Protein AF-A0A3B9CSZ9-F1 (afdb_monomer_lite)

pLDDT: mean 88.93, std 11.79, range [27.39, 98.56]

Foldseek 3Di:
DDDDDPDPPPPVPPPPPPPPPQALAFQAAEEEEAEAQAQLVLLVLFDQVQVVVLCQQFAKDQFAFAADPVGLPAFLDDQQLLQLLFQLAHCVPQVGRDPVCPRGDCVQRPGLLVLNCVSRVQQAEEEQEQDVSCCVPHNVSHPHYDYNPDDALVRLLVSLVVSLVSLLVLLLDPRHGYYYHYRHNLLRQCLVQRQDSVRVSNSVSSNSNSVSSVSNVCSLVVHPCSQSNFYKYKYWYSWHGGGNGRGPVSPPCRTRTIMIRIGTPQFDSYYFPDHHYSSQNSQQVCVSSVNDDDVSSVRPHHHTGGDPDDPPPPPQLDCVPQVLVCCLAFPQLQADWDDHPQQQHDQFPVRNQVDGVVDGQADALDLPVHVVLVCLVVCNGVVPDHDDPVSSVSVSSCSNNGVDNPDGTRQSQCCDYPFAHHCPDPLNDPDDDDDAAPDPPDPDSVVSNVVVVCVVVVHDDDDDDDQQVLQQCLLCVQQVDGDDPVLSVVLVVVCVVPVVVSSVVSNVVSLLDLSRLVNVLVVVLVLLLADQWLQDDPTDGNPFLCLLSVLSSVCSNVVPDPVCLLCLCLQLCPVPVQDPSSQSSQSSQVRDHDDPPQCVDPDPQSNLLSLLVSLLSNLQSSCCNPVVDGCSVLQAAADNHYSGHVQQSLQQSLVCLFWDWDKDWHFHPVLVVVLVVLVVVLVVLVVVLVVLLVVLQVVLVVVLVVDDPFDDADDFQFKAQQQPAQQTPRHHQGKDWFAPFDRDLRWTFFAQQGTKIKGAFAAAKFWWKKKKFFWAALDQQAAAWFQKKKAFLVGWIWTFMACHPHGQDTWTDTVVCQLTDDLPADGHDPSNPGTKMWMWTQAQAQWIWIDILLHTDHDIDHRDGIDMHHGRGIMMMGQFDDDDGGSNGGTGTITSMIGMHSHGDDSVSSNSVSRVVVSRCGSVNSQVSQDPVSVVVSVVSVVVSVVSVVVSVVRGTDMHTRIPGDDRDFTFSANSNRPVRGDHTHHHDHD

Structure (mmCIF, N/CA/C/O backbone):
data_AF-A0A3B9CSZ9-F1
#
_entry.id   AF-A0A3B9CSZ9-F1
#
loop_
_atom_site.group_PDB
_atom_site.id
_atom_site.type_symbol
_atom_site.label_atom_id
_atom_site.label_alt_id
_atom_site.label_comp_id
_atom_site.label_asym_id
_atom_site.label_entity_id
_atom_site.label_seq_id
_atom_site.pdbx_PDB_ins_code
_atom_site.Cartn_x
_atom_site.Cartn_y
_atom_site.Cartn_z
_atom_site.occupancy
_atom_site.B_iso_or_equiv
_atom_site.auth_seq_id
_atom_site.auth_comp_id
_atom_site.auth_asym_id
_atom_site.auth_atom_id
_atom_site.pdbx_PDB_model_num
ATOM 1 N N . MET A 1 1 ? -24.071 -35.791 -17.174 1.00 38.03 1 MET A N 1
ATOM 2 C CA . MET A 1 1 ? -23.999 -36.466 -15.858 1.00 38.03 1 MET A CA 1
ATOM 3 C C . MET A 1 1 ? -24.504 -35.460 -14.829 1.00 38.03 1 MET A C 1
ATOM 5 O O . MET A 1 1 ? -23.741 -34.618 -14.395 1.00 38.03 1 MET A O 1
ATOM 9 N N . ASN A 1 2 ? -25.808 -35.192 -14.792 1.00 29.25 2 ASN A N 1
ATOM 10 C CA . ASN A 1 2 ? -26.863 -35.899 -14.049 1.00 29.25 2 ASN A CA 1
ATOM 11 C C . ASN A 1 2 ? -26.641 -35.960 -12.529 1.00 29.25 2 ASN A C 1
ATOM 13 O O . ASN A 1 2 ? -25.885 -36.791 -12.046 1.00 29.25 2 ASN A O 1
ATOM 17 N N . GLN A 1 3 ? -27.402 -35.091 -11.852 1.00 30.80 3 GLN A N 1
ATOM 18 C CA . GLN A 1 3 ? -28.140 -35.300 -10.601 1.00 30.80 3 GLN A CA 1
ATOM 19 C C . GLN A 1 3 ? -27.372 -35.796 -9.367 1.00 30.80 3 GLN A C 1
ATOM 21 O O . GLN A 1 3 ? -27.177 -36.992 -9.182 1.00 30.80 3 GLN A O 1
ATOM 26 N N . ILE A 1 4 ? -27.141 -34.876 -8.423 1.00 31.75 4 ILE A N 1
ATOM 27 C CA . ILE A 1 4 ? -27.152 -35.194 -6.990 1.00 31.75 4 ILE A CA 1
ATOM 28 C C . ILE A 1 4 ? -28.209 -34.312 -6.308 1.00 31.75 4 ILE A C 1
ATOM 30 O O . ILE A 1 4 ? -28.035 -33.116 -6.096 1.00 31.75 4 ILE A O 1
ATOM 34 N N . SER A 1 5 ? -29.352 -34.963 -6.091 1.00 29.64 5 SER A N 1
ATOM 35 C CA . SER A 1 5 ? -30.405 -34.784 -5.084 1.00 29.64 5 SER A CA 1
ATOM 36 C C . SER A 1 5 ? -30.517 -33.457 -4.316 1.00 29.64 5 SER A C 1
ATOM 38 O O . SER A 1 5 ? -29.868 -33.231 -3.292 1.00 29.64 5 SER A O 1
ATOM 40 N N . ALA A 1 6 ? -31.535 -32.689 -4.703 1.00 29.05 6 ALA A N 1
ATOM 41 C CA . ALA A 1 6 ? -32.292 -31.804 -3.830 1.00 29.05 6 ALA A CA 1
ATOM 42 C C . ALA A 1 6 ? -33.097 -32.634 -2.806 1.00 29.05 6 ALA A C 1
ATOM 44 O O . ALA A 1 6 ? -34.223 -33.046 -3.073 1.00 29.05 6 ALA A O 1
ATOM 45 N N . SER A 1 7 ? -32.514 -32.940 -1.643 1.00 27.56 7 SER A N 1
ATOM 46 C CA . SER A 1 7 ? -33.256 -33.531 -0.506 1.00 27.56 7 SER A CA 1
ATOM 47 C C . SER A 1 7 ? -32.759 -33.108 0.887 1.00 27.56 7 SER A C 1
ATOM 49 O O . SER A 1 7 ? -33.277 -33.601 1.880 1.00 27.56 7 SER A O 1
ATOM 51 N N . CYS A 1 8 ? -31.846 -32.134 1.000 1.00 28.88 8 CYS A N 1
ATOM 52 C CA . CYS A 1 8 ? -31.414 -31.586 2.302 1.00 28.88 8 CYS A CA 1
ATOM 53 C C . CYS A 1 8 ? -31.911 -30.158 2.602 1.00 28.88 8 CYS A C 1
ATOM 55 O O . CYS A 1 8 ? -31.530 -29.583 3.615 1.00 28.88 8 CYS A O 1
ATOM 57 N N . VAL A 1 9 ? -32.781 -29.578 1.766 1.00 32.16 9 VAL A N 1
ATOM 58 C CA . VAL A 1 9 ? -33.224 -28.171 1.904 1.00 32.16 9 VAL A CA 1
ATOM 59 C C . VAL A 1 9 ? -34.544 -28.016 2.686 1.00 32.16 9 VAL A C 1
ATOM 61 O O . VAL A 1 9 ? -34.927 -26.906 3.025 1.00 32.16 9 VAL A O 1
ATOM 64 N N . VAL A 1 10 ? -35.217 -29.106 3.076 1.00 30.64 10 VAL A N 1
ATOM 65 C CA . VAL A 1 10 ? -36.522 -29.031 3.781 1.00 30.64 10 VAL A CA 1
ATOM 66 C C . VAL A 1 10 ? -36.439 -29.382 5.280 1.00 30.64 10 VAL A C 1
ATOM 68 O O . VAL A 1 10 ? -37.402 -29.185 6.008 1.00 30.64 10 VAL A O 1
ATOM 71 N N . ALA A 1 11 ? -35.275 -29.797 5.798 1.00 28.75 11 ALA A N 1
ATOM 72 C CA . ALA A 1 11 ? -35.098 -30.119 7.226 1.00 28.75 11 ALA A CA 1
ATOM 73 C C . ALA A 1 11 ? -34.292 -29.075 8.033 1.00 28.75 11 ALA A C 1
ATOM 75 O O . ALA A 1 11 ? -34.123 -29.237 9.238 1.00 28.75 11 ALA A O 1
ATOM 76 N N . LEU A 1 12 ? -33.820 -27.991 7.400 1.00 29.95 12 LEU A N 1
ATOM 77 C CA . LEU A 1 12 ? -33.093 -26.896 8.069 1.00 29.95 12 LEU A CA 1
ATOM 78 C C . LEU A 1 12 ? -33.916 -25.607 8.253 1.00 29.95 12 LEU A C 1
ATOM 80 O O . LEU A 1 12 ? -33.381 -24.602 8.710 1.00 29.95 12 LEU A O 1
ATOM 84 N N . ALA A 1 13 ? -35.215 -25.636 7.943 1.00 30.67 13 ALA A N 1
ATOM 85 C CA . ALA A 1 13 ? -36.129 -24.501 8.121 1.00 30.67 13 ALA A CA 1
ATOM 86 C C . ALA A 1 13 ? -37.009 -24.601 9.387 1.00 30.67 13 ALA A C 1
ATOM 88 O O . ALA A 1 13 ? -37.844 -23.736 9.623 1.00 30.67 13 ALA A O 1
ATOM 89 N N . SER A 1 14 ? -36.824 -25.632 10.220 1.00 27.39 14 SER A N 1
ATOM 90 C CA . SER A 1 14 ? -37.670 -25.902 11.398 1.00 27.39 14 SER A CA 1
ATOM 91 C C . SER A 1 14 ? -36.898 -26.073 12.716 1.00 27.39 14 SER A C 1
ATOM 93 O O . SER A 1 14 ? -37.450 -26.572 13.691 1.00 27.39 14 SER A O 1
ATOM 95 N N . LEU A 1 15 ? -35.632 -25.636 12.777 1.00 30.38 15 LEU A N 1
ATOM 96 C CA . LEU A 1 15 ? -34.820 -25.595 14.011 1.00 30.38 15 LEU A CA 1
ATOM 97 C C . LEU A 1 15 ? -34.239 -24.200 14.323 1.00 30.38 15 LEU A C 1
ATOM 99 O O . LEU A 1 15 ? -33.349 -24.060 15.156 1.00 30.38 15 LEU A O 1
ATOM 103 N N . LEU A 1 16 ? -34.790 -23.154 13.700 1.00 35.16 16 LEU A N 1
ATOM 104 C CA . LEU A 1 16 ? -34.540 -21.744 14.022 1.00 35.16 16 LEU A CA 1
ATOM 105 C C . LEU A 1 16 ? -35.875 -21.017 14.235 1.00 35.16 16 LEU A C 1
ATOM 107 O O . LEU A 1 16 ? -36.209 -20.063 13.545 1.00 35.16 16 LEU A O 1
ATOM 111 N N . SER A 1 17 ? -36.674 -21.493 15.185 1.00 30.14 17 SER A N 1
ATOM 112 C CA . SER A 1 17 ? -37.842 -20.753 15.679 1.00 30.14 17 SER A CA 1
ATOM 113 C C . SER A 1 17 ? -38.165 -21.162 17.113 1.00 30.14 17 SER A C 1
ATOM 115 O O . SER A 1 17 ? -39.254 -21.624 17.438 1.00 30.14 17 SER A O 1
ATOM 117 N N . SER A 1 18 ? -37.181 -21.003 17.983 1.00 28.95 18 SER A N 1
ATOM 118 C CA . SER A 1 18 ? -37.427 -20.751 19.400 1.00 28.95 18 SER A CA 1
ATOM 119 C C . SER A 1 18 ? -36.472 -19.654 19.856 1.00 28.95 18 SER A C 1
ATOM 121 O O . SER A 1 18 ? -35.764 -19.787 20.850 1.00 28.95 18 SER A O 1
ATOM 123 N N . ALA A 1 19 ? -36.424 -18.563 19.082 1.00 33.00 19 ALA A N 1
ATOM 124 C CA . ALA A 1 19 ? -36.185 -17.270 19.697 1.00 33.00 19 ALA A CA 1
ATOM 125 C C . ALA A 1 19 ? -37.290 -17.120 20.747 1.00 33.00 19 ALA A C 1
ATOM 127 O O . ALA A 1 19 ? -38.465 -17.292 20.412 1.00 33.00 19 ALA A O 1
ATOM 128 N N . LEU A 1 20 ? -36.919 -16.903 22.011 1.00 35.34 20 LEU A N 1
ATOM 129 C CA . LEU A 1 20 ? -37.879 -16.443 23.004 1.00 35.34 20 LEU A CA 1
ATOM 130 C C . LEU A 1 20 ? -38.621 -15.266 22.367 1.00 35.34 20 LEU A C 1
ATOM 132 O O . LEU A 1 20 ? -37.992 -14.266 22.022 1.00 35.34 20 LEU A O 1
ATOM 136 N N . ILE A 1 21 ? -39.925 -15.414 22.143 1.00 36.56 21 ILE A N 1
ATOM 137 C CA . ILE A 1 21 ? -40.785 -14.273 21.855 1.00 36.56 21 ILE A CA 1
ATOM 138 C C . ILE A 1 21 ? -40.647 -13.401 23.102 1.00 36.56 21 ILE A C 1
ATOM 140 O O . ILE A 1 21 ? -41.112 -13.786 24.171 1.00 36.56 21 ILE A O 1
ATOM 144 N N . ALA A 1 22 ? -39.891 -12.308 23.005 1.00 48.62 22 ALA A N 1
ATOM 145 C CA . ALA A 1 22 ? -39.944 -11.271 24.016 1.00 48.62 22 ALA A CA 1
ATOM 146 C C . ALA A 1 22 ? -41.382 -10.750 23.990 1.00 48.62 22 ALA A C 1
ATOM 148 O O . ALA A 1 22 ? -41.871 -10.377 22.923 1.00 48.62 22 ALA A O 1
ATOM 149 N N . ASP A 1 23 ? -42.082 -10.812 25.119 1.00 59.25 23 ASP A N 1
ATOM 150 C CA . ASP A 1 23 ? -43.424 -10.248 25.210 1.00 59.25 23 ASP A CA 1
ATOM 151 C C . ASP A 1 23 ? -43.355 -8.766 24.810 1.00 59.25 23 ASP A C 1
ATOM 153 O O . ASP A 1 23 ? -42.513 -8.026 25.309 1.00 59.25 23 ASP A O 1
ATOM 157 N N . ASP A 1 24 ? -44.221 -8.314 23.899 1.00 81.44 24 ASP A N 1
ATOM 158 C CA . ASP A 1 24 ? -44.187 -6.931 23.387 1.00 81.44 24 ASP A CA 1
ATOM 159 C C . ASP A 1 24 ? -44.689 -5.884 24.414 1.00 81.44 24 ASP A C 1
ATOM 161 O O . ASP A 1 24 ? -44.671 -4.678 24.140 1.00 81.44 24 ASP A O 1
ATOM 165 N N . VAL A 1 25 ? -45.161 -6.340 25.583 1.00 88.06 25 VAL A N 1
ATOM 166 C CA . VAL A 1 25 ? -45.691 -5.550 26.707 1.00 88.06 25 VAL A CA 1
ATOM 167 C C . VAL A 1 25 ? -45.208 -6.122 28.050 1.00 88.06 25 VAL A C 1
ATOM 169 O O . VAL A 1 25 ? -45.031 -7.336 28.155 1.00 88.06 25 VAL A O 1
ATOM 172 N N . PRO A 1 26 ? -45.030 -5.303 29.106 1.00 89.00 26 PRO A N 1
ATOM 173 C CA . PRO A 1 26 ? -44.618 -5.807 30.412 1.00 89.00 26 PRO A CA 1
ATOM 174 C C . PRO A 1 26 ? -45.719 -6.647 31.071 1.00 89.00 26 PRO A C 1
ATOM 176 O O . PRO A 1 26 ? -46.912 -6.355 30.944 1.00 89.00 26 PRO A O 1
ATOM 179 N N . SER A 1 27 ? -45.311 -7.654 31.843 1.00 84.50 27 SER A N 1
ATOM 180 C CA . SER A 1 27 ? -46.213 -8.476 32.662 1.00 84.50 27 SER A CA 1
ATOM 181 C C . SER A 1 27 ? -46.653 -7.781 33.956 1.00 84.50 27 SER A C 1
ATOM 183 O O . SER A 1 27 ? -47.771 -8.000 34.414 1.00 84.50 27 SER A O 1
ATOM 185 N N . GLY A 1 28 ? -45.802 -6.921 34.527 1.00 90.56 28 GLY A N 1
ATOM 186 C CA . GLY A 1 28 ? -46.147 -6.028 35.637 1.00 90.56 28 GLY A CA 1
ATOM 187 C C . GLY A 1 28 ? -46.685 -4.670 35.175 1.00 90.56 28 GLY A C 1
ATOM 188 O O . GLY A 1 28 ? -46.630 -4.322 33.990 1.00 90.56 28 GLY A O 1
ATOM 189 N N . ARG A 1 29 ? -47.187 -3.880 36.128 1.00 95.62 29 ARG A N 1
ATOM 190 C CA . ARG A 1 29 ? -47.628 -2.489 35.923 1.00 95.62 29 ARG A CA 1
ATOM 191 C C . ARG A 1 29 ? -46.918 -1.526 36.866 1.00 95.62 29 ARG A C 1
ATOM 193 O O . ARG A 1 29 ? -46.495 -1.936 37.948 1.00 95.62 29 ARG A O 1
ATOM 200 N N . LEU A 1 30 ? -46.783 -0.262 36.466 1.00 97.69 30 LEU A N 1
ATOM 201 C CA . LEU A 1 30 ? -46.033 0.749 37.219 1.00 97.69 30 LEU A CA 1
ATOM 202 C C . LEU A 1 30 ? -46.801 2.070 37.345 1.00 97.69 30 LEU A C 1
ATOM 204 O O . LEU A 1 30 ? -47.227 2.642 36.348 1.00 97.69 30 LEU A O 1
ATOM 208 N N . LEU A 1 31 ? -46.890 2.604 38.560 1.00 98.06 31 LEU A N 1
ATOM 209 C CA . LEU A 1 31 ? -47.338 3.967 38.831 1.00 98.06 31 LEU A CA 1
ATOM 210 C C . LEU A 1 31 ? -46.252 4.703 39.622 1.00 98.06 31 LEU A C 1
ATOM 212 O O . LEU A 1 31 ? -45.942 4.333 40.754 1.00 98.06 31 LEU A O 1
ATOM 216 N N . LEU A 1 32 ? -45.668 5.732 39.017 1.00 98.25 32 LEU A N 1
ATOM 217 C CA . LEU A 1 32 ? -44.748 6.656 39.673 1.00 98.25 32 LEU A CA 1
ATOM 218 C C . LEU A 1 32 ? -45.506 7.922 40.069 1.00 98.25 32 LEU A C 1
ATOM 220 O O . LEU A 1 32 ? -46.200 8.507 39.237 1.00 98.25 32 LEU A O 1
ATOM 224 N N . ILE A 1 33 ? -45.362 8.335 41.326 1.00 98.31 33 ILE A N 1
ATOM 225 C CA . ILE A 1 33 ? -45.961 9.556 41.865 1.00 98.31 33 ILE A CA 1
ATOM 226 C C . ILE A 1 33 ? -44.838 10.435 42.415 1.00 98.31 33 ILE A C 1
ATOM 228 O O . ILE A 1 33 ? -44.115 10.034 43.331 1.00 98.31 33 ILE A O 1
ATOM 232 N N . GLY A 1 34 ? -44.691 11.621 41.835 1.00 97.38 34 GLY A N 1
ATOM 233 C CA . GLY A 1 34 ? -43.778 12.659 42.292 1.00 97.38 34 GLY A CA 1
ATOM 234 C C . GLY A 1 34 ? -44.530 13.760 43.030 1.00 97.38 34 GLY A C 1
ATOM 235 O O . GLY A 1 34 ? -45.456 14.327 42.460 1.00 97.38 34 GLY A O 1
ATOM 236 N N . ILE A 1 35 ? -44.140 14.057 44.271 1.00 97.31 35 ILE A N 1
ATOM 237 C CA . ILE A 1 35 ? -44.692 15.178 45.049 1.00 97.31 35 ILE A CA 1
ATOM 238 C C . ILE A 1 35 ? -43.567 16.187 45.265 1.00 97.31 35 ILE A C 1
ATOM 240 O O . ILE A 1 35 ? -42.762 15.990 46.173 1.00 97.31 35 ILE A O 1
ATOM 244 N N . ASP A 1 36 ? -43.488 17.212 44.418 1.00 95.62 36 ASP A N 1
ATOM 245 C CA . ASP A 1 36 ? -42.364 18.156 44.405 1.00 95.62 36 ASP A CA 1
ATOM 246 C C . ASP A 1 36 ? -42.212 18.874 45.756 1.00 95.62 36 ASP A C 1
ATOM 248 O O . ASP A 1 36 ? -43.200 19.177 46.441 1.00 95.62 36 ASP A O 1
ATOM 252 N N . GLY A 1 37 ? -40.965 19.095 46.170 1.00 94.44 37 GLY A N 1
ATOM 253 C CA . GLY A 1 37 ? -40.627 19.841 47.380 1.00 94.44 37 GLY A CA 1
ATOM 254 C C . GLY A 1 37 ? -41.126 19.234 48.697 1.00 94.44 37 GLY A C 1
ATOM 255 O O . GLY A 1 37 ? -41.087 19.908 49.731 1.00 94.44 37 GLY A O 1
ATOM 256 N N . CYS A 1 38 ? -41.624 17.990 48.717 1.00 96.38 38 CYS A N 1
ATOM 257 C CA . CYS A 1 38 ? -42.238 17.393 49.907 1.00 96.38 38 CYS A CA 1
ATOM 258 C C . CYS A 1 38 ? -41.200 16.893 50.922 1.00 96.38 38 CYS A C 1
ATOM 260 O O . CYS A 1 38 ? -40.539 15.871 50.728 1.00 96.38 38 CYS A O 1
ATOM 262 N N . ARG A 1 39 ? -41.095 17.548 52.081 1.00 96.50 39 ARG A N 1
ATOM 263 C CA . ARG A 1 39 ? -40.177 17.102 53.136 1.00 96.50 39 ARG A CA 1
ATOM 264 C C . ARG A 1 39 ? -40.681 15.837 53.850 1.00 96.50 39 ARG A C 1
ATOM 266 O O . ARG A 1 39 ? -41.871 15.746 54.159 1.00 96.50 39 ARG A O 1
ATOM 273 N N . PRO A 1 40 ? -39.788 14.896 54.214 1.00 96.31 40 PRO A N 1
ATOM 274 C CA . PRO A 1 40 ? -40.177 13.671 54.913 1.00 96.31 40 PRO A CA 1
ATOM 275 C C . PRO A 1 40 ? -40.793 13.920 56.297 1.00 96.31 40 PRO A C 1
ATOM 277 O O . PRO A 1 40 ? -41.737 13.236 56.675 1.00 96.31 40 PRO A O 1
ATOM 280 N N . ASP A 1 41 ? -40.292 14.900 57.050 1.00 96.00 41 ASP A N 1
ATOM 281 C CA . ASP A 1 41 ? -40.805 15.242 58.383 1.00 96.00 41 ASP A CA 1
ATOM 282 C C . ASP A 1 41 ? -42.156 15.974 58.336 1.00 96.00 41 ASP A C 1
ATOM 284 O O . ASP A 1 41 ? -42.974 15.837 59.247 1.00 96.00 41 ASP A O 1
ATOM 288 N N . ALA A 1 42 ? -42.411 16.727 57.264 1.00 96.44 42 ALA A N 1
ATOM 289 C CA . ALA A 1 42 ? -43.714 17.335 57.013 1.00 96.44 42 ALA A CA 1
ATOM 290 C C . ALA A 1 42 ? -44.749 16.285 56.602 1.00 96.44 42 ALA A C 1
ATOM 292 O O . ALA A 1 42 ? -45.865 16.323 57.112 1.00 96.44 42 ALA A O 1
ATOM 293 N N . LEU A 1 43 ? -44.360 15.305 55.778 1.00 96.88 43 LEU A N 1
ATOM 294 C CA . LEU A 1 43 ? -45.224 14.172 55.448 1.00 96.88 43 LEU A CA 1
ATOM 295 C C . LEU A 1 43 ? -45.596 13.358 56.696 1.00 96.88 43 LEU A C 1
ATOM 297 O O . LEU A 1 43 ? -46.762 13.035 56.874 1.00 96.88 43 LEU A O 1
ATOM 301 N N . GLU A 1 44 ? -44.636 13.088 57.591 1.00 95.38 44 GLU A N 1
ATOM 302 C CA . GLU A 1 44 ? -44.902 12.410 58.874 1.00 95.38 44 GLU A CA 1
ATOM 303 C C . GLU A 1 44 ? -45.851 13.206 59.796 1.00 95.38 44 GLU A C 1
ATOM 305 O O . GLU A 1 44 ? -46.467 12.622 60.686 1.00 95.38 44 GLU A O 1
ATOM 310 N N . SER A 1 45 ? -45.955 14.528 59.613 1.00 95.62 45 SER A N 1
ATOM 311 C CA . SER A 1 45 ? -46.796 15.412 60.436 1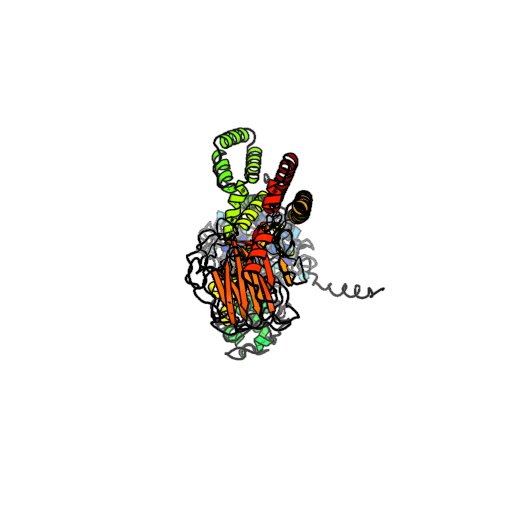.00 95.62 45 SER A CA 1
ATOM 312 C C . SER A 1 45 ? -48.195 15.649 59.849 1.00 95.62 45 SER A C 1
ATOM 314 O O . SER A 1 45 ? -49.102 16.038 60.586 1.00 95.62 45 SER A O 1
ATOM 316 N N . ALA A 1 46 ? -48.367 15.447 58.542 1.00 96.38 46 ALA A N 1
ATOM 317 C CA . ALA A 1 46 ? -49.612 15.659 57.809 1.00 96.38 46 ALA A CA 1
ATOM 318 C C . ALA A 1 46 ? -50.572 14.461 57.941 1.00 96.38 46 ALA A C 1
ATOM 320 O O . ALA A 1 46 ? -50.145 13.310 58.037 1.00 96.38 46 ALA A O 1
ATOM 321 N N . GLN A 1 47 ? -51.886 14.704 57.894 1.00 97.19 47 GLN A N 1
ATOM 322 C CA . GLN A 1 47 ? -52.884 13.628 57.865 1.00 97.19 47 GLN A CA 1
ATOM 323 C C . GLN A 1 47 ? -52.993 13.034 56.455 1.00 97.19 47 GLN A C 1
ATOM 325 O O . GLN A 1 47 ? -53.745 13.534 55.622 1.00 97.19 47 GLN A O 1
ATOM 330 N N . THR A 1 48 ? -52.253 11.953 56.194 1.00 97.75 48 THR A N 1
ATOM 331 C CA . THR A 1 48 ? -52.129 11.356 54.851 1.00 97.75 48 THR A CA 1
ATOM 332 C C . THR A 1 48 ? -52.612 9.896 54.793 1.00 97.75 48 THR A C 1
ATOM 334 O O . THR A 1 48 ? -51.828 8.971 54.569 1.00 97.75 48 THR A O 1
ATOM 337 N N . PRO A 1 49 ? -53.914 9.624 55.030 1.00 97.00 49 PRO A N 1
ATOM 338 C CA . PRO A 1 49 ? -54.437 8.260 55.146 1.00 97.00 49 PRO A CA 1
ATOM 339 C C . PRO A 1 49 ? -54.168 7.360 53.927 1.00 97.00 49 PRO A C 1
ATOM 341 O O . PRO A 1 49 ? -54.064 6.136 54.103 1.00 97.00 49 PRO A O 1
ATOM 344 N N . HIS A 1 50 ? -54.061 7.917 52.715 1.00 97.75 50 HIS A N 1
ATOM 345 C CA . HIS A 1 50 ? -53.832 7.142 51.493 1.00 97.75 50 HIS A CA 1
ATOM 346 C C . HIS A 1 50 ? -52.355 6.771 51.309 1.00 97.75 50 HIS A C 1
ATOM 348 O O . HIS A 1 50 ? -52.035 5.606 51.053 1.00 97.75 50 HIS A O 1
ATOM 354 N N . ILE A 1 51 ? -51.441 7.712 51.521 1.00 97.56 51 ILE A N 1
ATOM 355 C CA . ILE A 1 51 ? -49.994 7.493 51.542 1.00 97.56 51 ILE A CA 1
ATOM 356 C C . ILE A 1 51 ? -49.621 6.569 52.707 1.00 97.56 51 ILE A C 1
ATOM 358 O O . ILE A 1 51 ? -48.885 5.601 52.508 1.00 97.56 51 ILE A O 1
ATOM 362 N N . ASP A 1 52 ? -50.214 6.756 53.886 1.00 95.94 52 ASP A N 1
ATOM 363 C CA . ASP A 1 52 ? -50.068 5.843 55.021 1.00 95.94 52 ASP A CA 1
ATOM 364 C C . ASP A 1 52 ? -50.500 4.413 54.667 1.00 95.94 52 ASP A C 1
ATOM 366 O O . ASP A 1 52 ? -49.896 3.430 55.111 1.00 95.94 52 ASP A O 1
ATOM 370 N N . ALA A 1 53 ? -51.552 4.261 53.855 1.00 95.12 53 ALA A N 1
ATOM 371 C CA . ALA A 1 53 ? -51.965 2.955 53.356 1.00 95.12 53 ALA A CA 1
ATOM 372 C C . ALA A 1 53 ? -50.926 2.357 52.397 1.00 95.12 53 ALA A C 1
ATOM 374 O O . ALA A 1 53 ? -50.673 1.154 52.476 1.00 95.12 53 ALA A O 1
ATOM 375 N N . LEU A 1 54 ? -50.282 3.161 51.545 1.00 96.12 54 LEU A N 1
ATOM 376 C CA . LEU A 1 54 ? -49.175 2.704 50.698 1.00 96.12 54 LEU A CA 1
ATOM 377 C C . LEU A 1 54 ? -47.965 2.264 51.528 1.00 96.12 54 LEU A C 1
ATOM 379 O O . LEU A 1 54 ? -47.384 1.222 51.219 1.00 96.12 54 LEU A O 1
ATOM 383 N N . ILE A 1 55 ? -47.633 2.992 52.599 1.00 94.31 55 ILE A N 1
ATOM 384 C CA . ILE A 1 55 ? -46.568 2.633 53.545 1.00 94.31 55 ILE A CA 1
ATOM 385 C C . ILE A 1 55 ? -46.890 1.298 54.229 1.00 94.31 55 ILE A C 1
ATOM 387 O O . ILE A 1 55 ? -46.061 0.390 54.215 1.00 94.31 55 ILE A O 1
ATOM 391 N N . ARG A 1 56 ? -48.108 1.128 54.767 1.00 92.38 56 ARG A N 1
ATOM 392 C CA . ARG A 1 56 ? -48.549 -0.141 55.386 1.00 92.38 56 ARG A CA 1
ATOM 393 C C . ARG A 1 56 ? -48.556 -1.309 54.398 1.00 92.38 56 ARG A C 1
ATOM 395 O O . ARG A 1 56 ? -48.247 -2.438 54.773 1.00 92.38 56 ARG A O 1
ATOM 402 N N . ASN A 1 57 ? -48.907 -1.045 53.141 1.00 89.00 57 ASN A N 1
ATOM 403 C CA . ASN A 1 57 ? -48.958 -2.036 52.068 1.00 89.00 57 ASN A CA 1
ATOM 404 C C . ASN A 1 57 ? -47.633 -2.162 51.300 1.00 89.00 57 ASN A C 1
ATOM 406 O O . ASN A 1 57 ? -47.604 -2.756 50.220 1.00 89.00 57 ASN A O 1
ATOM 410 N N . GLY A 1 58 ? -46.530 -1.654 51.834 1.00 93.94 58 GLY A N 1
ATOM 411 C CA . GLY A 1 58 ? -45.245 -1.636 51.154 1.00 93.94 58 GLY A CA 1
ATOM 412 C C . GLY A 1 58 ? -44.092 -1.455 52.124 1.00 93.94 58 GLY A C 1
ATOM 413 O O . GLY A 1 58 ? -44.126 -1.917 53.266 1.00 93.94 58 GLY A O 1
ATOM 414 N N . CYS A 1 59 ? -43.058 -0.784 51.641 1.00 93.56 59 CYS A N 1
ATOM 415 C CA . CYS A 1 59 ? -41.905 -0.391 52.421 1.00 93.56 59 CYS A CA 1
ATOM 416 C C . CYS A 1 59 ? -41.603 1.088 52.201 1.00 93.56 59 CYS A C 1
ATOM 418 O O . CYS A 1 59 ? -41.843 1.645 51.129 1.00 93.56 59 CYS A O 1
ATOM 420 N N . TRP A 1 60 ? -41.048 1.703 53.236 1.00 94.31 60 TRP A N 1
ATOM 421 C CA . TRP A 1 60 ? -40.788 3.131 53.305 1.00 94.31 60 TRP A CA 1
ATOM 422 C C . TRP A 1 60 ? -39.431 3.396 53.940 1.00 94.31 60 TRP A C 1
ATOM 424 O O . TRP A 1 60 ? -38.978 2.635 54.802 1.00 94.31 60 TRP A O 1
ATOM 434 N N . THR A 1 61 ? -38.814 4.500 53.537 1.00 95.88 61 THR A N 1
ATOM 435 C CA . THR A 1 61 ? -37.747 5.161 54.286 1.00 95.88 61 THR A CA 1
ATOM 436 C C . THR A 1 61 ? -37.845 6.671 54.124 1.00 95.88 61 THR A C 1
ATOM 438 O O . THR A 1 61 ? -38.249 7.167 53.074 1.00 95.88 61 THR A O 1
ATOM 441 N N . LYS A 1 62 ? -37.427 7.390 55.167 1.00 95.06 62 LYS A N 1
ATOM 442 C CA . LYS A 1 62 ? -37.377 8.855 55.232 1.00 95.06 62 LYS A CA 1
ATOM 443 C C . LYS A 1 62 ? -35.968 9.437 55.109 1.00 95.06 62 LYS A C 1
ATOM 445 O O . LYS A 1 62 ? -35.746 10.600 55.427 1.00 95.06 62 LYS A O 1
ATOM 450 N N . THR A 1 63 ? -34.995 8.598 54.759 1.00 95.38 63 THR A N 1
ATOM 451 C CA . THR A 1 63 ? -33.574 8.968 54.714 1.00 95.38 63 THR A CA 1
ATOM 452 C C . THR A 1 63 ? -32.995 8.888 53.305 1.00 95.38 63 THR A C 1
ATOM 454 O O . THR A 1 63 ? -31.774 8.804 53.154 1.00 95.38 63 THR A O 1
ATOM 457 N N . THR A 1 64 ? -33.845 8.893 52.274 1.00 95.69 64 THR A N 1
ATOM 458 C CA . THR A 1 64 ? -33.411 8.860 50.872 1.00 95.69 64 THR A CA 1
ATOM 459 C C . THR A 1 64 ? -32.589 10.106 50.568 1.00 95.69 64 THR A C 1
ATOM 461 O O . THR A 1 64 ? -32.976 11.210 50.934 1.00 95.69 64 THR A O 1
ATOM 464 N N . GLN A 1 65 ? -31.426 9.940 49.940 1.00 94.31 65 GLN A N 1
ATOM 465 C CA . GLN A 1 65 ? -30.558 11.063 49.579 1.00 94.31 65 GLN A CA 1
ATOM 466 C C . GLN A 1 65 ? -30.677 11.386 48.090 1.00 94.31 65 GLN A C 1
ATOM 468 O O . GLN A 1 65 ? -30.683 10.495 47.239 1.00 94.31 65 GLN A O 1
ATOM 473 N N . ILE A 1 66 ? -30.709 12.673 47.762 1.00 90.94 66 ILE A N 1
ATOM 474 C CA . ILE A 1 66 ? -30.751 13.135 46.363 1.00 90.94 66 ILE A CA 1
ATOM 475 C C . ILE A 1 66 ? -29.366 13.142 45.724 1.00 90.94 66 ILE A C 1
ATOM 477 O O . ILE A 1 66 ? -29.247 13.138 44.506 1.00 90.94 66 ILE A O 1
ATOM 481 N N . LEU A 1 67 ? -28.312 13.119 46.538 1.00 87.94 67 LEU A N 1
ATOM 482 C CA . LEU A 1 67 ? -26.924 13.097 46.091 1.00 87.94 67 LEU A CA 1
ATOM 483 C C . LEU A 1 67 ? -26.211 11.872 46.673 1.00 87.94 67 LEU A C 1
ATOM 485 O O . LEU A 1 67 ? -26.380 11.538 47.847 1.00 87.94 67 LEU A O 1
ATOM 489 N N . GLY A 1 68 ? -25.405 11.203 45.850 1.00 81.06 68 GLY A N 1
ATOM 490 C CA . GLY A 1 68 ? -24.551 10.088 46.266 1.00 81.06 68 GLY A CA 1
ATOM 491 C C . GLY A 1 68 ? -23.136 10.532 46.637 1.00 81.06 68 GLY A C 1
ATOM 492 O O . GLY A 1 68 ? -22.686 11.602 46.232 1.00 81.06 68 GLY A O 1
ATOM 493 N N . GLU A 1 69 ? -22.381 9.675 47.334 1.00 75.88 69 GLU A N 1
ATOM 494 C CA . GLU A 1 69 ? -20.978 9.953 47.712 1.00 75.88 69 GLU A CA 1
ATOM 495 C C . GLU A 1 69 ? -20.090 10.279 46.504 1.00 75.88 69 GLU A C 1
ATOM 497 O O . GLU A 1 69 ? -19.207 11.132 46.572 1.00 75.88 69 GLU A O 1
ATOM 502 N N . ARG A 1 70 ? -20.364 9.632 45.366 1.00 73.94 70 ARG A N 1
ATOM 503 C CA . ARG A 1 70 ? -19.659 9.868 44.103 1.00 73.94 70 ARG A CA 1
ATOM 504 C C . ARG A 1 70 ? -19.894 11.274 43.536 1.00 73.94 70 ARG A C 1
ATOM 506 O O . ARG A 1 70 ? -19.064 11.754 42.767 1.00 73.94 70 ARG A O 1
ATOM 513 N N . TYR A 1 71 ? -21.004 11.926 43.878 1.00 68.50 71 TYR A N 1
ATOM 514 C CA . TYR A 1 71 ? -21.415 13.175 43.249 1.00 68.50 71 TYR A CA 1
ATOM 515 C C . TYR A 1 71 ? -22.208 14.080 44.208 1.00 68.50 71 TYR A C 1
ATOM 517 O O . TYR A 1 71 ? -23.428 14.185 44.140 1.00 68.50 71 TYR A O 1
ATOM 525 N N . GLY A 1 72 ? -21.489 14.750 45.115 1.00 72.88 72 GLY A N 1
ATOM 526 C CA . GLY A 1 72 ? -22.069 15.593 46.173 1.00 72.88 72 GLY A CA 1
ATOM 527 C C . GLY A 1 72 ? -22.040 17.109 45.934 1.00 72.88 72 GLY A C 1
ATOM 528 O O . GLY A 1 72 ? -22.214 17.856 46.889 1.00 72.88 72 GLY A O 1
ATOM 529 N N . LYS A 1 73 ? -21.747 17.582 44.713 1.00 74.12 73 LYS A N 1
ATOM 530 C CA . LYS A 1 73 ? -21.542 19.022 44.418 1.00 74.12 73 LYS A CA 1
ATOM 531 C C . LYS A 1 73 ? -22.683 19.694 43.652 1.00 74.12 73 LYS A C 1
ATOM 533 O O . LYS A 1 73 ? -22.570 20.870 43.337 1.00 74.12 73 LYS A O 1
ATOM 538 N N . ASN A 1 74 ? -23.716 18.948 43.281 1.00 79.56 74 ASN A N 1
ATOM 539 C CA . ASN A 1 74 ? -24.802 19.487 42.473 1.00 79.56 74 ASN A CA 1
ATOM 540 C C . ASN A 1 74 ? -25.880 20.085 43.356 1.00 79.56 74 ASN A C 1
ATOM 542 O O . ASN A 1 74 ? -26.178 19.530 44.413 1.00 79.56 74 ASN A O 1
ATOM 546 N N . ASP A 1 75 ? -26.495 21.165 42.901 1.00 78.81 75 ASP A N 1
ATOM 547 C CA . ASP A 1 75 ? -27.632 21.714 43.616 1.00 78.81 75 ASP A CA 1
ATOM 548 C C . ASP A 1 75 ? -28.838 20.775 43.520 1.00 78.81 75 ASP A C 1
ATOM 550 O O . ASP A 1 75 ? -29.079 20.112 42.507 1.00 78.81 75 ASP A O 1
ATOM 554 N N . THR A 1 76 ? -29.580 20.678 44.618 1.00 83.31 76 THR A N 1
ATOM 555 C CA . THR A 1 76 ? -30.784 19.853 44.750 1.00 83.31 76 THR A CA 1
ATOM 556 C C . THR A 1 76 ? -32.001 20.683 44.352 1.00 83.31 76 THR A C 1
ATOM 558 O O . THR A 1 76 ? -32.830 21.029 45.190 1.00 83.31 76 THR A O 1
ATOM 561 N N . ILE A 1 77 ? -32.030 21.083 43.085 1.00 85.81 77 ILE A N 1
ATOM 562 C CA . ILE A 1 77 ? -33.149 21.788 42.450 1.00 85.81 77 ILE A CA 1
ATOM 563 C C . ILE A 1 77 ? -33.842 20.852 41.450 1.00 85.81 77 ILE A C 1
ATOM 565 O O . ILE A 1 77 ? -33.297 19.792 41.117 1.00 85.81 77 ILE A O 1
ATOM 569 N N . SER A 1 78 ? -35.028 21.227 40.974 1.00 88.31 78 SER A N 1
ATOM 570 C CA . SER A 1 78 ? -35.953 20.265 40.365 1.00 88.31 78 SER A CA 1
ATOM 571 C C . SER A 1 78 ? -35.455 19.604 39.079 1.00 88.31 78 SER A C 1
ATOM 573 O O . SER A 1 78 ? -35.580 18.394 38.900 1.00 88.31 78 SER A O 1
ATOM 575 N N . GLY A 1 79 ? -34.802 20.346 38.184 1.00 90.94 79 GLY A N 1
ATOM 576 C CA . GLY A 1 79 ? -34.284 19.817 36.918 1.00 90.94 79 GLY A CA 1
ATOM 577 C C . GLY A 1 79 ? -33.332 18.626 37.103 1.00 90.94 79 GLY A C 1
ATOM 578 O O . GLY A 1 79 ? -33.594 17.541 36.569 1.00 90.94 79 GLY A O 1
ATOM 579 N N . PRO A 1 80 ? -32.242 18.782 37.876 1.00 91.75 80 PRO A N 1
ATOM 580 C CA . PRO A 1 80 ? -31.355 17.683 38.240 1.00 91.75 80 PRO A CA 1
ATOM 581 C C . PRO A 1 80 ? -32.036 16.568 39.034 1.00 91.75 80 PRO A C 1
ATOM 583 O O . PRO A 1 80 ? -31.797 15.396 38.737 1.00 91.75 80 PRO A O 1
ATOM 586 N N . GLY A 1 81 ? -32.887 16.914 40.006 1.00 92.62 81 GLY A N 1
ATOM 587 C CA . GLY A 1 81 ? -33.582 15.948 40.859 1.00 92.62 81 GLY A CA 1
ATOM 588 C C . GLY A 1 81 ? -34.472 15.001 40.051 1.00 92.62 81 GLY A C 1
ATOM 589 O O . GLY A 1 81 ? -34.257 13.785 40.066 1.00 92.62 81 GLY A O 1
ATOM 590 N N . TRP A 1 82 ? -35.383 15.546 39.240 1.00 95.25 82 TRP A N 1
ATOM 591 C CA . TRP A 1 82 ? -36.257 14.764 38.357 1.00 95.25 82 TRP A CA 1
ATOM 592 C C . TRP A 1 82 ? -35.490 14.009 37.267 1.00 95.25 82 TRP A C 1
ATOM 594 O O . TRP A 1 82 ? -35.855 12.884 36.907 1.00 95.25 82 TRP A O 1
ATOM 604 N N . SER A 1 83 ? -34.384 14.573 36.772 1.00 95.19 83 SER A N 1
ATOM 605 C CA . SER A 1 83 ? -33.500 13.869 35.837 1.00 95.19 83 SER A CA 1
ATOM 606 C C . SER A 1 83 ? -32.861 12.643 36.489 1.00 95.19 83 SER A C 1
ATOM 608 O O . SER A 1 83 ? -32.889 11.562 35.902 1.00 95.19 83 SER A O 1
ATOM 610 N N . SER A 1 84 ? -32.340 12.762 37.712 1.00 94.94 84 SER A N 1
ATOM 611 C CA . SER A 1 84 ? -31.774 11.634 38.462 1.00 94.94 84 SER A CA 1
ATOM 612 C C . SER A 1 84 ? -32.840 10.589 38.814 1.00 94.94 84 SER A C 1
ATOM 614 O O . SER A 1 84 ? -32.614 9.392 38.620 1.00 94.94 84 SER A O 1
ATOM 616 N N . PHE A 1 85 ? -34.030 11.033 39.231 1.00 95.81 85 PHE A N 1
ATOM 617 C CA . PHE A 1 85 ? -35.187 10.187 39.541 1.00 95.81 85 PHE A CA 1
ATOM 618 C C . PHE A 1 85 ? -35.574 9.273 38.371 1.00 95.81 85 PHE A C 1
ATOM 620 O O . PHE A 1 85 ? -35.766 8.067 38.543 1.00 95.81 85 PHE A O 1
ATOM 627 N N . LEU A 1 86 ? -35.670 9.833 37.160 1.00 96.06 86 LEU A N 1
ATOM 628 C CA . LEU A 1 86 ? -36.178 9.119 35.985 1.00 96.06 86 LEU A CA 1
ATOM 629 C C . LEU A 1 86 ? -35.082 8.467 35.132 1.00 96.06 86 LEU A C 1
ATOM 631 O O . LEU A 1 86 ? -35.383 7.546 34.376 1.00 96.06 86 LEU A O 1
ATOM 635 N N . THR A 1 87 ? -33.818 8.883 35.228 1.00 95.94 87 THR A N 1
ATOM 636 C CA . THR A 1 87 ? -32.710 8.233 34.495 1.00 95.94 87 THR A CA 1
ATOM 637 C C . THR A 1 87 ? -31.984 7.173 35.317 1.00 95.94 87 THR A C 1
ATOM 639 O O . THR A 1 87 ? -31.400 6.249 34.741 1.00 95.94 87 THR A O 1
ATOM 642 N N . GLY A 1 88 ? -32.019 7.264 36.648 1.00 95.62 88 GLY A N 1
ATOM 643 C CA . GLY A 1 88 ? -31.282 6.372 37.543 1.00 95.62 88 GLY A CA 1
ATOM 644 C C . GLY A 1 88 ? -29.763 6.567 37.520 1.00 95.62 88 GLY A C 1
ATOM 645 O O . GLY A 1 88 ? -29.024 5.665 37.922 1.00 95.62 88 GLY A O 1
ATOM 646 N N . VAL A 1 89 ? -29.290 7.714 37.029 1.00 95.06 89 VAL A N 1
ATOM 647 C CA . VAL A 1 89 ? -27.881 8.126 37.078 1.00 95.06 89 VAL A CA 1
ATOM 648 C C . VAL A 1 89 ? -27.753 9.502 37.716 1.00 95.06 89 VAL A C 1
ATOM 650 O O . VAL A 1 89 ? -28.733 10.232 37.796 1.00 95.06 89 VAL A O 1
ATOM 653 N N . TRP A 1 90 ? -26.555 9.855 38.167 1.00 94.00 90 TRP A N 1
ATOM 654 C CA . TRP A 1 90 ? -26.275 11.168 38.752 1.00 94.00 90 TRP A CA 1
ATOM 655 C C . TRP A 1 90 ? -26.084 12.271 37.696 1.00 94.00 90 TRP A C 1
ATOM 657 O O . TRP A 1 90 ? -25.910 11.997 36.502 1.00 94.00 90 TRP A O 1
ATOM 667 N N . ALA A 1 91 ? -26.082 13.535 38.134 1.00 91.31 91 ALA A N 1
ATOM 668 C CA . ALA A 1 91 ? -26.014 14.682 37.227 1.00 91.31 91 ALA A CA 1
ATOM 669 C C . ALA A 1 91 ? -24.694 14.821 36.456 1.00 91.31 91 ALA A C 1
ATOM 671 O O . ALA A 1 91 ? -24.706 15.340 35.341 1.00 91.31 91 ALA A O 1
ATOM 672 N N . ASP A 1 92 ? -23.577 14.277 36.958 1.00 91.06 92 ASP A N 1
ATOM 673 C CA . ASP A 1 92 ? -22.328 14.146 36.185 1.00 91.06 92 ASP A CA 1
ATOM 674 C C . ASP A 1 92 ? -22.508 13.310 34.905 1.00 91.06 92 ASP A C 1
ATOM 676 O O . ASP A 1 92 ? -21.800 13.520 33.912 1.00 91.06 92 ASP A O 1
ATOM 680 N N . ARG A 1 93 ? -23.466 12.376 34.910 1.00 93.50 93 ARG A N 1
ATOM 681 C CA . ARG A 1 93 ? -23.808 11.529 33.766 1.00 93.50 93 ARG A CA 1
ATOM 682 C C . ARG A 1 93 ? -24.921 12.121 32.926 1.00 93.50 93 ARG A C 1
ATOM 684 O O . ARG A 1 93 ? -24.680 12.408 31.757 1.00 93.50 93 ARG A O 1
ATOM 691 N N . HIS A 1 94 ? -26.105 12.347 33.495 1.00 93.12 94 HIS A N 1
ATOM 692 C CA . HIS A 1 94 ? -27.227 12.852 32.699 1.00 93.12 94 HIS A CA 1
ATOM 693 C C . HIS A 1 94 ? -27.050 14.313 32.254 1.00 93.12 94 HIS A C 1
ATOM 695 O O . HIS A 1 94 ? -27.772 14.753 31.364 1.00 93.12 94 HIS A O 1
ATOM 701 N N . GLY A 1 95 ? -26.091 15.057 32.818 1.00 92.69 95 GLY A N 1
ATOM 702 C CA . GLY A 1 95 ? -25.652 16.373 32.339 1.00 92.69 95 GLY A CA 1
ATOM 703 C C . GLY A 1 95 ? -26.622 17.525 32.604 1.00 92.69 95 GLY A C 1
ATOM 704 O O . GLY A 1 95 ? -26.471 18.577 31.997 1.00 92.69 95 GLY A O 1
ATOM 705 N N . VAL A 1 96 ? -27.624 17.332 33.466 1.00 92.38 96 VAL A N 1
ATOM 706 C CA . VAL A 1 96 ? -28.595 18.377 33.838 1.00 92.38 96 VAL A CA 1
ATOM 707 C C . VAL A 1 96 ? -28.192 18.925 35.196 1.00 92.38 96 VAL A C 1
ATOM 709 O O . VAL A 1 96 ? -28.328 18.219 36.189 1.00 92.38 96 VAL A O 1
ATOM 712 N N . HIS A 1 97 ? -27.696 20.159 35.230 1.00 90.56 97 HIS A N 1
ATOM 713 C CA . HIS A 1 97 ? -27.198 20.800 36.454 1.00 90.56 97 HIS A CA 1
ATOM 714 C C . HIS A 1 97 ? -28.138 21.877 37.009 1.00 90.56 97 HIS A C 1
ATOM 716 O O . HIS A 1 97 ? -27.981 22.286 38.154 1.00 90.56 97 HIS A O 1
ATOM 722 N N . ASP A 1 98 ? -29.148 22.281 36.236 1.00 89.38 98 ASP A N 1
ATOM 723 C CA . ASP A 1 98 ? -30.143 23.277 36.620 1.00 89.38 98 ASP A CA 1
ATOM 724 C C . ASP A 1 98 ? -31.486 23.077 35.887 1.00 89.38 98 ASP A C 1
ATOM 726 O O . ASP A 1 98 ? -31.676 22.111 35.140 1.00 89.38 98 ASP A O 1
ATOM 730 N N . ASN A 1 99 ? -32.426 24.003 36.094 1.00 90.31 99 ASN A N 1
ATOM 731 C CA . ASN A 1 99 ? -33.762 23.975 35.489 1.00 90.31 99 ASN A CA 1
ATOM 732 C C . ASN A 1 99 ? -33.784 24.363 33.995 1.00 90.31 99 ASN A C 1
ATOM 734 O O . ASN A 1 99 ? -34.853 24.355 33.385 1.00 90.31 99 ASN A O 1
ATOM 738 N N . THR A 1 100 ? -32.639 24.681 33.375 1.00 88.38 100 THR A N 1
ATOM 739 C CA . THR A 1 100 ? -32.558 24.959 31.928 1.00 88.38 100 THR A CA 1
ATOM 740 C C . THR A 1 100 ? -32.478 23.682 31.091 1.00 88.38 100 THR A C 1
ATOM 742 O O . THR A 1 100 ? -32.828 23.700 29.909 1.00 88.38 100 THR A O 1
ATOM 745 N N . PHE A 1 101 ? -32.022 22.571 31.691 1.00 91.31 101 PHE A N 1
ATOM 746 C CA . PHE A 1 101 ? -31.717 21.312 30.996 1.00 91.31 101 PHE A CA 1
ATOM 747 C C . PHE A 1 101 ? -30.672 21.456 29.868 1.00 91.31 101 PHE A C 1
ATOM 749 O O . PHE A 1 101 ? -30.557 20.588 28.985 1.00 91.31 101 PHE A O 1
ATOM 756 N N . GLU A 1 102 ? -29.893 22.542 29.875 1.00 89.00 102 GLU A N 1
ATOM 757 C CA . GLU A 1 102 ? -28.744 22.709 28.994 1.00 89.00 102 GLU A CA 1
ATOM 758 C C . GLU A 1 102 ? -27.643 21.707 29.380 1.00 89.00 102 GLU A C 1
ATOM 760 O O . GLU A 1 102 ? -27.384 21.458 30.553 1.00 89.00 102 GLU A O 1
ATOM 765 N N . GLY A 1 103 ? -27.025 21.062 28.384 1.00 88.94 103 GLY A N 1
ATOM 766 C CA . GLY A 1 103 ? -25.992 20.041 28.614 1.00 88.94 103 GLY A CA 1
ATOM 767 C C . GLY A 1 103 ? -26.497 18.611 28.855 1.00 88.94 103 GLY A C 1
ATOM 768 O O . GLY A 1 103 ? -25.670 17.699 28.946 1.00 88.94 103 GLY A O 1
ATOM 769 N N . ARG A 1 104 ? -27.821 18.386 28.879 1.00 93.50 104 ARG A N 1
ATOM 770 C CA . ARG A 1 104 ? -28.423 17.052 29.062 1.00 93.50 104 ARG A CA 1
ATOM 771 C C . ARG A 1 104 ? -27.870 16.007 28.081 1.00 93.50 104 ARG A C 1
ATOM 773 O O . ARG A 1 104 ? -27.695 16.279 26.892 1.00 93.50 104 ARG A O 1
ATOM 780 N N . LYS A 1 105 ? -27.665 14.783 28.566 1.00 94.06 105 LYS A N 1
ATOM 781 C CA . LYS A 1 105 ? -27.093 13.647 27.820 1.00 94.06 105 LYS A CA 1
ATOM 782 C C . LYS A 1 105 ? -28.044 12.450 27.755 1.00 94.06 105 LYS A C 1
ATOM 784 O O . LYS A 1 105 ? -27.609 11.311 27.893 1.00 94.06 105 LYS A O 1
ATOM 789 N N . PHE A 1 106 ? -29.340 12.686 27.553 1.00 92.06 106 PHE A N 1
ATOM 790 C CA . PHE A 1 106 ? -30.336 11.607 27.547 1.00 92.06 106 PHE A CA 1
ATOM 791 C C . PHE A 1 106 ? -30.175 10.606 26.391 1.00 92.06 106 PHE A C 1
ATOM 793 O O . PHE A 1 106 ? -30.589 9.465 26.535 1.00 92.06 106 PHE A O 1
ATOM 800 N N . ASP A 1 107 ? -29.477 10.956 25.307 1.00 88.69 107 ASP A N 1
ATOM 801 C CA . ASP A 1 107 ? -29.117 9.977 24.267 1.00 88.69 107 ASP A CA 1
ATOM 802 C C . ASP A 1 107 ? -28.117 8.917 24.776 1.00 88.69 107 ASP A C 1
ATOM 804 O O . ASP A 1 107 ? -28.170 7.761 24.363 1.00 88.69 107 ASP A O 1
ATOM 808 N N . GLU A 1 108 ? -27.202 9.299 25.679 1.00 91.81 108 GLU A N 1
ATOM 809 C CA . GLU A 1 108 ? -26.235 8.383 26.311 1.00 91.81 108 GLU A CA 1
ATOM 810 C C . GLU A 1 108 ? -26.827 7.728 27.572 1.00 91.81 108 GLU A C 1
ATOM 812 O O . GLU A 1 108 ? -26.563 6.562 27.859 1.00 91.81 108 GLU A O 1
ATOM 817 N N . TYR A 1 109 ? -27.665 8.467 28.305 1.00 94.06 109 TYR A N 1
ATOM 818 C CA . TYR A 1 109 ? -28.307 8.046 29.550 1.00 94.06 109 TYR A CA 1
ATOM 819 C C . TYR A 1 109 ? -29.836 8.173 29.430 1.00 94.06 109 TYR A C 1
ATOM 821 O O . TYR A 1 109 ? -30.416 9.107 29.991 1.00 94.06 109 TYR A O 1
ATOM 829 N N . PRO A 1 110 ? -30.498 7.248 28.706 1.00 94.19 110 PRO A N 1
ATOM 830 C CA . PRO A 1 110 ? -31.924 7.347 28.398 1.00 94.19 110 PRO A CA 1
ATOM 831 C C . PRO A 1 110 ? -32.778 7.327 29.663 1.00 94.19 110 PRO A C 1
ATOM 833 O O . PRO A 1 110 ? -32.470 6.608 30.616 1.00 94.19 110 PRO A O 1
ATOM 836 N N . HIS A 1 111 ? -33.864 8.095 29.680 1.00 94.50 111 HIS A N 1
ATOM 837 C CA . HIS A 1 111 ? -34.807 8.099 30.798 1.00 94.50 111 HIS A CA 1
ATOM 838 C C . HIS A 1 111 ? -35.665 6.823 30.821 1.00 94.50 111 HIS A C 1
ATOM 840 O O . HIS A 1 111 ? -35.737 6.062 29.852 1.00 94.50 111 HIS A O 1
ATOM 846 N N . LEU A 1 112 ? -36.343 6.576 31.943 1.00 95.69 112 LEU A N 1
ATOM 847 C CA . LEU A 1 112 ? -37.094 5.348 32.201 1.00 95.69 112 LEU A CA 1
ATOM 848 C C . LEU A 1 112 ? -38.111 5.024 31.098 1.00 95.69 112 LEU A C 1
ATOM 850 O O . LEU A 1 112 ? -38.146 3.891 30.630 1.00 95.69 112 LEU A O 1
ATOM 854 N N . PHE A 1 113 ? -38.899 6.003 30.646 1.00 95.25 113 PHE A N 1
ATOM 855 C CA . PHE A 1 113 ? -39.922 5.784 29.613 1.00 95.25 113 PHE A CA 1
ATOM 856 C C . PHE A 1 113 ? -39.320 5.338 28.272 1.00 95.25 113 PHE A C 1
ATOM 858 O O . PHE A 1 113 ? -39.830 4.401 27.659 1.00 95.25 113 PHE A O 1
ATOM 865 N N . GLN A 1 114 ? -38.186 5.917 27.868 1.00 94.25 114 GLN A N 1
ATOM 866 C CA . GLN A 1 1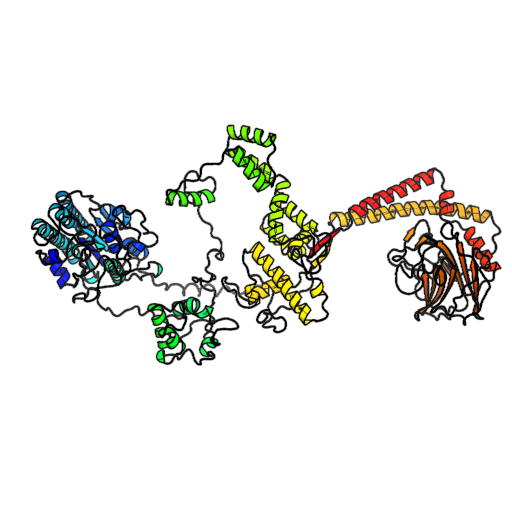14 ? -37.458 5.503 26.672 1.00 94.25 114 GLN A CA 1
ATOM 867 C C . GLN A 1 114 ? -36.970 4.054 26.801 1.00 94.25 114 GLN A C 1
ATOM 869 O O . GLN A 1 114 ? -37.092 3.264 25.866 1.00 94.25 114 GLN A O 1
ATOM 874 N N . ARG A 1 115 ? -36.470 3.665 27.982 1.00 95.19 115 ARG A N 1
ATOM 875 C CA . ARG A 1 115 ? -36.036 2.284 28.255 1.00 95.19 115 ARG A CA 1
ATOM 876 C C . ARG A 1 115 ? -37.202 1.295 28.267 1.00 95.19 115 ARG A C 1
ATOM 878 O O . ARG A 1 115 ? -37.055 0.195 27.740 1.00 95.19 115 ARG A O 1
ATOM 885 N N . ILE A 1 116 ? -38.357 1.682 28.817 1.00 94.69 116 ILE A N 1
ATOM 886 C CA . ILE A 1 116 ? -39.578 0.867 28.759 1.00 94.69 116 ILE A CA 1
ATOM 887 C C . ILE A 1 116 ? -39.999 0.675 27.303 1.00 94.69 116 ILE A C 1
ATOM 889 O O . ILE A 1 116 ? -40.221 -0.460 26.899 1.00 94.69 116 ILE A O 1
ATOM 893 N N . ARG A 1 117 ? -40.019 1.738 26.489 1.00 92.62 117 ARG A N 1
ATOM 894 C CA . ARG A 1 117 ? -40.350 1.650 25.058 1.00 92.62 117 ARG A CA 1
ATOM 895 C C . ARG A 1 117 ? -39.388 0.749 24.283 1.00 92.62 117 ARG A C 1
ATOM 897 O O . ARG A 1 117 ? -39.822 -0.014 23.427 1.00 92.62 117 ARG A O 1
ATOM 904 N N . GLN A 1 118 ? -38.090 0.829 24.578 1.00 91.75 118 GLN A N 1
ATOM 905 C CA . GLN A 1 118 ? -37.068 -0.015 23.950 1.00 91.75 118 GLN A CA 1
ATOM 906 C C . GLN A 1 118 ? -37.231 -1.501 24.294 1.00 91.75 118 GLN A C 1
ATOM 908 O O . GLN A 1 118 ? -36.911 -2.348 23.463 1.00 91.75 118 GLN A O 1
ATOM 913 N N . ALA A 1 119 ? -37.676 -1.820 25.512 1.00 90.88 119 ALA A N 1
ATOM 914 C CA . ALA A 1 119 ? -37.903 -3.197 25.948 1.00 90.88 119 ALA A CA 1
ATOM 915 C C . ALA A 1 119 ? -39.272 -3.736 25.505 1.00 90.88 119 ALA A C 1
ATOM 917 O O . ALA A 1 119 ? -39.375 -4.897 25.125 1.00 90.88 119 ALA A O 1
ATOM 918 N N . TYR A 1 120 ? -40.295 -2.882 25.527 1.00 94.00 120 TYR A N 1
ATOM 919 C CA . TYR A 1 120 ? -41.694 -3.220 25.293 1.00 94.00 120 TYR A CA 1
ATOM 920 C C . TYR A 1 120 ? -42.335 -2.210 24.329 1.00 94.00 120 TYR A C 1
ATOM 922 O O . TYR A 1 120 ? -43.000 -1.263 24.763 1.00 94.00 120 TYR A O 1
ATOM 930 N N . PRO A 1 121 ? -42.156 -2.382 23.007 1.00 92.88 121 PRO A N 1
ATOM 931 C CA . PRO A 1 121 ? -42.589 -1.396 22.016 1.00 92.88 121 PRO A CA 1
ATOM 932 C C . PRO A 1 121 ? -44.095 -1.098 22.025 1.00 92.88 121 PRO A C 1
ATOM 934 O O . PRO A 1 121 ? -44.497 0.007 21.650 1.00 92.88 121 PRO A O 1
ATOM 937 N N . LYS A 1 122 ? -44.924 -2.059 22.463 1.00 93.94 122 LYS A N 1
ATOM 938 C CA . LYS A 1 122 ? -46.392 -1.941 22.522 1.00 93.94 122 LYS A CA 1
ATOM 939 C C . LYS A 1 122 ? -46.921 -1.530 23.901 1.00 93.94 122 LYS A C 1
ATOM 941 O O . LYS A 1 122 ? -48.136 -1.499 24.088 1.00 93.94 122 LYS A O 1
ATOM 946 N N . ALA A 1 123 ? -46.054 -1.242 24.873 1.00 94.81 123 ALA A N 1
ATOM 947 C CA . ALA A 1 123 ? -46.496 -0.760 26.177 1.00 94.81 123 ALA A CA 1
ATOM 948 C C . ALA A 1 123 ? -47.154 0.622 26.043 1.00 94.81 123 ALA A C 1
ATOM 950 O O . ALA A 1 123 ? -46.566 1.529 25.461 1.00 94.81 123 ALA A O 1
ATOM 951 N N . LEU A 1 124 ? -48.353 0.775 26.609 1.00 96.50 124 LEU A N 1
ATOM 952 C CA . LEU A 1 124 ? -49.062 2.053 26.703 1.00 96.50 124 LEU A CA 1
ATOM 953 C C . LEU A 1 124 ? -48.594 2.826 27.941 1.00 96.50 124 LEU A C 1
ATOM 955 O O . LEU A 1 124 ? -48.791 2.379 29.079 1.00 96.50 124 LEU A O 1
ATOM 959 N N . LEU A 1 125 ? -47.998 3.990 27.711 1.00 97.69 125 LEU A N 1
ATOM 960 C CA . LEU A 1 125 ? -47.342 4.819 28.716 1.00 97.69 125 LEU A CA 1
ATOM 961 C C . LEU A 1 125 ? -48.080 6.155 28.895 1.00 97.69 125 LEU A C 1
ATOM 963 O O . LEU A 1 125 ? -48.454 6.798 27.915 1.00 97.69 125 LEU A O 1
ATOM 967 N N . GLY A 1 126 ? -48.276 6.583 30.142 1.00 97.25 126 GLY A N 1
ATOM 968 C CA . GLY A 1 126 ? -48.978 7.821 30.494 1.00 97.25 126 GLY A CA 1
ATOM 969 C C . GLY A 1 126 ? -48.100 8.805 31.266 1.00 97.25 126 GLY A C 1
ATOM 970 O O . GLY A 1 126 ? -47.307 8.403 32.117 1.00 97.25 126 GLY A O 1
ATOM 971 N N . SER A 1 127 ? -48.247 10.100 31.005 1.00 97.12 127 SER A N 1
ATOM 972 C CA . SER A 1 127 ? -47.573 11.161 31.752 1.00 97.12 127 SER A CA 1
ATOM 973 C C . SER A 1 127 ? -48.508 12.340 32.020 1.00 97.12 127 SER A C 1
ATOM 975 O O . SER A 1 127 ? -49.177 12.832 31.110 1.00 97.12 127 SER A O 1
ATOM 977 N N . PHE A 1 128 ? -48.543 12.777 33.279 1.00 97.19 128 PHE A N 1
ATOM 978 C CA . PHE A 1 128 ? -49.426 13.825 33.787 1.00 97.19 128 PHE A CA 1
ATOM 979 C C . PHE A 1 128 ? -48.599 14.765 34.661 1.00 97.19 128 PHE A C 1
ATOM 981 O O . PHE A 1 128 ? -48.237 14.395 35.778 1.00 97.19 128 PHE A O 1
ATOM 988 N N . VAL A 1 129 ? -48.237 15.934 34.129 1.00 94.44 129 VAL A N 1
ATOM 989 C CA . VAL A 1 129 ? -47.316 16.872 34.793 1.00 94.44 129 VAL A CA 1
ATOM 990 C C . VAL A 1 129 ? -47.743 18.323 34.564 1.00 94.44 129 VAL A C 1
ATOM 992 O O . VAL A 1 129 ? -48.251 18.664 33.497 1.00 94.44 129 VAL A O 1
ATOM 995 N N . ASP A 1 130 ? -47.519 19.205 35.533 1.00 89.94 130 ASP A N 1
ATOM 996 C CA . ASP A 1 130 ? -47.753 20.652 35.405 1.00 89.94 130 ASP A CA 1
ATOM 997 C C . ASP A 1 130 ? -46.459 21.473 35.336 1.00 89.94 130 ASP A C 1
ATOM 999 O O . ASP A 1 130 ? -46.500 22.685 35.126 1.00 89.94 130 ASP A O 1
ATOM 1003 N N . TRP A 1 131 ? -45.298 20.813 35.365 1.00 88.19 131 TRP A N 1
ATOM 1004 C CA . TRP A 1 131 ? -44.017 21.435 35.046 1.00 88.19 131 TRP A CA 1
ATOM 1005 C C . TRP A 1 131 ? -43.515 21.017 33.655 1.00 88.19 131 TRP A C 1
ATOM 1007 O O . TRP A 1 131 ? -43.067 19.890 33.420 1.00 88.19 131 TRP A O 1
ATOM 1017 N N . ALA A 1 132 ? -43.583 21.953 32.700 1.00 85.94 132 ALA A N 1
ATOM 1018 C CA . ALA A 1 132 ? -43.289 21.709 31.283 1.00 85.94 132 ALA A CA 1
ATOM 1019 C C . ALA A 1 132 ? -41.908 21.072 30.983 1.00 85.94 132 ALA A C 1
ATOM 1021 O O . ALA A 1 132 ? -41.821 20.286 30.035 1.00 85.94 132 ALA A O 1
ATOM 1022 N N . PRO A 1 133 ? -40.817 21.360 31.725 1.00 88.75 133 PRO A N 1
ATOM 1023 C CA . PRO A 1 133 ? -39.520 20.735 31.467 1.00 88.75 133 PRO A CA 1
ATOM 1024 C C . PRO A 1 133 ? -39.488 19.208 31.637 1.00 88.75 133 PRO A C 1
ATOM 1026 O O . PRO A 1 133 ? -38.825 18.542 30.839 1.00 88.75 133 PRO A O 1
ATOM 1029 N N . ILE A 1 134 ? -40.226 18.634 32.600 1.00 86.06 134 ILE A N 1
ATOM 1030 C CA . ILE A 1 134 ? -40.302 17.169 32.766 1.00 86.06 134 ILE A CA 1
ATOM 1031 C C . ILE A 1 134 ? -40.890 16.540 31.504 1.00 86.06 134 ILE A C 1
ATOM 1033 O O . ILE A 1 134 ? -40.289 15.631 30.926 1.00 86.06 134 ILE A O 1
ATOM 1037 N N . ASP A 1 135 ? -42.024 17.070 31.042 1.00 88.81 135 ASP A N 1
ATOM 1038 C CA . ASP A 1 135 ? -42.697 16.624 29.822 1.00 88.81 135 ASP A CA 1
ATOM 1039 C C . ASP A 1 135 ? -41.797 16.746 28.586 1.00 88.81 135 ASP A C 1
ATOM 1041 O O . ASP A 1 135 ? -41.635 15.795 27.816 1.00 88.81 135 ASP A O 1
ATOM 1045 N N . ARG A 1 136 ? -41.163 17.911 28.419 1.00 88.31 136 ARG A N 1
ATOM 1046 C CA . ARG A 1 136 ? -40.355 18.220 27.239 1.00 88.31 136 ARG A CA 1
ATOM 1047 C C . ARG A 1 136 ? -39.104 17.355 27.123 1.00 88.31 136 ARG A C 1
ATOM 1049 O O . ARG A 1 136 ? -38.663 17.109 26.002 1.00 88.31 136 ARG A O 1
ATOM 1056 N N . PHE A 1 137 ? -38.497 16.958 28.241 1.00 86.62 137 PHE A N 1
ATOM 1057 C CA . PHE A 1 137 ? -37.158 16.370 28.221 1.00 86.62 137 PHE A CA 1
ATOM 1058 C C . PHE A 1 137 ? -37.046 14.956 28.804 1.00 86.62 137 PHE A C 1
ATOM 1060 O O . PHE A 1 137 ? -36.089 14.271 28.450 1.00 86.62 137 PHE A O 1
ATOM 1067 N N . ILE A 1 138 ? -37.964 14.507 29.670 1.00 85.50 138 ILE A N 1
ATOM 1068 C CA . ILE A 1 138 ? -37.777 13.275 30.463 1.00 85.50 138 ILE A CA 1
ATOM 1069 C C . ILE A 1 138 ? -38.895 12.237 30.278 1.00 85.50 138 ILE A C 1
ATOM 1071 O O . ILE A 1 138 ? -38.675 11.051 30.501 1.00 85.50 138 ILE A O 1
ATOM 1075 N N . VAL A 1 139 ? -40.107 12.637 29.891 1.00 88.50 139 VAL A N 1
ATOM 1076 C CA . VAL A 1 139 ? -41.251 11.706 29.723 1.00 88.50 139 VAL A CA 1
ATOM 1077 C C . VAL A 1 139 ? -41.913 11.815 28.348 1.00 88.50 139 VAL A C 1
ATOM 1079 O O . VAL A 1 139 ? -43.029 11.344 28.142 1.00 88.50 139 VAL A O 1
ATOM 1082 N N . GLN A 1 140 ? -41.193 12.371 27.370 1.00 87.06 140 GLN A N 1
ATOM 1083 C CA . GLN A 1 140 ? -41.696 12.629 26.017 1.00 87.06 140 GLN A CA 1
ATOM 1084 C C . GLN A 1 140 ? -42.151 11.373 25.246 1.00 87.06 140 GLN A C 1
ATOM 1086 O O . GLN A 1 140 ? -42.972 11.499 24.339 1.00 87.06 140 GLN A O 1
ATOM 1091 N N . ASP A 1 141 ? -41.651 10.187 25.621 1.00 89.81 141 ASP A N 1
ATOM 1092 C CA . ASP A 1 141 ? -41.990 8.882 25.021 1.00 89.81 141 ASP A CA 1
ATOM 1093 C C . ASP A 1 141 ? -43.305 8.263 25.551 1.00 89.81 141 ASP A C 1
ATOM 1095 O O . ASP A 1 141 ? -43.648 7.123 25.207 1.00 89.81 141 ASP A O 1
ATOM 1099 N N . ALA A 1 142 ? -44.035 8.980 26.414 1.00 93.06 142 ALA A N 1
ATOM 1100 C CA . ALA A 1 142 ? -45.382 8.600 26.826 1.00 93.06 142 ALA A CA 1
ATOM 1101 C C . ALA A 1 142 ? -46.388 8.753 25.668 1.00 93.06 142 ALA A C 1
ATOM 1103 O O . ALA A 1 142 ? -46.356 9.748 24.945 1.00 93.06 142 ALA A O 1
ATOM 1104 N N . ASP A 1 143 ? -47.307 7.795 25.511 1.00 94.94 143 ASP A N 1
ATOM 1105 C CA . ASP A 1 143 ? -48.357 7.838 24.481 1.00 94.94 143 ASP A CA 1
ATOM 1106 C C . ASP A 1 143 ? -49.464 8.834 24.840 1.00 94.94 143 ASP A C 1
ATOM 1108 O O . ASP A 1 143 ? -49.995 9.533 23.979 1.00 94.94 143 ASP A O 1
ATOM 1112 N N . VAL A 1 144 ? -49.826 8.888 26.124 1.00 95.31 144 VAL A N 1
ATOM 1113 C CA . VAL A 1 144 ? -50.833 9.812 26.653 1.00 95.31 144 VAL A CA 1
ATOM 1114 C C . VAL A 1 144 ? -50.123 10.836 27.520 1.00 95.31 144 VAL A C 1
ATOM 1116 O O . VAL A 1 144 ? -49.594 10.492 28.574 1.00 95.31 144 VAL A O 1
ATOM 1119 N N . ARG A 1 145 ? -50.111 12.091 27.073 1.00 95.38 145 ARG A N 1
ATOM 1120 C CA . ARG A 1 145 ? -49.434 13.201 27.750 1.00 95.38 145 ARG A CA 1
ATOM 1121 C C . ARG A 1 145 ? -50.431 14.306 28.058 1.00 95.38 145 ARG A C 1
ATOM 1123 O O . ARG A 1 145 ? -51.079 14.817 27.146 1.00 95.38 145 ARG A O 1
ATOM 1130 N N . VAL A 1 146 ? -50.543 14.672 29.330 1.00 94.12 146 VAL A N 1
ATOM 1131 C CA . VAL A 1 146 ? -51.320 15.828 29.789 1.00 94.12 146 VAL A CA 1
ATOM 1132 C C . VAL A 1 146 ? -50.371 16.776 30.500 1.00 94.12 146 VAL A C 1
ATOM 1134 O O . VAL A 1 146 ? -49.775 16.421 31.515 1.00 94.12 146 VAL A O 1
ATOM 1137 N N . VAL A 1 147 ? -50.232 17.972 29.931 1.00 90.31 147 VAL A N 1
ATOM 1138 C CA . VAL A 1 147 ? -49.288 18.993 30.385 1.00 90.31 147 VAL A CA 1
ATOM 1139 C C . VAL A 1 147 ? -50.065 20.259 30.684 1.00 90.31 147 VAL A C 1
ATOM 1141 O O . VAL A 1 147 ? -50.692 20.818 29.781 1.00 90.31 147 VAL A O 1
ATOM 1144 N N . LEU A 1 148 ? -50.031 20.711 31.933 1.00 88.19 148 LEU A N 1
ATOM 1145 C CA . LEU A 1 148 ? -50.731 21.919 32.370 1.00 88.19 148 LEU A CA 1
ATOM 1146 C C . LEU A 1 148 ? -49.749 22.881 33.039 1.00 88.19 148 LEU A C 1
ATOM 1148 O O . LEU A 1 148 ? -49.735 22.933 34.258 1.00 88.19 148 LEU A O 1
ATOM 1152 N N . PRO A 1 149 ? -48.922 23.628 32.281 1.00 83.38 149 PRO A N 1
ATOM 1153 C CA . PRO A 1 149 ? -47.941 24.540 32.861 1.00 83.38 149 PRO A CA 1
ATOM 1154 C C . PRO A 1 149 ? -48.589 25.478 33.888 1.00 83.38 149 PRO A C 1
ATOM 1156 O O . PRO A 1 149 ? -49.521 26.209 33.544 1.00 83.38 149 PRO A O 1
ATOM 1159 N N . SER A 1 150 ? -48.119 25.424 35.131 1.00 80.00 150 SER A N 1
ATOM 1160 C CA . SER A 1 150 ? -48.634 26.225 36.248 1.00 80.00 150 SER A CA 1
ATOM 1161 C C . SER A 1 150 ? -47.646 27.323 36.644 1.00 80.00 150 SER A C 1
ATOM 1163 O O . SER A 1 150 ? -46.437 27.112 36.615 1.00 80.00 150 SER A O 1
ATOM 1165 N N . GLU A 1 151 ? -48.155 28.480 37.075 1.00 72.44 151 GLU A N 1
ATOM 1166 C CA . GLU A 1 151 ? -47.372 29.494 37.795 1.00 72.44 151 GLU A CA 1
ATOM 1167 C C . GLU A 1 151 ? -48.127 29.937 39.063 1.00 72.44 151 GLU A C 1
ATOM 1169 O O . GLU A 1 151 ? -49.270 30.400 38.988 1.00 72.44 151 GLU A O 1
ATOM 1174 N N . GLY A 1 152 ? -47.484 29.817 40.231 1.00 67.75 152 GLY A N 1
ATOM 1175 C CA . GLY A 1 152 ? -48.026 30.211 41.537 1.00 67.75 152 GLY A CA 1
ATOM 1176 C C . GLY A 1 152 ? -49.041 29.232 42.156 1.00 67.75 152 GLY A C 1
ATOM 1177 O O . GLY A 1 152 ? -49.839 28.598 41.466 1.00 67.75 152 GLY A O 1
ATOM 1178 N N . ALA A 1 153 ? -49.046 29.147 43.492 1.00 69.19 153 ALA A N 1
ATOM 1179 C CA . ALA A 1 153 ? -49.715 28.095 44.278 1.00 69.19 153 ALA A CA 1
ATOM 1180 C C . ALA A 1 153 ? -51.191 27.795 43.917 1.00 69.19 153 ALA A C 1
ATOM 1182 O O . ALA A 1 153 ? -51.585 26.630 43.859 1.00 69.19 153 ALA A O 1
ATOM 1183 N N . ASP A 1 154 ? -52.011 28.813 43.621 1.00 74.75 154 ASP A N 1
ATOM 1184 C CA . ASP A 1 154 ? -53.429 28.619 43.266 1.00 74.75 154 ASP A CA 1
ATOM 1185 C C . ASP A 1 154 ? -53.628 27.894 41.923 1.00 74.75 154 ASP A C 1
ATOM 1187 O O . ASP A 1 154 ? -54.626 27.186 41.745 1.00 74.75 154 ASP A O 1
ATOM 1191 N N . GLN A 1 155 ? -52.718 28.085 40.960 1.00 80.50 155 GLN A N 1
ATOM 1192 C CA . GLN A 1 155 ? -52.777 27.387 39.673 1.00 80.50 155 GLN A CA 1
ATOM 1193 C C . GLN A 1 155 ? -52.356 25.932 39.838 1.00 80.50 155 GLN A C 1
ATOM 1195 O O . GLN A 1 155 ? -53.095 25.053 39.399 1.00 80.50 155 GLN A O 1
ATOM 1200 N N . TYR A 1 156 ? -51.259 25.681 40.557 1.00 82.56 156 TYR A N 1
ATOM 1201 C CA . TYR A 1 156 ? -50.777 24.330 40.848 1.00 82.56 156 TYR A CA 1
ATOM 1202 C C . TYR A 1 156 ? -51.835 23.488 41.569 1.00 82.56 156 TYR A C 1
ATOM 1204 O O . TYR A 1 156 ? -52.212 22.428 41.083 1.00 82.56 156 TYR A O 1
ATOM 1212 N N . ALA A 1 157 ? -52.460 23.995 42.639 1.00 84.62 157 ALA A N 1
ATOM 1213 C CA . ALA A 1 157 ? -53.501 23.245 43.355 1.00 84.62 157 ALA A CA 1
ATOM 1214 C C . ALA A 1 157 ? -54.746 22.927 42.494 1.00 84.62 157 ALA A C 1
ATOM 1216 O O . ALA A 1 157 ? -55.483 21.970 42.759 1.00 84.62 157 ALA A O 1
ATOM 1217 N N . ARG A 1 158 ? -55.030 23.738 41.464 1.00 88.94 158 ARG A N 1
ATOM 1218 C CA . ARG A 1 158 ? -56.103 23.466 40.492 1.00 88.94 158 ARG A CA 1
ATOM 1219 C C . ARG A 1 158 ? -55.655 22.483 39.419 1.00 88.94 158 ARG A C 1
ATOM 1221 O O . ARG A 1 158 ? -56.442 21.609 39.061 1.00 88.94 158 ARG A O 1
ATOM 1228 N N . HIS A 1 159 ? -54.441 22.631 38.901 1.00 91.75 159 HIS A N 1
ATOM 1229 C CA . HIS A 1 159 ? -53.896 21.770 37.859 1.00 91.75 159 HIS A CA 1
ATOM 1230 C C . HIS A 1 159 ? -53.611 20.366 38.389 1.00 91.75 159 HIS A C 1
ATOM 1232 O O . HIS A 1 159 ? -54.024 19.420 37.725 1.00 91.75 159 HIS A O 1
ATOM 1238 N N . ASP A 1 160 ? -53.107 20.211 39.616 1.00 94.38 160 ASP A N 1
ATOM 1239 C CA . ASP A 1 160 ? -52.951 18.918 40.296 1.00 94.38 160 ASP A CA 1
ATOM 1240 C C . ASP A 1 160 ? -54.260 18.108 40.279 1.00 94.38 160 ASP A C 1
ATOM 1242 O O . ASP A 1 160 ? -54.273 16.931 39.920 1.00 94.38 160 ASP A O 1
ATOM 1246 N N . LYS A 1 161 ? -55.408 18.749 40.546 1.00 94.00 161 LYS A N 1
ATOM 1247 C CA . LYS A 1 161 ? -56.735 18.100 40.474 1.00 94.00 161 LYS A CA 1
ATOM 1248 C C . LYS A 1 161 ? -57.097 17.643 39.059 1.00 94.00 161 LYS A C 1
ATOM 1250 O O . LYS A 1 161 ? -57.723 16.597 38.880 1.00 94.00 161 LYS A O 1
ATOM 1255 N N . VAL A 1 162 ? -56.745 18.427 38.041 1.00 93.56 162 VAL A N 1
ATOM 1256 C CA . VAL A 1 162 ? -57.012 18.083 36.633 1.00 93.56 162 VAL A CA 1
ATOM 1257 C C . VAL A 1 162 ? -56.078 16.966 36.160 1.00 93.56 162 VAL A C 1
ATOM 1259 O O . VAL A 1 162 ? -56.525 16.052 35.461 1.00 93.56 162 VAL A O 1
ATOM 1262 N N . LEU A 1 163 ? -54.809 17.003 36.570 1.00 94.94 163 LEU A N 1
ATOM 1263 C CA . LEU A 1 163 ? -53.824 15.961 36.300 1.00 94.94 163 LEU A CA 1
ATOM 1264 C C . LEU A 1 163 ? -54.227 14.644 36.957 1.00 94.94 163 LEU A C 1
ATOM 1266 O O . LEU A 1 163 ? -54.256 13.629 36.267 1.00 94.94 163 LEU A O 1
ATOM 1270 N N . ALA A 1 164 ? -54.631 14.667 38.232 1.00 96.50 164 ALA A N 1
ATOM 1271 C CA . ALA A 1 164 ? -55.131 13.493 38.941 1.00 96.50 164 ALA A CA 1
ATOM 1272 C C . ALA A 1 164 ? -56.326 12.868 38.211 1.00 96.50 164 ALA A C 1
ATOM 1274 O O . ALA A 1 164 ? -56.295 11.684 37.886 1.00 96.50 164 ALA A O 1
ATOM 1275 N N . ARG A 1 165 ? -57.333 13.668 37.832 1.00 96.06 165 ARG A N 1
ATOM 1276 C CA . ARG A 1 165 ? -58.494 13.178 37.066 1.00 96.06 165 ARG A CA 1
ATOM 1277 C C . ARG A 1 165 ? -58.097 12.551 35.727 1.00 96.06 165 ARG A C 1
ATOM 1279 O O . ARG A 1 165 ? -58.626 11.505 35.354 1.00 96.06 165 ARG A O 1
ATOM 1286 N N . SER A 1 166 ? -57.177 13.182 35.004 1.00 96.75 166 SER A N 1
ATOM 1287 C CA . SER A 1 166 ? -56.704 12.680 33.708 1.00 96.75 166 SER A CA 1
ATOM 1288 C C . SER A 1 166 ? -55.903 11.383 33.866 1.00 96.75 166 SER A C 1
ATOM 1290 O O . SER A 1 166 ? -56.045 10.449 33.074 1.00 96.75 166 SER A O 1
ATOM 1292 N N . ALA A 1 167 ? -55.099 11.296 34.925 1.00 97.12 167 ALA A N 1
ATOM 1293 C CA . ALA A 1 167 ? -54.368 10.095 35.286 1.00 97.12 167 ALA A CA 1
ATOM 1294 C C . ALA A 1 167 ? -55.316 8.966 35.710 1.00 97.12 167 ALA A C 1
ATOM 1296 O O . ALA A 1 167 ? -55.116 7.838 35.274 1.00 97.12 167 ALA A O 1
ATOM 1297 N N . VAL A 1 168 ? -56.384 9.247 36.465 1.00 97.69 168 VAL A N 1
ATOM 1298 C CA . VAL A 1 168 ? -57.443 8.276 36.803 1.00 97.69 168 VAL A CA 1
ATOM 1299 C C . VAL A 1 168 ? -58.082 7.692 35.541 1.00 97.69 168 VAL A C 1
ATOM 1301 O O . VAL A 1 168 ? -58.249 6.473 35.445 1.00 97.69 168 VAL A O 1
ATOM 1304 N N . GLU A 1 169 ? -58.397 8.525 34.544 1.00 96.06 169 GLU A N 1
ATOM 1305 C CA . GLU A 1 169 ? -58.951 8.057 33.267 1.00 96.06 169 GLU A CA 1
ATOM 1306 C C . GLU A 1 169 ? -57.981 7.108 32.548 1.00 96.06 169 GLU A C 1
ATOM 1308 O O . GLU A 1 169 ? -58.381 6.042 32.075 1.00 96.06 169 GLU A O 1
ATOM 1313 N N . PHE A 1 170 ? -56.691 7.450 32.505 1.00 97.38 170 PHE A N 1
ATOM 1314 C CA . PHE A 1 170 ? -55.661 6.586 31.930 1.00 97.38 170 PHE A CA 1
ATOM 1315 C C . PHE A 1 170 ? -55.483 5.284 32.712 1.00 97.38 170 PHE A C 1
ATOM 1317 O O . PHE A 1 170 ? -55.528 4.205 32.125 1.00 97.38 170 PHE A O 1
ATOM 1324 N N . LEU A 1 171 ? -55.331 5.373 34.034 1.00 96.25 171 LEU A N 1
ATOM 1325 C CA . LEU A 1 171 ? -55.141 4.238 34.936 1.00 96.25 171 LEU A CA 1
ATOM 1326 C C . LEU A 1 171 ? -56.349 3.302 34.962 1.00 96.25 171 LEU A C 1
ATOM 1328 O O . LEU A 1 171 ? -56.203 2.161 35.381 1.00 96.25 171 LEU A O 1
ATOM 1332 N N . SER A 1 172 ? -57.514 3.728 34.473 1.00 94.19 172 SER A N 1
ATOM 1333 C CA . SER A 1 172 ? -58.701 2.879 34.323 1.00 94.19 172 SER A CA 1
ATOM 1334 C C . SER A 1 172 ? -58.700 2.039 33.032 1.00 94.19 172 SER A C 1
ATOM 1336 O O . SER A 1 172 ? -59.500 1.111 32.907 1.00 94.19 172 SER A O 1
ATOM 1338 N N . LYS A 1 173 ? -57.805 2.306 32.065 1.00 92.00 173 LYS A N 1
ATOM 1339 C CA . LYS A 1 173 ? -57.768 1.602 30.765 1.00 92.00 173 LYS A CA 1
ATOM 1340 C C . LYS A 1 173 ? -57.137 0.210 30.873 1.00 92.00 173 LYS A C 1
ATOM 1342 O O . LYS A 1 173 ? -56.024 0.110 31.390 1.00 92.00 173 LYS A O 1
ATOM 1347 N N . PRO A 1 174 ? -57.756 -0.875 30.371 1.00 87.06 174 PRO A N 1
ATOM 1348 C CA . PRO A 1 174 ? -57.250 -2.246 30.543 1.00 87.06 174 PRO A CA 1
ATOM 1349 C C . PRO A 1 174 ? -55.814 -2.449 30.024 1.00 87.06 174 PRO A C 1
ATOM 1351 O O . PRO A 1 174 ? -55.075 -3.278 30.544 1.00 87.06 174 PRO A O 1
ATOM 1354 N N . ASP A 1 175 ? -55.396 -1.645 29.055 1.00 90.19 175 ASP A N 1
ATOM 1355 C CA . ASP A 1 175 ? -54.081 -1.645 28.431 1.00 90.19 175 ASP A CA 1
ATOM 1356 C C . ASP A 1 175 ? -53.127 -0.570 28.977 1.00 90.19 175 ASP A C 1
ATOM 1358 O O . ASP A 1 175 ? -52.067 -0.390 28.400 1.00 90.19 175 ASP A O 1
ATOM 1362 N N . ALA A 1 176 ? -53.419 0.129 30.078 1.00 94.62 176 ALA A N 1
ATOM 1363 C CA . ALA A 1 176 ? -52.443 1.008 30.733 1.00 94.62 176 ALA A CA 1
ATOM 1364 C C . ALA A 1 176 ? -51.300 0.186 31.353 1.00 94.62 176 ALA A C 1
ATOM 1366 O O . ALA A 1 176 ? -51.564 -0.707 32.159 1.00 94.62 176 ALA A O 1
ATOM 1367 N N . HIS A 1 177 ? -50.043 0.480 30.986 1.00 95.88 177 HIS A N 1
ATOM 1368 C CA . HIS A 1 177 ? -48.869 -0.294 31.421 1.00 95.88 177 HIS A CA 1
ATOM 1369 C C . HIS A 1 177 ? -48.007 0.431 32.460 1.00 95.88 177 HIS A C 1
ATOM 1371 O O . HIS A 1 177 ? -47.630 -0.168 33.470 1.00 95.88 177 HIS A O 1
ATOM 1377 N N . ALA A 1 178 ? -47.693 1.706 32.224 1.00 97.38 178 ALA A N 1
ATOM 1378 C CA . ALA A 1 178 ? -46.953 2.526 33.177 1.00 97.38 178 ALA A CA 1
ATOM 1379 C C . ALA A 1 178 ? -47.392 3.994 33.129 1.00 97.38 178 ALA A C 1
ATOM 1381 O O . ALA A 1 178 ? -47.699 4.505 32.052 1.00 97.38 178 ALA A O 1
ATOM 1382 N N . ALA A 1 179 ? -47.393 4.676 34.275 1.00 97.69 179 ALA A N 1
ATOM 1383 C CA . ALA A 1 179 ? -47.697 6.102 34.362 1.00 97.69 179 ALA A CA 1
ATOM 1384 C C . ALA A 1 179 ? -46.742 6.857 35.297 1.00 97.69 179 ALA A C 1
ATOM 1386 O O . ALA A 1 179 ? -46.287 6.300 36.296 1.00 97.69 179 ALA A O 1
ATOM 1387 N N . MET A 1 180 ? -46.487 8.130 34.982 1.00 96.88 180 MET A N 1
ATOM 1388 C CA . MET A 1 180 ? -45.879 9.113 35.885 1.00 96.88 180 MET A CA 1
ATOM 1389 C C . MET A 1 180 ? -46.880 10.239 36.138 1.00 96.88 180 MET A C 1
ATOM 1391 O O . MET A 1 180 ? -47.356 10.856 35.182 1.00 96.88 180 MET A O 1
ATOM 1395 N N . VAL A 1 181 ? -47.170 10.506 37.409 1.00 97.75 181 VAL A N 1
ATOM 1396 C CA . VAL A 1 181 ? -47.999 11.630 37.856 1.00 97.75 181 VAL A CA 1
ATOM 1397 C C . VAL A 1 181 ? -47.149 12.531 38.741 1.00 97.75 181 VAL A C 1
ATOM 1399 O O . VAL A 1 181 ? -46.530 12.058 39.691 1.00 97.75 181 VAL A O 1
ATOM 1402 N N . TYR A 1 182 ? -47.093 13.811 38.403 1.00 97.00 182 TYR A N 1
ATOM 1403 C CA . TYR A 1 182 ? -46.356 14.835 39.134 1.00 97.00 182 TYR A CA 1
ATOM 1404 C C . TYR A 1 182 ? -47.343 15.830 39.746 1.00 97.00 182 TYR A C 1
ATOM 1406 O O . TYR A 1 182 ? -48.283 16.240 39.064 1.00 97.00 182 TYR A O 1
ATOM 1414 N N . PHE A 1 183 ? -47.111 16.193 41.007 1.00 96.69 183 PHE A N 1
ATOM 1415 C CA . PHE A 1 183 ? -47.873 17.198 41.741 1.00 96.69 183 PHE A CA 1
ATOM 1416 C C . PHE A 1 183 ? -46.941 18.295 42.257 1.00 96.69 183 PHE A C 1
ATOM 1418 O O . PHE A 1 183 ? -46.017 18.003 43.024 1.00 96.69 183 PHE A O 1
ATOM 1425 N N . GLY A 1 184 ? -47.191 19.540 41.847 1.00 93.94 184 GLY A N 1
ATOM 1426 C CA . GLY A 1 184 ? -46.330 20.687 42.159 1.00 93.94 184 GLY A CA 1
ATOM 1427 C C . GLY A 1 184 ? -46.850 21.602 43.274 1.00 93.94 184 GLY A C 1
ATOM 1428 O O . GLY A 1 184 ? -46.100 22.434 43.784 1.00 93.94 184 GLY A O 1
ATOM 1429 N N . ALA A 1 185 ? -48.109 21.465 43.718 1.00 93.50 185 ALA A N 1
ATOM 1430 C CA . ALA A 1 185 ? -48.693 22.414 44.677 1.00 93.50 185 ALA A CA 1
ATOM 1431 C C . ALA A 1 185 ? -47.988 22.442 46.044 1.00 93.50 185 ALA A C 1
ATOM 1433 O O . ALA A 1 185 ? -48.002 23.473 46.725 1.00 93.50 185 ALA A O 1
ATOM 1434 N N . THR A 1 186 ? -47.377 21.326 46.451 1.00 94.94 186 THR A N 1
ATOM 1435 C CA . THR A 1 186 ? -46.637 21.230 47.718 1.00 94.94 186 THR A CA 1
ATOM 1436 C C . THR A 1 186 ? -45.405 22.139 47.709 1.00 94.94 186 THR A C 1
ATOM 1438 O O . THR A 1 186 ? -45.237 22.933 48.638 1.00 94.94 186 THR A O 1
ATOM 1441 N N . ASP A 1 187 ? -44.593 22.089 46.652 1.00 94.31 187 ASP A N 1
ATOM 1442 C CA . ASP A 1 187 ? -43.391 22.917 46.508 1.00 94.31 187 ASP A CA 1
ATOM 1443 C C . ASP A 1 187 ? -43.721 24.414 46.455 1.00 94.31 187 ASP A C 1
ATOM 1445 O O . ASP A 1 187 ? -43.193 25.222 47.220 1.00 94.31 187 ASP A O 1
ATOM 1449 N N . GLU A 1 188 ? -44.712 24.778 45.646 1.00 92.69 188 GLU A N 1
ATOM 1450 C CA . GLU A 1 188 ? -45.138 26.169 45.463 1.00 92.69 188 GLU A CA 1
ATOM 1451 C C . GLU A 1 188 ? -45.731 26.775 46.739 1.00 92.69 188 GLU A C 1
ATOM 1453 O O . GLU A 1 188 ? -45.495 27.943 47.071 1.00 92.69 188 GLU A O 1
ATOM 1458 N N . THR A 1 189 ? -46.444 25.968 47.528 1.00 92.81 189 THR A N 1
ATOM 1459 C CA . THR A 1 189 ? -46.901 26.384 48.860 1.00 92.81 189 THR A CA 1
ATOM 1460 C C . THR A 1 189 ? -45.722 26.545 49.826 1.00 92.81 189 THR A C 1
ATOM 1462 O O . THR A 1 189 ? -45.704 27.474 50.640 1.00 92.81 189 THR A O 1
ATOM 1465 N N . GLY A 1 190 ? -44.700 25.694 49.708 1.00 93.56 190 GLY A N 1
ATOM 1466 C CA . GLY A 1 190 ? -43.433 25.823 50.427 1.00 93.56 190 GLY A CA 1
ATOM 1467 C C . GLY A 1 190 ? -42.684 27.114 50.077 1.00 93.56 190 GLY A C 1
ATOM 1468 O O . GLY A 1 190 ? -42.213 27.816 50.974 1.00 93.56 190 GLY A O 1
ATOM 1469 N N . HIS A 1 191 ? -42.645 27.503 48.804 1.00 93.12 191 HIS A N 1
ATOM 1470 C CA . HIS A 1 191 ? -42.093 28.787 48.369 1.00 93.12 191 HIS A CA 1
ATOM 1471 C C . HIS A 1 191 ? -42.899 29.985 48.883 1.00 93.12 191 HIS A C 1
ATOM 1473 O O . HIS A 1 191 ? -42.324 30.983 49.332 1.00 93.12 191 HIS A O 1
ATOM 1479 N N . ALA A 1 192 ? -44.229 29.895 48.873 1.00 91.44 192 ALA A N 1
ATOM 1480 C CA . ALA A 1 192 ? -45.097 30.977 49.324 1.00 91.44 192 ALA A CA 1
ATOM 1481 C C . ALA A 1 192 ? -45.051 31.181 50.852 1.00 91.44 192 ALA A C 1
ATOM 1483 O O . ALA A 1 192 ? -44.879 32.311 51.330 1.00 91.44 192 ALA A O 1
ATOM 1484 N N . GLY A 1 193 ? -45.196 30.100 51.626 1.00 88.88 193 GLY A N 1
ATOM 1485 C CA . GLY A 1 193 ? -45.394 30.120 53.081 1.00 88.88 193 GLY A CA 1
ATOM 1486 C C . GLY A 1 193 ? -44.205 29.603 53.891 1.00 88.88 193 GLY A C 1
ATOM 1487 O O . GLY A 1 193 ? -43.847 30.202 54.906 1.00 88.88 193 GLY A O 1
ATOM 1488 N N . GLY A 1 194 ? -43.544 28.554 53.406 1.00 94.44 194 GLY A N 1
ATOM 1489 C CA . GLY A 1 194 ? -42.334 27.975 53.982 1.00 94.44 194 GLY A CA 1
ATOM 1490 C C . GLY A 1 194 ? -42.361 26.441 54.048 1.00 94.44 194 GLY A C 1
ATOM 1491 O O . GLY A 1 194 ? -43.362 25.843 54.426 1.00 94.44 194 GLY A O 1
ATOM 1492 N N . PHE A 1 195 ? -41.232 25.797 53.757 1.00 95.31 195 PHE A N 1
ATOM 1493 C CA . PHE A 1 195 ? -41.016 24.351 53.845 1.00 95.31 195 PHE A CA 1
ATOM 1494 C C . PHE A 1 195 ? -40.752 23.917 55.293 1.00 95.31 195 PHE A C 1
ATOM 1496 O O . PHE A 1 195 ? -39.597 23.732 55.690 1.00 95.31 195 PHE A O 1
ATOM 1503 N N . HIS A 1 196 ? -41.792 23.784 56.116 1.00 95.12 196 HIS A N 1
ATOM 1504 C CA . HIS A 1 196 ? -41.664 23.281 57.490 1.00 95.12 196 HIS A CA 1
ATOM 1505 C C . HIS A 1 196 ? -42.979 22.663 57.991 1.00 95.12 196 HIS A C 1
ATOM 1507 O O . HIS A 1 196 ? -44.035 23.235 57.724 1.00 95.12 196 HIS A O 1
ATOM 1513 N N . PRO A 1 197 ? -42.943 21.615 58.840 1.00 94.81 197 PRO A N 1
ATOM 1514 C CA . PRO A 1 197 ? -44.145 21.048 59.468 1.00 94.81 197 PRO A CA 1
ATOM 1515 C C . PRO A 1 197 ? -45.018 22.016 60.292 1.00 94.81 197 PRO A C 1
ATOM 1517 O O . PRO A 1 197 ? -46.125 21.675 60.683 1.00 94.81 197 PRO A O 1
ATOM 1520 N N . ASN A 1 198 ? -44.520 23.224 60.577 1.00 94.75 198 ASN A N 1
ATOM 1521 C CA . ASN A 1 198 ? -45.219 24.225 61.390 1.00 94.75 198 ASN A CA 1
ATOM 1522 C C . ASN A 1 198 ? -45.966 25.247 60.523 1.00 94.75 198 ASN A C 1
ATOM 1524 O O . ASN A 1 198 ? -46.570 26.161 61.075 1.00 94.75 198 ASN A O 1
ATOM 1528 N N . VAL A 1 199 ? -45.874 25.140 59.194 1.00 96.31 199 VAL A N 1
ATOM 1529 C CA . VAL A 1 199 ? -46.576 26.004 58.241 1.00 96.31 199 VAL A CA 1
ATOM 1530 C C . VAL A 1 199 ? -47.886 25.301 57.868 1.00 96.31 199 VAL A C 1
ATOM 1532 O O . VAL A 1 199 ? -47.836 24.306 57.138 1.00 96.31 199 VAL A O 1
ATOM 1535 N N . PRO A 1 200 ? -49.050 25.757 58.375 1.00 95.31 200 PRO A N 1
ATOM 1536 C CA . PRO A 1 200 ? -50.320 25.059 58.177 1.00 95.31 200 PRO A CA 1
ATOM 1537 C C . PRO A 1 200 ? -50.707 24.917 56.706 1.00 95.31 200 PRO A C 1
ATOM 1539 O O . PRO A 1 200 ? -51.254 23.892 56.313 1.00 95.31 200 PRO A O 1
ATOM 1542 N N . GLU A 1 201 ? -50.390 25.914 55.880 1.00 94.69 201 GLU A N 1
ATOM 1543 C CA . GLU A 1 201 ? -50.674 25.898 54.446 1.00 94.69 201 GLU A CA 1
ATOM 1544 C C . GLU A 1 201 ? -49.880 24.796 53.733 1.00 94.69 201 GLU A C 1
ATOM 1546 O O . GLU A 1 201 ? -50.437 24.077 52.909 1.00 94.69 201 GLU A O 1
ATOM 1551 N N . TYR A 1 202 ? -48.605 24.611 54.093 1.00 96.44 202 TYR A N 1
ATOM 1552 C CA . TYR A 1 202 ? -47.739 23.577 53.521 1.00 96.44 202 TYR A CA 1
ATOM 1553 C C . TYR A 1 202 ? -48.196 22.168 53.923 1.00 96.44 202 TYR A C 1
ATOM 1555 O O . TYR A 1 202 ? -48.287 21.288 53.073 1.00 96.44 202 TYR A O 1
ATOM 1563 N N . ILE A 1 203 ? -48.574 21.969 55.193 1.00 97.62 203 ILE A N 1
ATOM 1564 C CA . ILE A 1 203 ? -49.198 20.715 55.644 1.00 97.62 203 ILE A CA 1
ATOM 1565 C C . ILE A 1 203 ? -50.511 20.464 54.896 1.00 97.62 203 ILE A C 1
ATOM 1567 O O . ILE A 1 203 ? -50.717 19.372 54.376 1.00 97.62 203 ILE A O 1
ATOM 1571 N N . SER A 1 204 ? -51.363 21.482 54.758 1.00 96.06 204 SER A N 1
ATOM 1572 C CA . SER A 1 204 ? -52.626 21.347 54.032 1.00 96.06 204 SER A CA 1
ATOM 1573 C C . SER A 1 204 ? -52.422 21.000 52.553 1.00 96.06 204 SER A C 1
ATOM 1575 O O . SER A 1 204 ? -53.215 20.242 51.999 1.00 96.06 204 SER A O 1
ATOM 1577 N N . ALA A 1 205 ? -51.367 21.504 51.904 1.00 96.31 205 ALA A N 1
ATOM 1578 C CA . ALA A 1 205 ? -51.026 21.130 50.531 1.00 96.31 205 ALA A CA 1
ATOM 1579 C C . ALA A 1 205 ? -50.631 19.644 50.417 1.00 96.31 205 ALA A C 1
ATOM 1581 O O . ALA A 1 205 ? -51.069 18.962 49.486 1.00 96.31 205 ALA A O 1
ATOM 1582 N N . ILE A 1 206 ? -49.887 19.116 51.396 1.00 97.88 206 ILE A N 1
ATOM 1583 C CA . ILE A 1 206 ? -49.543 17.688 51.477 1.00 97.88 206 ILE A CA 1
ATOM 1584 C C . ILE A 1 206 ? -50.808 16.837 51.682 1.00 97.88 206 ILE A C 1
ATOM 1586 O O . ILE A 1 206 ? -51.007 15.856 50.968 1.00 97.88 206 ILE A O 1
ATOM 1590 N N . GLU A 1 207 ? -51.699 17.229 52.597 1.00 97.88 207 GLU A N 1
ATOM 1591 C CA . GLU A 1 207 ? -52.972 16.530 52.858 1.00 97.88 207 GLU A CA 1
ATOM 1592 C C . GLU A 1 207 ? -53.909 16.550 51.638 1.00 97.88 207 GLU A C 1
ATOM 1594 O O . GLU A 1 207 ? -54.562 15.557 51.318 1.00 97.88 207 GLU A O 1
ATOM 1599 N N . GLN A 1 208 ? -53.954 17.665 50.904 1.00 96.75 208 GLN A N 1
ATOM 1600 C CA . GLN A 1 208 ? -54.701 17.755 49.647 1.00 96.75 208 GLN A CA 1
ATOM 1601 C C . GLN A 1 208 ? -54.097 16.860 48.562 1.00 96.75 208 GLN A C 1
ATOM 1603 O O . GLN A 1 208 ? -54.843 16.225 47.816 1.00 96.75 208 GLN A O 1
ATOM 1608 N N . THR A 1 209 ? -52.768 16.778 48.488 1.00 97.69 209 THR A N 1
ATOM 1609 C CA . THR A 1 209 ? -52.077 15.884 47.552 1.00 97.69 209 THR A CA 1
ATOM 1610 C C . THR A 1 209 ? -52.340 14.416 47.895 1.00 97.69 209 THR A C 1
ATOM 1612 O O . THR A 1 209 ? -52.580 13.616 46.993 1.00 97.69 209 THR A O 1
ATOM 1615 N N . ASP A 1 210 ? -52.385 14.052 49.181 1.00 98.31 210 ASP A N 1
ATOM 1616 C CA . ASP A 1 210 ? -52.750 12.700 49.629 1.00 98.31 210 ASP A CA 1
ATOM 1617 C C . ASP A 1 210 ? -54.136 12.272 49.131 1.00 98.31 210 ASP A C 1
ATOM 1619 O O . ASP A 1 210 ? -54.291 11.155 48.636 1.00 98.31 210 ASP A O 1
ATOM 1623 N N . ALA A 1 211 ? -55.128 13.168 49.177 1.00 97.62 211 ALA A N 1
ATOM 1624 C CA . ALA A 1 211 ? -56.459 12.889 48.635 1.00 97.62 211 ALA A CA 1
ATOM 1625 C C . ALA A 1 211 ? -56.411 12.550 47.131 1.00 97.62 211 ALA A C 1
ATOM 1627 O O . ALA A 1 211 ? -57.068 11.607 46.689 1.00 97.62 211 ALA A O 1
ATOM 1628 N N . LEU A 1 212 ? -55.584 13.260 46.354 1.00 98.19 212 LEU A N 1
ATOM 1629 C CA . LEU A 1 212 ? -55.379 12.974 44.929 1.00 98.19 212 LEU A CA 1
ATOM 1630 C C . LEU A 1 212 ? -54.650 11.646 44.707 1.00 98.19 212 LEU A C 1
ATOM 1632 O O . LEU A 1 212 ? -55.014 10.892 43.806 1.00 98.19 212 LEU A O 1
ATOM 1636 N N . VAL A 1 213 ? -53.660 11.320 45.544 1.00 98.12 213 VAL A N 1
ATOM 1637 C CA . VAL A 1 213 ? -53.025 9.993 45.547 1.00 98.12 213 VAL A CA 1
ATOM 1638 C C . VAL A 1 213 ? -54.077 8.912 45.798 1.00 98.12 213 VAL A C 1
ATOM 1640 O O . VAL A 1 213 ? -54.087 7.911 45.083 1.00 98.12 213 VAL A O 1
ATOM 1643 N N . GLY A 1 214 ? -55.003 9.130 46.733 1.00 97.31 214 GLY A N 1
ATOM 1644 C CA . GLY A 1 214 ? -56.153 8.257 46.973 1.00 97.31 214 GLY A CA 1
ATOM 1645 C C . GLY A 1 214 ? -56.946 7.950 45.702 1.00 97.31 214 GLY A C 1
ATOM 1646 O O . GLY A 1 214 ? -57.146 6.778 45.383 1.00 97.31 214 GLY A O 1
ATOM 1647 N N . GLU A 1 215 ? -57.301 8.976 44.921 1.00 97.81 215 GLU A N 1
ATOM 1648 C CA . GLU A 1 215 ? -58.021 8.805 43.648 1.00 97.81 215 GLU A CA 1
ATOM 1649 C C . GLU A 1 215 ? -57.245 7.929 42.642 1.00 97.81 215 GLU A C 1
ATOM 1651 O O . GLU A 1 215 ? -57.830 7.052 41.999 1.00 97.81 215 GLU A O 1
ATOM 1656 N N . LEU A 1 216 ? -55.922 8.111 42.526 1.00 98.12 216 LEU A N 1
ATOM 1657 C CA . LEU A 1 216 ? -55.072 7.300 41.640 1.00 98.12 216 LEU A CA 1
ATOM 1658 C C . LEU A 1 216 ? -55.021 5.831 42.076 1.00 98.12 216 LEU A C 1
ATOM 1660 O O . LEU A 1 216 ? -55.088 4.920 41.245 1.00 98.12 216 LEU A O 1
ATOM 1664 N N . ILE A 1 217 ? -54.891 5.594 43.381 1.00 96.94 217 ILE A N 1
ATOM 1665 C CA . ILE A 1 217 ? -54.821 4.247 43.950 1.00 96.94 217 ILE A CA 1
ATOM 1666 C C . ILE A 1 217 ? -56.164 3.531 43.824 1.00 96.94 217 ILE A C 1
ATOM 1668 O O . ILE A 1 217 ? -56.190 2.349 43.473 1.00 96.94 217 ILE A O 1
ATOM 1672 N N . ASP A 1 218 ? -57.275 4.234 44.025 1.00 95.75 218 ASP A N 1
ATOM 1673 C CA . ASP A 1 218 ? -58.612 3.696 43.789 1.00 95.75 218 ASP A CA 1
ATOM 1674 C C . ASP A 1 218 ? -58.808 3.326 42.316 1.00 95.75 218 ASP A C 1
ATOM 1676 O O . ASP A 1 218 ? -59.317 2.242 42.021 1.00 95.75 218 ASP A O 1
ATOM 1680 N N . ALA A 1 219 ? -58.337 4.157 41.380 1.00 96.00 219 ALA A N 1
ATOM 1681 C CA . ALA A 1 219 ? -58.383 3.847 39.951 1.00 96.00 219 ALA A CA 1
ATOM 1682 C C . ALA A 1 219 ? -57.623 2.556 39.613 1.00 96.00 219 ALA A C 1
ATOM 1684 O O . ALA A 1 219 ? -58.137 1.732 38.862 1.00 96.00 219 ALA A O 1
ATOM 1685 N N . VAL A 1 220 ? -56.441 2.341 40.203 1.00 93.75 220 VAL A N 1
ATOM 1686 C CA . VAL A 1 220 ? -55.662 1.102 40.039 1.00 93.75 220 VAL A CA 1
ATOM 1687 C C . VAL 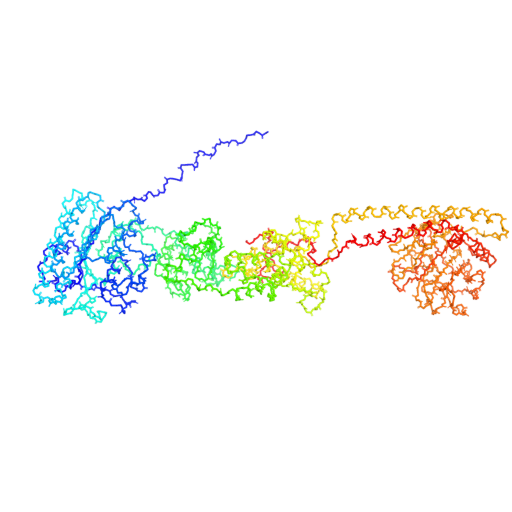A 1 220 ? -56.369 -0.098 40.678 1.00 93.75 220 VAL A C 1
ATOM 1689 O O . VAL A 1 220 ? -56.488 -1.154 40.053 1.00 93.75 220 VAL A O 1
ATOM 1692 N N . ASN A 1 221 ? -56.863 0.041 41.908 1.00 91.06 221 ASN A N 1
ATOM 1693 C CA . ASN A 1 221 ? -57.464 -1.061 42.661 1.00 91.06 221 ASN A CA 1
ATOM 1694 C C . ASN A 1 221 ? -58.806 -1.524 42.078 1.00 91.06 221 ASN A C 1
ATOM 1696 O O . ASN A 1 221 ? -59.087 -2.726 42.094 1.00 91.06 221 ASN A O 1
ATOM 1700 N N . ASN A 1 222 ? -59.599 -0.599 41.528 1.00 92.94 222 ASN A N 1
ATOM 1701 C CA . ASN A 1 222 ? -60.924 -0.868 40.961 1.00 92.94 222 ASN A CA 1
ATOM 1702 C C . ASN A 1 222 ? -60.885 -1.555 39.585 1.00 92.94 222 ASN A C 1
ATOM 1704 O O . ASN A 1 222 ? -61.934 -1.926 39.051 1.00 92.94 222 ASN A O 1
ATOM 1708 N N . ARG A 1 223 ? -59.700 -1.762 38.998 1.00 89.88 223 ARG A N 1
ATOM 1709 C CA . ARG A 1 223 ? -59.568 -2.473 37.720 1.00 89.88 223 ARG A CA 1
ATOM 1710 C C . ARG A 1 223 ? -59.964 -3.945 37.882 1.00 89.88 223 ARG A C 1
ATOM 1712 O O . ARG A 1 223 ? -59.526 -4.580 38.844 1.00 89.88 223 ARG A O 1
ATOM 1719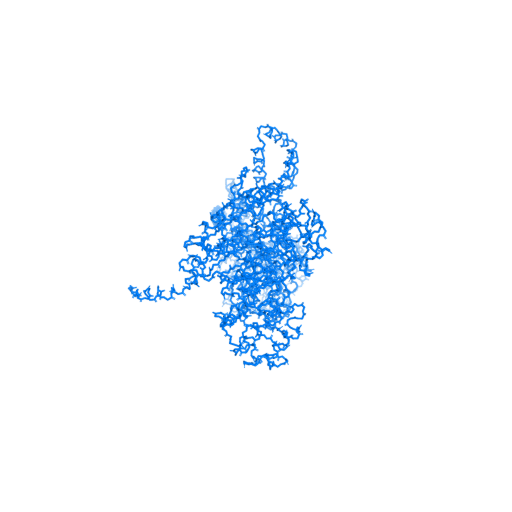 N N . PRO A 1 224 ? -60.682 -4.544 36.910 1.00 85.75 224 PRO A N 1
ATOM 1720 C CA . PRO A 1 224 ? -61.136 -5.936 37.004 1.00 85.75 224 PRO A CA 1
ATOM 1721 C C . PRO A 1 224 ? -60.023 -6.960 37.278 1.00 85.75 224 PRO A C 1
ATOM 1723 O O . PRO A 1 224 ? -60.266 -7.961 37.947 1.00 85.75 224 PRO A O 1
ATOM 1726 N N . ASN A 1 225 ? -58.806 -6.697 36.788 1.00 83.56 225 ASN A N 1
ATOM 1727 C CA . ASN A 1 225 ? -57.649 -7.591 36.890 1.00 83.56 225 ASN A CA 1
ATOM 1728 C C . ASN A 1 225 ? -56.498 -7.007 37.734 1.00 83.56 225 ASN A C 1
ATOM 1730 O O . ASN A 1 225 ? -55.358 -7.454 37.604 1.00 83.56 225 ASN A O 1
ATOM 1734 N N . SER A 1 226 ? -56.764 -6.018 38.600 1.00 81.12 226 SER A N 1
ATOM 1735 C CA . SER A 1 226 ? -55.726 -5.279 39.349 1.00 81.12 226 SER A CA 1
ATOM 1736 C C . SER A 1 226 ? -54.754 -6.185 40.119 1.00 81.12 226 SER A C 1
ATOM 1738 O O . SER A 1 226 ? -53.550 -5.925 40.178 1.00 81.12 226 SER A O 1
ATOM 1740 N N . LYS A 1 227 ? -55.252 -7.305 40.664 1.00 78.38 227 LYS A N 1
ATOM 1741 C CA . LYS A 1 227 ? -54.446 -8.294 41.397 1.00 78.38 227 LYS A CA 1
ATOM 1742 C C . LYS A 1 227 ? -53.495 -9.086 40.496 1.00 78.38 227 LYS A C 1
ATOM 1744 O O . LYS A 1 227 ? -52.386 -9.392 40.928 1.00 78.38 227 LYS A O 1
ATOM 1749 N N . GLN A 1 228 ? -53.922 -9.432 39.282 1.00 82.31 228 GLN A N 1
ATOM 1750 C CA . GLN A 1 228 ? -53.127 -10.180 38.302 1.00 82.31 228 GLN A CA 1
ATOM 1751 C C . GLN A 1 228 ? -52.106 -9.285 37.593 1.00 82.31 228 GLN A C 1
ATOM 1753 O O . GLN A 1 228 ? -51.035 -9.752 37.227 1.00 82.31 228 GLN A O 1
ATOM 1758 N N . GLU A 1 229 ? -52.424 -8.002 37.436 1.00 87.00 229 GLU A N 1
ATOM 1759 C CA . GLU A 1 229 ? -51.578 -7.000 36.782 1.00 87.00 229 GLU A CA 1
ATOM 1760 C C . GLU A 1 229 ? -50.331 -6.604 37.592 1.00 87.00 229 GLU A C 1
ATOM 1762 O O . GLU A 1 229 ? -49.411 -5.996 37.050 1.00 87.00 229 GLU A O 1
ATOM 1767 N N . ASN A 1 230 ? -50.280 -6.956 38.883 1.00 91.06 230 ASN A N 1
ATOM 1768 C CA . ASN A 1 230 ? -49.126 -6.743 39.762 1.00 91.06 230 ASN A CA 1
ATOM 1769 C C . ASN A 1 230 ? -48.573 -5.302 39.694 1.00 91.06 230 ASN A C 1
ATOM 1771 O O . ASN A 1 230 ? -47.421 -5.071 39.314 1.00 91.06 230 ASN A O 1
ATOM 1775 N N . TRP A 1 231 ? -49.411 -4.324 40.046 1.00 94.50 231 TRP A N 1
ATOM 1776 C CA . TRP A 1 231 ? -49.011 -2.919 40.111 1.00 94.50 231 TRP A CA 1
ATOM 1777 C C . TRP A 1 231 ? -47.950 -2.676 41.188 1.00 94.50 231 TRP A C 1
ATOM 1779 O O . TRP A 1 231 ? -48.105 -3.090 42.341 1.00 94.50 231 TRP A O 1
ATOM 1789 N N . LEU A 1 232 ? -46.890 -1.967 40.801 1.00 96.81 232 LEU A N 1
ATOM 1790 C CA . LEU A 1 232 ? -45.956 -1.324 41.713 1.00 96.81 232 LEU A CA 1
ATOM 1791 C C . LEU A 1 232 ? -46.241 0.172 41.739 1.00 96.81 232 LEU A C 1
ATOM 1793 O O . LEU A 1 232 ? -46.256 0.819 40.692 1.00 96.81 232 LEU A O 1
ATOM 1797 N N . VAL A 1 233 ? -46.419 0.710 42.939 1.00 97.88 233 VAL A N 1
ATOM 1798 C CA . VAL A 1 233 ? -46.568 2.142 43.184 1.00 97.88 233 VAL A CA 1
ATOM 1799 C C . VAL A 1 233 ? -45.301 2.639 43.862 1.00 97.88 233 VAL A C 1
ATOM 1801 O O . VAL A 1 233 ? -44.920 2.118 44.912 1.00 97.88 233 VAL A O 1
ATOM 1804 N N . VAL A 1 234 ? -44.649 3.639 43.276 1.00 98.06 234 VAL A N 1
ATOM 1805 C CA . VAL A 1 234 ? -43.482 4.295 43.875 1.00 98.06 234 VAL A CA 1
ATOM 1806 C C . VAL A 1 234 ? -43.803 5.765 44.091 1.00 98.06 234 VAL A C 1
ATOM 1808 O O . VAL A 1 234 ? -44.189 6.448 43.145 1.00 98.06 234 VAL A O 1
ATOM 1811 N N . VAL A 1 235 ? -43.639 6.240 45.326 1.00 98.06 235 VAL A N 1
ATOM 1812 C CA . VAL A 1 235 ? -43.896 7.638 45.703 1.00 98.06 235 VAL A CA 1
ATOM 1813 C C . VAL A 1 235 ? -42.635 8.231 46.307 1.00 98.06 235 VAL A C 1
ATOM 1815 O O . VAL A 1 235 ? -42.041 7.640 47.214 1.00 98.06 235 VAL A O 1
ATOM 1818 N N . SER A 1 236 ? -42.205 9.378 45.793 1.00 97.00 236 SER A N 1
ATOM 1819 C CA . SER A 1 236 ? -41.020 10.086 46.275 1.00 97.00 236 SER A CA 1
ATOM 1820 C C . SER A 1 236 ? -41.055 11.555 45.819 1.00 97.00 236 SER A C 1
ATOM 1822 O O . SER A 1 236 ? -42.012 11.996 45.182 1.00 97.00 236 SER A O 1
ATOM 1824 N N . THR A 1 237 ? -40.027 12.310 46.184 1.00 96.38 237 THR A N 1
ATOM 1825 C CA . THR A 1 237 ? -39.816 13.713 45.818 1.00 96.38 237 THR A CA 1
ATOM 1826 C C . THR A 1 237 ? -38.383 13.877 45.302 1.00 96.38 237 THR A C 1
ATOM 1828 O O . THR A 1 237 ? -37.487 13.091 45.635 1.00 96.38 237 THR A O 1
ATOM 1831 N N . ASP A 1 238 ? -38.165 14.893 44.488 1.00 93.50 238 ASP A N 1
ATOM 1832 C CA . ASP A 1 238 ? -36.887 15.294 43.917 1.00 93.50 238 ASP A CA 1
ATOM 1833 C C . ASP A 1 238 ? -36.044 16.157 44.866 1.00 93.50 238 ASP A C 1
ATOM 1835 O O . ASP A 1 238 ? -34.819 16.022 44.856 1.00 93.50 238 ASP A O 1
ATOM 1839 N N . HIS A 1 239 ? -36.677 16.988 45.704 1.00 93.88 239 HIS A N 1
ATOM 1840 C CA . HIS A 1 239 ? -36.042 17.743 46.788 1.00 93.88 239 HIS A CA 1
ATOM 1841 C C . HIS A 1 239 ? -36.934 17.990 48.010 1.00 93.88 239 HIS A C 1
ATOM 1843 O O . HIS A 1 239 ? -38.136 17.726 48.022 1.00 93.88 239 HIS A O 1
ATOM 1849 N N . GLY A 1 240 ? -36.298 18.429 49.099 1.00 93.19 240 GLY A N 1
ATOM 1850 C CA . GLY A 1 240 ? -36.957 19.081 50.229 1.00 93.19 240 GLY A CA 1
ATOM 1851 C C . GLY A 1 240 ? -36.825 20.605 50.142 1.00 93.19 240 GLY A C 1
ATOM 1852 O O . GLY A 1 240 ? -36.621 21.166 49.069 1.00 93.19 240 GLY A O 1
ATOM 1853 N N . GLY A 1 241 ? -36.870 21.293 51.281 1.00 92.94 241 GLY A N 1
ATOM 1854 C CA . GLY A 1 241 ? -36.793 22.754 51.313 1.00 92.94 241 GLY A CA 1
ATOM 1855 C C . GLY A 1 241 ? -36.501 23.306 52.705 1.00 92.94 241 GLY A C 1
ATOM 1856 O O . GLY A 1 241 ? -36.682 22.629 53.721 1.00 92.94 241 GLY A O 1
ATOM 1857 N N . LYS A 1 242 ? -36.044 24.559 52.776 1.00 93.12 242 LYS A N 1
ATOM 1858 C CA . LYS A 1 242 ? -35.791 25.255 54.043 1.00 93.12 242 LYS A CA 1
ATOM 1859 C C . LYS A 1 242 ? -36.196 26.719 53.954 1.00 93.12 242 LYS A C 1
ATOM 1861 O O . LYS A 1 242 ? -35.786 27.444 53.053 1.00 93.12 242 LYS A O 1
ATOM 1866 N N . ASN A 1 243 ? -36.958 27.190 54.941 1.00 91.38 243 ASN A N 1
ATOM 1867 C CA . ASN A 1 243 ? -37.614 28.498 54.868 1.00 91.38 243 ASN A CA 1
ATOM 1868 C C . ASN A 1 243 ? -38.449 28.568 53.584 1.00 91.38 243 ASN A C 1
ATOM 1870 O O . ASN A 1 243 ? -39.300 27.716 53.424 1.00 91.38 243 ASN A O 1
ATOM 1874 N N . LYS A 1 244 ? -38.204 29.512 52.672 1.00 92.38 244 LYS A N 1
ATOM 1875 C CA . LYS A 1 244 ? -38.958 29.674 51.413 1.00 92.38 244 LYS A CA 1
ATOM 1876 C C . LYS A 1 244 ? -38.167 29.287 50.158 1.00 92.38 244 LYS A C 1
ATOM 1878 O O . LYS A 1 244 ? -38.493 29.729 49.060 1.00 92.38 244 LYS A O 1
ATOM 1883 N N . GLY A 1 245 ? -37.085 28.528 50.308 1.00 88.75 245 GLY A N 1
ATOM 1884 C CA . GLY A 1 245 ? -36.245 28.149 49.179 1.00 88.75 245 GLY A CA 1
ATOM 1885 C C . GLY A 1 245 ? -35.504 26.841 49.397 1.00 88.75 245 GLY A C 1
ATOM 1886 O O . GLY A 1 245 ? -35.566 26.225 50.460 1.00 88.75 245 GLY A O 1
ATOM 1887 N N . HIS A 1 246 ? -34.780 26.440 48.361 1.00 85.81 246 HIS A N 1
ATOM 1888 C CA . HIS A 1 246 ? -34.051 25.177 48.310 1.00 85.81 246 HIS A CA 1
ATOM 1889 C C . HIS A 1 246 ? -32.642 25.351 47.682 1.00 85.81 246 HIS A C 1
ATOM 1891 O O . HIS A 1 246 ? -32.075 24.411 47.127 1.00 85.81 246 HIS A O 1
ATOM 1897 N N . SER A 1 247 ? -32.058 26.560 47.753 1.00 78.19 247 SER A N 1
ATOM 1898 C CA . SER A 1 247 ? -30.689 26.858 47.288 1.00 78.19 247 SER A CA 1
ATOM 1899 C C . SER A 1 247 ? -29.609 26.247 48.200 1.00 78.19 247 SER A C 1
ATOM 1901 O O . SER A 1 247 ? -29.864 26.001 49.378 1.00 78.19 247 SER A O 1
ATOM 1903 N N . ASP A 1 248 ? -28.403 26.004 47.665 1.00 76.56 248 ASP A N 1
ATOM 1904 C CA . ASP A 1 248 ? -27.252 25.384 48.365 1.00 76.56 248 ASP A CA 1
ATOM 1905 C C . ASP A 1 248 ? -27.540 24.000 48.979 1.00 76.56 248 ASP A C 1
ATOM 1907 O O . ASP A 1 248 ? -26.869 23.542 49.917 1.00 76.56 248 ASP A O 1
ATOM 1911 N N . GLY A 1 249 ? -28.560 23.311 48.463 1.00 76.44 249 GLY A N 1
ATOM 1912 C CA . GLY A 1 249 ? -29.154 22.163 49.138 1.00 76.44 249 GLY A CA 1
ATOM 1913 C C . GLY A 1 249 ? -28.233 20.951 49.298 1.00 76.44 249 GLY A C 1
ATOM 1914 O O . GLY A 1 249 ? -28.447 20.151 50.205 1.00 76.44 249 GLY A O 1
ATOM 1915 N N . HIS A 1 250 ? -27.118 20.873 48.562 1.00 81.38 250 HIS A N 1
ATOM 1916 C CA . HIS A 1 250 ? -26.068 19.869 48.778 1.00 81.38 250 HIS A CA 1
ATOM 1917 C C . HIS A 1 250 ? -25.499 19.872 50.217 1.00 81.38 250 HIS A C 1
ATOM 1919 O O . HIS A 1 250 ? -25.061 18.832 50.729 1.00 81.38 250 HIS A O 1
ATOM 1925 N N . SER A 1 251 ? -25.555 21.020 50.903 1.00 83.06 251 SER A N 1
ATOM 1926 C CA . SER A 1 251 ? -25.075 21.206 52.279 1.00 83.06 251 SER A CA 1
ATOM 1927 C C . SER A 1 251 ? -26.179 21.195 53.348 1.00 83.06 251 SER A C 1
ATOM 1929 O O . SER A 1 251 ? -25.871 21.117 54.538 1.00 83.06 251 SER A O 1
ATOM 1931 N N . VAL A 1 252 ? -27.455 21.224 52.947 1.00 89.25 252 VAL A N 1
ATOM 1932 C CA . VAL A 1 252 ? -28.600 21.422 53.848 1.00 89.25 252 VAL A CA 1
ATOM 1933 C C . VAL A 1 252 ? -29.414 20.127 53.967 1.00 89.25 252 VAL A C 1
ATOM 1935 O O . VAL A 1 252 ? -30.080 19.737 53.004 1.00 89.25 252 VAL A O 1
ATOM 1938 N N . PRO A 1 253 ? -29.400 19.442 55.129 1.00 90.69 253 PRO A N 1
ATOM 1939 C CA . PRO A 1 253 ? -30.103 18.173 55.325 1.00 90.69 253 PRO A CA 1
ATOM 1940 C C . PRO A 1 253 ? -31.590 18.209 54.965 1.00 90.69 253 PRO A C 1
ATOM 1942 O O . PRO A 1 253 ? -32.068 17.252 54.364 1.00 90.69 253 PRO A O 1
ATOM 1945 N N . GLU A 1 254 ? -32.286 19.303 55.286 1.00 92.31 254 GLU A N 1
ATOM 1946 C CA . GLU A 1 254 ? -33.719 19.499 55.023 1.00 92.31 254 GLU A CA 1
ATOM 1947 C C . GLU A 1 254 ? -34.060 19.611 53.528 1.00 92.31 254 GLU A C 1
ATOM 1949 O O . GLU A 1 254 ? -35.217 19.440 53.157 1.00 92.31 254 GLU A O 1
ATOM 1954 N N . ILE A 1 255 ? -33.064 19.893 52.680 1.00 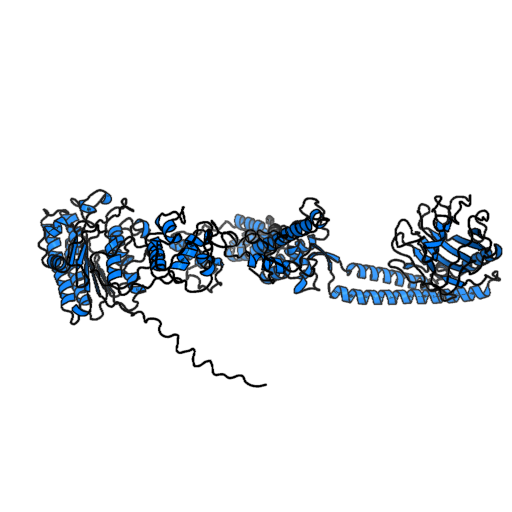92.12 255 ILE A N 1
ATOM 1955 C CA . ILE A 1 255 ? -33.227 19.984 51.226 1.00 92.12 255 ILE A CA 1
ATOM 1956 C C . ILE A 1 255 ? -32.766 18.682 50.551 1.00 92.12 255 ILE A C 1
ATOM 1958 O O . ILE A 1 255 ? -33.467 18.158 49.691 1.00 92.12 255 ILE A O 1
ATOM 1962 N N . ARG A 1 256 ? -31.614 18.122 50.954 1.00 91.56 256 ARG A N 1
ATOM 1963 C CA . ARG A 1 256 ? -31.043 16.915 50.317 1.00 91.56 256 ARG A CA 1
ATOM 1964 C C . ARG A 1 256 ? -31.618 15.574 50.790 1.00 91.56 256 ARG A C 1
ATOM 1966 O O . ARG A 1 256 ? -31.346 14.554 50.152 1.00 91.56 256 ARG A O 1
ATOM 1973 N N . THR A 1 257 ? -32.328 15.554 51.921 1.00 93.62 257 THR A N 1
ATOM 1974 C CA . THR A 1 257 ? -32.912 14.331 52.497 1.00 93.62 257 THR A CA 1
ATOM 1975 C C . THR A 1 257 ? -34.402 14.278 52.213 1.00 93.62 257 THR A C 1
ATOM 1977 O O . THR A 1 257 ? -35.156 15.152 52.630 1.00 93.62 257 THR A O 1
ATOM 1980 N N . THR A 1 258 ? -34.817 13.215 51.542 1.00 94.38 258 THR A N 1
ATOM 1981 C CA . THR A 1 258 ? -36.191 12.961 51.125 1.00 94.38 258 THR A CA 1
ATOM 1982 C C . THR A 1 258 ? -36.620 11.565 51.544 1.00 94.38 258 THR A C 1
ATOM 1984 O O . THR A 1 258 ? -36.079 10.970 52.480 1.00 94.38 258 THR A O 1
ATOM 1987 N N . PHE A 1 259 ? -37.614 11.019 50.858 1.00 96.56 259 PHE A N 1
ATOM 1988 C CA . PHE A 1 259 ? -38.198 9.741 51.173 1.00 96.56 259 PHE A CA 1
ATOM 1989 C C . PHE A 1 259 ? -38.395 8.859 49.951 1.00 96.56 259 PHE A C 1
ATOM 1991 O O . PHE A 1 259 ? -38.303 9.310 48.812 1.00 96.56 259 PHE A O 1
ATOM 1998 N N . LEU A 1 260 ? -38.671 7.581 50.190 1.00 97.69 260 LEU A N 1
ATOM 1999 C CA . LEU A 1 260 ? -39.050 6.633 49.152 1.00 97.69 260 LEU A CA 1
ATOM 2000 C C . LEU A 1 260 ? -40.085 5.643 49.693 1.00 97.69 260 LEU A C 1
ATOM 2002 O O . LEU A 1 260 ? -39.796 4.910 50.640 1.00 97.69 260 LEU A O 1
ATOM 2006 N N . ILE A 1 261 ? -41.261 5.600 49.061 1.00 97.81 261 ILE A N 1
ATOM 2007 C CA . ILE A 1 261 ? -42.279 4.552 49.231 1.00 97.81 261 ILE A CA 1
ATOM 2008 C C . ILE A 1 261 ? -42.184 3.616 48.041 1.00 97.81 261 ILE A C 1
ATOM 2010 O O . ILE A 1 261 ? -42.225 4.066 46.899 1.00 97.81 261 ILE A O 1
ATOM 2014 N N . VAL A 1 262 ? -42.137 2.317 48.306 1.00 97.44 262 VAL A N 1
ATOM 2015 C CA . VAL A 1 262 ? -42.337 1.272 47.300 1.00 97.44 262 VAL A CA 1
ATOM 2016 C C . VAL A 1 262 ? -43.474 0.390 47.802 1.00 97.44 262 VAL A C 1
ATOM 2018 O O . VAL A 1 262 ? -43.355 -0.228 48.857 1.00 97.44 262 VAL A O 1
ATOM 2021 N N . SER A 1 263 ? -44.595 0.361 47.086 1.00 95.94 263 SER A N 1
ATOM 2022 C CA . SER A 1 263 ? -45.836 -0.288 47.518 1.00 95.94 263 SER A CA 1
ATOM 2023 C C . SER A 1 263 ? -46.442 -1.162 46.422 1.00 95.94 263 SER A C 1
ATOM 2025 O O . SER A 1 263 ? -46.189 -0.963 45.235 1.00 95.94 263 SER A O 1
ATOM 2027 N N . GLY A 1 264 ? -47.222 -2.166 46.822 1.00 92.06 264 GLY A N 1
ATOM 2028 C CA . GLY A 1 264 ? -47.804 -3.174 45.929 1.00 92.06 264 GLY A CA 1
ATOM 2029 C C . GLY A 1 264 ? -47.424 -4.608 46.308 1.00 92.06 264 GLY A C 1
ATOM 2030 O O . GLY A 1 264 ? -46.777 -4.860 47.328 1.00 92.06 264 GLY A O 1
ATOM 2031 N N . ASN A 1 265 ? -47.837 -5.586 45.500 1.00 88.88 265 ASN A N 1
ATOM 2032 C CA . ASN A 1 265 ? -47.595 -7.010 45.791 1.00 88.88 265 ASN A CA 1
ATOM 2033 C C . ASN A 1 265 ? -46.114 -7.396 45.658 1.00 88.88 265 ASN A C 1
ATOM 2035 O O . ASN A 1 265 ? -45.617 -8.232 46.412 1.00 88.88 265 ASN A O 1
ATOM 2039 N N . ALA A 1 266 ? -45.396 -6.755 44.735 1.00 88.81 266 ALA A N 1
ATOM 2040 C CA . ALA A 1 266 ? -43.965 -6.961 44.541 1.00 88.81 266 ALA A CA 1
ATOM 2041 C C . ALA A 1 266 ? -43.095 -6.284 45.617 1.00 88.81 266 ALA A C 1
ATOM 2043 O O . ALA A 1 266 ? -41.912 -6.609 45.718 1.00 88.81 266 ALA A O 1
ATOM 2044 N N . ALA A 1 267 ? -43.651 -5.373 46.422 1.00 91.81 267 ALA A N 1
ATOM 2045 C CA . ALA A 1 267 ? -42.916 -4.633 47.441 1.00 91.81 267 ALA A CA 1
ATOM 2046 C C . ALA A 1 267 ? -42.716 -5.439 48.736 1.00 91.81 267 ALA A C 1
ATOM 2048 O O . ALA A 1 267 ? -43.594 -6.206 49.153 1.00 91.81 267 ALA A O 1
ATOM 2049 N N . GLN A 1 268 ? -41.576 -5.220 49.394 1.00 91.75 268 GLN A N 1
ATOM 2050 C CA . GLN A 1 268 ? -41.338 -5.670 50.767 1.00 91.75 268 GLN A CA 1
ATOM 2051 C C . GLN A 1 268 ? -42.362 -5.034 51.702 1.00 91.75 268 GLN A C 1
ATOM 2053 O O . GLN A 1 268 ? -42.847 -3.941 51.437 1.00 91.75 268 GLN A O 1
ATOM 2058 N N . LYS A 1 269 ? -42.688 -5.718 52.802 1.00 89.12 269 LYS A N 1
ATOM 2059 C CA . LYS A 1 269 ? -43.614 -5.216 53.838 1.00 89.12 269 LYS A CA 1
ATOM 2060 C C . LYS A 1 269 ? -42.891 -4.721 55.093 1.00 89.12 269 LYS A C 1
ATOM 2062 O O . LYS A 1 269 ? -43.493 -4.559 56.148 1.00 89.12 269 LYS A O 1
ATOM 2067 N N . THR A 1 270 ? -41.576 -4.549 54.997 1.00 85.25 270 THR A N 1
ATOM 2068 C CA . THR A 1 270 ? -40.695 -4.106 56.081 1.00 85.25 270 THR A CA 1
ATOM 2069 C C . THR A 1 270 ? -40.021 -2.795 55.693 1.00 85.25 270 THR A C 1
ATOM 2071 O O . THR A 1 270 ? -39.724 -2.625 54.512 1.00 85.25 270 THR A O 1
ATOM 2074 N N . PRO A 1 271 ? -39.723 -1.888 56.644 1.00 87.44 271 PRO A N 1
ATOM 2075 C CA . PRO A 1 271 ? -39.006 -0.647 56.353 1.00 87.44 271 PRO A CA 1
ATOM 2076 C C . PRO A 1 271 ? -37.701 -0.880 55.582 1.00 87.44 271 PRO A C 1
ATOM 2078 O O . PRO A 1 271 ? -37.006 -1.874 55.810 1.00 87.44 271 PRO A O 1
ATOM 2081 N N . ILE A 1 272 ? -37.350 0.046 54.686 1.00 87.88 272 ILE A N 1
ATOM 2082 C CA . ILE A 1 272 ? -36.100 -0.041 53.922 1.00 87.88 272 ILE A CA 1
ATOM 2083 C C . ILE A 1 272 ? -34.949 0.356 54.854 1.00 87.88 272 ILE A C 1
ATOM 2085 O O . ILE A 1 272 ? -34.814 1.518 55.224 1.00 87.88 272 ILE A O 1
ATOM 2089 N N . THR A 1 273 ? -34.124 -0.614 55.250 1.00 85.06 273 THR A N 1
ATOM 2090 C CA . THR A 1 273 ? -33.018 -0.401 56.204 1.00 85.06 273 THR A CA 1
ATOM 2091 C C . THR A 1 273 ? -31.709 0.027 55.545 1.00 85.06 273 THR A C 1
ATOM 2093 O O . THR A 1 273 ? -30.832 0.579 56.204 1.00 85.06 273 THR A O 1
ATOM 2096 N N . GLN A 1 274 ? -31.555 -0.235 54.248 1.00 87.12 274 GLN A N 1
ATOM 2097 C CA . GLN A 1 274 ? -30.385 0.180 53.479 1.00 87.12 274 GLN A CA 1
ATOM 2098 C C . GLN A 1 274 ? -30.486 1.652 53.070 1.00 87.12 274 GLN A C 1
ATOM 2100 O O . GLN A 1 274 ? -31.576 2.138 52.777 1.00 87.12 274 GLN A O 1
ATOM 2105 N N . GLN A 1 275 ? -29.343 2.338 52.970 1.00 93.38 275 GLN A N 1
ATOM 2106 C CA . GLN A 1 275 ? -29.301 3.693 52.422 1.00 93.38 275 GLN A CA 1
ATOM 2107 C C . GLN A 1 275 ? -29.854 3.705 50.990 1.00 93.38 275 GLN A C 1
ATOM 2109 O O . GLN A 1 275 ? -29.405 2.928 50.138 1.00 93.38 275 GLN A O 1
ATOM 2114 N N . THR A 1 276 ? -30.823 4.582 50.748 1.00 95.62 276 THR A N 1
ATOM 2115 C CA . THR A 1 276 ? -31.481 4.784 49.454 1.00 95.62 276 THR A CA 1
ATOM 2116 C C . THR A 1 276 ? -31.087 6.112 48.839 1.00 95.62 276 THR A C 1
ATOM 2118 O O . THR A 1 276 ? -30.712 7.066 49.533 1.00 95.62 276 THR A O 1
ATOM 2121 N N . TYR A 1 277 ? -31.214 6.168 47.523 1.00 95.56 277 TYR A N 1
ATOM 2122 C CA . TYR A 1 277 ? -30.912 7.331 46.715 1.00 95.56 277 TYR A CA 1
ATOM 2123 C C . TYR A 1 277 ? -32.028 7.600 45.709 1.00 95.56 277 TYR A C 1
ATOM 2125 O O . TYR A 1 277 ? -32.700 6.668 45.275 1.00 95.56 277 TYR A O 1
ATOM 2133 N N . VAL A 1 278 ? -32.206 8.852 45.282 1.00 94.38 278 VAL A N 1
ATOM 2134 C CA . VAL A 1 278 ? -33.242 9.200 44.287 1.00 94.38 278 VAL A CA 1
ATOM 2135 C C . VAL A 1 278 ? -33.072 8.421 42.968 1.00 94.38 278 VAL A C 1
ATOM 2137 O O . VAL A 1 278 ? -34.051 8.017 42.346 1.00 94.38 278 VAL A O 1
ATOM 2140 N N . VAL A 1 279 ? -31.830 8.096 42.588 1.00 95.25 279 VAL A N 1
ATOM 2141 C CA . VAL A 1 279 ? -31.517 7.274 41.403 1.00 95.25 279 VAL A CA 1
ATOM 2142 C C . VAL A 1 279 ? -32.007 5.823 41.503 1.00 95.25 279 VAL A C 1
ATOM 2144 O O . VAL A 1 279 ? -32.138 5.146 40.481 1.00 95.25 279 VAL A O 1
ATOM 2147 N N . ASP A 1 280 ? -32.311 5.325 42.706 1.00 96.44 280 ASP A N 1
ATOM 2148 C CA . ASP A 1 280 ? -32.801 3.958 42.912 1.00 96.44 280 ASP A CA 1
ATOM 2149 C C . ASP A 1 280 ? -34.219 3.754 42.352 1.00 96.44 280 ASP A C 1
ATOM 2151 O O . ASP A 1 280 ? -34.615 2.616 42.081 1.00 96.44 280 ASP A O 1
ATOM 2155 N N . VAL A 1 281 ? -34.981 4.834 42.133 1.00 96.69 281 VAL A N 1
ATOM 2156 C CA . VAL A 1 281 ? -36.360 4.778 41.624 1.00 96.69 281 VAL A CA 1
ATOM 2157 C C . VAL A 1 281 ? -36.415 4.118 40.246 1.00 96.69 281 VAL A C 1
ATOM 2159 O O . VAL A 1 281 ? -37.096 3.102 40.074 1.00 96.69 281 VAL A O 1
ATOM 2162 N N . ALA A 1 282 ? -35.650 4.626 39.275 1.00 96.62 282 ALA A N 1
ATOM 2163 C CA . ALA A 1 282 ? -35.617 4.066 37.925 1.00 96.62 282 ALA A CA 1
ATOM 2164 C C . ALA A 1 282 ? -35.110 2.613 37.908 1.00 96.62 282 ALA A C 1
ATOM 2166 O O . ALA A 1 282 ? -35.678 1.770 37.214 1.00 96.62 282 ALA A O 1
ATOM 2167 N N . ALA A 1 283 ? -34.080 2.287 38.696 1.00 95.25 283 ALA A N 1
ATOM 2168 C CA . ALA A 1 283 ? -33.555 0.923 38.784 1.00 95.25 283 ALA A CA 1
ATOM 2169 C C . ALA A 1 283 ? -34.580 -0.059 39.384 1.00 95.25 283 ALA A C 1
ATOM 2171 O O . ALA A 1 283 ? -34.708 -1.195 38.923 1.00 95.25 283 ALA A O 1
ATOM 2172 N N . THR A 1 284 ? -35.347 0.390 40.377 1.00 95.31 284 THR A N 1
ATOM 2173 C CA . THR A 1 284 ? -36.423 -0.388 41.006 1.00 95.31 284 THR A CA 1
ATOM 2174 C C . THR A 1 284 ? -37.586 -0.620 40.044 1.00 95.31 284 THR A C 1
ATOM 2176 O O . THR A 1 284 ? -38.063 -1.751 39.927 1.00 95.31 284 THR A O 1
ATOM 2179 N N . ALA A 1 285 ? -37.990 0.410 39.298 1.00 96.31 285 ALA A N 1
ATOM 2180 C CA . ALA A 1 285 ? -39.019 0.311 38.268 1.00 96.31 285 ALA A CA 1
ATOM 2181 C C . ALA A 1 285 ? -38.638 -0.678 37.151 1.00 96.31 285 ALA A C 1
ATOM 2183 O O . ALA A 1 285 ? -39.430 -1.556 36.809 1.00 96.31 285 ALA A O 1
ATOM 2184 N N . LEU A 1 286 ? -37.412 -0.588 36.622 1.00 95.38 286 LEU A N 1
ATOM 2185 C CA . LEU A 1 286 ? -36.912 -1.507 35.590 1.00 95.38 286 LEU A CA 1
ATOM 2186 C C . LEU A 1 286 ? -36.908 -2.961 36.075 1.00 95.38 286 LEU A C 1
ATOM 2188 O O . LEU A 1 286 ? -37.369 -3.850 35.359 1.00 95.38 286 LEU A O 1
ATOM 2192 N N . ALA A 1 287 ? -36.440 -3.191 37.307 1.00 91.81 287 ALA A N 1
ATOM 2193 C CA . ALA A 1 287 ? -36.414 -4.520 37.905 1.00 91.81 287 ALA A CA 1
ATOM 2194 C C . ALA A 1 287 ? -37.823 -5.116 38.063 1.00 91.81 287 ALA A C 1
ATOM 2196 O O . ALA A 1 287 ? -38.017 -6.296 37.782 1.00 91.81 287 ALA A O 1
ATOM 2197 N N . HIS A 1 288 ? -38.808 -4.312 38.478 1.00 93.62 288 HIS A N 1
ATOM 2198 C CA . HIS A 1 288 ? -40.204 -4.753 38.592 1.00 93.62 288 HIS A CA 1
ATOM 2199 C C . HIS A 1 288 ? -40.830 -5.102 37.240 1.00 93.62 288 HIS A C 1
ATOM 2201 O O . HIS A 1 288 ? -41.530 -6.103 37.123 1.00 93.62 288 HIS A O 1
ATOM 2207 N N . LEU A 1 289 ? -40.535 -4.318 36.202 1.00 93.12 289 LEU A N 1
ATOM 2208 C CA . LEU A 1 289 ? -41.028 -4.564 34.844 1.00 93.12 289 LEU A CA 1
ATOM 2209 C C . LEU A 1 289 ? -40.300 -5.717 34.127 1.00 93.12 289 LEU A C 1
ATOM 2211 O O . LEU A 1 289 ? -40.587 -5.984 32.961 1.00 93.12 289 LEU A O 1
ATOM 2215 N N . GLY A 1 290 ? -39.349 -6.392 34.784 1.00 88.19 290 GLY A N 1
ATOM 2216 C CA . GLY A 1 290 ? -38.574 -7.486 34.193 1.00 88.19 290 GLY A CA 1
ATOM 2217 C C . GLY A 1 290 ? -37.596 -7.034 33.105 1.00 88.19 290 GLY A C 1
ATOM 2218 O O . GLY A 1 290 ? -37.146 -7.850 32.304 1.00 88.19 290 GLY A O 1
ATOM 2219 N N . ILE A 1 291 ? -37.263 -5.742 33.054 1.00 88.12 291 ILE A N 1
ATOM 2220 C CA . ILE A 1 291 ? -36.350 -5.195 32.052 1.00 88.12 291 ILE A CA 1
ATOM 2221 C C . ILE A 1 291 ? -34.917 -5.454 32.512 1.00 88.12 291 ILE A C 1
ATOM 2223 O O . ILE A 1 291 ? -34.471 -4.929 33.535 1.00 88.12 291 ILE A O 1
ATOM 2227 N N . ALA A 1 292 ? -34.179 -6.251 31.736 1.00 83.62 292 ALA A N 1
ATOM 2228 C CA . ALA A 1 292 ? -32.767 -6.504 31.993 1.00 83.62 292 ALA A CA 1
ATOM 2229 C C . ALA A 1 292 ? -31.969 -5.192 31.932 1.00 83.62 292 ALA A C 1
ATOM 2231 O O . ALA A 1 292 ? -31.976 -4.488 30.919 1.00 83.62 292 ALA A O 1
ATOM 2232 N N . ILE A 1 293 ? -31.272 -4.869 33.024 1.00 83.25 293 ILE A N 1
ATOM 2233 C CA . ILE A 1 293 ? -30.401 -3.694 33.091 1.00 83.25 293 ILE A CA 1
ATOM 2234 C C . ILE A 1 293 ? -29.213 -3.928 32.165 1.00 83.25 293 ILE A C 1
ATOM 2236 O O . ILE A 1 293 ? -28.426 -4.854 32.373 1.00 83.25 293 ILE A O 1
ATOM 2240 N N . ARG A 1 294 ? -29.074 -3.071 31.155 1.00 83.19 294 ARG A N 1
ATOM 2241 C CA . ARG A 1 294 ? -27.966 -3.161 30.211 1.00 83.19 294 ARG A CA 1
ATOM 2242 C C . ARG A 1 294 ? -26.728 -2.434 30.756 1.00 83.19 294 ARG A C 1
ATOM 2244 O O . ARG A 1 294 ? -26.879 -1.310 31.249 1.00 83.19 294 ARG A O 1
ATOM 2251 N N . PRO A 1 295 ? -25.517 -3.024 30.695 1.00 80.12 295 PRO A N 1
ATOM 2252 C CA . PRO A 1 295 ? -24.304 -2.401 31.234 1.00 80.12 295 PRO A CA 1
ATOM 2253 C C . PRO A 1 295 ? -24.021 -0.999 30.675 1.00 80.12 295 PRO A C 1
ATOM 2255 O O . PRO A 1 295 ? -23.540 -0.128 31.401 1.00 80.12 295 PRO A O 1
ATOM 2258 N N . GLU A 1 296 ? -24.364 -0.753 29.410 1.00 85.44 296 GLU A N 1
ATOM 2259 C CA . GLU A 1 296 ? -24.179 0.533 28.736 1.00 85.44 296 GLU A CA 1
ATOM 2260 C C . GLU A 1 296 ? -24.999 1.675 29.345 1.00 85.44 296 GLU A C 1
ATOM 2262 O O . GLU A 1 296 ? -24.586 2.827 29.244 1.00 85.44 296 GLU A O 1
ATOM 2267 N N . TRP A 1 297 ? -26.105 1.380 30.039 1.00 87.56 297 TRP A N 1
ATOM 2268 C CA . TRP A 1 297 ? -26.900 2.405 30.721 1.00 87.56 297 TRP A CA 1
ATOM 2269 C C . TRP A 1 297 ? -26.187 2.990 31.934 1.00 87.56 297 TRP A C 1
ATOM 2271 O O . TRP A 1 297 ? -26.601 4.044 32.416 1.00 87.56 297 TRP A O 1
ATOM 2281 N N . LYS A 1 298 ? -25.136 2.310 32.425 1.00 91.38 298 LYS A N 1
ATOM 2282 C CA . LYS A 1 298 ? -24.314 2.729 33.564 1.00 91.38 298 LYS A CA 1
ATOM 2283 C C . LYS A 1 298 ? -25.192 3.257 34.705 1.00 91.38 298 LYS A C 1
ATOM 2285 O O . LYS A 1 298 ? -24.980 4.368 35.167 1.00 91.38 298 LYS A O 1
ATOM 2290 N N . LEU A 1 299 ? -26.204 2.503 35.129 1.00 92.50 299 LEU A N 1
ATOM 2291 C CA . LEU A 1 299 ? -27.064 2.931 36.235 1.00 92.50 299 LEU A CA 1
ATOM 2292 C C . LEU A 1 299 ? -26.231 3.168 37.503 1.00 92.50 299 LEU A C 1
ATOM 2294 O O . LEU A 1 299 ? -25.366 2.358 37.835 1.00 92.50 299 LEU A O 1
ATOM 2298 N N . ASP A 1 300 ? -26.473 4.287 38.185 1.00 93.88 300 ASP A N 1
ATOM 2299 C CA . ASP A 1 300 ? -25.948 4.529 39.535 1.00 93.88 300 ASP A CA 1
ATOM 2300 C C . ASP A 1 300 ? -26.895 3.967 40.598 1.00 93.88 300 ASP A C 1
ATOM 2302 O O . ASP A 1 300 ? -26.446 3.523 41.654 1.00 93.88 300 ASP A O 1
ATOM 2306 N N . GLY A 1 301 ? -28.198 3.971 40.303 1.00 91.06 301 GLY A N 1
ATOM 2307 C CA . GLY A 1 301 ? -29.224 3.409 41.167 1.00 91.06 301 GLY A CA 1
ATOM 2308 C C . GLY A 1 301 ? -29.260 1.886 41.167 1.00 91.06 301 GLY A C 1
ATOM 2309 O O . GLY A 1 301 ? -28.885 1.213 40.203 1.00 91.06 301 GLY A O 1
ATOM 2310 N N . ARG A 1 302 ? -29.781 1.335 42.259 1.00 92.75 302 ARG A N 1
ATOM 2311 C CA . ARG A 1 302 ? -29.995 -0.099 42.463 1.00 92.75 302 ARG A CA 1
ATOM 2312 C C . ARG A 1 302 ? -31.458 -0.400 42.766 1.00 92.75 302 ARG A C 1
ATOM 2314 O O . ARG A 1 302 ? -32.221 0.453 43.200 1.00 92.75 302 ARG A O 1
ATOM 2321 N N . ARG A 1 303 ? -31.841 -1.661 42.575 1.00 91.75 303 ARG A N 1
ATOM 2322 C CA . ARG A 1 303 ? -33.144 -2.180 43.005 1.00 91.75 303 ARG A CA 1
ATOM 2323 C C . ARG A 1 303 ? -33.277 -2.063 44.529 1.00 91.75 303 ARG A C 1
ATOM 2325 O O . ARG A 1 303 ? -32.453 -2.624 45.254 1.00 91.75 303 ARG A O 1
ATOM 2332 N N . VAL A 1 304 ? -34.342 -1.422 45.007 1.00 93.06 304 VAL A N 1
ATOM 2333 C CA . VAL A 1 304 ? -34.664 -1.298 46.438 1.00 93.06 304 VAL A CA 1
ATOM 2334 C C . VAL A 1 304 ? -36.136 -1.625 46.707 1.00 93.06 304 VAL A C 1
ATOM 2336 O O . VAL A 1 304 ? -36.976 -1.516 45.824 1.00 93.06 304 VAL A O 1
ATOM 2339 N N . GLY A 1 305 ? -36.460 -2.084 47.917 1.00 90.56 305 GLY A N 1
ATOM 2340 C CA . GLY A 1 305 ? -37.852 -2.226 48.366 1.00 90.56 305 GLY A CA 1
ATOM 2341 C C . GLY A 1 305 ? -38.705 -3.320 47.704 1.00 90.56 305 GLY A C 1
ATOM 2342 O O . GLY A 1 305 ? -39.880 -3.439 48.027 1.00 90.56 305 GLY A O 1
ATOM 2343 N N . LEU A 1 306 ? -38.158 -4.159 46.818 1.00 90.94 306 LEU A N 1
ATOM 2344 C CA . LEU A 1 306 ? -38.882 -5.294 46.220 1.00 90.94 306 LEU A CA 1
ATOM 2345 C C . LEU A 1 306 ? -38.613 -6.607 46.972 1.00 90.94 306 LEU A C 1
ATOM 2347 O O . LEU A 1 306 ? -37.502 -6.833 47.461 1.00 90.94 306 LEU A O 1
ATOM 2351 N N . ASN A 1 307 ? -39.611 -7.491 47.041 1.00 84.19 307 ASN A N 1
ATOM 2352 C CA . ASN A 1 307 ? -39.499 -8.802 47.681 1.00 84.19 307 ASN A CA 1
ATOM 2353 C C . ASN A 1 307 ? -38.326 -9.605 47.095 1.00 84.19 307 ASN A C 1
ATOM 2355 O O . ASN A 1 307 ? -38.106 -9.554 45.879 1.00 84.19 307 ASN A O 1
ATOM 2359 N N . PRO A 1 308 ? -37.588 -10.381 47.911 1.00 64.19 308 PRO A N 1
ATOM 2360 C CA . PRO A 1 308 ? -36.646 -11.372 47.409 1.00 64.19 308 PRO A CA 1
ATOM 2361 C C . PRO A 1 308 ? -37.440 -12.484 46.710 1.00 64.19 308 PRO A C 1
ATOM 2363 O O . PRO A 1 308 ? -37.755 -13.516 47.286 1.00 64.19 308 PRO A O 1
ATOM 2366 N N . THR A 1 309 ? -37.870 -12.248 45.479 1.00 46.78 309 THR A N 1
ATOM 2367 C CA . THR A 1 309 ? -38.443 -13.292 44.640 1.00 46.78 309 THR A CA 1
ATOM 2368 C C . THR A 1 309 ? -37.302 -14.174 44.169 1.00 46.78 309 THR A C 1
ATOM 2370 O O . THR A 1 309 ? -36.320 -13.647 43.634 1.00 46.78 309 THR A O 1
ATOM 2373 N N . ASP A 1 310 ? -37.456 -15.488 44.362 1.00 36.47 310 ASP A N 1
ATOM 2374 C CA . ASP A 1 310 ? -36.645 -16.519 43.721 1.00 36.47 310 ASP A CA 1
ATOM 2375 C C . ASP A 1 310 ? -36.341 -16.095 42.292 1.00 36.47 310 ASP A C 1
ATOM 2377 O O . ASP A 1 310 ? -37.229 -15.884 41.458 1.00 36.47 310 ASP A O 1
ATOM 2381 N N . ASN A 1 311 ? -35.054 -15.895 42.061 1.00 36.12 311 ASN A N 1
ATOM 2382 C CA . ASN A 1 311 ? -34.498 -15.411 40.826 1.00 36.12 311 ASN A CA 1
ATOM 2383 C C . ASN A 1 311 ? -34.728 -16.497 39.764 1.00 36.12 311 ASN A C 1
ATOM 2385 O O . ASN A 1 311 ? -33.861 -17.327 39.508 1.00 36.12 311 ASN A O 1
ATOM 2389 N N . LYS A 1 312 ? -35.892 -16.498 39.103 1.00 35.78 312 LYS A N 1
ATOM 2390 C CA . LYS A 1 312 ? -36.127 -17.282 37.876 1.00 35.78 312 LYS A CA 1
ATOM 2391 C C . LYS A 1 312 ? -35.312 -16.771 36.676 1.00 35.78 312 LYS A C 1
ATOM 2393 O O . LYS A 1 312 ? -35.611 -17.105 35.536 1.00 35.78 312 LYS A O 1
ATOM 2398 N N . SER A 1 313 ? -34.225 -16.047 36.929 1.00 38.62 313 SER A N 1
ATOM 2399 C CA . SER A 1 313 ? -33.056 -16.045 36.063 1.00 38.62 313 SER A CA 1
ATOM 2400 C C . SER A 1 313 ? -31.754 -16.028 36.879 1.00 38.62 313 SER A C 1
ATOM 2402 O O . SER A 1 313 ? -30.947 -15.103 36.773 1.00 38.62 313 SER A O 1
ATOM 2404 N N . GLU A 1 314 ? -31.450 -17.096 37.622 1.00 43.94 314 GLU A N 1
ATOM 2405 C CA . GLU A 1 314 ? -30.062 -17.568 37.565 1.00 43.94 314 GLU A CA 1
ATOM 2406 C C . GLU A 1 314 ? -29.816 -18.070 36.144 1.00 43.94 314 GLU A C 1
ATOM 2408 O O . GLU A 1 314 ? -29.928 -19.253 35.821 1.00 43.94 314 GLU A O 1
ATOM 2413 N N . ARG A 1 315 ? -29.501 -17.127 35.257 1.00 56.09 315 ARG A N 1
ATOM 2414 C CA . ARG A 1 315 ? -28.814 -17.455 34.023 1.00 56.09 315 ARG A CA 1
ATOM 2415 C C . ARG A 1 315 ? -27.560 -18.224 34.437 1.00 56.09 315 ARG A C 1
ATOM 2417 O O . ARG A 1 315 ? -26.676 -17.673 35.099 1.00 56.09 315 ARG A O 1
ATOM 2424 N N . LYS A 1 316 ? -27.529 -19.517 34.106 1.00 65.88 316 LYS A N 1
ATOM 2425 C CA . LYS A 1 316 ? -26.344 -20.364 34.250 1.00 65.88 316 LYS A CA 1
ATOM 2426 C C . LYS A 1 316 ? -25.179 -19.623 33.596 1.00 65.88 316 LYS A C 1
ATOM 2428 O O . LYS A 1 316 ? -25.330 -19.182 32.460 1.00 65.88 316 LYS A O 1
ATOM 2433 N N . VAL A 1 317 ? -24.065 -19.468 34.316 1.00 80.00 317 VAL A N 1
ATOM 2434 C CA . VAL A 1 317 ? -22.886 -18.769 33.788 1.00 80.00 317 VAL A CA 1
ATOM 2435 C C . VAL A 1 317 ? -22.437 -19.487 32.520 1.00 80.00 317 VAL A C 1
ATOM 2437 O O . VAL A 1 317 ? -21.989 -20.634 32.578 1.00 80.00 317 VAL A O 1
ATOM 2440 N N . SER A 1 318 ? -22.604 -18.826 31.378 1.00 84.19 318 SER A N 1
ATOM 2441 C CA . SER A 1 318 ? -22.143 -19.325 30.091 1.00 84.19 318 SER A CA 1
ATOM 2442 C C . SER A 1 318 ? -20.670 -18.996 29.962 1.00 84.19 318 SER A C 1
ATOM 2444 O O . SER A 1 318 ? -20.255 -17.846 30.119 1.00 84.19 318 SER A O 1
ATOM 2446 N N . PHE A 1 319 ? -19.861 -19.997 29.623 1.00 89.00 319 PHE A N 1
ATOM 2447 C CA . PHE A 1 319 ? -18.458 -19.722 29.366 1.00 89.00 319 PHE A CA 1
ATOM 2448 C C . PHE A 1 319 ? -18.300 -18.767 28.180 1.00 89.00 319 PHE A C 1
ATOM 2450 O O . PHE A 1 319 ? -17.565 -17.794 28.276 1.00 89.00 319 PHE A O 1
ATOM 2457 N N . ARG A 1 320 ? -19.024 -19.004 27.082 1.00 85.19 320 ARG A N 1
ATOM 2458 C CA . ARG A 1 320 ? -18.875 -18.220 25.851 1.00 85.19 320 ARG A CA 1
ATOM 2459 C C . ARG A 1 320 ? -19.339 -16.773 26.006 1.00 85.19 320 ARG A C 1
ATOM 2461 O O . ARG A 1 320 ? -18.701 -15.880 25.460 1.00 85.19 320 ARG A O 1
ATOM 2468 N N . GLU A 1 321 ? -20.448 -16.557 26.704 1.00 83.44 321 GLU A N 1
ATOM 2469 C CA . GLU A 1 321 ? -21.077 -15.236 26.787 1.00 83.44 321 GLU A CA 1
ATOM 2470 C C . GLU A 1 321 ? -20.652 -14.438 28.026 1.00 83.44 321 GLU A C 1
ATOM 2472 O O . GLU A 1 321 ? -20.603 -13.215 27.951 1.00 83.44 321 GLU A O 1
ATOM 2477 N N . ASP A 1 322 ? -20.308 -15.102 29.137 1.00 86.94 322 ASP A N 1
ATOM 2478 C CA . ASP A 1 322 ? -19.998 -14.422 30.402 1.00 86.94 322 ASP A CA 1
ATOM 2479 C C . ASP A 1 322 ? -18.503 -14.511 30.770 1.00 86.94 322 ASP A C 1
ATOM 2481 O O . ASP A 1 322 ? -17.912 -13.522 31.196 1.00 86.94 322 ASP A O 1
ATOM 2485 N N . VAL A 1 323 ? -17.856 -15.673 30.600 1.00 91.88 323 VAL A N 1
ATOM 2486 C CA . VAL A 1 323 ? -16.470 -15.905 31.072 1.00 91.88 323 VAL A CA 1
ATOM 2487 C C . VAL A 1 323 ? -15.423 -15.517 30.033 1.00 91.88 323 VAL A C 1
ATOM 2489 O O . VAL A 1 323 ? -14.469 -14.810 30.351 1.00 91.88 323 VAL A O 1
ATOM 2492 N N . ALA A 1 324 ? -15.579 -15.972 28.791 1.00 89.19 324 ALA A N 1
ATOM 2493 C CA . ALA A 1 324 ? -14.627 -15.742 27.714 1.00 89.19 324 ALA A CA 1
ATOM 2494 C C . ALA A 1 324 ? -14.393 -14.243 27.463 1.00 89.19 324 ALA A C 1
ATOM 2496 O O . ALA A 1 324 ? -13.228 -13.867 27.372 1.00 89.19 324 ALA A O 1
ATOM 2497 N N . PRO A 1 325 ? -15.410 -13.352 27.469 1.00 86.69 325 PRO A N 1
ATOM 2498 C CA . PRO A 1 325 ? -15.171 -11.912 27.353 1.00 86.69 325 PRO A CA 1
ATOM 2499 C C . PRO A 1 325 ? -14.321 -11.338 28.494 1.00 86.69 325 PRO A C 1
ATOM 2501 O O . PRO A 1 325 ? -13.480 -10.469 28.253 1.00 86.69 325 PRO A O 1
ATOM 2504 N N . ILE A 1 326 ? -14.482 -11.841 29.725 1.00 90.31 326 ILE A N 1
ATOM 2505 C CA . ILE A 1 326 ? -13.654 -11.438 30.872 1.00 90.31 326 ILE A CA 1
ATOM 2506 C C . ILE A 1 326 ? -12.217 -11.912 30.659 1.00 90.31 326 ILE A C 1
ATOM 2508 O O . ILE A 1 326 ? -11.287 -11.117 30.768 1.00 90.31 326 ILE A O 1
ATOM 2512 N N . LEU A 1 327 ? -12.016 -13.182 30.294 1.00 91.25 327 LEU A N 1
ATOM 2513 C CA . LEU A 1 327 ? -10.677 -13.714 30.030 1.00 91.25 327 LEU A CA 1
ATOM 2514 C C . LEU A 1 327 ? -9.996 -12.957 28.882 1.00 91.25 327 LEU A C 1
ATOM 2516 O O . LEU A 1 327 ? -8.854 -12.526 29.037 1.00 91.25 327 LEU A O 1
ATOM 2520 N N . THR A 1 328 ? -10.698 -12.721 27.771 1.00 87.56 328 THR A N 1
ATOM 2521 C CA . THR A 1 328 ? -10.196 -11.962 26.616 1.00 87.56 328 THR A CA 1
ATOM 2522 C C . THR A 1 328 ? -9.792 -10.542 26.984 1.00 87.56 328 THR A C 1
ATOM 2524 O O . THR A 1 328 ? -8.753 -10.067 26.527 1.00 87.56 328 THR A O 1
ATOM 2527 N N . SER A 1 329 ? -10.593 -9.861 27.807 1.00 82.94 329 SER A N 1
ATOM 2528 C CA . SER A 1 329 ? -10.368 -8.453 28.143 1.00 82.94 329 SER A CA 1
ATOM 2529 C C . SER A 1 329 ? -9.401 -8.224 29.304 1.00 82.94 329 SER A C 1
ATOM 2531 O O . SER A 1 329 ? -8.764 -7.174 29.339 1.00 82.94 329 SER A O 1
ATOM 2533 N N . LYS A 1 330 ? -9.283 -9.170 30.246 1.00 86.94 330 LYS A N 1
ATOM 2534 C CA . LYS A 1 330 ? -8.520 -8.999 31.497 1.00 86.94 330 LYS A CA 1
ATOM 2535 C C . LYS A 1 330 ? -7.313 -9.921 31.643 1.00 86.94 330 LYS A C 1
ATOM 2537 O O . LYS A 1 330 ? -6.434 -9.616 32.442 1.00 86.94 330 LYS A O 1
ATOM 2542 N N . CYS A 1 331 ? -7.274 -11.053 30.939 1.00 89.31 331 CYS A N 1
ATOM 2543 C CA . CYS A 1 331 ? -6.290 -12.109 31.205 1.00 89.31 331 CYS A CA 1
ATOM 2544 C C . CYS A 1 331 ? -5.439 -12.481 29.985 1.00 89.31 331 CYS A C 1
ATOM 2546 O O . CYS A 1 331 ? -4.246 -12.737 30.137 1.00 89.31 331 CYS A O 1
ATOM 2548 N N . LEU A 1 332 ? -6.011 -12.505 28.775 1.00 88.81 332 LEU A N 1
ATOM 2549 C CA . LEU A 1 332 ? -5.299 -12.956 27.571 1.00 88.81 332 LEU A CA 1
ATOM 2550 C C . LEU A 1 332 ? -4.199 -11.995 27.103 1.00 88.81 332 LEU A C 1
ATOM 2552 O O . LEU A 1 332 ? -3.430 -12.354 26.218 1.00 88.81 332 LEU A O 1
ATOM 2556 N N . GLU A 1 333 ? -4.076 -10.807 27.689 1.00 81.62 333 GLU A N 1
ATOM 2557 C CA . GLU A 1 333 ? -2.950 -9.913 27.408 1.00 81.62 333 GLU A CA 1
ATOM 2558 C C . GLU A 1 333 ? -1.617 -10.480 27.927 1.00 81.62 333 GLU A C 1
ATOM 2560 O O . GLU A 1 333 ? -0.626 -10.448 27.200 1.00 81.62 333 GLU A O 1
ATOM 2565 N N . CYS A 1 334 ? -1.629 -11.100 29.113 1.00 85.81 334 CYS A N 1
ATOM 2566 C CA . CYS A 1 334 ? -0.464 -11.747 29.733 1.00 85.81 334 CYS A CA 1
ATOM 2567 C C . CYS A 1 334 ? -0.451 -13.275 29.537 1.00 85.81 334 CYS A C 1
ATOM 2569 O O . CYS A 1 334 ? 0.611 -13.891 29.459 1.00 85.81 334 CYS A O 1
ATOM 2571 N N . HIS A 1 335 ? -1.627 -13.905 29.441 1.00 90.94 335 HIS A N 1
ATOM 2572 C CA . HIS A 1 335 ? -1.789 -15.364 29.467 1.00 90.94 335 HIS A CA 1
ATOM 2573 C C . HIS A 1 335 ? -2.200 -15.957 28.110 1.00 90.94 335 HIS A C 1
ATOM 2575 O O . HIS A 1 335 ? -3.110 -16.785 28.029 1.00 90.94 335 HIS A O 1
ATOM 2581 N N . SER A 1 336 ? -1.546 -15.535 27.025 1.00 86.81 336 SER A N 1
ATOM 2582 C CA . SER A 1 336 ? -1.746 -16.078 25.672 1.00 86.81 336 SER A CA 1
ATOM 2583 C C . SER A 1 336 ? -0.439 -16.125 24.862 1.00 86.81 336 SER A C 1
ATOM 2585 O O . SER A 1 336 ? 0.618 -15.699 25.330 1.00 86.81 336 SER A O 1
ATOM 2587 N N . GLY A 1 337 ? -0.503 -16.655 23.638 1.00 77.94 337 GLY A N 1
ATOM 2588 C CA . GLY A 1 337 ? 0.609 -16.633 22.685 1.00 77.94 337 GLY A CA 1
ATOM 2589 C C . GLY A 1 337 ? 1.762 -17.590 23.013 1.00 77.94 337 GLY A C 1
ATOM 2590 O O . GLY A 1 337 ? 1.622 -18.558 23.764 1.00 77.94 337 GLY A O 1
ATOM 2591 N N . VAL A 1 338 ? 2.922 -17.326 22.401 1.00 70.62 338 VAL A N 1
ATOM 2592 C CA . VAL A 1 338 ? 4.105 -18.213 22.419 1.00 70.62 338 VAL A CA 1
ATOM 2593 C C . VAL A 1 338 ? 4.941 -18.150 23.705 1.00 70.62 338 VAL A C 1
ATOM 2595 O O . VAL A 1 338 ? 5.800 -19.007 23.909 1.00 70.62 338 VAL A O 1
ATOM 2598 N N . ALA A 1 339 ? 4.736 -17.135 24.549 1.00 76.94 339 ALA A N 1
ATOM 2599 C CA . ALA A 1 339 ? 5.492 -16.916 25.785 1.00 76.94 339 ALA A CA 1
ATOM 2600 C C . ALA A 1 339 ? 4.613 -16.252 26.868 1.00 76.94 339 ALA A C 1
ATOM 2602 O O . ALA A 1 339 ? 4.850 -15.093 27.207 1.00 76.94 339 ALA A O 1
ATOM 2603 N N . PRO A 1 340 ? 3.580 -16.952 27.370 1.00 87.00 340 PRO A N 1
ATOM 2604 C CA . PRO A 1 340 ? 2.672 -16.416 28.380 1.00 87.00 340 PRO A CA 1
ATOM 2605 C C . PRO A 1 340 ? 3.355 -16.254 29.747 1.00 87.00 340 PRO A C 1
ATOM 2607 O O . PRO A 1 340 ? 4.238 -17.039 30.110 1.00 87.00 340 PRO A O 1
ATOM 2610 N N . GLU A 1 341 ? 2.907 -15.281 30.538 1.00 85.75 341 GLU A N 1
ATOM 2611 C CA . GLU A 1 341 ? 3.431 -15.038 31.884 1.00 85.75 341 GLU A CA 1
ATOM 2612 C C . GLU A 1 341 ? 3.224 -16.242 32.812 1.00 85.75 341 GLU A C 1
ATOM 2614 O O . GLU A 1 341 ? 2.150 -16.854 32.862 1.00 85.75 341 GLU A O 1
ATOM 2619 N N . GLY A 1 342 ? 4.291 -16.606 33.532 1.00 88.69 342 GLY A N 1
ATOM 2620 C CA . GLY A 1 342 ? 4.328 -17.782 34.403 1.00 88.69 342 GLY A CA 1
ATOM 2621 C C . GLY A 1 342 ? 4.007 -19.094 33.681 1.00 88.69 342 GLY A C 1
ATOM 2622 O O . GLY A 1 342 ? 3.541 -20.035 34.320 1.00 88.69 342 GLY A O 1
ATOM 2623 N N . GLY A 1 343 ? 4.152 -19.152 32.350 1.00 89.19 343 GLY A N 1
ATOM 2624 C CA . GLY A 1 343 ? 3.820 -20.320 31.532 1.00 89.19 343 GLY A CA 1
ATOM 2625 C C . GLY A 1 343 ? 2.321 -20.639 31.426 1.00 89.19 343 GLY A C 1
ATOM 2626 O O . GLY A 1 343 ? 1.970 -21.654 30.825 1.00 89.19 343 GLY A O 1
ATOM 2627 N N . LEU A 1 344 ? 1.431 -19.810 31.988 1.00 93.00 344 LEU A N 1
ATOM 2628 C CA . LEU A 1 344 ? -0.013 -20.055 32.024 1.00 93.00 344 LEU A CA 1
ATOM 2629 C C . LEU A 1 344 ? -0.694 -19.502 30.768 1.00 93.00 344 LEU A C 1
ATOM 2631 O O . LEU A 1 344 ? -0.763 -18.290 30.592 1.00 93.00 344 LEU A O 1
ATOM 2635 N N . ASN A 1 345 ? -1.263 -20.373 29.934 1.00 91.56 345 ASN A N 1
ATOM 2636 C CA . ASN A 1 345 ? -2.021 -19.970 28.749 1.00 91.56 345 ASN A CA 1
ATOM 2637 C C . ASN A 1 345 ? -3.521 -20.266 28.930 1.00 91.56 345 ASN A C 1
ATOM 2639 O O . ASN A 1 345 ? -3.908 -21.413 29.139 1.00 91.56 345 ASN A O 1
ATOM 2643 N N . LEU A 1 346 ? -4.354 -19.227 28.838 1.00 93.38 346 LEU A N 1
ATOM 2644 C CA . LEU A 1 346 ? -5.805 -19.278 29.039 1.00 93.38 346 LEU A CA 1
ATOM 2645 C C . LEU A 1 346 ? -6.601 -19.233 27.722 1.00 93.38 346 LEU A C 1
ATOM 2647 O O . LEU A 1 346 ? -7.811 -19.030 27.759 1.00 93.38 346 LEU A O 1
ATOM 2651 N N . THR A 1 347 ? -5.969 -19.412 26.556 1.00 90.69 347 THR A N 1
ATOM 2652 C CA . THR A 1 347 ? -6.686 -19.378 25.269 1.00 90.69 347 THR A CA 1
ATOM 2653 C C . THR A 1 347 ? -7.521 -20.630 25.055 1.00 90.69 347 THR A C 1
ATOM 2655 O O . THR A 1 347 ? -8.582 -20.550 24.462 1.00 90.69 347 THR A O 1
ATOM 2658 N N . SER A 1 348 ? -7.129 -21.798 25.562 1.00 91.25 348 SER A N 1
ATOM 2659 C CA . SER A 1 348 ? -7.927 -23.019 25.403 1.00 91.25 348 SER A CA 1
ATOM 2660 C C . SER A 1 348 ? -8.017 -23.820 26.687 1.00 91.25 348 SER A C 1
ATOM 2662 O O . SER A 1 348 ? -7.119 -23.781 27.528 1.00 91.25 348 SER A O 1
ATOM 2664 N N . ARG A 1 349 ? -9.071 -24.636 26.802 1.00 91.38 349 ARG A N 1
ATOM 2665 C CA . ARG A 1 349 ? -9.246 -25.561 27.925 1.00 91.38 349 ARG A CA 1
ATOM 2666 C C . ARG A 1 349 ? -8.002 -26.421 28.156 1.00 91.38 349 ARG A C 1
ATOM 2668 O O . ARG A 1 349 ? -7.558 -26.570 29.285 1.00 91.38 349 ARG A O 1
ATOM 2675 N N . ALA A 1 350 ? -7.442 -27.009 27.100 1.00 89.69 350 ALA A N 1
ATOM 2676 C CA . ALA A 1 350 ? -6.300 -27.911 27.231 1.00 89.69 350 ALA A CA 1
ATOM 2677 C C . ALA A 1 350 ? -5.069 -27.195 27.810 1.00 89.69 350 ALA A C 1
ATOM 2679 O O . ALA A 1 350 ? -4.407 -27.735 28.695 1.00 89.69 350 ALA A O 1
ATOM 2680 N N . LEU A 1 351 ? -4.796 -25.971 27.350 1.00 90.31 351 LEU A N 1
ATOM 2681 C CA . LEU A 1 351 ? -3.670 -25.166 27.819 1.00 90.31 351 LEU A CA 1
ATOM 2682 C C . LEU A 1 351 ? -3.905 -24.613 29.228 1.00 90.31 351 LEU A C 1
ATOM 2684 O O . LEU A 1 351 ? -3.020 -24.722 30.074 1.00 90.31 351 LEU A O 1
ATOM 2688 N N . ALA A 1 352 ? -5.115 -24.126 29.511 1.00 91.06 352 ALA A N 1
ATOM 2689 C CA . ALA A 1 352 ? -5.476 -23.609 30.824 1.00 91.06 352 ALA A CA 1
ATOM 2690 C C . ALA A 1 352 ? -5.341 -24.703 31.888 1.00 91.06 352 ALA A C 1
ATOM 2692 O O . ALA A 1 352 ? -4.743 -24.483 32.931 1.00 91.06 352 ALA A O 1
ATOM 2693 N N . PHE A 1 353 ? -5.822 -25.917 31.613 1.00 90.38 353 PHE A N 1
ATOM 2694 C CA . PHE A 1 353 ? -5.750 -27.027 32.567 1.00 90.38 353 PHE A CA 1
ATOM 2695 C C . PHE A 1 353 ? -4.359 -27.667 32.671 1.00 90.38 353 PHE A C 1
ATOM 2697 O O . PHE A 1 353 ? -4.071 -28.297 33.686 1.00 90.38 353 PHE A O 1
ATOM 2704 N N . LYS A 1 354 ? -3.483 -27.494 31.668 1.00 89.12 354 LYS A N 1
ATOM 2705 C CA . LYS A 1 354 ? -2.070 -27.900 31.760 1.00 89.12 354 LYS A CA 1
ATOM 2706 C C . LYS A 1 354 ? -1.338 -27.138 32.872 1.00 89.12 354 LYS A C 1
ATOM 2708 O O . LYS A 1 354 ? -0.433 -27.693 33.489 1.00 89.12 354 LYS A O 1
ATOM 2713 N N . GLY A 1 355 ? -1.767 -25.904 33.141 1.00 86.94 355 GLY A N 1
ATOM 2714 C CA . GLY A 1 355 ? -1.194 -25.035 34.159 1.00 86.94 355 GLY A CA 1
ATOM 2715 C C . GLY A 1 355 ? 0.127 -24.392 33.755 1.00 86.94 355 GLY A C 1
ATOM 2716 O O . GLY A 1 355 ? 0.641 -24.610 32.657 1.00 86.94 355 GLY A O 1
ATOM 2717 N N . GLY A 1 356 ? 0.632 -23.549 34.652 1.00 89.44 356 GLY A N 1
ATOM 2718 C CA . GLY A 1 356 ? 1.888 -22.820 34.485 1.00 89.44 356 GLY A CA 1
ATOM 2719 C C . GLY A 1 356 ? 2.941 -23.243 35.509 1.00 89.44 356 GLY A C 1
ATOM 2720 O O . GLY A 1 356 ? 2.782 -24.226 36.230 1.00 89.44 356 GLY A O 1
ATOM 2721 N N . GLU A 1 357 ? 3.997 -22.448 35.623 1.00 90.62 357 GLU A N 1
ATOM 2722 C CA . GLU A 1 357 ? 5.106 -22.626 36.570 1.00 90.62 357 GLU A CA 1
ATOM 2723 C C . GLU A 1 357 ? 4.637 -22.662 38.035 1.00 90.62 357 GLU A C 1
ATOM 2725 O O . GLU A 1 357 ? 5.262 -23.298 38.877 1.00 90.62 357 GLU A O 1
ATOM 2730 N N . ASN A 1 358 ? 3.495 -22.029 38.327 1.00 87.25 358 ASN A N 1
ATOM 2731 C CA . ASN A 1 358 ? 2.909 -21.938 39.666 1.00 87.25 358 ASN A CA 1
ATOM 2732 C C . ASN A 1 358 ? 1.899 -23.060 39.992 1.00 87.25 358 ASN A C 1
ATOM 2734 O O . ASN A 1 358 ? 1.258 -23.011 41.041 1.00 87.25 358 ASN A O 1
ATOM 2738 N N . GLY A 1 359 ? 1.740 -24.061 39.119 1.00 88.00 359 GLY A N 1
ATOM 2739 C CA . GLY A 1 359 ? 0.869 -25.218 39.346 1.00 88.00 359 GLY A CA 1
ATOM 2740 C C . GLY A 1 359 ? -0.501 -25.135 38.662 1.00 88.00 359 GLY A C 1
ATOM 2741 O O . GLY A 1 359 ? -0.665 -24.480 37.629 1.00 88.00 359 GLY A O 1
ATOM 2742 N N . ILE A 1 360 ? -1.480 -25.860 39.216 1.00 88.88 360 ILE A N 1
ATOM 2743 C CA . ILE A 1 360 ? -2.801 -26.080 38.605 1.00 88.88 360 ILE A CA 1
ATOM 2744 C C . ILE A 1 360 ? -3.694 -24.842 38.814 1.00 88.88 360 ILE A C 1
ATOM 2746 O O . ILE A 1 360 ? -4.020 -24.501 39.952 1.00 88.88 360 ILE A O 1
ATOM 2750 N N . PRO A 1 361 ? -4.142 -24.166 37.741 1.00 91.56 361 PRO A N 1
ATOM 2751 C CA . PRO A 1 361 ? -4.915 -22.933 37.862 1.00 91.56 361 PRO A CA 1
ATOM 2752 C C . PRO A 1 361 ? -6.392 -23.183 38.180 1.00 91.56 361 PRO A C 1
ATOM 2754 O O . PRO A 1 361 ? -7.020 -22.357 38.839 1.00 91.56 361 PRO A O 1
ATOM 2757 N N . LEU A 1 362 ? -6.954 -24.308 37.728 1.00 93.12 362 LEU A N 1
ATOM 2758 C CA . LEU A 1 362 ? -8.388 -24.594 37.768 1.00 93.12 362 LEU A CA 1
ATOM 2759 C C . LEU A 1 362 ? -8.657 -25.977 38.370 1.00 93.12 362 LEU A C 1
ATOM 2761 O O . LEU A 1 362 ? -8.286 -26.995 37.790 1.00 93.12 362 LEU A O 1
ATOM 2765 N N . HIS A 1 363 ? -9.370 -26.007 39.495 1.00 93.56 363 HIS A N 1
ATOM 2766 C CA . HIS A 1 363 ? -9.956 -27.205 40.091 1.00 93.56 363 HIS A CA 1
ATOM 2767 C C . HIS A 1 363 ? -11.488 -27.153 39.918 1.00 93.56 363 HIS A C 1
ATOM 2769 O O . HIS A 1 363 ? -12.164 -26.422 40.649 1.00 93.56 363 HIS A O 1
ATOM 2775 N N . PRO A 1 364 ? -12.064 -27.899 38.951 1.00 93.38 364 PRO A N 1
ATOM 2776 C CA . PRO A 1 364 ? -13.507 -27.941 38.709 1.00 93.38 364 PRO A CA 1
ATOM 2777 C C . PRO A 1 364 ? -14.327 -28.180 39.979 1.00 93.38 364 PRO A C 1
ATOM 2779 O O . PRO A 1 364 ? -14.050 -29.104 40.740 1.00 93.38 364 PRO A O 1
ATOM 2782 N N . GLY A 1 365 ? -15.341 -27.347 40.207 1.00 92.44 365 GLY A N 1
ATOM 2783 C CA . GLY A 1 365 ? -16.222 -27.430 41.373 1.00 92.44 365 GLY A CA 1
ATOM 2784 C C . GLY A 1 365 ? -15.633 -26.837 42.653 1.00 92.44 365 GLY A C 1
ATOM 2785 O O . GLY A 1 365 ? -16.340 -26.728 43.653 1.00 92.44 365 GLY A O 1
ATOM 2786 N N . LYS A 1 366 ? -14.360 -26.421 42.641 1.00 94.38 366 LYS A N 1
ATOM 2787 C CA . LYS A 1 366 ? -13.632 -26.007 43.843 1.00 94.38 366 LYS A CA 1
ATOM 2788 C C . LYS A 1 366 ? -12.921 -24.660 43.662 1.00 94.38 366 LYS A C 1
ATOM 2790 O O . LYS A 1 366 ? -11.700 -24.618 43.481 1.00 94.38 366 LYS A O 1
ATOM 2795 N N . PRO A 1 367 ? -13.652 -23.530 43.743 1.00 92.62 367 PRO A N 1
ATOM 2796 C CA . PRO A 1 367 ? -13.062 -22.202 43.583 1.00 92.62 367 PRO A CA 1
ATOM 2797 C C . PRO A 1 367 ? -11.901 -21.931 44.541 1.00 92.62 367 PRO A C 1
ATOM 2799 O O . PRO A 1 367 ? -10.855 -21.480 44.103 1.00 92.62 367 PRO A O 1
ATOM 2802 N N . THR A 1 368 ? -12.031 -22.268 45.824 1.00 91.06 368 THR A N 1
ATOM 2803 C CA . THR A 1 368 ? -11.000 -21.993 46.844 1.00 91.06 368 THR A CA 1
ATOM 2804 C C . THR A 1 368 ? -9.721 -22.821 46.677 1.00 91.06 368 THR A C 1
ATOM 2806 O O . THR A 1 368 ? -8.661 -22.405 47.136 1.00 91.06 368 THR A O 1
ATOM 2809 N N . GLU A 1 369 ? -9.793 -23.975 46.005 1.00 93.12 369 GLU A N 1
ATOM 2810 C CA . GLU A 1 369 ? -8.615 -24.779 45.637 1.00 93.12 369 GLU A CA 1
ATOM 2811 C C . GLU A 1 369 ? -8.013 -24.328 44.290 1.00 93.12 369 GLU A C 1
ATOM 2813 O O . GLU A 1 369 ? -6.895 -24.704 43.958 1.00 93.12 369 GLU A O 1
ATOM 2818 N N . SER A 1 370 ? -8.723 -23.503 43.511 1.00 94.69 370 SER A N 1
ATOM 2819 C CA . SER A 1 370 ? -8.281 -23.041 42.192 1.00 94.69 370 SER A CA 1
ATOM 2820 C C . SER A 1 370 ? -7.354 -21.832 42.305 1.00 94.69 370 SER A C 1
ATOM 2822 O O . SER A 1 370 ? -7.786 -20.744 42.689 1.00 94.69 370 SER A O 1
ATOM 2824 N N . LEU A 1 371 ? -6.088 -21.988 41.904 1.00 93.81 371 LEU A N 1
ATOM 2825 C CA . LEU A 1 371 ? -5.100 -20.906 41.969 1.00 93.81 371 LEU A CA 1
ATOM 2826 C C . LEU A 1 371 ? -5.534 -19.666 41.169 1.00 93.81 371 LEU A C 1
ATOM 2828 O O . LEU A 1 371 ? -5.329 -18.551 41.641 1.00 93.81 371 LEU A O 1
ATOM 2832 N N . LEU A 1 372 ? -6.191 -19.843 40.015 1.00 94.00 372 LEU A N 1
ATOM 2833 C CA . LEU A 1 372 ? -6.727 -18.739 39.211 1.00 94.00 372 LEU A CA 1
ATOM 2834 C C . LEU A 1 372 ? -7.698 -17.874 40.027 1.00 94.00 372 LEU A C 1
ATOM 2836 O O . LEU A 1 372 ? -7.579 -16.651 40.042 1.00 94.00 372 LEU A O 1
ATOM 2840 N N . TRP A 1 373 ? -8.632 -18.512 40.741 1.00 95.81 373 TRP A N 1
ATOM 2841 C CA . TRP A 1 373 ? -9.582 -17.810 41.601 1.00 95.81 373 TRP A CA 1
ATOM 2842 C C . TRP A 1 373 ? -8.879 -17.123 42.765 1.00 95.81 373 TRP A C 1
ATOM 2844 O O . TRP A 1 373 ? -9.187 -15.972 43.045 1.00 95.81 373 TRP A O 1
ATOM 2854 N N . ASN A 1 374 ? -7.920 -17.786 43.411 1.00 94.06 374 ASN A N 1
ATOM 2855 C CA . ASN A 1 374 ? -7.202 -17.206 44.546 1.00 94.06 374 ASN A CA 1
ATOM 2856 C C . ASN A 1 374 ? -6.446 -15.927 44.144 1.00 94.06 374 ASN A C 1
ATOM 2858 O O . ASN A 1 374 ? -6.557 -14.914 44.833 1.00 94.06 374 ASN A O 1
ATOM 2862 N N . ARG A 1 375 ? -5.768 -15.930 42.986 1.00 94.06 375 ARG A N 1
ATOM 2863 C CA . ARG A 1 375 ? -5.103 -14.733 42.437 1.00 94.06 375 ARG A CA 1
ATOM 2864 C C . ARG A 1 375 ? -6.103 -13.620 42.099 1.00 94.06 375 ARG A C 1
ATOM 2866 O O . ARG A 1 375 ? -5.880 -12.467 42.456 1.00 94.06 375 ARG A O 1
ATOM 2873 N N . ILE A 1 376 ? -7.228 -13.956 41.460 1.00 94.56 376 ILE A N 1
ATOM 2874 C CA . ILE A 1 376 ? -8.296 -12.995 41.122 1.00 94.56 376 ILE A CA 1
ATOM 2875 C C . ILE A 1 376 ? -8.943 -12.406 42.387 1.00 94.56 376 ILE A C 1
ATOM 2877 O O . ILE A 1 376 ? -9.191 -11.204 42.466 1.00 94.56 376 ILE A O 1
ATOM 2881 N N . HIS A 1 377 ? -9.228 -13.241 43.386 1.00 91.94 377 HIS A N 1
ATOM 2882 C CA . HIS A 1 377 ? -9.873 -12.843 44.634 1.00 91.94 377 HIS A CA 1
ATOM 2883 C C . HIS A 1 377 ? -9.012 -11.854 45.425 1.00 91.94 377 HIS A C 1
ATOM 2885 O O . HIS A 1 377 ? -9.541 -10.864 45.931 1.00 91.94 377 HIS A O 1
ATOM 2891 N N . ASN A 1 378 ? -7.697 -12.087 45.442 1.00 92.50 378 ASN A N 1
ATOM 2892 C CA . ASN A 1 378 ? -6.706 -11.242 46.106 1.00 92.50 378 ASN A CA 1
ATOM 2893 C C . ASN A 1 378 ? -6.290 -10.008 45.282 1.00 92.50 378 ASN A C 1
ATOM 2895 O O . ASN A 1 378 ? -5.390 -9.286 45.698 1.00 92.50 378 ASN A O 1
ATOM 2899 N N . ASN A 1 379 ? -6.937 -9.747 44.137 1.00 90.38 379 ASN A N 1
ATOM 2900 C CA . ASN A 1 379 ? -6.597 -8.662 43.207 1.00 90.38 379 ASN A CA 1
ATOM 2901 C C . ASN A 1 379 ? -5.152 -8.725 42.670 1.00 90.38 379 ASN A C 1
ATOM 2903 O O . ASN A 1 379 ? -4.574 -7.706 42.308 1.00 90.38 379 ASN A O 1
ATOM 2907 N N . GLU A 1 380 ? -4.563 -9.918 42.602 1.00 89.06 380 GLU A N 1
ATOM 2908 C CA . GLU A 1 380 ? -3.201 -10.122 42.092 1.00 89.06 380 GLU A CA 1
ATOM 2909 C C . GLU A 1 380 ? -3.184 -10.337 40.573 1.00 89.06 380 GLU A C 1
ATOM 2911 O O . GLU A 1 380 ? -2.136 -10.223 39.944 1.00 89.06 380 GLU A O 1
ATOM 2916 N N . MET A 1 381 ? -4.335 -10.662 39.971 1.00 87.88 381 MET A N 1
ATOM 2917 C CA . MET A 1 381 ? -4.436 -10.962 38.545 1.00 87.88 381 MET A CA 1
ATOM 2918 C C . MET A 1 381 ? -5.771 -10.462 37.948 1.00 87.88 381 MET A C 1
ATOM 2920 O O . MET A 1 381 ? -6.818 -11.041 38.256 1.00 87.88 381 MET A O 1
ATOM 2924 N N . PRO A 1 382 ? -5.759 -9.428 37.080 1.00 87.38 382 PRO A N 1
ATOM 2925 C CA . PRO A 1 382 ? -4.616 -8.570 36.751 1.00 87.38 382 PRO A CA 1
ATOM 2926 C C . PRO A 1 382 ? -4.347 -7.523 37.862 1.00 87.38 382 PRO A C 1
ATOM 2928 O O . PRO A 1 382 ? -5.303 -7.011 38.450 1.00 87.38 382 PRO A O 1
ATOM 2931 N N . PRO A 1 383 ? -3.076 -7.179 38.144 1.00 83.00 383 PRO A N 1
ATOM 2932 C CA . PRO A 1 383 ? -2.695 -6.343 39.290 1.00 83.00 383 PRO A CA 1
ATOM 2933 C C . PRO A 1 383 ? -3.085 -4.862 39.150 1.00 83.00 383 PRO A C 1
ATOM 2935 O O . PRO A 1 383 ? -3.473 -4.236 40.132 1.00 83.00 383 PRO A O 1
ATOM 2938 N N . GLU A 1 384 ? -3.016 -4.287 37.946 1.00 80.44 384 GLU A N 1
ATOM 2939 C CA . GLU A 1 384 ? -3.327 -2.861 37.737 1.00 80.44 384 GLU A CA 1
ATOM 2940 C C . GLU A 1 384 ? -4.829 -2.587 37.576 1.00 80.44 384 GLU A C 1
ATOM 2942 O O . GLU A 1 384 ? -5.324 -1.514 37.930 1.00 80.44 384 GLU A O 1
ATOM 2947 N N . HIS A 1 385 ? -5.578 -3.561 37.051 1.00 83.69 385 HIS A N 1
ATOM 2948 C CA . HIS A 1 385 ? -6.998 -3.406 36.721 1.00 83.69 385 HIS A CA 1
ATOM 2949 C C . HIS A 1 385 ? -7.850 -4.586 37.212 1.00 83.69 385 HIS A C 1
ATOM 2951 O O . HIS A 1 385 ? -8.436 -5.289 36.376 1.00 83.69 385 HIS A O 1
ATOM 2957 N N . PRO A 1 386 ? -7.947 -4.808 38.541 1.00 88.88 386 PRO A N 1
ATOM 2958 C CA . PRO A 1 386 ? -8.641 -5.961 39.104 1.00 88.88 386 PRO A CA 1
ATOM 2959 C C . PRO A 1 386 ? -10.069 -6.117 38.578 1.00 88.88 386 PRO A C 1
ATOM 2961 O O . PRO A 1 386 ? -10.750 -5.139 38.256 1.00 88.88 386 PRO A O 1
ATOM 2964 N N . LEU A 1 387 ? -10.536 -7.365 38.519 1.00 90.38 387 LEU A N 1
ATOM 2965 C CA . LEU A 1 387 ? -11.912 -7.668 38.133 1.00 90.38 387 LEU A CA 1
ATOM 2966 C C . LEU A 1 387 ? -12.895 -7.014 39.117 1.00 90.38 387 LEU A C 1
ATOM 2968 O O . LEU A 1 387 ? -12.728 -7.064 40.341 1.00 90.38 387 LEU A O 1
ATOM 2972 N N . THR A 1 388 ? -13.971 -6.454 38.574 1.00 88.69 388 THR A N 1
ATOM 2973 C CA . THR A 1 388 ? -15.099 -5.937 39.353 1.00 88.69 388 THR A CA 1
ATOM 2974 C C . THR A 1 388 ? -15.744 -7.048 40.182 1.00 88.69 388 THR A C 1
ATOM 2976 O O . THR A 1 388 ? -15.567 -8.241 39.931 1.00 88.69 388 THR A O 1
ATOM 2979 N N . THR A 1 389 ? -16.536 -6.681 41.191 1.00 81.31 389 THR A N 1
ATOM 2980 C CA . THR A 1 389 ? -17.249 -7.664 42.025 1.00 81.31 389 THR A CA 1
ATOM 2981 C C . THR A 1 389 ? -18.150 -8.588 41.196 1.00 81.31 389 THR A C 1
ATOM 2983 O O . THR A 1 389 ? -18.224 -9.777 41.493 1.00 81.31 389 THR A O 1
ATOM 2986 N N . VAL A 1 390 ? -18.765 -8.072 40.125 1.00 79.06 390 VAL A N 1
ATOM 2987 C CA . VAL A 1 390 ? -19.611 -8.852 39.205 1.00 79.06 390 VAL A CA 1
ATOM 2988 C C . VAL A 1 390 ? -18.777 -9.841 38.389 1.00 79.06 390 VAL A C 1
ATOM 2990 O O . VAL A 1 390 ? -19.098 -11.024 38.348 1.00 79.06 390 VAL A O 1
ATOM 2993 N N . GLU A 1 391 ? -17.673 -9.393 37.788 1.00 88.69 391 GLU A N 1
ATOM 2994 C CA . GLU A 1 391 ? -16.781 -10.263 37.008 1.00 88.69 391 GLU A CA 1
ATOM 2995 C C . GLU A 1 391 ? -16.155 -11.359 37.883 1.00 88.69 391 GLU A C 1
ATOM 2997 O O . GLU A 1 391 ? -16.092 -12.521 37.479 1.00 88.69 391 GLU A O 1
ATOM 3002 N N . ARG A 1 392 ? -15.742 -11.023 39.114 1.00 92.69 392 ARG A N 1
ATOM 3003 C CA . ARG A 1 392 ? -15.236 -12.009 40.081 1.00 92.69 392 ARG A CA 1
ATOM 3004 C C . ARG A 1 392 ? -16.296 -13.052 40.414 1.00 92.69 392 ARG A C 1
ATOM 3006 O O . ARG A 1 392 ? -15.991 -14.241 40.419 1.00 92.69 392 ARG A O 1
ATOM 3013 N N . ASP A 1 393 ? -17.533 -12.633 40.660 1.00 87.25 393 ASP A N 1
ATOM 3014 C CA . ASP A 1 393 ? -18.629 -13.565 40.920 1.00 87.25 393 ASP A CA 1
ATOM 3015 C C . ASP A 1 393 ? -18.893 -14.501 39.726 1.00 87.25 393 ASP A C 1
ATOM 3017 O O . ASP A 1 393 ? -19.043 -15.708 39.918 1.00 87.25 393 ASP A O 1
ATOM 3021 N N . ILE A 1 394 ? -18.843 -13.983 38.493 1.00 91.81 394 ILE A N 1
ATOM 3022 C CA . ILE A 1 394 ? -18.957 -14.786 37.265 1.00 91.81 394 ILE A CA 1
ATOM 3023 C C . ILE A 1 394 ? -17.865 -15.863 37.213 1.00 91.81 394 ILE A C 1
ATOM 3025 O O . ILE A 1 394 ? -18.182 -17.045 37.061 1.00 91.81 394 ILE A O 1
ATOM 3029 N N . ILE A 1 395 ? -16.591 -15.495 37.404 1.00 94.88 395 ILE A N 1
ATOM 3030 C CA . ILE A 1 395 ? -15.478 -16.460 37.404 1.00 94.88 395 ILE A CA 1
ATOM 3031 C C . ILE A 1 395 ? -15.628 -17.481 38.540 1.00 94.88 395 ILE A C 1
ATOM 3033 O O . ILE A 1 395 ? -15.439 -18.682 38.327 1.00 94.88 395 ILE A O 1
ATOM 3037 N N . LYS A 1 396 ? -16.016 -17.038 39.742 1.00 94.00 396 LYS A N 1
ATOM 3038 C CA . LYS A 1 396 ? -16.226 -17.918 40.899 1.00 94.00 396 LYS A CA 1
ATOM 3039 C C . LYS A 1 396 ? -17.321 -18.947 40.634 1.00 94.00 396 LYS A C 1
ATOM 3041 O O . LYS A 1 396 ? -17.106 -20.137 40.867 1.00 94.00 396 LYS A O 1
ATOM 3046 N N . ARG A 1 397 ? -18.484 -18.504 40.144 1.00 90.31 397 ARG A N 1
ATOM 3047 C CA . ARG A 1 397 ? -19.631 -19.369 39.828 1.00 90.31 397 ARG A CA 1
ATOM 3048 C C . ARG A 1 397 ? -19.334 -20.298 38.656 1.00 90.31 397 ARG A C 1
ATOM 3050 O O . ARG A 1 397 ? -19.738 -21.461 38.683 1.00 90.31 397 ARG A O 1
ATOM 3057 N N . TRP A 1 398 ? -18.574 -19.842 37.666 1.00 94.69 398 TRP A N 1
ATOM 3058 C CA . TRP A 1 398 ? -18.092 -20.703 36.589 1.00 94.69 398 TRP A CA 1
ATOM 3059 C C . TRP A 1 398 ? -17.210 -21.843 37.115 1.00 94.69 398 TRP A C 1
ATOM 3061 O O . TRP A 1 398 ? -17.464 -23.008 36.811 1.00 94.69 398 TRP A O 1
ATOM 3071 N N . ILE A 1 399 ? -16.229 -21.551 37.975 1.00 94.62 399 ILE A N 1
ATOM 3072 C CA . ILE A 1 399 ? -15.387 -22.599 38.571 1.00 94.62 399 ILE A CA 1
ATOM 3073 C C . ILE A 1 399 ? -16.225 -23.529 39.458 1.00 94.62 399 ILE A C 1
ATOM 3075 O O . ILE A 1 399 ? -16.097 -24.750 39.352 1.00 94.62 399 ILE A O 1
ATOM 3079 N N . ALA A 1 400 ? -17.123 -22.975 40.279 1.00 91.94 400 ALA A N 1
ATOM 3080 C CA . ALA A 1 400 ? -18.013 -23.739 41.158 1.00 91.94 400 ALA A CA 1
ATOM 3081 C C . ALA A 1 400 ? -18.958 -24.675 40.387 1.00 91.94 400 ALA A C 1
ATOM 3083 O O . ALA A 1 400 ? -19.248 -25.773 40.848 1.00 91.94 400 ALA A O 1
ATOM 3084 N N . SER A 1 401 ? -19.391 -24.279 39.189 1.00 89.00 401 SER A N 1
ATOM 3085 C CA . SER A 1 401 ? -20.222 -25.104 38.301 1.00 89.00 401 SER A CA 1
ATOM 3086 C C . SER A 1 401 ? -19.425 -26.117 37.465 1.00 89.00 401 SER A C 1
ATOM 3088 O O . SER A 1 401 ? -19.978 -26.752 36.568 1.00 89.00 401 SER A O 1
ATOM 3090 N N . GLY A 1 402 ? -18.136 -26.305 37.769 1.00 91.19 402 GLY A N 1
ATOM 3091 C CA . GLY A 1 402 ? -17.277 -27.310 37.138 1.00 91.19 402 GLY A CA 1
ATOM 3092 C C . GLY A 1 402 ? -16.292 -26.755 36.110 1.00 91.19 402 GLY A C 1
ATOM 3093 O O . GLY A 1 402 ? -15.670 -27.544 35.403 1.00 91.19 402 GLY A O 1
ATOM 3094 N N . ALA A 1 403 ? -16.135 -25.429 36.015 1.00 91.50 403 ALA A N 1
ATOM 3095 C CA . ALA A 1 403 ? -15.267 -24.767 35.037 1.00 91.50 403 ALA A CA 1
ATOM 3096 C C . ALA A 1 403 ? -15.516 -25.270 33.600 1.00 91.50 403 ALA A C 1
ATOM 3098 O O . ALA A 1 403 ? -14.578 -25.551 32.847 1.00 91.50 403 ALA A O 1
ATOM 3099 N N . ASN A 1 404 ? -16.794 -25.446 33.236 1.00 90.25 404 ASN A N 1
ATOM 3100 C CA . ASN A 1 404 ? -17.164 -25.966 31.924 1.00 90.25 404 ASN A CA 1
ATOM 3101 C C . ASN A 1 404 ? -16.694 -24.995 30.835 1.00 90.25 404 ASN A C 1
ATOM 3103 O O . ASN A 1 404 ? -17.089 -23.833 30.839 1.00 90.25 404 ASN A O 1
ATOM 3107 N N . TRP A 1 405 ? -15.838 -25.455 29.928 1.00 89.75 405 TRP A N 1
ATOM 3108 C CA . TRP A 1 405 ? -15.265 -24.628 28.868 1.00 89.75 405 TRP A CA 1
ATOM 3109 C C . TRP A 1 405 ? -16.021 -24.907 27.575 1.00 89.75 405 TRP A C 1
ATOM 3111 O O . TRP A 1 405 ? -15.806 -25.932 26.929 1.00 89.75 405 TRP A O 1
ATOM 3121 N N . GLU A 1 406 ? -16.955 -24.026 27.234 1.00 82.56 406 GLU A N 1
ATOM 3122 C CA . GLU A 1 406 ? -17.796 -24.179 26.048 1.00 82.56 406 GLU A CA 1
ATOM 3123 C C . GLU A 1 406 ? -17.101 -23.565 24.828 1.00 82.56 406 GLU A C 1
ATOM 3125 O O . GLU A 1 406 ? -16.812 -22.372 24.801 1.00 82.56 406 GLU A O 1
ATOM 3130 N N . GLY A 1 407 ? -16.863 -24.375 23.796 1.00 71.94 407 GLY A N 1
ATOM 3131 C CA . GLY A 1 407 ? -16.199 -23.937 22.567 1.00 71.94 407 GLY A CA 1
ATOM 3132 C C . GLY A 1 407 ? -14.706 -24.270 22.515 1.00 71.94 407 GLY A C 1
ATOM 3133 O O . GLY A 1 407 ? -14.179 -25.009 23.346 1.00 71.94 407 GLY A O 1
ATOM 3134 N N . GLY A 1 408 ? -14.052 -23.783 21.461 1.00 78.00 408 GLY A N 1
ATOM 3135 C CA . GLY A 1 408 ? -12.638 -24.023 21.183 1.00 78.00 408 GLY A CA 1
ATOM 3136 C C . GLY A 1 408 ? -11.716 -23.008 21.856 1.00 78.00 408 GLY A C 1
ATOM 3137 O O . GLY A 1 408 ? -11.933 -22.581 22.991 1.00 78.00 408 GLY A O 1
ATOM 3138 N N . GLU A 1 409 ? -10.656 -22.648 21.143 1.00 85.69 409 GLU A N 1
ATOM 3139 C CA . GLU A 1 409 ? -9.741 -21.594 21.561 1.00 85.69 409 GLU A CA 1
ATOM 3140 C C . GLU A 1 409 ? -10.462 -20.233 21.583 1.00 85.69 409 GLU A C 1
ATOM 3142 O O . GLU A 1 409 ? -11.212 -19.898 20.665 1.00 85.69 409 GLU A O 1
ATOM 3147 N N . ILE A 1 410 ? -10.279 -19.476 22.663 1.00 87.25 410 ILE A N 1
ATOM 3148 C CA . ILE A 1 410 ? -10.731 -18.101 22.802 1.00 87.25 410 ILE A CA 1
ATOM 3149 C C . ILE A 1 410 ? -9.878 -17.257 21.866 1.00 87.25 410 ILE A C 1
ATOM 3151 O O . ILE A 1 410 ? -8.664 -17.137 22.049 1.00 87.25 410 ILE A O 1
ATOM 3155 N N . ASP A 1 411 ? -10.535 -16.635 20.896 1.00 82.56 411 ASP A N 1
ATOM 3156 C CA . ASP A 1 411 ? -9.902 -15.619 20.078 1.00 82.56 411 ASP A CA 1
ATOM 3157 C C . ASP A 1 411 ? -9.614 -14.383 20.940 1.00 82.56 411 ASP A C 1
ATOM 3159 O O . ASP A 1 411 ? -10.523 -13.641 21.335 1.00 82.56 411 ASP A O 1
ATOM 3163 N N . ARG A 1 412 ? -8.327 -14.161 21.232 1.00 83.94 412 ARG A N 1
ATOM 3164 C CA . ARG A 1 412 ? -7.857 -12.957 21.924 1.00 83.94 412 ARG A CA 1
ATOM 3165 C C . ARG A 1 412 ? -8.330 -11.705 21.196 1.00 83.94 412 ARG A C 1
ATOM 3167 O O . ARG A 1 412 ? -8.645 -10.726 21.857 1.00 83.94 412 ARG A O 1
ATOM 3174 N N . PHE A 1 413 ? -8.404 -11.729 19.874 1.00 86.44 413 PHE A N 1
ATOM 3175 C CA . PHE A 1 413 ? -8.766 -10.585 19.057 1.00 86.44 413 PHE A CA 1
ATOM 3176 C C . PHE A 1 413 ? -10.264 -10.477 18.770 1.00 86.44 413 PHE A C 1
ATOM 3178 O O . PHE A 1 413 ? -10.682 -9.493 18.177 1.00 86.44 413 PHE A O 1
ATOM 3185 N N . GLY A 1 414 ? -11.101 -11.383 19.283 1.00 81.62 414 GLY A N 1
ATOM 3186 C CA . GLY A 1 414 ? -12.543 -11.383 19.009 1.00 81.62 414 GLY A CA 1
ATOM 3187 C C . GLY A 1 414 ? -13.313 -10.173 19.558 1.00 81.62 414 GLY A C 1
ATOM 3188 O O . GLY A 1 414 ? -14.463 -9.952 19.183 1.00 81.62 414 GLY A O 1
ATOM 3189 N N . LYS A 1 415 ? -12.702 -9.404 20.471 1.00 82.31 415 LYS A N 1
ATOM 3190 C CA . LYS A 1 415 ? -13.272 -8.190 21.067 1.00 82.31 415 LYS A CA 1
ATOM 3191 C C . LYS A 1 415 ? -12.228 -7.104 21.289 1.00 82.31 415 LYS A C 1
ATOM 3193 O O . LYS A 1 415 ? -11.081 -7.385 21.660 1.00 82.31 415 LYS A O 1
ATOM 3198 N N . THR A 1 416 ? -12.675 -5.871 21.104 1.00 87.75 416 THR A N 1
ATOM 3199 C CA . THR A 1 416 ? -11.976 -4.638 21.441 1.00 87.75 416 THR A CA 1
ATOM 3200 C C . THR A 1 416 ? -11.953 -4.442 22.951 1.00 87.75 416 THR A C 1
ATOM 3202 O O . THR A 1 416 ? -12.948 -4.652 23.644 1.00 87.75 416 THR A O 1
ATOM 3205 N N . THR A 1 417 ? -10.806 -4.018 23.466 1.00 83.06 417 THR A N 1
ATOM 3206 C CA . THR A 1 417 ? -10.608 -3.622 24.860 1.00 83.06 417 THR A CA 1
ATOM 3207 C C . THR A 1 417 ? -10.199 -2.151 24.924 1.00 83.06 417 THR A C 1
ATOM 3209 O O . THR A 1 417 ? -9.999 -1.504 23.899 1.00 83.06 417 THR A O 1
ATOM 3212 N N . ALA A 1 418 ? -10.032 -1.611 26.134 1.00 80.50 418 ALA A N 1
ATOM 3213 C CA . ALA A 1 418 ? -9.525 -0.250 26.316 1.00 80.50 418 ALA A CA 1
ATOM 3214 C C . ALA A 1 418 ? -8.121 -0.035 25.712 1.00 80.50 418 ALA A C 1
ATOM 3216 O O . ALA A 1 418 ? -7.775 1.093 25.373 1.00 80.50 418 ALA A O 1
ATOM 3217 N N . ASN A 1 419 ? -7.335 -1.108 25.567 1.00 80.75 419 ASN A N 1
ATOM 3218 C CA . ASN A 1 419 ? -5.928 -1.043 25.173 1.00 80.75 419 ASN A CA 1
ATOM 3219 C C . ASN A 1 419 ? -5.640 -1.704 23.819 1.00 80.75 419 ASN A C 1
ATOM 3221 O O . ASN A 1 419 ? -4.525 -1.581 23.329 1.00 80.75 419 ASN A O 1
ATOM 3225 N N . ARG A 1 420 ? -6.590 -2.437 23.226 1.00 87.44 420 ARG A N 1
ATOM 3226 C CA . ARG A 1 420 ? -6.354 -3.269 22.037 1.00 87.44 420 ARG A CA 1
ATOM 3227 C C . ARG A 1 420 ? -7.603 -3.330 21.161 1.00 87.44 420 ARG A C 1
ATOM 3229 O O . ARG A 1 420 ? -8.684 -3.648 21.653 1.00 87.44 420 ARG A O 1
ATOM 3236 N N . ALA A 1 421 ? -7.448 -3.101 19.864 1.00 89.56 421 ALA A N 1
ATOM 3237 C CA . ALA A 1 421 ? -8.499 -3.313 18.882 1.00 89.56 421 ALA A CA 1
ATOM 3238 C C . ALA A 1 421 ? -8.786 -4.815 18.714 1.00 89.56 421 ALA A C 1
ATOM 3240 O O . ALA A 1 421 ? -7.881 -5.656 18.711 1.00 89.56 421 ALA A O 1
ATOM 3241 N N . GLY A 1 422 ? -10.065 -5.163 18.615 1.00 89.50 422 GLY A N 1
ATOM 3242 C CA . GLY A 1 422 ? -10.516 -6.487 18.201 1.00 89.50 422 GLY A CA 1
ATOM 3243 C C . GLY A 1 422 ? -11.077 -6.473 16.787 1.00 89.50 422 GLY A C 1
ATOM 3244 O O . GLY A 1 422 ? -11.158 -5.430 16.145 1.00 89.50 422 GLY A O 1
ATOM 3245 N N . SER A 1 423 ? -11.533 -7.629 16.323 1.00 87.19 423 SER A N 1
ATOM 3246 C CA . SER A 1 423 ? -12.230 -7.787 15.046 1.00 87.19 423 SER A CA 1
ATOM 3247 C C . SER A 1 423 ? -13.564 -7.038 14.981 1.00 87.19 423 SER A C 1
ATOM 3249 O O . SER A 1 423 ? -14.134 -6.932 13.904 1.00 87.19 423 SER A O 1
ATOM 3251 N N . ASP A 1 424 ? -14.050 -6.487 16.099 1.00 87.75 424 ASP A N 1
ATOM 3252 C CA . ASP A 1 424 ? -15.201 -5.582 16.193 1.00 87.75 424 ASP A CA 1
ATOM 3253 C C . ASP A 1 424 ? -14.822 -4.086 16.149 1.00 87.75 424 ASP A C 1
ATOM 3255 O O . ASP A 1 424 ? -15.687 -3.226 16.323 1.00 87.75 424 ASP A O 1
ATOM 3259 N N . TRP A 1 425 ? -13.548 -3.748 15.913 1.00 92.19 425 TRP A N 1
ATOM 3260 C CA . TRP A 1 425 ? -13.107 -2.359 15.778 1.00 92.19 425 TRP A CA 1
ATOM 3261 C C . TRP A 1 425 ? -13.736 -1.696 14.547 1.00 92.19 425 TRP A C 1
ATOM 3263 O O . TRP A 1 425 ? -13.858 -2.311 13.484 1.00 92.19 425 TRP A O 1
ATOM 3273 N N . TRP A 1 426 ? -14.125 -0.423 14.684 1.00 89.25 426 TRP A N 1
ATOM 3274 C CA . TRP A 1 426 ? -14.974 0.277 13.710 1.00 89.25 426 TRP A CA 1
ATOM 3275 C C . TRP A 1 426 ? -14.389 0.308 12.291 1.00 89.25 426 TRP A C 1
ATOM 3277 O O . TRP A 1 426 ? -15.140 0.176 11.330 1.00 89.25 426 TRP A O 1
ATOM 3287 N N . SER A 1 427 ? -13.066 0.452 12.151 1.00 88.94 427 SER A N 1
ATOM 3288 C CA . SER A 1 427 ? -12.398 0.540 10.844 1.00 88.94 427 SER A CA 1
ATOM 3289 C C . SER A 1 427 ? -12.147 -0.819 10.192 1.00 88.94 427 SER A C 1
ATOM 3291 O O . SER A 1 427 ? -11.743 -0.866 9.036 1.00 88.94 427 SER A O 1
ATOM 3293 N N . LEU A 1 428 ? -12.368 -1.914 10.924 1.00 88.19 428 LEU A N 1
ATOM 3294 C CA . LEU A 1 428 ? -12.234 -3.285 10.426 1.00 88.19 428 LEU A CA 1
ATOM 3295 C C . LEU A 1 428 ? -13.587 -3.884 10.021 1.00 88.19 428 LEU A C 1
ATOM 3297 O O . LEU A 1 428 ? -13.642 -4.984 9.475 1.00 88.19 428 LEU A O 1
ATOM 3301 N N . GLN A 1 429 ? -14.686 -3.170 10.283 1.00 89.38 429 GLN A N 1
ATOM 3302 C CA . GLN A 1 429 ? -16.008 -3.597 9.844 1.00 89.38 429 GLN A CA 1
ATOM 3303 C C . GLN A 1 429 ? -16.191 -3.330 8.344 1.00 89.38 429 GLN A C 1
ATOM 3305 O O . GLN A 1 429 ? -15.693 -2.324 7.832 1.00 89.38 429 GLN A O 1
ATOM 3310 N N . PRO A 1 430 ? -16.963 -4.172 7.632 1.00 89.94 430 PRO A N 1
ATOM 3311 C CA . PRO A 1 430 ? -17.358 -3.882 6.261 1.00 89.94 430 PRO A CA 1
ATOM 3312 C C . PRO A 1 430 ? -18.034 -2.511 6.146 1.00 89.94 430 PRO A C 1
ATOM 3314 O O . PRO A 1 430 ? -18.901 -2.167 6.954 1.00 89.94 430 PRO A O 1
ATOM 3317 N N . LEU A 1 431 ? -17.671 -1.747 5.112 1.00 88.56 431 LEU A N 1
ATOM 3318 C CA . LEU A 1 431 ? -18.298 -0.456 4.833 1.00 88.56 431 LEU A CA 1
ATOM 3319 C C . LEU A 1 431 ? -19.796 -0.644 4.559 1.00 88.56 431 LEU A C 1
ATOM 3321 O O . LEU A 1 431 ? -20.194 -1.480 3.746 1.00 88.56 431 LEU A O 1
ATOM 3325 N N . GLN A 1 432 ? -20.627 0.161 5.220 1.00 86.00 432 GLN A N 1
ATOM 3326 C CA . GLN A 1 432 ? -22.076 0.163 5.033 1.00 86.00 432 GLN A CA 1
ATOM 3327 C C . GLN A 1 432 ? -22.518 1.411 4.268 1.00 86.00 432 GLN A C 1
ATOM 3329 O O . GLN A 1 432 ? -21.989 2.504 4.472 1.00 86.00 432 GLN A O 1
ATOM 3334 N N . SER A 1 433 ? -23.527 1.260 3.408 1.00 85.31 433 SER A N 1
ATOM 3335 C CA . SER A 1 433 ? -24.178 2.405 2.769 1.00 85.31 433 SER A CA 1
ATOM 3336 C C . SER A 1 433 ? -24.947 3.200 3.821 1.00 85.31 433 SER A C 1
ATOM 3338 O O . SER A 1 433 ? -25.809 2.652 4.505 1.00 85.31 433 SER A O 1
ATOM 3340 N N . THR A 1 434 ? -24.663 4.495 3.935 1.00 86.38 434 THR A N 1
ATOM 3341 C CA . THR A 1 434 ? -25.327 5.393 4.888 1.00 86.38 434 THR A CA 1
ATOM 3342 C C . THR A 1 434 ? -26.100 6.477 4.147 1.00 86.38 434 THR A C 1
ATOM 3344 O O . THR A 1 434 ? -25.665 6.969 3.106 1.00 86.38 434 THR A O 1
ATOM 3347 N N . THR A 1 435 ? -27.272 6.850 4.664 1.00 89.25 435 THR A N 1
ATOM 3348 C CA . THR A 1 435 ? -28.047 7.975 4.130 1.00 89.25 435 THR A CA 1
ATOM 3349 C C . THR A 1 435 ? -27.554 9.274 4.775 1.00 89.25 435 THR A C 1
ATOM 3351 O O . THR A 1 435 ? -27.576 9.369 6.005 1.00 89.25 435 THR A O 1
ATOM 3354 N N . PRO A 1 436 ? -27.114 10.279 3.995 1.00 90.19 436 PRO A N 1
ATOM 3355 C CA . PRO A 1 436 ? -26.681 11.558 4.549 1.00 90.19 436 PRO A CA 1
ATOM 3356 C C . PRO A 1 436 ? -27.812 12.279 5.306 1.00 90.19 436 PRO A C 1
ATOM 3358 O O . PRO A 1 436 ? -28.973 12.185 4.900 1.00 90.19 436 PRO A O 1
ATOM 3361 N N . PRO A 1 437 ? -27.507 13.041 6.374 1.00 90.62 437 PRO A N 1
ATOM 3362 C CA . PRO A 1 437 ? -28.501 13.834 7.090 1.00 90.62 437 PRO A CA 1
ATOM 3363 C C . PRO A 1 437 ? -29.180 14.874 6.187 1.00 90.62 437 PRO A C 1
ATOM 3365 O O . PRO A 1 437 ? -28.519 15.550 5.401 1.00 90.62 437 PRO A O 1
ATOM 3368 N N . GLY A 1 438 ? -30.491 15.073 6.343 1.00 85.88 438 GLY A N 1
ATOM 3369 C CA . GLY A 1 438 ? -31.258 16.083 5.602 1.00 85.88 438 GLY A CA 1
ATOM 3370 C C . GLY A 1 438 ? -31.022 17.513 6.104 1.00 85.88 438 GLY A C 1
ATOM 3371 O O . GLY A 1 438 ? -31.930 18.127 6.659 1.00 85.88 438 GLY A O 1
ATOM 3372 N N . VAL A 1 439 ? -29.806 18.044 5.953 1.00 85.12 439 VAL A N 1
ATOM 3373 C CA . VAL A 1 439 ? -29.437 19.395 6.413 1.00 85.12 439 VAL A CA 1
ATOM 3374 C C . VAL A 1 439 ? -29.409 20.386 5.250 1.00 85.12 439 VAL A C 1
ATOM 3376 O O . VAL A 1 439 ? -28.742 20.165 4.241 1.00 85.12 439 VAL A O 1
ATOM 3379 N N . ALA A 1 440 ? -30.105 21.516 5.406 1.00 79.62 440 ALA A N 1
ATOM 3380 C CA . ALA A 1 440 ? -30.198 22.548 4.378 1.00 79.62 440 ALA A CA 1
ATOM 3381 C C . ALA A 1 440 ? -28.828 23.158 4.003 1.00 79.62 440 ALA A C 1
ATOM 3383 O O . ALA A 1 440 ? -27.975 23.436 4.855 1.00 79.62 440 ALA A O 1
ATOM 3384 N N . GLY A 1 441 ? -28.636 23.410 2.704 1.00 74.75 441 GLY A N 1
ATOM 3385 C CA . GLY A 1 441 ? -27.454 24.083 2.159 1.00 74.75 441 GLY A CA 1
ATOM 3386 C C . GLY A 1 441 ? -26.176 23.236 2.092 1.00 74.75 441 GLY A C 1
ATOM 3387 O O . GLY A 1 441 ? -25.109 23.802 1.858 1.00 74.75 441 GLY A O 1
ATOM 3388 N N . ALA A 1 442 ? -26.251 21.920 2.314 1.00 81.62 442 ALA A N 1
ATOM 3389 C CA . ALA A 1 442 ? -25.161 20.993 2.010 1.00 81.62 442 ALA A CA 1
ATOM 3390 C C . ALA A 1 442 ? -25.144 20.681 0.501 1.00 81.62 442 ALA A C 1
ATOM 3392 O O . ALA A 1 442 ? -26.154 20.229 -0.035 1.00 81.62 442 ALA A O 1
ATOM 3393 N N . LYS A 1 443 ? -24.019 20.943 -0.181 1.00 79.38 443 LYS A N 1
ATOM 3394 C CA . LYS A 1 443 ? -23.843 20.631 -1.614 1.00 79.38 443 LYS A CA 1
ATOM 3395 C C . LYS A 1 443 ? -23.231 19.245 -1.827 1.00 79.38 443 LYS A C 1
ATOM 3397 O O . LYS A 1 443 ? -23.581 18.570 -2.788 1.00 79.38 443 LYS A O 1
ATOM 3402 N N . ASN A 1 444 ? -22.355 18.814 -0.918 1.00 86.44 444 ASN A N 1
ATOM 3403 C CA . ASN A 1 444 ? -21.767 17.478 -0.904 1.00 86.44 444 ASN A CA 1
ATOM 3404 C C . ASN A 1 444 ? -22.325 16.642 0.276 1.00 86.44 444 ASN A C 1
ATOM 3406 O O . ASN A 1 444 ? -22.561 17.199 1.352 1.00 86.44 444 ASN A O 1
ATOM 3410 N N . PRO A 1 445 ? -22.509 15.313 0.131 1.00 90.19 445 PRO A N 1
ATOM 3411 C CA . PRO A 1 445 ? -22.917 14.433 1.232 1.00 90.19 445 PRO A CA 1
ATOM 3412 C C . PRO A 1 445 ? -22.063 14.557 2.503 1.00 90.19 445 PRO A C 1
ATOM 3414 O O . PRO A 1 445 ? -22.599 14.502 3.608 1.00 90.19 445 PRO A O 1
ATOM 3417 N N . ILE A 1 446 ? -20.753 14.782 2.366 1.00 91.56 446 ILE A N 1
ATOM 3418 C CA . ILE A 1 446 ? -19.827 14.983 3.490 1.00 91.56 446 ILE A CA 1
ATOM 3419 C C . ILE A 1 446 ? -20.193 16.257 4.262 1.00 91.56 446 ILE A C 1
ATOM 3421 O O . ILE A 1 446 ? -20.258 16.240 5.494 1.00 91.56 446 ILE A O 1
ATOM 3425 N N . ASP A 1 447 ? -20.524 17.342 3.554 1.00 90.94 447 ASP A N 1
ATOM 3426 C CA . ASP A 1 447 ? -20.955 18.595 4.181 1.00 90.94 447 ASP A CA 1
ATOM 3427 C C . ASP A 1 447 ? -22.222 18.398 5.009 1.00 90.94 447 ASP A C 1
ATOM 3429 O O . ASP A 1 447 ? -22.382 19.046 6.042 1.00 90.94 447 ASP A O 1
ATOM 3433 N N . ALA A 1 448 ? -23.126 17.512 4.581 1.00 92.44 448 ALA A N 1
ATOM 3434 C CA . ALA A 1 448 ? -24.355 17.228 5.312 1.00 92.44 448 ALA A CA 1
ATOM 3435 C C . ALA A 1 448 ? -24.058 16.620 6.692 1.00 92.44 448 ALA A C 1
ATOM 3437 O O . ALA A 1 448 ? -24.627 17.065 7.691 1.00 92.44 448 ALA A O 1
ATOM 3438 N N . PHE A 1 449 ? -23.110 15.679 6.773 1.00 93.19 449 PHE A N 1
ATOM 3439 C CA . PHE A 1 449 ? -22.652 15.109 8.045 1.00 93.19 449 PHE A CA 1
ATOM 3440 C C . PHE A 1 449 ? -21.956 16.150 8.929 1.00 93.19 449 PHE A C 1
ATOM 3442 O O . PHE A 1 449 ? -22.278 16.274 10.115 1.00 93.19 449 PHE A O 1
ATOM 3449 N N . VAL A 1 450 ? -21.041 16.940 8.358 1.00 92.81 450 VAL A N 1
ATOM 3450 C CA . VAL A 1 450 ? -20.312 17.979 9.103 1.00 92.81 450 VAL A CA 1
ATOM 3451 C C . VAL A 1 450 ? -21.277 19.044 9.631 1.00 92.81 450 VAL A C 1
ATOM 3453 O O . VAL A 1 450 ? -21.240 19.385 10.814 1.00 92.81 450 VAL A O 1
ATOM 3456 N N . ARG A 1 451 ? -22.198 19.535 8.793 1.00 91.25 451 ARG A N 1
ATOM 3457 C CA . ARG A 1 451 ? -23.200 20.541 9.176 1.00 91.25 451 ARG A CA 1
ATOM 3458 C C . ARG A 1 451 ? -24.198 20.012 10.189 1.00 91.25 451 ARG A C 1
ATOM 3460 O O . ARG A 1 451 ? -24.524 20.746 11.115 1.00 91.25 451 ARG A O 1
ATOM 3467 N N . ALA A 1 452 ? -24.654 18.764 10.064 1.00 92.06 452 ALA A N 1
ATOM 3468 C CA . ALA A 1 452 ? -25.503 18.143 11.079 1.00 92.06 452 ALA A CA 1
ATOM 3469 C C . ALA A 1 452 ? -24.831 18.215 12.454 1.00 92.06 452 ALA A C 1
ATOM 3471 O O . ALA A 1 452 ? -25.443 18.649 13.434 1.00 92.06 452 ALA A O 1
ATOM 3472 N N . ARG A 1 453 ? -23.536 17.875 12.513 1.00 93.12 453 ARG A N 1
ATOM 3473 C CA . ARG A 1 453 ? -22.771 17.926 13.758 1.00 93.12 453 ARG A CA 1
ATOM 3474 C C . ARG A 1 453 ? -22.564 19.356 14.256 1.00 93.12 453 ARG A C 1
ATOM 3476 O O . ARG A 1 453 ? -22.795 19.601 15.437 1.00 93.12 453 ARG A O 1
ATOM 3483 N N . LEU A 1 454 ? -22.191 20.297 13.390 1.00 91.19 454 LEU A N 1
ATOM 3484 C CA . LEU A 1 454 ? -22.039 21.710 13.756 1.00 91.19 454 LEU A CA 1
ATOM 3485 C C . LEU A 1 454 ? -23.346 22.302 14.301 1.00 91.19 454 LEU A C 1
ATOM 3487 O O . LEU A 1 454 ? -23.346 22.848 15.403 1.00 91.19 454 LEU A O 1
ATOM 3491 N N . ASN A 1 455 ? -24.465 22.095 13.601 1.00 90.31 455 ASN A N 1
ATOM 3492 C CA . ASN A 1 455 ? -25.792 22.547 14.023 1.00 90.31 455 ASN A CA 1
ATOM 3493 C C . ASN A 1 455 ? -26.175 21.957 15.385 1.00 90.31 455 ASN A C 1
ATOM 3495 O O . ASN A 1 455 ? -26.620 22.691 16.262 1.00 90.31 455 ASN A O 1
ATOM 3499 N N . SER A 1 456 ? -25.928 20.657 15.601 1.00 92.31 456 SER A N 1
ATOM 3500 C CA . SER A 1 456 ? -26.189 20.003 16.895 1.00 92.31 456 SER A CA 1
ATOM 3501 C C . SER A 1 456 ? -25.363 20.577 18.054 1.00 92.31 456 SER A C 1
ATOM 3503 O O . SER A 1 456 ? -25.722 20.412 19.216 1.00 92.31 456 SER A O 1
ATOM 3505 N N . LYS A 1 457 ? -24.243 21.239 17.744 1.00 95.00 457 LYS A N 1
ATOM 3506 C CA . LYS A 1 457 ? -23.346 21.888 18.705 1.00 95.00 457 LYS A CA 1
ATOM 3507 C C . LYS A 1 457 ? -23.520 23.409 18.761 1.00 95.00 457 LYS A C 1
ATOM 3509 O O . LYS A 1 457 ? -22.730 24.064 19.429 1.00 95.00 457 LYS A O 1
ATOM 3514 N N . GLY A 1 458 ? -24.502 23.976 18.054 1.00 94.31 458 GLY A N 1
ATOM 3515 C CA . GLY A 1 458 ? -24.683 25.429 17.948 1.00 94.31 458 GLY A CA 1
ATOM 3516 C C . GLY A 1 458 ? -23.519 26.154 17.259 1.00 94.31 458 GLY A C 1
ATOM 3517 O O . GLY A 1 458 ? -23.390 27.371 17.377 1.00 94.31 458 GLY A O 1
ATOM 3518 N N . LEU A 1 459 ? -22.660 25.422 16.546 1.00 94.25 459 LEU A N 1
ATOM 3519 C CA . LEU A 1 459 ? -21.502 25.962 15.845 1.00 94.25 459 LEU A CA 1
ATOM 3520 C C . LEU A 1 459 ? -21.864 26.307 14.402 1.00 94.25 459 LEU A C 1
ATOM 3522 O O . LEU A 1 459 ? -22.694 25.655 13.770 1.00 94.25 459 LEU A O 1
ATOM 3526 N N . LYS A 1 460 ? -21.193 27.324 13.861 1.00 88.00 460 LYS A N 1
ATOM 3527 C CA . LYS A 1 460 ? -21.302 27.720 12.454 1.00 88.00 460 LYS A CA 1
ATOM 3528 C C . LYS A 1 460 ? -19.979 27.442 11.735 1.00 88.00 460 LYS A C 1
ATOM 3530 O O . LYS A 1 460 ? -18.929 27.534 12.374 1.00 88.00 460 LYS A O 1
ATOM 3535 N N . PRO A 1 461 ? -20.001 27.127 10.427 1.00 88.50 461 PRO A N 1
ATOM 3536 C CA . PRO A 1 461 ? -18.781 27.045 9.634 1.00 88.50 461 PRO A CA 1
ATOM 3537 C C . PRO A 1 461 ? -17.983 28.351 9.690 1.00 88.50 461 PRO A C 1
ATOM 3539 O O . PRO A 1 461 ? -18.561 29.438 9.779 1.00 88.50 461 PRO A O 1
ATOM 3542 N N . SER A 1 462 ? -16.659 28.247 9.594 1.00 90.00 462 SER A N 1
ATOM 3543 C CA . SER A 1 462 ? -15.794 29.415 9.428 1.00 90.00 462 SER A CA 1
ATOM 3544 C C . SER A 1 462 ? -16.156 30.190 8.153 1.00 90.00 462 SER A C 1
ATOM 3546 O O . SER A 1 462 ? -16.601 29.583 7.173 1.00 90.00 462 SER A O 1
ATOM 3548 N N . PRO A 1 463 ? -15.962 31.523 8.134 1.00 89.94 463 PRO A N 1
ATOM 3549 C CA . PRO A 1 463 ? -16.185 32.310 6.929 1.00 89.94 463 PRO A CA 1
ATOM 3550 C C . PRO A 1 463 ? -15.293 31.818 5.784 1.00 89.94 463 PRO A C 1
ATOM 3552 O O . PRO A 1 463 ? -14.162 31.372 6.000 1.00 89.94 463 PRO A O 1
ATOM 3555 N N . ARG A 1 464 ? -15.806 31.916 4.554 1.00 88.19 464 ARG A N 1
ATOM 3556 C CA . ARG A 1 464 ? -15.058 31.559 3.343 1.00 88.19 464 ARG A CA 1
ATOM 3557 C C . ARG A 1 464 ? -13.823 32.455 3.211 1.00 88.19 464 ARG A C 1
ATOM 3559 O O . ARG A 1 464 ? -13.873 33.641 3.532 1.00 88.19 464 ARG A O 1
ATOM 3566 N N . ALA A 1 465 ? -12.720 31.886 2.731 1.00 93.81 465 ALA A N 1
ATOM 3567 C CA . ALA A 1 465 ? -11.518 32.653 2.420 1.00 93.81 465 ALA A CA 1
ATOM 3568 C C . ALA A 1 465 ? -11.793 33.695 1.317 1.00 93.81 465 ALA A C 1
ATOM 3570 O O . ALA A 1 465 ? -12.628 33.460 0.441 1.00 93.81 465 ALA A O 1
ATOM 3571 N N . THR A 1 466 ? -11.073 34.824 1.344 1.00 95.94 466 THR A N 1
ATOM 3572 C CA . THR A 1 466 ? -11.110 35.807 0.247 1.00 95.94 466 THR A CA 1
ATOM 3573 C C . THR A 1 466 ? -10.549 35.176 -1.034 1.00 95.94 466 THR A C 1
ATOM 3575 O O . THR A 1 466 ? -9.744 34.238 -0.940 1.00 95.94 466 THR A O 1
ATOM 3578 N N . PRO A 1 467 ? -10.945 35.643 -2.231 1.00 97.12 467 PRO A N 1
ATOM 3579 C CA . PRO A 1 467 ? -10.507 35.013 -3.471 1.00 97.12 467 PRO A CA 1
ATOM 3580 C C . PRO A 1 467 ? -8.980 35.009 -3.641 1.00 97.12 467 PRO A C 1
ATOM 3582 O O . PRO A 1 467 ? -8.431 34.016 -4.106 1.00 97.12 467 PRO A O 1
ATOM 3585 N N . GLU A 1 468 ? -8.268 36.042 -3.183 1.00 96.75 468 GLU A N 1
ATOM 3586 C CA . GLU A 1 468 ? -6.800 36.115 -3.235 1.00 96.75 468 GLU A CA 1
ATOM 3587 C C . GLU A 1 468 ? -6.145 35.029 -2.374 1.00 96.75 468 GLU A C 1
ATOM 3589 O O . GLU A 1 468 ? -5.157 34.406 -2.770 1.00 96.75 468 GLU A O 1
ATOM 3594 N N . VAL A 1 469 ? -6.709 34.779 -1.188 1.00 97.12 469 VAL A N 1
ATOM 3595 C CA . VAL A 1 469 ? -6.244 33.716 -0.293 1.00 97.12 469 VAL A CA 1
ATOM 3596 C C . VAL A 1 469 ? -6.562 32.350 -0.890 1.00 97.12 469 VAL A C 1
ATOM 3598 O O . VAL A 1 469 ? -5.726 31.448 -0.816 1.00 97.12 469 VAL A O 1
ATOM 3601 N N . LEU A 1 470 ? -7.747 32.194 -1.483 1.00 96.94 470 LEU A N 1
ATOM 3602 C CA . LEU A 1 470 ? -8.197 30.925 -2.040 1.00 96.94 470 LEU A CA 1
ATOM 3603 C C . LEU A 1 470 ? -7.337 30.490 -3.230 1.00 96.94 470 LEU A C 1
ATOM 3605 O O . LEU A 1 470 ? -6.801 29.384 -3.189 1.00 96.94 470 LEU A O 1
ATOM 3609 N N . ILE A 1 471 ? -7.130 31.352 -4.235 1.00 98.06 471 ILE A N 1
ATOM 3610 C CA . ILE A 1 471 ? -6.290 30.999 -5.393 1.00 98.06 471 ILE A CA 1
ATOM 3611 C C . ILE A 1 471 ? -4.860 30.679 -4.972 1.00 98.06 471 ILE A C 1
ATOM 3613 O O . ILE A 1 471 ? -4.274 29.710 -5.454 1.00 98.06 471 ILE A O 1
ATOM 3617 N N . ARG A 1 472 ? -4.301 31.450 -4.031 1.00 97.94 472 ARG A N 1
ATOM 3618 C CA . ARG A 1 472 ? -2.957 31.198 -3.513 1.00 97.94 472 ARG A CA 1
ATOM 3619 C C . ARG A 1 472 ? -2.867 29.819 -2.859 1.00 97.94 472 ARG A C 1
ATOM 3621 O O . ARG A 1 472 ? -1.932 29.087 -3.164 1.00 97.94 472 ARG A O 1
ATOM 3628 N N . ARG A 1 473 ? -3.806 29.476 -1.969 1.00 97.69 473 ARG A N 1
ATOM 3629 C CA . ARG A 1 473 ? -3.820 28.178 -1.272 1.00 97.69 473 ARG A CA 1
ATOM 3630 C C . ARG A 1 473 ? -3.972 27.026 -2.253 1.00 97.69 473 ARG A C 1
ATOM 3632 O O . ARG A 1 473 ? -3.101 26.170 -2.285 1.00 97.69 473 ARG A O 1
ATOM 3639 N N . LEU A 1 474 ? -4.989 27.074 -3.115 1.00 97.62 474 LEU A N 1
ATOM 3640 C CA . LEU A 1 474 ? -5.239 26.018 -4.098 1.00 97.62 474 LEU A CA 1
ATOM 3641 C C . LEU A 1 474 ? -4.035 25.790 -5.018 1.00 97.62 474 LEU A C 1
ATOM 3643 O O . LEU A 1 474 ? -3.660 24.646 -5.252 1.00 97.62 474 LEU A O 1
ATOM 3647 N N . SER A 1 475 ? -3.382 26.860 -5.482 1.00 97.94 475 SER A N 1
ATOM 3648 C CA . SER A 1 475 ? -2.204 26.732 -6.351 1.00 97.94 475 SER A CA 1
ATOM 3649 C C . SER A 1 475 ? -1.043 26.031 -5.636 1.00 97.94 475 SER A C 1
ATOM 3651 O O . SER A 1 475 ? -0.489 25.070 -6.171 1.00 97.94 475 SER A O 1
ATOM 3653 N N . PHE A 1 476 ? -0.709 26.439 -4.405 1.00 97.75 476 PHE A N 1
ATOM 3654 C CA . PHE A 1 476 ? 0.361 25.793 -3.634 1.00 97.75 476 PHE A CA 1
ATOM 3655 C C . PHE A 1 476 ? 0.013 24.366 -3.204 1.00 97.75 476 PHE A C 1
ATOM 3657 O O . PHE A 1 476 ? 0.885 23.498 -3.231 1.00 97.75 476 PHE A O 1
ATOM 3664 N N . ASP A 1 477 ? -1.234 24.117 -2.818 1.00 96.81 477 ASP A N 1
ATOM 3665 C CA . ASP A 1 477 ? -1.667 22.807 -2.341 1.00 96.81 477 ASP A CA 1
ATOM 3666 C C . ASP A 1 477 ? -1.680 21.788 -3.488 1.00 96.81 477 ASP A C 1
ATOM 3668 O O . ASP A 1 477 ? -1.139 20.691 -3.339 1.00 96.81 477 ASP A O 1
ATOM 3672 N N . LEU A 1 478 ? -2.229 22.163 -4.649 1.00 97.62 478 LEU A N 1
ATOM 3673 C CA . LEU A 1 478 ? -2.377 21.256 -5.788 1.00 97.62 478 LEU A CA 1
ATOM 3674 C C . LEU A 1 478 ? -1.113 21.160 -6.645 1.00 97.62 478 LEU A C 1
ATOM 3676 O O . LEU A 1 478 ? -0.748 20.060 -7.034 1.00 97.62 478 LEU A O 1
ATOM 3680 N N . THR A 1 479 ? -0.416 22.270 -6.905 1.00 97.25 479 THR A N 1
ATOM 3681 C CA . THR A 1 479 ? 0.730 22.290 -7.843 1.00 97.25 479 THR A CA 1
ATOM 3682 C C . THR A 1 479 ? 2.070 22.601 -7.182 1.00 97.25 479 THR A C 1
ATOM 3684 O O . THR A 1 479 ? 3.116 22.461 -7.806 1.00 97.25 479 THR A O 1
ATOM 3687 N N . GLY A 1 480 ? 2.083 23.045 -5.921 1.00 96.75 480 GLY A N 1
ATOM 3688 C CA . GLY A 1 480 ? 3.309 23.494 -5.249 1.00 96.75 480 GLY A CA 1
ATOM 3689 C C . GLY A 1 480 ? 3.848 24.843 -5.738 1.00 96.75 480 GLY A C 1
ATOM 3690 O O . GLY A 1 480 ? 4.854 25.312 -5.204 1.00 96.75 480 GLY A O 1
ATOM 3691 N N . LEU A 1 481 ? 3.190 25.480 -6.711 1.00 97.19 481 LEU A N 1
ATOM 3692 C CA . LEU A 1 481 ? 3.629 26.717 -7.350 1.00 97.19 481 LEU A CA 1
ATOM 3693 C C . LEU A 1 481 ? 2.683 27.884 -7.017 1.00 97.19 481 LEU A C 1
ATOM 3695 O O . LEU A 1 481 ? 1.484 27.680 -6.811 1.00 97.19 481 LEU A O 1
ATOM 3699 N N . PRO A 1 482 ? 3.193 29.129 -6.956 1.00 97.56 482 PRO A N 1
ATOM 3700 C CA . PRO A 1 482 ? 2.334 30.302 -6.850 1.00 97.56 482 PRO A CA 1
ATOM 3701 C C . PRO A 1 482 ? 1.545 30.531 -8.155 1.00 97.56 482 PRO A C 1
ATOM 3703 O O . PRO A 1 482 ? 2.077 30.260 -9.233 1.00 97.56 482 PRO A O 1
ATOM 3706 N N . PRO A 1 483 ? 0.327 31.106 -8.091 1.00 97.38 483 PRO A N 1
ATOM 3707 C CA . PRO A 1 483 ? -0.393 31.516 -9.293 1.00 97.38 483 PRO A CA 1
ATOM 3708 C C . PRO A 1 483 ? 0.321 32.687 -9.979 1.00 97.38 483 PRO A C 1
ATOM 3710 O O . PRO A 1 483 ? 0.918 33.544 -9.316 1.00 97.38 483 PRO A O 1
ATOM 3713 N N . SER A 1 484 ? 0.224 32.766 -11.305 1.00 96.38 484 SER A N 1
ATOM 3714 C CA . SER A 1 484 ? 0.738 33.909 -12.057 1.00 96.38 484 SER A CA 1
ATOM 3715 C C . SER A 1 484 ? -0.132 35.163 -11.844 1.00 96.38 484 SER A C 1
ATOM 3717 O O . SER A 1 484 ? -1.327 35.054 -11.545 1.00 96.38 484 SER A O 1
ATOM 3719 N N . PRO A 1 485 ? 0.408 36.380 -12.052 1.00 97.31 485 PRO A N 1
ATOM 3720 C CA . PRO A 1 485 ? -0.392 37.605 -11.976 1.00 97.31 485 PRO A CA 1
ATOM 3721 C C . PRO A 1 485 ? -1.605 37.621 -12.923 1.00 97.31 485 PRO A C 1
ATOM 3723 O O . PRO A 1 485 ? -2.643 38.190 -12.575 1.00 97.31 485 PRO A O 1
ATOM 3726 N N . SER A 1 486 ? -1.510 36.980 -14.097 1.00 96.69 486 SER A N 1
ATOM 3727 C CA . SER A 1 486 ? -2.637 36.884 -15.033 1.00 96.69 486 SER A CA 1
ATOM 3728 C C . SER A 1 486 ? -3.715 35.940 -14.507 1.00 96.69 486 SER A C 1
ATOM 3730 O O . SER A 1 486 ? -4.878 36.328 -14.471 1.00 96.69 486 SER A O 1
ATOM 3732 N N . GLN A 1 487 ? -3.331 34.771 -13.982 1.00 96.56 487 GLN A N 1
ATOM 3733 C CA . GLN A 1 487 ? -4.262 33.814 -13.373 1.00 96.56 487 GLN A CA 1
ATOM 3734 C C . GLN A 1 487 ? -5.014 34.421 -12.184 1.00 96.56 487 GLN A C 1
ATOM 3736 O O . GLN A 1 487 ? -6.218 34.227 -12.057 1.00 96.56 487 GLN A O 1
ATOM 3741 N N . VAL A 1 488 ? -4.335 35.207 -11.336 1.00 97.81 488 VAL A N 1
ATOM 3742 C CA . VAL A 1 488 ? -4.991 35.946 -10.241 1.00 97.81 488 VAL A CA 1
ATOM 3743 C C . VAL A 1 488 ? -6.012 36.939 -10.788 1.00 97.81 488 VAL A C 1
ATOM 3745 O O . VAL A 1 488 ? -7.144 36.975 -10.311 1.00 97.81 488 VAL A O 1
ATOM 3748 N N . THR A 1 489 ? -5.637 37.724 -11.798 1.00 97.62 489 THR A N 1
ATOM 3749 C CA . THR A 1 489 ? -6.534 38.718 -12.406 1.00 97.62 489 THR A CA 1
ATOM 3750 C C . THR A 1 489 ? -7.779 38.060 -13.006 1.00 97.62 489 THR A C 1
ATOM 3752 O O . THR A 1 489 ? -8.902 38.492 -12.744 1.00 97.62 489 THR A O 1
ATOM 3755 N N . GLU A 1 490 ? -7.586 36.987 -13.770 1.00 97.12 490 GLU A N 1
ATOM 3756 C CA . GLU A 1 490 ? -8.654 36.224 -14.417 1.00 97.12 490 GLU A CA 1
ATOM 3757 C C . GLU A 1 490 ? -9.579 35.558 -13.395 1.00 97.12 490 GLU A C 1
ATOM 3759 O O . GLU A 1 490 ? -10.801 35.682 -13.499 1.00 97.12 490 GLU A O 1
ATOM 3764 N N . PHE A 1 491 ? -9.011 34.927 -12.364 1.00 98.12 491 PHE A N 1
ATOM 3765 C CA . PHE A 1 491 ? -9.776 34.306 -11.288 1.00 98.12 491 PHE A CA 1
ATOM 3766 C C . PHE A 1 491 ? -10.597 35.328 -10.503 1.00 98.12 491 PHE A C 1
ATOM 3768 O O . PHE A 1 491 ? -11.774 35.090 -10.254 1.00 98.12 491 PHE A O 1
ATOM 3775 N N . LEU A 1 492 ? -10.025 36.486 -10.153 1.00 98.00 492 LEU A N 1
ATOM 3776 C CA . LEU A 1 492 ? -10.763 37.548 -9.464 1.00 98.00 492 LEU A CA 1
ATOM 3777 C C . LEU A 1 492 ? -11.921 38.073 -10.321 1.00 98.00 492 LEU A C 1
ATOM 3779 O O . LEU A 1 492 ? -13.018 38.279 -9.805 1.00 98.00 492 LEU A O 1
ATOM 3783 N N . ALA A 1 493 ? -11.713 38.244 -11.628 1.00 97.38 493 ALA A N 1
ATOM 3784 C CA . ALA A 1 493 ? -12.772 38.660 -12.542 1.00 97.38 493 ALA A CA 1
ATOM 3785 C C . ALA A 1 493 ? -13.880 37.599 -12.683 1.00 97.38 493 ALA A C 1
ATOM 3787 O O . ALA A 1 493 ? -15.059 37.953 -12.735 1.00 97.38 493 ALA A O 1
ATOM 3788 N N . ALA A 1 494 ? -13.524 36.312 -12.732 1.00 97.56 494 ALA A N 1
ATOM 3789 C CA . ALA A 1 494 ? -14.484 35.208 -12.748 1.00 97.56 494 ALA A CA 1
ATOM 3790 C C . ALA A 1 494 ? -15.254 35.108 -11.422 1.00 97.56 494 ALA A C 1
ATOM 3792 O O . ALA A 1 494 ? -16.478 34.995 -11.426 1.00 97.56 494 ALA A O 1
ATOM 3793 N N . TRP A 1 495 ? -14.557 35.251 -10.295 1.00 97.44 495 TRP A N 1
ATOM 3794 C CA . TRP A 1 495 ? -15.122 35.201 -8.948 1.00 97.44 495 TRP A CA 1
ATOM 3795 C C . TRP A 1 495 ? -16.195 36.263 -8.709 1.00 97.44 495 TRP A C 1
ATOM 3797 O O . TRP A 1 495 ? -17.209 35.982 -8.076 1.00 97.44 495 TRP A O 1
ATOM 3807 N N . GLN A 1 496 ? -15.998 37.480 -9.228 1.00 96.94 496 GLN A N 1
ATOM 3808 C CA . GLN A 1 496 ? -17.001 38.548 -9.132 1.00 96.94 496 GLN A CA 1
ATOM 3809 C C . GLN A 1 496 ? -18.286 38.236 -9.911 1.00 96.94 496 GLN A C 1
ATOM 3811 O O . GLN A 1 496 ? -19.332 38.802 -9.602 1.00 96.94 496 GLN A O 1
ATOM 3816 N N . LYS A 1 497 ? -18.222 37.355 -10.919 1.00 97.00 497 LYS A N 1
ATOM 3817 C CA . LYS A 1 497 ? -19.400 36.902 -11.671 1.00 97.00 497 LYS A CA 1
ATOM 3818 C C . LYS A 1 497 ? -20.096 35.746 -10.956 1.00 97.00 497 LYS A C 1
ATOM 3820 O O . LYS A 1 497 ? -21.304 35.806 -10.760 1.00 97.00 497 LYS A O 1
ATOM 3825 N N . ASP A 1 498 ? -19.332 34.721 -10.583 1.00 96.81 498 ASP A N 1
ATOM 3826 C CA . ASP A 1 498 ? -19.805 33.545 -9.851 1.00 96.81 498 ASP A CA 1
ATOM 3827 C C . ASP A 1 498 ? -18.643 32.913 -9.065 1.00 96.81 498 ASP A C 1
ATOM 3829 O O . ASP A 1 498 ? -17.719 32.331 -9.636 1.00 96.81 498 ASP A O 1
ATOM 3833 N N . ALA A 1 499 ? -18.687 33.027 -7.737 1.00 94.31 499 ALA A N 1
ATOM 3834 C CA . ALA A 1 499 ? -17.626 32.550 -6.854 1.00 94.31 499 ALA A CA 1
ATOM 3835 C C . ALA A 1 499 ? -17.533 31.017 -6.756 1.00 94.31 499 ALA A C 1
ATOM 3837 O O . ALA A 1 499 ? -16.465 30.486 -6.448 1.00 94.31 499 ALA A O 1
ATOM 3838 N N . ASP A 1 500 ? -18.636 30.295 -6.957 1.00 91.62 500 ASP A N 1
ATOM 3839 C CA . ASP A 1 500 ? -18.640 28.833 -6.863 1.00 91.62 500 ASP A CA 1
ATOM 3840 C C . ASP A 1 500 ? -18.091 28.231 -8.153 1.00 91.62 500 ASP A C 1
ATOM 3842 O O . ASP A 1 500 ? -17.119 27.476 -8.103 1.00 91.62 500 ASP A O 1
ATOM 3846 N N . SER A 1 501 ? -18.610 28.674 -9.300 1.00 95.25 501 SER A N 1
ATOM 3847 C CA . SER A 1 501 ? -18.117 28.230 -10.606 1.00 95.25 501 SER A CA 1
ATOM 3848 C C . SER A 1 501 ? -16.650 28.618 -10.835 1.00 95.25 501 SER A C 1
ATOM 3850 O O . SER A 1 501 ? -15.880 27.819 -11.365 1.00 95.25 501 SER A O 1
ATOM 3852 N N . ALA A 1 502 ? -16.219 29.803 -10.380 1.00 96.62 502 ALA A N 1
ATOM 3853 C CA . ALA A 1 502 ? -14.813 30.203 -10.467 1.00 96.62 502 ALA A CA 1
ATOM 3854 C C . ALA A 1 502 ? -13.890 29.302 -9.631 1.00 96.62 502 ALA A C 1
ATOM 3856 O O . ALA A 1 502 ? -12.785 28.986 -10.070 1.00 96.62 502 ALA A O 1
ATOM 3857 N N . ALA A 1 503 ? -14.321 28.894 -8.431 1.00 94.75 503 ALA A N 1
ATOM 3858 C CA . ALA A 1 503 ? -13.535 28.011 -7.572 1.00 94.75 503 ALA A CA 1
ATOM 3859 C C . ALA A 1 503 ? -13.400 26.606 -8.171 1.00 94.75 503 ALA A C 1
ATOM 3861 O O . ALA A 1 503 ? -12.289 26.084 -8.215 1.00 94.75 503 ALA A O 1
ATOM 3862 N N . GLU A 1 504 ? -14.500 26.025 -8.656 1.00 94.88 504 GLU A N 1
ATOM 3863 C CA . GLU A 1 504 ? -14.503 24.713 -9.318 1.00 94.88 504 GLU A CA 1
ATOM 3864 C C . GLU A 1 504 ? -13.631 24.733 -10.580 1.00 94.88 504 GLU A C 1
ATOM 3866 O O . GLU A 1 504 ? -12.713 23.927 -10.704 1.00 94.88 504 GLU A O 1
ATOM 3871 N N . GLY A 1 505 ? -13.809 25.736 -11.447 1.00 97.38 505 GLY A N 1
ATOM 3872 C CA . GLY A 1 505 ? -13.008 25.867 -12.665 1.00 97.38 505 GLY A CA 1
ATOM 3873 C C . GLY A 1 505 ? -11.510 26.053 -12.399 1.00 97.38 505 GLY A C 1
ATOM 3874 O O . GLY A 1 505 ? -10.686 25.534 -13.149 1.00 97.38 505 GLY A O 1
ATOM 3875 N N . LEU A 1 506 ? -11.132 26.754 -11.323 1.00 97.56 506 LEU A N 1
ATOM 3876 C CA . LEU A 1 506 ? -9.730 26.847 -10.907 1.00 97.56 506 LEU A CA 1
ATOM 3877 C C . LEU A 1 506 ? -9.188 25.488 -10.442 1.00 97.56 506 LEU A C 1
ATOM 3879 O O . LEU A 1 506 ? -8.061 25.142 -10.787 1.00 97.56 506 LEU A O 1
ATOM 3883 N N . VAL A 1 507 ? -9.958 24.725 -9.659 1.00 97.19 507 VAL A N 1
ATOM 3884 C CA . VAL A 1 507 ? -9.550 23.384 -9.211 1.00 97.19 507 VAL A CA 1
ATOM 3885 C C . VAL A 1 507 ? -9.338 22.465 -10.412 1.00 97.19 507 VAL A C 1
ATOM 3887 O O . VAL A 1 507 ? -8.274 21.860 -10.504 1.00 97.19 507 VAL A O 1
ATOM 3890 N N . ASP A 1 508 ? -10.269 22.437 -11.366 1.00 97.44 508 ASP A N 1
ATOM 3891 C CA . ASP A 1 508 ? -10.152 21.623 -12.583 1.00 97.44 508 ASP A CA 1
ATOM 3892 C C . ASP A 1 508 ? -8.899 21.985 -13.396 1.00 97.44 508 ASP A C 1
ATOM 3894 O O . ASP A 1 508 ? -8.152 21.109 -13.830 1.00 97.44 508 ASP A O 1
ATOM 3898 N N . GLN A 1 509 ? -8.616 23.283 -13.558 1.00 97.12 509 GLN A N 1
ATOM 3899 C CA . GLN A 1 509 ? -7.405 23.754 -14.241 1.00 97.12 509 GLN A CA 1
ATOM 3900 C C . GLN A 1 509 ? -6.120 23.323 -13.527 1.00 97.12 509 GLN A C 1
ATOM 3902 O O . GLN A 1 509 ? -5.140 22.967 -14.182 1.00 97.12 509 GLN A O 1
ATOM 3907 N N . LEU A 1 510 ? -6.102 23.379 -12.193 1.00 98.06 510 LEU A N 1
ATOM 3908 C CA . LEU A 1 510 ? -4.936 23.002 -11.398 1.00 98.06 510 LEU A CA 1
ATOM 3909 C C . LEU A 1 510 ? -4.724 21.484 -11.379 1.00 98.06 510 LEU A C 1
ATOM 3911 O O . LEU A 1 510 ? -3.577 21.058 -11.460 1.00 98.06 510 LEU A O 1
ATOM 3915 N N . LEU A 1 511 ? -5.792 20.684 -11.316 1.00 97.06 511 LEU A N 1
ATOM 3916 C CA . LEU A 1 511 ? -5.724 19.220 -11.407 1.00 97.06 511 LEU A CA 1
ATOM 3917 C C . LEU A 1 511 ? -5.281 18.749 -12.801 1.00 97.06 511 LEU A C 1
ATOM 3919 O O . LEU A 1 511 ? -4.528 17.789 -12.906 1.00 97.06 511 LEU A O 1
ATOM 3923 N N . ALA A 1 512 ? -5.682 19.454 -13.865 1.00 96.88 512 ALA A N 1
ATOM 3924 C CA . ALA A 1 512 ? -5.248 19.168 -15.236 1.00 96.88 512 ALA A CA 1
ATOM 3925 C C . ALA A 1 512 ? -3.798 19.607 -15.540 1.00 96.88 512 ALA A C 1
ATOM 3927 O O . ALA A 1 512 ? -3.269 19.314 -16.615 1.00 96.88 512 ALA A O 1
ATOM 3928 N N . SER A 1 513 ? -3.151 20.342 -14.630 1.00 96.88 513 SER A N 1
ATOM 3929 C CA . SER A 1 513 ? -1.764 20.781 -14.786 1.00 96.88 513 SER A CA 1
ATOM 3930 C C . SER A 1 513 ? -0.795 19.614 -14.573 1.00 96.88 513 SER A C 1
ATOM 3932 O O . SER A 1 513 ? -0.920 18.918 -13.568 1.00 96.88 513 SER A O 1
ATOM 3934 N N . PRO A 1 514 ? 0.258 19.446 -15.398 1.00 96.12 514 PRO A N 1
ATOM 3935 C CA . PRO A 1 514 ? 1.264 18.401 -15.172 1.00 96.12 514 PRO A CA 1
ATOM 3936 C C . PRO A 1 514 ? 1.983 18.539 -13.817 1.00 96.12 514 PRO A C 1
ATOM 3938 O O . PRO A 1 514 ? 2.460 17.549 -13.260 1.00 96.12 514 PRO A O 1
ATOM 3941 N N . HIS A 1 515 ? 2.020 19.754 -13.256 1.00 97.94 515 HIS A N 1
ATOM 3942 C CA . HIS A 1 515 ? 2.608 20.037 -11.946 1.00 97.94 515 HIS A CA 1
ATOM 3943 C C . HIS A 1 515 ? 1.813 19.435 -10.776 1.00 97.94 515 HIS A C 1
ATOM 3945 O O . HIS A 1 515 ? 2.352 19.323 -9.674 1.00 97.94 515 HIS A O 1
ATOM 3951 N N . PHE A 1 516 ? 0.552 19.035 -10.986 1.00 98.25 516 PHE A N 1
ATOM 3952 C CA . PHE A 1 516 ? -0.234 18.338 -9.970 1.00 98.25 516 PHE A CA 1
ATOM 3953 C C . PHE A 1 516 ? 0.412 16.999 -9.595 1.00 98.25 516 PHE A C 1
ATOM 3955 O O . PHE A 1 516 ? 0.740 16.774 -8.426 1.00 98.25 516 PHE A O 1
ATOM 3962 N N . GLY A 1 517 ? 0.688 16.151 -10.587 1.00 97.94 517 GLY A N 1
ATOM 3963 C CA . GLY A 1 517 ? 1.359 14.868 -10.399 1.00 97.94 517 GLY A CA 1
ATOM 3964 C C . GLY A 1 517 ? 2.777 15.017 -9.853 1.00 97.94 517 GLY A C 1
ATOM 3965 O O . GLY A 1 517 ? 3.178 14.233 -9.000 1.00 97.94 517 GLY A O 1
ATOM 3966 N N . GLU A 1 518 ? 3.524 16.054 -10.247 1.00 97.31 518 GLU A N 1
ATOM 3967 C CA . GLU A 1 518 ? 4.849 16.346 -9.670 1.00 97.31 518 GLU A CA 1
ATOM 3968 C C . GLU A 1 518 ? 4.752 16.672 -8.169 1.00 97.31 518 GLU A C 1
ATOM 3970 O O . GLU A 1 518 ? 5.526 16.162 -7.350 1.00 97.31 518 GLU A O 1
ATOM 3975 N N . ARG A 1 519 ? 3.768 17.496 -7.785 1.00 97.19 519 ARG A N 1
ATOM 3976 C CA . ARG A 1 519 ? 3.536 17.898 -6.395 1.00 97.19 519 ARG A CA 1
ATOM 3977 C C . ARG A 1 519 ? 3.077 16.728 -5.531 1.00 97.19 519 ARG A C 1
ATOM 3979 O O . ARG A 1 519 ? 3.651 16.502 -4.461 1.00 97.19 519 ARG A O 1
ATOM 3986 N N . TRP A 1 520 ? 2.045 16.014 -5.967 1.00 97.31 520 TRP A N 1
ATOM 3987 C CA . TRP A 1 520 ? 1.453 14.905 -5.217 1.00 97.31 520 TRP A CA 1
ATOM 3988 C C . TRP A 1 520 ? 2.308 13.642 -5.270 1.00 97.31 520 TRP A C 1
ATOM 3990 O O . TRP A 1 520 ? 2.419 12.936 -4.267 1.00 97.31 520 TRP A O 1
ATOM 4000 N N . GLY A 1 521 ? 3.016 13.421 -6.378 1.00 97.00 521 GLY A N 1
ATOM 4001 C CA . GLY A 1 521 ? 3.979 12.338 -6.531 1.00 97.00 521 GLY A CA 1
ATOM 4002 C C . GLY A 1 521 ? 5.071 12.411 -5.475 1.00 97.00 521 GLY A C 1
ATOM 4003 O O . GLY A 1 521 ? 5.397 11.393 -4.880 1.00 97.00 521 GLY A O 1
ATOM 4004 N N . ARG A 1 522 ? 5.558 13.609 -5.125 1.00 95.19 522 ARG A N 1
ATOM 4005 C CA . ARG A 1 522 ? 6.511 13.784 -4.014 1.00 95.19 522 ARG A CA 1
ATOM 4006 C C . ARG A 1 522 ? 5.980 13.225 -2.688 1.00 95.19 522 ARG A C 1
ATOM 4008 O O . ARG A 1 522 ? 6.712 12.538 -1.990 1.00 95.19 522 ARG A O 1
ATOM 4015 N N . HIS A 1 523 ? 4.716 13.494 -2.352 1.00 95.56 523 HIS A N 1
ATOM 4016 C CA . HIS A 1 523 ? 4.103 12.970 -1.126 1.00 95.56 523 HIS A CA 1
ATOM 4017 C C . HIS A 1 523 ? 3.989 11.442 -1.155 1.00 95.56 523 HIS A C 1
ATOM 4019 O O . HIS A 1 523 ? 4.275 10.793 -0.153 1.00 95.56 523 HIS A O 1
ATOM 4025 N N . TRP A 1 524 ? 3.626 10.863 -2.303 1.00 97.06 524 TRP A N 1
ATOM 4026 C CA . TRP A 1 524 ? 3.613 9.409 -2.470 1.00 97.06 524 TRP A CA 1
ATOM 4027 C C . TRP A 1 524 ? 5.018 8.806 -2.342 1.00 97.06 524 TRP A C 1
ATOM 4029 O O . TRP A 1 524 ? 5.220 7.817 -1.645 1.00 97.06 524 TRP A O 1
ATOM 4039 N N . LEU A 1 525 ? 6.011 9.430 -2.971 1.00 96.69 525 LEU A N 1
ATOM 4040 C CA . LEU A 1 525 ? 7.395 8.963 -2.969 1.00 96.69 525 LEU A CA 1
ATOM 4041 C C . LEU A 1 525 ? 8.025 9.004 -1.571 1.00 96.69 525 LEU A C 1
ATOM 4043 O O . LEU A 1 525 ? 8.818 8.119 -1.251 1.00 96.69 525 LEU A O 1
ATOM 4047 N N . ASP A 1 526 ? 7.612 9.954 -0.725 1.00 94.00 526 ASP A N 1
ATOM 4048 C CA . ASP A 1 526 ? 7.964 9.985 0.699 1.00 94.00 526 ASP A CA 1
ATOM 4049 C C . ASP A 1 526 ? 7.393 8.750 1.435 1.00 94.00 526 ASP A C 1
ATOM 4051 O O . ASP A 1 526 ? 8.119 8.074 2.166 1.00 94.00 526 ASP A O 1
ATOM 4055 N N . VAL A 1 527 ? 6.117 8.402 1.203 1.00 93.56 527 VAL A N 1
ATOM 4056 C CA . VAL A 1 527 ? 5.438 7.249 1.840 1.00 93.56 527 VAL A CA 1
ATOM 4057 C C . VAL A 1 527 ? 6.093 5.922 1.460 1.00 93.56 527 VAL A C 1
ATOM 4059 O O . VAL A 1 527 ? 6.324 5.071 2.316 1.00 93.56 527 VAL A O 1
ATOM 4062 N N . VAL A 1 528 ? 6.439 5.754 0.184 1.00 93.62 528 VAL A N 1
ATOM 4063 C CA . VAL A 1 528 ? 7.051 4.515 -0.327 1.00 93.62 528 VAL A CA 1
ATOM 4064 C C . VAL A 1 528 ? 8.572 4.485 -0.139 1.00 93.62 528 VAL A C 1
ATOM 4066 O O . VAL A 1 528 ? 9.223 3.521 -0.543 1.00 93.62 528 VAL A O 1
ATOM 4069 N N . ARG A 1 529 ? 9.132 5.520 0.510 1.00 93.62 529 ARG A N 1
ATOM 4070 C CA . ARG A 1 529 ? 10.548 5.641 0.898 1.00 93.62 529 ARG A CA 1
ATOM 4071 C C . ARG A 1 529 ? 11.480 5.592 -0.308 1.00 93.62 529 ARG A C 1
ATOM 4073 O O . ARG A 1 529 ? 12.538 4.965 -0.277 1.00 93.62 529 ARG A O 1
ATOM 4080 N N . PHE A 1 530 ? 11.052 6.224 -1.394 1.00 94.62 530 PHE A N 1
ATOM 4081 C CA . PHE A 1 530 ? 11.788 6.218 -2.643 1.00 94.62 530 PHE A CA 1
ATOM 4082 C C . PHE A 1 530 ? 13.128 6.945 -2.505 1.00 94.62 530 PHE A C 1
ATOM 4084 O O . PHE A 1 530 ? 13.194 8.098 -2.082 1.00 94.62 530 PHE A O 1
ATOM 4091 N N . GLY A 1 531 ? 14.194 6.277 -2.945 1.00 91.38 531 GLY A N 1
ATOM 4092 C CA . GLY A 1 531 ? 15.515 6.864 -3.121 1.00 91.38 531 GLY A CA 1
ATOM 4093 C C . GLY A 1 531 ? 16.167 6.383 -4.415 1.00 91.38 531 GLY A C 1
ATOM 4094 O O . GLY A 1 531 ? 16.080 5.206 -4.776 1.00 91.38 531 GLY A O 1
ATOM 4095 N N . GLU A 1 532 ? 16.875 7.287 -5.095 1.00 92.06 532 GLU A N 1
ATOM 4096 C CA . GLU A 1 532 ? 17.679 6.961 -6.285 1.00 92.06 532 GLU A CA 1
ATOM 4097 C C . GLU A 1 532 ? 19.040 6.331 -5.928 1.00 92.06 532 GLU A C 1
ATOM 4099 O O . GLU A 1 532 ? 19.893 6.133 -6.795 1.00 92.06 532 GLU A O 1
ATOM 4104 N N . SER A 1 533 ? 19.251 5.989 -4.657 1.00 92.56 533 SER A N 1
ATOM 4105 C CA . SER A 1 533 ? 20.421 5.294 -4.128 1.00 92.56 533 SER A CA 1
ATOM 4106 C C . SER A 1 533 ? 20.007 4.087 -3.278 1.00 92.56 533 SER A C 1
ATOM 4108 O O . SER A 1 533 ? 18.820 3.815 -3.113 1.00 92.56 533 SER A O 1
ATOM 4110 N N . GLN A 1 534 ? 20.967 3.297 -2.795 1.00 89.88 534 GLN A N 1
ATOM 4111 C CA . GLN A 1 534 ? 20.692 2.119 -1.972 1.00 89.88 534 GLN A CA 1
ATOM 4112 C C . GLN A 1 534 ? 20.120 2.478 -0.598 1.00 89.88 534 GLN A C 1
ATOM 4114 O O . GLN A 1 534 ? 19.474 1.624 0.004 1.00 89.88 534 GLN A O 1
ATOM 4119 N N . GLY A 1 535 ? 20.343 3.702 -0.112 1.00 88.56 535 GLY A N 1
ATOM 4120 C CA . GLY A 1 535 ? 19.797 4.193 1.153 1.00 88.56 535 GLY A CA 1
ATOM 4121 C C . GLY A 1 535 ? 20.295 3.417 2.377 1.00 88.56 535 GLY A C 1
ATOM 4122 O O . GLY A 1 535 ? 19.605 3.369 3.391 1.00 88.56 535 GLY A O 1
ATOM 4123 N N . PHE A 1 536 ? 21.459 2.766 2.272 1.00 88.81 536 PHE A N 1
ATOM 4124 C CA . PHE A 1 536 ? 22.038 1.906 3.309 1.00 88.81 536 PHE A CA 1
ATOM 4125 C C . PHE A 1 536 ? 23.575 2.037 3.351 1.00 88.81 536 PHE A C 1
ATOM 4127 O O . PHE A 1 536 ? 24.141 2.851 2.627 1.00 88.81 536 PHE A O 1
ATOM 4134 N N . GLU A 1 537 ? 24.271 1.262 4.195 1.00 83.50 537 GLU A N 1
ATOM 4135 C CA . GLU A 1 537 ? 25.693 1.475 4.546 1.00 83.50 537 GLU A CA 1
ATOM 4136 C C . GLU A 1 537 ? 26.669 1.655 3.364 1.00 83.50 537 GLU A C 1
ATOM 4138 O O . GLU A 1 537 ? 27.620 2.433 3.460 1.00 83.50 537 GLU A O 1
ATOM 4143 N N . ARG A 1 538 ? 26.442 0.971 2.235 1.00 84.50 538 ARG A N 1
ATOM 4144 C CA . ARG A 1 538 ? 27.197 1.156 0.987 1.00 84.50 538 ARG A CA 1
ATOM 4145 C C . ARG A 1 538 ? 26.342 1.868 -0.041 1.00 84.50 538 ARG A C 1
ATOM 4147 O O . ARG A 1 538 ? 25.903 1.269 -1.017 1.00 84.50 538 ARG A O 1
ATOM 4154 N N . ASP A 1 539 ? 26.132 3.158 0.173 1.00 88.19 539 ASP A N 1
ATOM 4155 C CA . ASP A 1 539 ? 25.162 3.889 -0.626 1.00 88.19 539 ASP A CA 1
ATOM 4156 C C . ASP A 1 539 ? 25.621 4.119 -2.078 1.00 88.19 539 ASP A C 1
ATOM 4158 O O . ASP A 1 539 ? 26.434 4.997 -2.376 1.00 88.19 539 ASP A O 1
ATOM 4162 N N . LYS A 1 540 ? 25.114 3.299 -3.004 1.00 90.56 540 LYS A N 1
ATOM 4163 C CA . LYS A 1 540 ? 25.342 3.432 -4.450 1.00 90.56 540 LYS A CA 1
ATOM 4164 C C . LYS A 1 540 ? 24.086 3.921 -5.146 1.00 90.56 540 LYS A C 1
ATOM 4166 O O . LYS A 1 540 ? 22.982 3.535 -4.783 1.00 90.56 540 LYS A O 1
ATOM 4171 N N . LEU A 1 541 ? 24.260 4.668 -6.231 1.00 92.81 541 LEU A N 1
ATOM 4172 C CA . LEU A 1 541 ? 23.145 5.055 -7.091 1.00 92.81 541 LEU A CA 1
ATOM 4173 C C . LEU A 1 541 ? 22.454 3.825 -7.705 1.00 92.81 541 LEU A C 1
ATOM 4175 O O . LEU A 1 541 ? 23.102 2.927 -8.249 1.00 92.81 541 LEU A O 1
ATOM 4179 N N . ARG A 1 542 ? 21.122 3.819 -7.663 1.00 92.12 542 ARG A N 1
ATOM 4180 C CA . ARG A 1 542 ? 20.245 2.871 -8.353 1.00 92.12 542 ARG A CA 1
ATOM 4181 C C . ARG A 1 542 ? 19.913 3.421 -9.729 1.00 92.12 542 ARG A C 1
ATOM 4183 O O . ARG A 1 542 ? 18.916 4.122 -9.916 1.00 92.12 542 ARG A O 1
ATOM 4190 N N . SER A 1 543 ? 20.751 3.102 -10.712 1.00 91.62 543 SER A N 1
ATOM 4191 C CA . SER A 1 543 ? 20.499 3.507 -12.096 1.00 91.62 543 SER A CA 1
ATOM 4192 C C . SER A 1 543 ? 19.117 3.032 -12.556 1.00 91.62 543 SER A C 1
ATOM 4194 O O . SER A 1 543 ? 18.782 1.857 -12.388 1.00 91.62 543 SER A O 1
ATOM 4196 N N . ASN A 1 544 ? 18.360 3.938 -13.183 1.00 95.19 544 ASN A N 1
ATOM 4197 C CA . ASN A 1 544 ? 17.017 3.712 -13.736 1.00 95.19 544 ASN A CA 1
ATOM 4198 C C . ASN A 1 544 ? 15.879 3.519 -12.711 1.00 95.19 544 ASN A C 1
ATOM 4200 O O . ASN A 1 544 ? 14.819 3.014 -13.070 1.00 95.19 544 ASN A O 1
ATOM 4204 N N . SER A 1 545 ? 16.066 3.922 -11.452 1.00 95.38 545 SER A N 1
ATOM 4205 C CA . SER A 1 545 ? 14.979 3.997 -10.452 1.00 95.38 545 SER A CA 1
ATOM 4206 C C . SER A 1 545 ? 13.995 5.141 -10.714 1.00 95.38 545 SER A C 1
ATOM 4208 O O . SER A 1 545 ? 12.812 5.021 -10.411 1.00 95.38 545 SER A O 1
ATOM 4210 N N . TRP A 1 546 ? 14.459 6.212 -11.357 1.00 96.06 546 TRP A N 1
ATOM 4211 C CA . TRP A 1 546 ? 13.663 7.385 -11.718 1.00 96.06 546 TRP A CA 1
ATOM 4212 C C . TRP A 1 546 ? 12.431 7.084 -12.587 1.00 96.06 546 TRP A C 1
ATOM 4214 O O . TRP A 1 546 ? 11.450 7.812 -12.501 1.00 96.06 546 TRP A O 1
ATOM 4224 N N . TYR A 1 547 ? 12.427 5.987 -13.354 1.00 97.38 547 TYR A N 1
ATOM 4225 C CA . TYR A 1 547 ? 11.247 5.567 -14.120 1.00 97.38 547 TYR A CA 1
ATOM 4226 C C . TYR A 1 547 ? 10.036 5.282 -13.225 1.00 97.38 547 TYR A C 1
ATOM 4228 O O . TYR A 1 547 ? 8.911 5.540 -13.634 1.00 97.38 547 TYR A O 1
ATOM 4236 N N . TYR A 1 548 ? 10.246 4.775 -12.004 1.00 98.12 548 TYR A N 1
ATOM 4237 C CA . TYR A 1 548 ? 9.151 4.576 -11.054 1.00 98.12 548 TYR A CA 1
ATOM 4238 C C . TYR A 1 548 ? 8.599 5.911 -10.535 1.00 98.12 548 TYR A C 1
ATOM 4240 O O . TYR A 1 548 ? 7.385 6.070 -10.463 1.00 98.12 548 TYR A O 1
ATOM 4248 N N . ARG A 1 549 ? 9.465 6.896 -10.243 1.00 97.88 549 ARG A N 1
ATOM 4249 C CA . ARG A 1 549 ? 9.032 8.265 -9.907 1.00 97.88 549 ARG A CA 1
ATOM 4250 C C . ARG A 1 549 ? 8.161 8.840 -11.019 1.00 97.88 549 ARG A C 1
ATOM 4252 O O . ARG A 1 549 ? 7.071 9.326 -10.736 1.00 97.88 549 ARG A O 1
ATOM 4259 N N . ASP A 1 550 ? 8.644 8.782 -12.255 1.00 97.94 550 ASP A N 1
ATOM 4260 C CA . ASP A 1 550 ? 7.933 9.357 -13.397 1.00 97.94 550 ASP A CA 1
ATOM 4261 C C . ASP A 1 550 ? 6.611 8.607 -13.641 1.00 97.94 550 ASP A C 1
ATOM 4263 O O . ASP A 1 550 ? 5.580 9.239 -13.837 1.00 97.94 550 ASP A O 1
ATOM 4267 N N . TRP A 1 551 ? 6.591 7.279 -13.468 1.00 98.25 551 TRP A N 1
ATOM 4268 C CA . TRP A 1 551 ? 5.354 6.495 -13.507 1.00 98.25 551 TRP A CA 1
ATOM 4269 C C . TRP A 1 551 ? 4.329 6.931 -12.447 1.00 98.25 551 TRP A C 1
ATOM 4271 O O . TRP A 1 551 ? 3.144 7.021 -12.756 1.00 98.25 551 TRP A O 1
ATOM 4281 N N . VAL A 1 552 ? 4.754 7.226 -11.211 1.00 98.56 552 VAL A N 1
ATOM 4282 C CA . VAL A 1 552 ? 3.857 7.744 -10.157 1.00 98.56 552 VAL A CA 1
ATOM 4283 C C . VAL A 1 552 ? 3.273 9.100 -10.558 1.00 98.56 552 VAL A C 1
ATOM 4285 O O . VAL A 1 552 ? 2.074 9.322 -10.395 1.00 98.56 552 VAL A O 1
ATOM 4288 N N . ILE A 1 553 ? 4.107 9.999 -11.087 1.00 98.44 553 ILE A N 1
ATOM 4289 C CA . ILE A 1 553 ? 3.685 11.328 -11.556 1.00 98.44 553 ILE A CA 1
ATOM 4290 C C . ILE A 1 553 ? 2.644 11.187 -12.674 1.00 98.44 553 ILE A C 1
ATOM 4292 O O . ILE A 1 553 ? 1.584 11.811 -12.613 1.00 98.44 553 ILE A O 1
ATOM 4296 N N . ASP A 1 554 ? 2.913 10.324 -13.653 1.00 98.25 554 ASP A N 1
ATOM 4297 C CA . ASP A 1 554 ? 2.015 10.060 -14.776 1.00 98.25 554 ASP A CA 1
ATOM 4298 C C . ASP A 1 554 ? 0.700 9.410 -14.322 1.00 98.25 554 ASP A C 1
ATOM 4300 O O . ASP A 1 554 ? -0.374 9.769 -14.808 1.00 98.25 554 ASP A O 1
ATOM 4304 N N . ALA A 1 555 ? 0.748 8.482 -13.360 1.00 98.12 555 ALA A N 1
ATOM 4305 C CA . ALA A 1 555 ? -0.443 7.837 -12.810 1.00 98.12 555 ALA A CA 1
ATOM 4306 C C . ALA A 1 555 ? -1.368 8.837 -12.097 1.00 98.12 555 ALA A C 1
ATOM 4308 O O . ALA A 1 555 ? -2.585 8.763 -12.254 1.00 98.12 555 ALA A O 1
ATOM 4309 N N . LEU A 1 556 ? -0.801 9.798 -11.362 1.00 97.19 556 LEU A N 1
ATOM 4310 C CA . LEU A 1 556 ? -1.568 10.864 -10.711 1.00 97.19 556 LEU A CA 1
ATOM 4311 C C . LEU A 1 556 ? -2.150 11.854 -11.727 1.00 97.19 556 LEU A C 1
ATOM 4313 O O . LEU A 1 556 ? -3.324 12.197 -11.639 1.00 97.19 556 LEU A O 1
ATOM 4317 N N . ASN A 1 557 ? -1.358 12.279 -12.716 1.00 98.06 557 ASN A N 1
ATOM 4318 C CA . ASN A 1 557 ? -1.812 13.206 -13.760 1.00 98.06 557 ASN A CA 1
ATOM 4319 C C . ASN A 1 557 ? -2.873 12.600 -14.693 1.00 98.06 557 ASN A C 1
ATOM 4321 O O . ASN A 1 557 ? -3.650 13.333 -15.299 1.00 98.06 557 ASN A O 1
ATOM 4325 N N . SER A 1 558 ? -2.901 11.274 -14.830 1.00 96.81 558 SER A N 1
ATOM 4326 C CA . SER A 1 558 ? -3.912 10.557 -15.617 1.00 96.81 558 SER A CA 1
ATOM 4327 C C . SER A 1 558 ? -5.168 10.185 -14.825 1.00 96.81 558 SER A C 1
ATOM 4329 O O . SER A 1 558 ? -6.039 9.523 -15.387 1.00 96.81 558 SER A O 1
ATOM 4331 N N . ASP A 1 559 ? -5.267 10.607 -13.557 1.00 95.50 559 ASP A N 1
ATOM 4332 C CA . ASP A 1 559 ? -6.370 10.274 -12.646 1.00 95.50 559 ASP A CA 1
ATOM 4333 C C . ASP A 1 559 ? -6.623 8.755 -12.575 1.00 95.50 559 ASP A C 1
ATOM 4335 O O . ASP A 1 559 ? -7.744 8.257 -12.709 1.00 95.50 559 ASP A O 1
ATOM 4339 N N . MET A 1 560 ? -5.540 7.978 -12.434 1.00 97.69 560 MET A N 1
ATOM 4340 C CA . MET A 1 560 ? -5.629 6.521 -12.362 1.00 97.69 560 MET A CA 1
ATOM 4341 C C . MET A 1 560 ? -6.495 6.097 -11.163 1.00 97.69 560 MET A C 1
ATOM 4343 O O . MET A 1 560 ? -6.212 6.518 -10.036 1.00 97.69 560 MET A O 1
ATOM 4347 N N . PRO A 1 561 ? -7.485 5.197 -11.353 1.00 98.12 561 PRO A N 1
ATOM 4348 C CA . PRO A 1 561 ? -8.262 4.660 -10.244 1.00 98.12 561 PRO A CA 1
ATOM 4349 C C . PRO A 1 561 ? -7.357 4.094 -9.147 1.00 98.12 561 PRO A C 1
ATOM 4351 O O . PRO A 1 561 ? -6.400 3.367 -9.421 1.00 98.12 561 PRO A O 1
ATOM 4354 N N . TYR A 1 562 ? -7.657 4.418 -7.890 1.00 96.19 562 TYR A N 1
ATOM 4355 C CA . TYR A 1 562 ? -6.787 4.056 -6.768 1.00 96.19 562 TYR A CA 1
ATOM 4356 C C . TYR A 1 562 ? -6.559 2.539 -6.647 1.00 96.19 562 TYR A C 1
ATOM 4358 O O . TYR A 1 562 ? -5.455 2.101 -6.317 1.00 96.19 562 TYR A O 1
ATOM 4366 N N . ASP A 1 563 ? -7.570 1.719 -6.946 1.00 96.38 563 ASP A N 1
ATOM 4367 C CA . ASP A 1 563 ? -7.444 0.262 -6.898 1.00 96.38 563 ASP A CA 1
ATOM 4368 C C . ASP A 1 563 ? -6.488 -0.270 -7.980 1.00 96.38 563 ASP A C 1
ATOM 4370 O O . ASP A 1 563 ? -5.689 -1.165 -7.705 1.00 96.38 563 ASP A O 1
ATOM 4374 N N . GLU A 1 564 ? -6.516 0.310 -9.183 1.00 97.88 564 GLU A N 1
ATOM 4375 C CA . GLU A 1 564 ? -5.546 0.050 -10.252 1.00 97.88 564 GLU A CA 1
ATOM 4376 C C . GLU A 1 564 ? -4.136 0.493 -9.839 1.00 97.88 564 GLU A C 1
ATOM 4378 O O . GLU A 1 564 ? -3.185 -0.283 -9.972 1.00 97.88 564 GLU A O 1
ATOM 4383 N N . PHE A 1 565 ? -4.002 1.701 -9.286 1.00 98.06 565 PHE A N 1
ATOM 4384 C CA . PHE A 1 565 ? -2.730 2.255 -8.823 1.00 98.06 565 PHE A CA 1
ATOM 4385 C C . PHE A 1 565 ? -2.075 1.372 -7.751 1.00 98.06 565 PHE A C 1
ATOM 4387 O O . PHE A 1 565 ? -0.885 1.058 -7.841 1.00 98.06 565 PHE A O 1
ATOM 4394 N N . ALA A 1 566 ? -2.851 0.903 -6.771 1.00 97.50 566 ALA A N 1
ATOM 4395 C CA . ALA A 1 566 ? -2.380 -0.022 -5.744 1.00 97.50 566 ALA A CA 1
ATOM 4396 C C . ALA A 1 566 ? -2.038 -1.406 -6.325 1.00 97.50 566 ALA A C 1
ATOM 4398 O O . ALA A 1 566 ? -0.953 -1.942 -6.085 1.00 97.50 566 ALA A O 1
ATOM 4399 N N . ARG A 1 567 ? -2.932 -1.985 -7.141 1.00 97.50 567 ARG A N 1
ATOM 4400 C CA . ARG A 1 567 ? -2.761 -3.337 -7.702 1.00 97.50 567 ARG A CA 1
ATOM 4401 C C . ARG A 1 567 ? -1.532 -3.436 -8.607 1.00 97.50 567 ARG A C 1
ATOM 4403 O O . ARG A 1 567 ? -0.796 -4.418 -8.518 1.00 97.50 567 ARG A O 1
ATOM 4410 N N . ARG A 1 568 ? -1.278 -2.426 -9.448 1.00 98.06 568 ARG A N 1
ATOM 4411 C CA . ARG A 1 568 ? -0.100 -2.382 -10.333 1.00 98.06 568 ARG A CA 1
ATOM 4412 C C . ARG A 1 568 ? 1.208 -2.301 -9.540 1.00 98.06 568 ARG A C 1
ATOM 4414 O O . ARG A 1 568 ? 2.177 -2.951 -9.915 1.00 98.06 568 ARG A O 1
ATOM 4421 N N . GLN A 1 569 ? 1.235 -1.577 -8.423 1.00 98.00 569 GLN A N 1
ATOM 4422 C CA . GLN A 1 569 ? 2.426 -1.490 -7.570 1.00 98.00 569 GLN A CA 1
ATOM 4423 C C . GLN A 1 569 ? 2.729 -2.796 -6.825 1.00 98.00 569 GLN A C 1
ATOM 4425 O O . GLN A 1 569 ? 3.893 -3.169 -6.685 1.00 98.00 569 GLN A O 1
ATOM 4430 N N . LEU A 1 570 ? 1.692 -3.514 -6.384 1.00 96.81 570 LEU A N 1
ATOM 4431 C CA . LEU A 1 570 ? 1.836 -4.766 -5.633 1.00 96.81 570 LEU A CA 1
ATOM 4432 C C . LEU A 1 570 ? 2.080 -5.997 -6.516 1.00 96.81 570 LEU A C 1
ATOM 4434 O O . LEU A 1 570 ? 2.756 -6.926 -6.084 1.00 96.81 570 LEU A O 1
ATOM 4438 N N . ALA A 1 571 ? 1.505 -6.031 -7.720 1.00 96.19 571 ALA A N 1
ATOM 4439 C CA . ALA A 1 571 ? 1.463 -7.236 -8.553 1.00 96.19 571 ALA A CA 1
ATOM 4440 C C . ALA A 1 571 ? 1.564 -6.949 -10.061 1.00 96.19 571 ALA A C 1
ATOM 4442 O O . ALA A 1 571 ? 1.126 -7.761 -10.879 1.00 96.19 571 ALA A O 1
ATOM 4443 N N . GLY A 1 572 ? 2.103 -5.792 -10.455 1.00 96.94 572 GLY A N 1
ATOM 4444 C CA . GLY A 1 572 ? 2.182 -5.371 -11.854 1.00 96.94 572 GLY A CA 1
ATOM 4445 C C . GLY A 1 572 ? 2.889 -6.384 -12.754 1.00 96.94 572 GLY A C 1
ATOM 4446 O O . GLY A 1 572 ? 2.392 -6.717 -13.824 1.00 96.94 572 GLY A O 1
ATOM 4447 N N . ASP A 1 573 ? 3.987 -6.969 -12.287 1.00 94.81 573 ASP A N 1
ATOM 4448 C CA . ASP A 1 573 ? 4.729 -8.005 -13.009 1.00 94.81 573 ASP A CA 1
ATOM 4449 C C . ASP A 1 573 ? 3.987 -9.345 -13.139 1.00 94.81 573 ASP A C 1
ATOM 4451 O O . ASP A 1 573 ? 4.372 -10.159 -13.975 1.00 94.81 573 ASP A O 1
ATOM 4455 N N . VAL A 1 574 ? 2.928 -9.569 -12.357 1.00 94.56 574 VAL A N 1
ATOM 4456 C CA . VAL A 1 574 ? 2.056 -10.750 -12.448 1.00 94.56 574 VAL A CA 1
ATOM 4457 C C . VAL A 1 574 ? 0.877 -10.493 -13.385 1.00 94.56 574 VAL A C 1
ATOM 4459 O O . VAL A 1 574 ? 0.556 -11.340 -14.215 1.00 94.56 574 VAL A O 1
ATOM 4462 N N . ILE A 1 575 ? 0.224 -9.335 -13.262 1.00 96.75 575 ILE A N 1
ATOM 4463 C CA . ILE A 1 575 ? -0.994 -9.017 -14.027 1.00 96.75 575 ILE A CA 1
ATOM 4464 C C . ILE A 1 575 ? -0.694 -8.417 -15.412 1.00 96.75 575 ILE A C 1
ATOM 4466 O O . ILE A 1 575 ? -1.540 -8.481 -16.300 1.00 96.75 575 ILE A O 1
ATOM 4470 N N . GLY A 1 576 ? 0.502 -7.857 -15.605 1.00 95.00 576 GLY A N 1
ATOM 4471 C CA . GLY A 1 576 ? 0.991 -7.289 -16.862 1.00 95.00 576 GLY A CA 1
ATOM 4472 C C . GLY A 1 576 ? 2.469 -7.626 -17.098 1.00 95.00 576 GLY A C 1
ATOM 4473 O O . GLY A 1 576 ? 3.286 -6.712 -17.200 1.00 95.00 576 GLY A O 1
ATOM 4474 N N . PRO A 1 577 ? 2.845 -8.919 -17.201 1.00 92.94 577 PRO A N 1
ATOM 4475 C CA . PRO A 1 577 ? 4.246 -9.369 -17.236 1.00 92.94 577 PRO A CA 1
ATOM 4476 C C . PRO A 1 577 ? 5.049 -8.856 -18.439 1.00 92.94 577 PRO A C 1
ATOM 4478 O O . PRO A 1 577 ? 6.279 -8.873 -18.406 1.00 92.94 577 PRO A O 1
ATOM 4481 N N . GLU A 1 578 ? 4.355 -8.406 -19.484 1.00 89.38 578 GLU A N 1
ATOM 4482 C CA . GLU A 1 578 ? 4.918 -7.924 -20.747 1.00 89.38 578 GLU A CA 1
ATOM 4483 C C . GLU A 1 578 ? 4.738 -6.414 -20.953 1.00 89.38 578 GLU A C 1
ATOM 4485 O O . GLU A 1 578 ? 5.234 -5.874 -21.940 1.00 89.38 578 GLU A O 1
ATOM 4490 N N . ASP A 1 579 ? 4.024 -5.731 -20.051 1.00 93.75 579 ASP A N 1
ATOM 4491 C CA . ASP A 1 579 ? 3.774 -4.296 -20.149 1.00 93.75 579 ASP A CA 1
ATOM 4492 C C . ASP A 1 579 ? 4.814 -3.527 -19.310 1.00 93.75 579 ASP A C 1
ATOM 4494 O O . ASP A 1 579 ? 4.850 -3.664 -18.080 1.00 93.75 579 ASP A O 1
ATOM 4498 N N . PRO A 1 580 ? 5.662 -2.688 -19.937 1.00 95.31 580 PRO A N 1
ATOM 4499 C CA . PRO A 1 580 ? 6.659 -1.902 -19.223 1.00 95.31 580 PRO A CA 1
ATOM 4500 C C . PRO A 1 580 ? 6.087 -1.033 -18.099 1.00 95.31 580 PRO A C 1
ATOM 4502 O O . PRO A 1 580 ? 6.753 -0.886 -17.077 1.00 95.31 580 PRO A O 1
ATOM 4505 N N . ALA A 1 581 ? 4.878 -0.480 -18.244 1.00 95.88 581 ALA A N 1
ATOM 4506 C CA . ALA A 1 581 ? 4.265 0.361 -17.216 1.00 95.88 581 ALA A CA 1
ATOM 4507 C C . ALA A 1 581 ? 3.884 -0.459 -15.975 1.00 95.88 581 ALA A C 1
ATOM 4509 O O . ALA A 1 581 ? 4.111 -0.023 -14.848 1.00 95.88 581 ALA A O 1
ATOM 4510 N N . TYR A 1 582 ? 3.377 -1.678 -16.172 1.00 97.56 582 TYR A N 1
ATOM 4511 C CA . TYR A 1 582 ? 3.047 -2.594 -15.079 1.00 97.56 582 TYR A CA 1
ATOM 4512 C C . TYR A 1 582 ? 4.302 -3.075 -14.352 1.00 97.56 582 TYR A C 1
ATOM 4514 O O . TYR A 1 582 ? 4.339 -3.091 -13.124 1.00 97.56 582 TYR A O 1
ATOM 4522 N N . ILE A 1 583 ? 5.364 -3.405 -15.089 1.00 97.69 583 ILE A N 1
ATOM 4523 C CA . ILE A 1 583 ? 6.641 -3.779 -14.474 1.00 97.69 583 ILE A CA 1
ATOM 4524 C C . ILE A 1 583 ? 7.239 -2.583 -13.720 1.00 97.69 583 ILE A C 1
ATOM 4526 O O . ILE A 1 583 ? 7.712 -2.751 -12.598 1.00 97.69 583 ILE A O 1
ATOM 4530 N N . THR A 1 584 ? 7.196 -1.379 -14.297 1.00 98.00 584 THR A N 1
ATOM 4531 C CA . THR A 1 584 ? 7.731 -0.154 -13.676 1.00 98.00 584 THR A CA 1
ATOM 4532 C C . THR A 1 584 ? 7.034 0.162 -12.356 1.00 98.00 584 THR A C 1
ATOM 4534 O O . THR A 1 584 ? 7.713 0.502 -11.389 1.00 98.00 584 THR A O 1
ATOM 4537 N N . ALA A 1 585 ? 5.715 -0.041 -12.271 1.00 98.12 585 ALA A N 1
ATOM 4538 C CA . ALA A 1 585 ? 4.946 0.142 -11.040 1.00 98.12 585 ALA A CA 1
ATOM 4539 C C . ALA A 1 585 ? 5.475 -0.707 -9.866 1.00 98.12 585 ALA A C 1
ATOM 4541 O O . ALA A 1 585 ? 5.476 -0.249 -8.724 1.00 98.12 585 ALA A O 1
ATOM 4542 N N . THR A 1 586 ? 6.015 -1.905 -10.131 1.00 97.88 586 THR A N 1
ATOM 4543 C CA . THR A 1 586 ? 6.621 -2.761 -9.087 1.00 97.88 586 THR A CA 1
ATOM 4544 C C . THR A 1 586 ? 7.917 -2.199 -8.494 1.00 97.88 586 THR A C 1
ATOM 4546 O O . THR A 1 586 ? 8.447 -2.764 -7.537 1.00 97.88 586 THR A O 1
ATOM 4549 N N . GLY A 1 587 ? 8.416 -1.067 -9.008 1.00 96.88 587 GLY A N 1
ATOM 4550 C CA . GLY A 1 587 ? 9.443 -0.259 -8.351 1.00 96.88 587 GLY A CA 1
ATOM 4551 C C . GLY A 1 587 ? 9.089 0.077 -6.898 1.00 96.88 587 GLY A C 1
ATOM 4552 O O . GLY A 1 587 ? 9.990 0.121 -6.066 1.00 96.88 587 GLY A O 1
ATOM 4553 N N . PHE A 1 588 ? 7.793 0.179 -6.574 1.00 97.75 588 PHE A N 1
ATOM 4554 C CA . PHE A 1 588 ? 7.265 0.290 -5.210 1.00 97.75 588 PHE A CA 1
ATOM 4555 C C . PHE A 1 588 ? 7.879 -0.735 -4.242 1.00 97.75 588 PHE A C 1
ATOM 4557 O O . PHE A 1 588 ? 8.380 -0.369 -3.180 1.00 97.75 588 PHE A O 1
ATOM 4564 N N . LEU A 1 589 ? 7.895 -2.016 -4.631 1.00 96.31 589 LEU A N 1
ATOM 4565 C CA . LEU A 1 589 ? 8.341 -3.122 -3.776 1.00 96.31 589 LEU A CA 1
ATOM 4566 C C . LEU A 1 589 ? 9.838 -3.061 -3.452 1.00 96.31 589 LEU A C 1
ATOM 4568 O O . LEU A 1 589 ? 10.288 -3.693 -2.504 1.00 96.31 589 LEU A O 1
ATOM 4572 N N . VAL A 1 590 ? 10.612 -2.322 -4.248 1.00 95.06 590 VAL A N 1
ATOM 4573 C CA . VAL A 1 590 ? 12.077 -2.248 -4.161 1.00 95.06 590 VAL A CA 1
ATOM 4574 C C . VAL A 1 590 ? 12.580 -0.812 -3.968 1.00 95.06 590 VAL A C 1
ATOM 4576 O O . VAL A 1 590 ? 13.767 -0.540 -4.161 1.00 95.06 590 VAL A O 1
ATOM 4579 N N . ALA A 1 591 ? 11.687 0.109 -3.592 1.00 94.12 591 ALA A N 1
ATOM 4580 C CA . ALA A 1 591 ? 11.995 1.520 -3.371 1.00 94.12 591 ALA A CA 1
ATOM 4581 C C . ALA A 1 591 ? 12.784 1.755 -2.068 1.00 94.12 591 ALA A C 1
ATOM 4583 O O . ALA A 1 591 ? 13.660 2.621 -2.039 1.00 94.12 591 ALA A O 1
ATOM 4584 N N . GLY A 1 592 ? 12.520 0.943 -1.036 1.00 89.50 592 GLY A N 1
ATOM 4585 C CA . GLY A 1 592 ? 13.158 1.002 0.285 1.00 89.50 592 GLY A CA 1
ATOM 4586 C C . GLY A 1 592 ? 14.653 0.658 0.292 1.00 89.50 592 GLY A C 1
ATOM 4587 O O . GLY A 1 592 ? 15.218 0.383 -0.767 1.00 89.50 592 GLY A O 1
ATOM 4588 N N . PRO A 1 593 ? 15.328 0.692 1.455 1.00 90.88 593 PRO A N 1
ATOM 4589 C CA . PRO A 1 593 ? 16.776 0.493 1.575 1.00 90.88 593 PRO A CA 1
ATOM 4590 C C . PRO A 1 593 ? 17.244 -0.899 1.109 1.00 90.88 593 PRO A C 1
ATOM 4592 O O . PRO A 1 593 ? 16.508 -1.876 1.181 1.00 90.88 593 PRO A O 1
ATOM 4595 N N . TRP A 1 594 ? 18.489 -0.998 0.627 1.00 91.12 594 TRP A N 1
ATOM 4596 C CA . TRP A 1 594 ? 19.087 -2.255 0.155 1.00 91.12 594 TRP A CA 1
ATOM 4597 C C . TRP A 1 594 ? 20.452 -2.519 0.797 1.00 91.12 594 TRP A C 1
ATOM 4599 O O . TRP A 1 594 ? 21.421 -1.814 0.516 1.00 91.12 594 TRP A O 1
ATOM 4609 N N . ASP A 1 595 ? 20.545 -3.579 1.603 1.00 90.94 595 ASP A N 1
ATOM 4610 C CA . ASP A 1 595 ? 21.796 -4.018 2.228 1.00 90.94 595 ASP A CA 1
ATOM 4611 C C . ASP A 1 595 ? 22.633 -4.904 1.284 1.00 90.94 595 ASP A C 1
ATOM 4613 O O . ASP A 1 595 ? 22.604 -6.136 1.338 1.00 90.94 595 ASP A O 1
ATOM 4617 N N . GLU A 1 596 ? 23.419 -4.278 0.401 1.00 88.12 596 GLU A N 1
ATOM 4618 C CA . GLU A 1 596 ? 24.309 -5.006 -0.517 1.00 88.12 596 GLU A CA 1
ATOM 4619 C C . GLU A 1 596 ? 25.336 -5.887 0.226 1.00 88.12 596 GLU A C 1
ATOM 4621 O O . GLU A 1 596 ? 25.685 -6.979 -0.238 1.00 88.12 596 GLU A O 1
ATOM 4626 N N . VAL A 1 597 ? 25.834 -5.438 1.380 1.00 86.00 597 VAL A N 1
ATOM 4627 C CA . VAL A 1 597 ? 26.900 -6.135 2.109 1.00 86.00 597 VAL A CA 1
ATOM 4628 C C . VAL A 1 597 ? 26.359 -7.369 2.803 1.00 86.00 597 VAL A C 1
ATOM 4630 O O . VAL A 1 597 ? 26.944 -8.445 2.636 1.00 86.00 597 VAL A O 1
ATOM 4633 N N . GLY A 1 598 ? 25.236 -7.249 3.510 1.00 86.94 598 GLY A N 1
ATOM 4634 C CA . GLY A 1 598 ? 24.535 -8.363 4.139 1.00 86.94 598 GLY A CA 1
ATOM 4635 C C . GLY A 1 598 ? 24.188 -9.468 3.142 1.00 86.94 598 GLY A C 1
ATOM 4636 O O . GLY A 1 598 ? 24.443 -10.650 3.391 1.00 86.94 598 GLY A O 1
ATOM 4637 N N . GLN A 1 599 ? 23.731 -9.090 1.949 1.00 84.25 599 GLN A N 1
ATOM 4638 C CA . GLN A 1 599 ? 23.389 -10.030 0.874 1.00 84.25 599 GLN A CA 1
ATOM 4639 C C . GLN A 1 599 ? 24.626 -10.748 0.297 1.00 84.25 599 GLN A C 1
ATOM 4641 O O . GLN A 1 599 ? 24.544 -11.884 -0.182 1.00 84.25 599 GLN A O 1
ATOM 4646 N N . SER A 1 600 ? 25.807 -10.128 0.395 1.00 85.44 600 SER A N 1
ATOM 4647 C CA . SER A 1 600 ? 27.086 -10.699 -0.051 1.00 85.44 600 SER A CA 1
ATOM 4648 C C . SER A 1 600 ? 27.796 -11.582 0.993 1.00 85.44 600 SER A C 1
ATOM 4650 O O . SER A 1 600 ? 28.853 -12.153 0.704 1.00 85.44 600 SER A O 1
ATOM 4652 N N . GLN A 1 601 ? 27.222 -11.751 2.191 1.00 87.38 601 GLN A N 1
ATOM 4653 C CA . GLN A 1 601 ? 27.837 -12.513 3.284 1.00 87.38 601 GLN A CA 1
ATOM 4654 C C . GLN A 1 601 ? 28.089 -13.987 2.929 1.00 87.38 601 GLN A C 1
ATOM 4656 O O . GLN A 1 601 ? 27.313 -14.641 2.233 1.00 87.38 601 GLN A O 1
ATOM 4661 N N . ARG A 1 602 ? 29.181 -14.570 3.440 1.00 85.88 602 ARG A N 1
ATOM 4662 C CA . ARG A 1 602 ? 29.464 -16.009 3.244 1.00 85.88 602 ARG A CA 1
ATOM 4663 C C . ARG A 1 602 ? 28.654 -16.904 4.185 1.00 85.88 602 ARG A C 1
ATOM 4665 O O . ARG A 1 602 ? 28.337 -18.031 3.819 1.00 85.88 602 ARG A O 1
ATOM 4672 N N . SER A 1 603 ? 28.323 -16.406 5.377 1.00 92.00 603 SER A N 1
ATOM 4673 C CA . SER A 1 603 ? 27.530 -17.138 6.369 1.00 92.00 603 SER A CA 1
ATOM 4674 C C . SER A 1 603 ? 26.074 -17.252 5.923 1.00 92.00 603 SER A C 1
ATOM 4676 O O . SER A 1 603 ? 25.412 -16.239 5.694 1.00 92.00 603 SER A O 1
ATOM 4678 N N . GLN A 1 604 ? 25.566 -18.484 5.845 1.00 87.69 604 GLN A N 1
ATOM 4679 C CA . GLN A 1 604 ? 24.161 -18.739 5.514 1.00 87.69 604 GLN A CA 1
ATOM 4680 C C . GLN A 1 604 ? 23.215 -18.177 6.578 1.00 87.69 604 GLN A C 1
ATOM 4682 O O . GLN A 1 604 ? 22.181 -17.613 6.242 1.00 87.69 604 GLN A O 1
ATOM 4687 N N . THR A 1 605 ? 23.599 -18.248 7.855 1.00 88.50 605 THR A N 1
ATOM 4688 C CA . THR A 1 605 ? 22.809 -17.683 8.956 1.00 88.50 605 THR A CA 1
ATOM 4689 C C . THR A 1 605 ? 22.668 -16.170 8.824 1.00 88.50 605 THR A C 1
ATOM 4691 O O . THR A 1 605 ? 21.566 -15.649 8.956 1.00 88.50 605 THR A O 1
ATOM 4694 N N . MET A 1 606 ? 23.758 -15.462 8.507 1.00 89.62 606 MET A N 1
ATOM 4695 C CA . MET A 1 606 ? 23.705 -14.007 8.318 1.00 89.62 606 MET A CA 1
ATOM 4696 C C . MET A 1 606 ? 22.857 -13.629 7.104 1.00 89.62 606 MET A C 1
ATOM 4698 O O . MET A 1 606 ? 22.040 -12.722 7.198 1.00 89.62 606 MET A O 1
ATOM 4702 N N . LYS A 1 607 ? 22.986 -14.365 5.994 1.00 90.56 607 LYS A N 1
ATOM 4703 C CA . LYS A 1 607 ? 22.129 -14.178 4.815 1.00 90.56 607 LYS A CA 1
ATOM 4704 C C . LYS A 1 607 ? 20.650 -14.376 5.130 1.00 90.56 607 LYS A C 1
ATOM 4706 O O . LYS A 1 607 ? 19.824 -13.605 4.659 1.00 90.56 607 LYS A O 1
ATOM 4711 N N . ALA A 1 608 ? 20.319 -15.388 5.931 1.00 90.88 608 ALA A N 1
ATOM 4712 C CA . ALA A 1 608 ? 18.944 -15.637 6.343 1.00 90.88 608 ALA A CA 1
ATOM 4713 C C . ALA A 1 608 ? 18.394 -14.497 7.217 1.00 90.88 608 ALA A C 1
ATOM 4715 O O . ALA A 1 608 ? 17.250 -14.107 7.022 1.00 90.88 608 ALA A O 1
ATOM 4716 N N . ILE A 1 609 ? 19.198 -13.938 8.131 1.00 92.88 609 ILE A N 1
ATOM 4717 C CA . ILE A 1 609 ? 18.811 -12.774 8.950 1.00 92.88 609 ILE A CA 1
ATOM 4718 C C . ILE A 1 609 ? 18.548 -11.557 8.060 1.00 92.88 609 ILE A C 1
ATOM 4720 O O . ILE A 1 609 ? 17.449 -11.016 8.097 1.00 92.88 609 ILE A O 1
ATOM 4724 N N . VAL A 1 610 ? 19.500 -11.206 7.190 1.00 93.31 610 VAL A N 1
ATOM 4725 C CA . VAL A 1 610 ? 19.369 -10.070 6.259 1.00 93.31 610 VAL A CA 1
ATOM 4726 C C . VAL A 1 610 ? 18.141 -10.233 5.364 1.00 93.31 610 VAL A C 1
ATOM 4728 O O . VAL A 1 610 ? 17.399 -9.281 5.144 1.00 93.31 610 VAL A O 1
ATOM 4731 N N . ARG A 1 611 ? 17.867 -11.455 4.888 1.00 92.56 611 ARG A N 1
ATOM 4732 C CA . ARG A 1 611 ? 16.663 -11.726 4.099 1.00 92.56 611 ARG A CA 1
ATOM 4733 C C . ARG A 1 611 ? 15.376 -11.544 4.908 1.00 92.56 611 ARG A C 1
ATOM 4735 O O . ARG A 1 611 ? 14.379 -11.114 4.340 1.00 92.56 611 ARG A O 1
ATOM 4742 N N . GLN A 1 612 ? 15.364 -11.883 6.197 1.00 93.94 612 GLN A N 1
ATOM 4743 C CA . GLN A 1 612 ? 14.199 -11.627 7.050 1.00 93.94 612 GLN A CA 1
ATOM 4744 C C . GLN A 1 612 ? 13.987 -10.133 7.300 1.00 93.94 612 GLN A C 1
ATOM 4746 O O . GLN A 1 612 ? 12.841 -9.701 7.313 1.00 93.94 612 GLN A O 1
ATOM 4751 N N . ASP A 1 613 ? 15.056 -9.350 7.444 1.00 93.62 613 ASP A N 1
ATOM 4752 C CA . ASP A 1 613 ? 14.955 -7.892 7.594 1.00 93.62 613 ASP A CA 1
ATOM 4753 C C . ASP A 1 613 ? 14.447 -7.232 6.299 1.00 93.62 613 ASP A C 1
ATOM 4755 O O . ASP A 1 613 ? 13.581 -6.366 6.336 1.00 93.62 613 ASP A O 1
ATOM 4759 N N . GLU A 1 614 ? 14.886 -7.716 5.134 1.00 93.25 614 GLU A N 1
ATOM 4760 C CA . GLU A 1 614 ? 14.365 -7.283 3.829 1.00 93.25 614 GLU A CA 1
ATOM 4761 C C . GLU A 1 614 ? 12.872 -7.626 3.652 1.00 93.25 614 GLU A C 1
ATOM 4763 O O . GLU A 1 614 ? 12.085 -6.809 3.184 1.00 93.25 614 GLU A O 1
ATOM 4768 N N . ILE A 1 615 ? 12.450 -8.833 4.044 1.00 95.00 615 ILE A N 1
ATOM 4769 C CA . ILE A 1 615 ? 11.034 -9.225 3.982 1.00 95.00 615 ILE A CA 1
ATOM 4770 C C . ILE A 1 615 ? 10.192 -8.398 4.959 1.00 95.00 615 ILE A C 1
ATOM 4772 O O . ILE A 1 615 ? 9.073 -8.011 4.624 1.00 95.00 615 ILE A O 1
ATOM 4776 N N . GLU A 1 616 ? 10.711 -8.116 6.154 1.00 94.69 616 GLU A N 1
ATOM 4777 C CA . GLU A 1 616 ? 10.046 -7.233 7.107 1.00 94.69 616 GLU A CA 1
ATOM 4778 C C . GLU A 1 616 ? 9.831 -5.839 6.518 1.00 94.69 616 GLU A C 1
ATOM 4780 O O . GLU A 1 616 ? 8.737 -5.290 6.651 1.00 94.69 616 GLU A O 1
ATOM 4785 N N . ASP A 1 617 ? 10.833 -5.303 5.825 1.00 93.88 617 ASP A N 1
ATOM 4786 C CA . ASP A 1 617 ? 10.757 -4.014 5.147 1.00 93.88 617 ASP A CA 1
ATOM 4787 C C . ASP A 1 617 ? 9.601 -3.970 4.129 1.00 93.88 617 ASP A C 1
ATOM 4789 O O . ASP A 1 617 ? 8.772 -3.049 4.145 1.00 93.88 617 ASP A O 1
ATOM 4793 N N . TYR A 1 618 ? 9.480 -5.017 3.305 1.00 95.50 618 TYR A N 1
ATOM 4794 C CA . TYR A 1 618 ? 8.397 -5.168 2.326 1.00 95.50 618 TYR A CA 1
ATOM 4795 C C . TYR A 1 618 ? 7.026 -5.243 2.988 1.00 95.50 618 TYR A C 1
ATOM 4797 O O . TYR A 1 618 ? 6.115 -4.494 2.632 1.00 95.50 618 TYR A O 1
ATOM 4805 N N . VAL A 1 619 ? 6.885 -6.131 3.972 1.00 96.69 619 VAL A N 1
ATOM 4806 C CA . VAL A 1 619 ? 5.633 -6.335 4.708 1.00 96.69 619 VAL A CA 1
ATOM 4807 C C . VAL A 1 619 ? 5.211 -5.048 5.421 1.00 96.69 619 VAL A C 1
ATOM 4809 O O . VAL A 1 619 ? 4.041 -4.660 5.358 1.00 96.69 619 VAL A O 1
ATOM 4812 N N . GLY A 1 620 ? 6.164 -4.355 6.049 1.00 95.31 620 GLY A N 1
ATOM 4813 C CA . GLY A 1 620 ? 5.948 -3.075 6.712 1.00 95.31 620 GLY A CA 1
ATOM 4814 C C . GLY A 1 620 ? 5.460 -2.006 5.741 1.00 95.31 620 GLY A C 1
ATOM 4815 O O . GLY A 1 620 ? 4.448 -1.365 6.001 1.00 95.31 620 GLY A O 1
ATOM 4816 N N . THR A 1 621 ? 6.109 -1.867 4.586 1.00 95.31 621 THR A N 1
ATOM 4817 C CA . THR A 1 621 ? 5.756 -0.828 3.601 1.00 95.31 621 THR A CA 1
ATOM 4818 C C . THR A 1 621 ? 4.413 -1.069 2.953 1.00 95.31 621 THR A C 1
ATOM 4820 O O . THR A 1 621 ? 3.633 -0.130 2.823 1.00 95.31 621 THR A O 1
ATOM 4823 N N . ILE A 1 622 ? 4.102 -2.314 2.592 1.00 96.56 622 ILE A N 1
ATOM 4824 C CA . ILE A 1 622 ? 2.788 -2.671 2.050 1.00 96.56 622 ILE A CA 1
ATOM 4825 C C . ILE A 1 622 ? 1.695 -2.318 3.060 1.00 96.56 622 ILE A C 1
ATOM 4827 O O . ILE A 1 622 ? 0.735 -1.626 2.721 1.00 96.56 622 ILE A O 1
ATOM 4831 N N . SER A 1 623 ? 1.867 -2.747 4.311 1.00 95.56 623 SER A N 1
ATOM 4832 C CA . SER A 1 623 ? 0.846 -2.573 5.345 1.00 95.56 623 SER A CA 1
ATOM 4833 C C . SER A 1 623 ? 0.674 -1.106 5.742 1.00 95.56 623 SER A C 1
ATOM 4835 O O . SER A 1 623 ? -0.449 -0.617 5.831 1.00 95.56 623 SER A O 1
ATOM 4837 N N . GLN A 1 624 ? 1.767 -0.363 5.909 1.00 95.00 624 GLN A N 1
ATOM 4838 C CA . GLN A 1 624 ? 1.707 1.054 6.268 1.00 95.00 624 GLN A CA 1
ATOM 4839 C C . GLN A 1 624 ? 1.152 1.914 5.125 1.00 95.00 624 GLN A C 1
ATOM 4841 O O . GLN A 1 624 ? 0.371 2.824 5.385 1.00 95.00 624 GLN A O 1
ATOM 4846 N N . THR A 1 625 ? 1.509 1.609 3.872 1.00 95.62 625 THR A N 1
ATOM 4847 C CA . THR A 1 625 ? 1.084 2.400 2.703 1.00 95.62 625 THR A C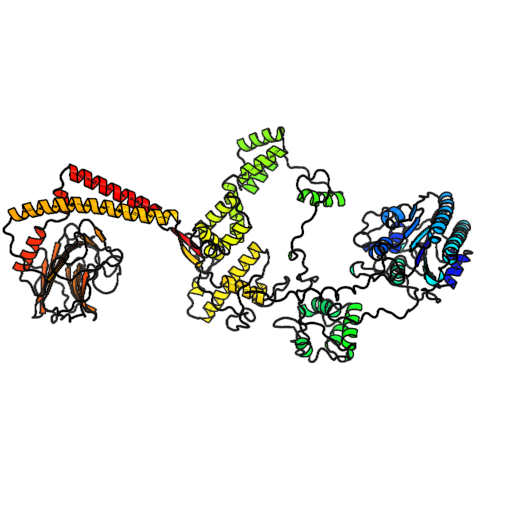A 1
ATOM 4848 C C . THR A 1 625 ? -0.385 2.174 2.358 1.00 95.62 625 THR A C 1
ATOM 4850 O O . THR A 1 625 ? -1.107 3.135 2.109 1.00 95.62 625 THR A O 1
ATOM 4853 N N . PHE A 1 626 ? -0.834 0.914 2.321 1.00 94.25 626 PHE A N 1
ATOM 4854 C CA . PHE A 1 626 ? -2.165 0.574 1.803 1.00 94.25 626 PHE A CA 1
ATOM 4855 C C . PHE A 1 626 ? -3.197 0.276 2.888 1.00 94.25 626 PHE A C 1
ATOM 4857 O O . PHE A 1 626 ? -4.383 0.496 2.661 1.00 94.25 626 PHE A O 1
ATOM 4864 N N . LEU A 1 627 ? -2.773 -0.212 4.057 1.00 91.00 627 LEU A N 1
ATOM 4865 C CA . LEU A 1 627 ? -3.683 -0.520 5.167 1.00 91.00 627 LEU A CA 1
ATOM 4866 C C . LEU A 1 627 ? -3.662 0.566 6.250 1.00 91.00 627 LEU A C 1
ATOM 4868 O O . LEU A 1 627 ? -4.572 0.624 7.070 1.00 91.00 627 LEU A O 1
ATOM 4872 N N . GLY A 1 628 ? -2.630 1.417 6.277 1.00 91.69 628 GLY A N 1
ATOM 4873 C CA . GLY A 1 628 ? -2.414 2.372 7.366 1.00 91.69 628 GLY A CA 1
ATOM 4874 C C . GLY A 1 628 ? -2.075 1.695 8.699 1.00 91.69 628 GLY A C 1
ATOM 4875 O O . GLY A 1 628 ? -2.275 2.294 9.753 1.00 91.69 628 GLY A O 1
ATOM 4876 N N . LEU A 1 629 ? -1.585 0.448 8.663 1.00 91.69 629 LEU A N 1
ATOM 4877 C CA . LEU A 1 629 ? -1.310 -0.371 9.846 1.00 91.69 629 LEU A CA 1
ATOM 4878 C C . LEU A 1 629 ? 0.181 -0.687 9.967 1.00 91.69 629 LEU A C 1
ATOM 4880 O O . LEU A 1 629 ? 0.839 -1.080 9.001 1.00 91.69 629 LEU A O 1
ATOM 4884 N N . THR A 1 630 ? 0.715 -0.580 11.182 1.00 93.12 630 THR A N 1
ATOM 4885 C CA . THR A 1 630 ? 2.038 -1.119 11.506 1.00 93.12 630 THR A CA 1
ATOM 4886 C C . THR A 1 630 ? 1.900 -2.582 11.889 1.00 93.12 630 THR A C 1
ATOM 4888 O O . THR A 1 630 ? 1.213 -2.895 12.851 1.00 93.12 630 THR A O 1
ATOM 4891 N N . VAL A 1 631 ? 2.573 -3.481 11.176 1.00 95.38 631 VAL A N 1
ATOM 4892 C CA . VAL A 1 631 ? 2.450 -4.932 11.419 1.00 95.38 631 VAL A CA 1
ATOM 4893 C C . VAL A 1 631 ? 3.737 -5.544 11.967 1.00 95.38 631 VAL A C 1
ATOM 4895 O O . VAL A 1 631 ? 3.776 -6.719 12.308 1.00 95.38 631 VAL A O 1
ATOM 4898 N N . ASN A 1 632 ? 4.805 -4.756 12.099 1.00 93.88 632 ASN A N 1
ATOM 4899 C CA . ASN A 1 632 ? 6.157 -5.230 12.407 1.00 93.88 632 ASN A CA 1
ATOM 4900 C C . ASN A 1 632 ? 6.251 -5.962 13.757 1.00 93.88 632 ASN A C 1
ATOM 4902 O O . ASN A 1 632 ? 7.006 -6.925 13.872 1.00 93.88 632 ASN A O 1
ATOM 4906 N N . CYS A 1 633 ? 5.448 -5.592 14.767 1.00 93.38 633 CYS A N 1
ATOM 4907 C CA . CYS A 1 633 ? 5.401 -6.338 16.033 1.00 93.38 633 CYS A CA 1
ATOM 4908 C C . CYS A 1 633 ? 4.992 -7.807 15.827 1.00 93.38 633 CYS A C 1
ATOM 4910 O O . CYS A 1 633 ? 5.535 -8.686 16.504 1.00 93.38 633 CYS A O 1
ATOM 4912 N N . ALA A 1 634 ? 4.114 -8.067 14.846 1.00 94.44 634 ALA A N 1
ATOM 4913 C CA . ALA A 1 634 ? 3.637 -9.398 14.484 1.00 94.44 634 ALA A CA 1
ATOM 4914 C C . ALA A 1 634 ? 4.770 -10.341 14.032 1.00 94.44 634 ALA A C 1
ATOM 4916 O O . ALA A 1 634 ? 4.627 -11.557 14.106 1.00 94.44 634 ALA A O 1
ATOM 4917 N N . ARG A 1 635 ? 5.948 -9.816 13.654 1.00 94.88 635 ARG A N 1
ATOM 4918 C CA . ARG A 1 635 ? 7.140 -10.618 13.318 1.00 94.88 635 ARG A CA 1
ATOM 4919 C C . ARG A 1 635 ? 7.540 -11.569 14.446 1.00 94.88 635 ARG A C 1
ATOM 4921 O O . ARG A 1 635 ? 7.917 -12.719 14.195 1.00 94.88 635 ARG A O 1
ATOM 4928 N N . CYS A 1 636 ? 7.469 -11.111 15.694 1.00 92.00 636 CYS A N 1
ATOM 4929 C CA . CYS A 1 636 ? 8.029 -11.821 16.848 1.00 92.00 636 CYS A CA 1
ATOM 4930 C C . CYS A 1 636 ? 6.980 -12.492 17.743 1.00 92.00 636 CYS A C 1
ATOM 4932 O O . CYS A 1 636 ? 7.313 -13.464 18.429 1.00 92.00 636 CYS A O 1
ATOM 4934 N N . HIS A 1 637 ? 5.768 -11.948 17.777 1.00 89.94 637 HIS A N 1
ATOM 4935 C CA . HIS A 1 637 ? 4.611 -12.389 18.562 1.00 89.94 637 HIS A CA 1
ATOM 4936 C C . HIS A 1 637 ? 3.353 -11.737 17.978 1.00 89.94 637 HIS A C 1
ATOM 4938 O O . HIS A 1 637 ? 3.502 -10.758 17.268 1.00 89.94 637 HIS A O 1
ATOM 4944 N N . ASP A 1 638 ? 2.141 -12.202 18.294 1.00 88.69 638 ASP A N 1
ATOM 4945 C CA . ASP A 1 638 ? 0.909 -11.535 17.833 1.00 88.69 638 ASP A CA 1
ATOM 4946 C C . ASP A 1 638 ? 0.921 -10.033 18.146 1.00 88.69 638 ASP A C 1
ATOM 4948 O O . ASP A 1 638 ? 1.457 -9.609 19.178 1.00 88.69 638 ASP A O 1
ATOM 4952 N N . HIS A 1 639 ? 0.364 -9.221 17.253 1.00 91.50 639 HIS A N 1
ATOM 4953 C CA . HIS A 1 639 ? 0.462 -7.774 17.340 1.00 91.50 639 HIS A CA 1
ATOM 4954 C C . HIS A 1 639 ? -0.125 -7.240 18.659 1.00 91.50 639 HIS A C 1
ATOM 4956 O O . HIS A 1 639 ? -1.094 -7.765 19.209 1.00 91.50 639 HIS A O 1
ATOM 4962 N N . LYS A 1 640 ? 0.514 -6.204 19.217 1.00 86.25 640 LYS A N 1
ATOM 4963 C CA . LYS A 1 640 ? 0.210 -5.728 20.575 1.00 86.25 640 LYS A CA 1
ATOM 4964 C C . LYS A 1 640 ? -1.180 -5.087 20.674 1.00 86.25 640 LYS A C 1
ATOM 4966 O O . LYS A 1 640 ? -1.873 -5.308 21.663 1.00 86.25 640 LYS A O 1
ATOM 4971 N N . PHE A 1 641 ? -1.552 -4.296 19.668 1.00 87.81 641 PHE A N 1
ATOM 4972 C CA . PHE A 1 641 ? -2.733 -3.424 19.690 1.00 87.81 641 PHE A CA 1
ATOM 4973 C C . PHE A 1 641 ? -3.777 -3.809 18.642 1.00 87.81 641 PHE A C 1
ATOM 4975 O O . PHE A 1 641 ? -4.954 -3.907 18.961 1.00 87.81 641 PHE A O 1
ATOM 4982 N N . ASP A 1 642 ? -3.348 -4.052 17.413 1.00 91.25 642 ASP A N 1
ATOM 4983 C CA . ASP A 1 642 ? -4.221 -4.487 16.320 1.00 91.25 642 ASP A CA 1
ATOM 4984 C C . ASP A 1 642 ? -4.446 -6.006 16.274 1.00 91.25 642 ASP A C 1
ATOM 4986 O O . ASP A 1 642 ? -3.578 -6.760 16.726 1.00 91.25 642 ASP A O 1
ATOM 4990 N N . PRO A 1 643 ? -5.585 -6.468 15.721 1.00 91.19 643 PRO A N 1
ATOM 4991 C CA . PRO A 1 643 ? -5.941 -7.877 15.628 1.00 91.19 643 PRO A CA 1
ATOM 4992 C C . PRO A 1 643 ? -5.215 -8.614 14.508 1.00 91.19 643 PRO A C 1
ATOM 4994 O O . PRO A 1 643 ? -5.835 -9.084 13.565 1.00 91.19 643 PRO A O 1
ATOM 4997 N N . ILE A 1 644 ? -3.890 -8.693 14.632 1.00 92.00 644 ILE A N 1
ATOM 4998 C CA . ILE A 1 644 ? -3.002 -9.298 13.639 1.00 92.00 644 ILE A CA 1
ATOM 4999 C C . ILE A 1 644 ? -2.178 -10.386 14.319 1.00 92.00 644 ILE A C 1
ATOM 5001 O O . ILE A 1 644 ? -1.347 -10.119 15.195 1.00 92.00 644 ILE A O 1
ATOM 5005 N N . LEU A 1 645 ? -2.393 -11.627 13.905 1.00 90.62 645 LEU A N 1
ATOM 5006 C CA . LEU A 1 645 ? -1.642 -12.781 14.370 1.00 90.62 645 LEU A CA 1
ATOM 5007 C C . LEU A 1 645 ? -0.232 -12.774 13.782 1.00 90.62 645 LEU A C 1
ATOM 5009 O O . LEU A 1 645 ? 0.002 -12.399 12.630 1.00 90.62 645 LEU A O 1
ATOM 5013 N N . GLN A 1 646 ? 0.723 -13.320 14.534 1.00 92.44 646 GLN A N 1
ATOM 5014 C CA . GLN A 1 646 ? 2.069 -13.563 14.017 1.00 92.44 646 GLN A CA 1
ATOM 5015 C C . GLN A 1 646 ? 2.023 -14.435 12.756 1.00 92.44 646 GLN A C 1
ATOM 5017 O O . GLN A 1 646 ? 2.798 -14.242 11.820 1.00 92.44 646 GLN A O 1
ATOM 5022 N N . LYS A 1 647 ? 1.104 -15.402 12.716 1.00 92.94 647 LYS A N 1
ATOM 5023 C CA . LYS A 1 647 ? 0.910 -16.254 11.544 1.00 92.94 647 LYS A CA 1
ATOM 5024 C C . LYS A 1 647 ? 0.583 -15.425 10.298 1.00 92.94 647 LYS A C 1
ATOM 5026 O O . LYS A 1 647 ? 1.217 -15.658 9.277 1.00 92.94 647 LYS A O 1
ATOM 5031 N N . GLU A 1 648 ? -0.336 -14.467 10.394 1.00 94.81 648 GLU A N 1
ATOM 5032 C CA . GLU A 1 648 ? -0.787 -13.625 9.273 1.00 94.81 648 GLU A CA 1
ATOM 5033 C C . GLU A 1 648 ? 0.351 -12.754 8.733 1.00 94.81 648 GLU A C 1
ATOM 5035 O O . GLU A 1 648 ? 0.555 -12.687 7.522 1.00 94.81 648 GLU A O 1
ATOM 5040 N N . TYR A 1 649 ? 1.201 -12.215 9.617 1.00 96.69 649 TYR A N 1
ATOM 5041 C CA . TYR A 1 649 ? 2.448 -11.562 9.204 1.00 96.69 649 TYR A CA 1
ATOM 5042 C C . TYR A 1 649 ? 3.312 -12.477 8.328 1.00 96.69 649 TYR A C 1
ATOM 5044 O O . TYR A 1 649 ? 3.759 -12.066 7.257 1.00 96.69 649 TYR A O 1
ATOM 5052 N N . TYR A 1 650 ? 3.524 -13.733 8.741 1.00 96.75 650 TYR A N 1
ATOM 5053 C CA . TYR A 1 650 ? 4.324 -14.671 7.948 1.00 96.75 650 TYR A CA 1
ATOM 5054 C C . TYR A 1 650 ? 3.614 -15.149 6.674 1.00 96.75 650 TYR A C 1
ATOM 5056 O O . TYR A 1 650 ? 4.287 -15.549 5.725 1.00 96.75 650 TYR A O 1
ATOM 5064 N N . GLN A 1 651 ? 2.283 -15.090 6.610 1.00 97.06 651 GLN A N 1
ATOM 5065 C CA . GLN A 1 651 ? 1.541 -15.358 5.378 1.00 97.06 651 GLN A CA 1
ATOM 5066 C C . GLN A 1 651 ? 1.735 -14.235 4.352 1.00 97.06 651 GLN A C 1
ATOM 5068 O O . GLN A 1 651 ? 1.995 -14.529 3.183 1.00 97.06 651 GLN A O 1
ATOM 5073 N N . LEU A 1 652 ? 1.712 -12.971 4.786 1.00 96.56 652 LEU A N 1
ATOM 5074 C CA . LEU A 1 652 ? 2.038 -11.840 3.916 1.00 96.56 652 LEU A CA 1
ATOM 5075 C C . LEU A 1 652 ? 3.522 -11.854 3.519 1.00 96.56 652 LEU A C 1
ATOM 5077 O O . LEU A 1 652 ? 3.854 -11.690 2.345 1.00 96.56 652 LEU A O 1
ATOM 5081 N N . ALA A 1 653 ? 4.417 -12.157 4.464 1.00 96.69 653 ALA A N 1
ATOM 5082 C CA . ALA A 1 653 ? 5.844 -12.366 4.211 1.00 96.69 653 ALA A CA 1
ATOM 5083 C C . ALA A 1 653 ? 6.093 -13.447 3.145 1.00 96.69 653 ALA A C 1
ATOM 5085 O O . ALA A 1 653 ? 6.938 -13.281 2.265 1.00 96.69 653 ALA A O 1
ATOM 5086 N N . ALA A 1 654 ? 5.335 -14.548 3.195 1.00 96.31 654 ALA A N 1
ATOM 5087 C CA . ALA A 1 654 ? 5.405 -15.613 2.203 1.00 96.31 654 ALA A CA 1
ATOM 5088 C C . ALA A 1 654 ? 4.929 -15.145 0.818 1.00 96.31 654 ALA A C 1
ATOM 5090 O O . ALA A 1 654 ? 5.537 -15.519 -0.185 1.00 96.31 654 ALA A O 1
ATOM 5091 N N . ALA A 1 655 ? 3.896 -14.295 0.750 1.00 95.00 655 ALA A N 1
ATOM 5092 C CA . ALA A 1 655 ? 3.397 -13.733 -0.508 1.00 95.00 655 ALA A CA 1
ATOM 5093 C C . ALA A 1 655 ? 4.442 -12.856 -1.220 1.00 95.00 655 ALA A C 1
ATOM 5095 O O . ALA A 1 655 ? 4.552 -12.904 -2.443 1.00 95.00 655 ALA A O 1
ATOM 5096 N N . VAL A 1 656 ? 5.267 -12.125 -0.463 1.00 94.94 656 VAL A N 1
ATOM 5097 C CA . VAL A 1 656 ? 6.348 -11.276 -1.004 1.00 94.94 656 VAL A CA 1
ATOM 5098 C C . VAL A 1 656 ? 7.728 -11.941 -0.980 1.00 94.94 656 VAL A C 1
ATOM 5100 O O . VAL A 1 656 ? 8.733 -11.339 -1.362 1.00 94.94 656 VAL A O 1
ATOM 5103 N N . GLY A 1 657 ? 7.810 -13.214 -0.586 1.00 94.94 657 GLY A N 1
ATOM 5104 C CA . GLY A 1 657 ? 9.072 -13.943 -0.429 1.00 94.94 657 GLY A CA 1
ATOM 5105 C C . GLY A 1 657 ? 9.904 -14.045 -1.716 1.00 94.94 657 GLY A C 1
ATOM 5106 O O . GLY A 1 657 ? 11.123 -14.241 -1.652 1.00 94.94 657 GLY A O 1
ATOM 5107 N N . GLY A 1 658 ? 9.272 -13.865 -2.879 1.00 94.81 658 GLY A N 1
ATOM 5108 C CA . GLY A 1 658 ? 9.907 -13.878 -4.198 1.00 94.81 658 GLY A CA 1
ATOM 5109 C C . GLY A 1 658 ? 10.459 -12.528 -4.663 1.00 94.81 658 GLY A C 1
ATOM 5110 O O . GLY A 1 658 ? 11.215 -12.497 -5.632 1.00 94.81 658 GLY A O 1
ATOM 5111 N N . VAL A 1 659 ? 10.136 -11.426 -3.980 1.00 96.06 659 VAL A N 1
ATOM 5112 C CA . VAL A 1 659 ? 10.568 -10.075 -4.373 1.00 96.06 659 VAL A CA 1
ATOM 5113 C C . VAL A 1 659 ? 12.081 -9.934 -4.223 1.00 96.06 659 VAL A C 1
ATOM 5115 O O . VAL A 1 659 ? 12.641 -10.374 -3.210 1.00 96.06 659 VAL A O 1
ATOM 5118 N N . ARG A 1 660 ? 12.749 -9.354 -5.230 1.00 94.44 660 ARG A N 1
ATOM 5119 C CA . ARG A 1 660 ? 14.176 -8.991 -5.179 1.00 94.44 660 ARG A CA 1
ATOM 5120 C C . ARG A 1 660 ? 14.435 -7.663 -5.878 1.00 94.44 660 ARG A C 1
ATOM 5122 O O . ARG A 1 660 ? 13.879 -7.381 -6.936 1.00 94.44 660 ARG A O 1
ATOM 5129 N N . HIS A 1 661 ? 15.386 -6.916 -5.334 1.00 93.50 661 HIS A N 1
ATOM 5130 C CA . HIS A 1 661 ? 15.946 -5.723 -5.957 1.00 93.50 661 HIS A CA 1
ATOM 5131 C C . HIS A 1 661 ? 16.708 -6.061 -7.243 1.00 93.50 661 HIS A C 1
ATOM 5133 O O . HIS A 1 661 ? 17.509 -7.001 -7.278 1.00 93.50 661 HIS A O 1
ATOM 5139 N N . GLY A 1 662 ? 16.531 -5.254 -8.290 1.00 92.75 662 GLY A N 1
ATOM 5140 C CA . GLY A 1 662 ? 17.365 -5.362 -9.478 1.00 92.75 662 GLY A CA 1
ATOM 5141 C C . GLY A 1 662 ? 16.886 -4.549 -10.671 1.00 92.75 662 GLY A C 1
ATOM 5142 O O . GLY A 1 662 ? 15.983 -3.722 -10.586 1.00 92.75 662 GLY A O 1
ATOM 5143 N N . GLN A 1 663 ? 17.548 -4.787 -11.799 1.00 93.94 663 GLN A N 1
ATOM 5144 C CA . GLN A 1 663 ? 17.237 -4.153 -13.071 1.00 93.94 663 GLN A CA 1
ATOM 5145 C C . GLN A 1 663 ? 16.521 -5.127 -14.004 1.00 93.94 663 GLN A C 1
ATOM 5147 O O . GLN A 1 663 ? 16.890 -6.300 -14.088 1.00 93.94 663 GLN A O 1
ATOM 5152 N N . ARG A 1 664 ? 15.531 -4.625 -14.744 1.00 94.00 664 ARG A N 1
ATOM 5153 C CA . ARG A 1 664 ? 14.809 -5.367 -15.781 1.00 94.00 664 ARG A CA 1
ATOM 5154 C C . ARG A 1 664 ? 14.915 -4.651 -17.110 1.00 94.00 664 ARG A C 1
ATOM 5156 O O . ARG A 1 664 ? 14.785 -3.433 -17.174 1.00 94.00 664 ARG A O 1
ATOM 5163 N N . SER A 1 665 ? 15.138 -5.428 -18.164 1.00 94.00 665 SER A N 1
ATOM 5164 C CA . SER A 1 665 ? 15.005 -4.943 -19.532 1.00 94.00 665 SER A CA 1
ATOM 5165 C C . SER A 1 665 ? 13.539 -5.040 -19.936 1.00 94.00 665 SER A C 1
ATOM 5167 O O . SER A 1 665 ? 12.930 -6.100 -19.786 1.00 94.00 665 SER A O 1
ATOM 5169 N N . VAL A 1 666 ? 12.974 -3.935 -20.405 1.00 93.56 666 VAL A N 1
ATOM 5170 C CA . VAL A 1 666 ? 11.575 -3.831 -20.817 1.00 93.56 666 VAL A CA 1
ATOM 5171 C C . VAL A 1 666 ? 11.486 -3.265 -22.225 1.00 93.56 666 VAL A C 1
ATOM 5173 O O . VAL A 1 666 ? 12.344 -2.498 -22.663 1.00 93.56 666 VAL A O 1
ATOM 5176 N N . ASN A 1 667 ? 10.455 -3.674 -22.956 1.00 93.00 667 ASN A N 1
ATOM 5177 C CA . ASN A 1 667 ? 10.149 -3.121 -24.264 1.00 93.00 667 ASN A CA 1
ATOM 5178 C C . ASN A 1 667 ? 8.646 -3.209 -24.521 1.00 93.00 667 ASN A C 1
ATOM 5180 O O . ASN A 1 667 ? 8.015 -4.170 -24.088 1.00 93.00 667 ASN A O 1
ATOM 5184 N N . THR A 1 668 ? 8.079 -2.238 -25.232 1.00 90.44 668 THR A N 1
ATOM 5185 C CA . THR A 1 668 ? 6.664 -2.300 -25.609 1.00 90.44 668 THR A CA 1
ATOM 5186 C C . THR A 1 668 ? 6.454 -3.352 -26.691 1.00 90.44 668 THR A C 1
ATOM 5188 O O . THR A 1 668 ? 7.341 -3.608 -27.513 1.00 90.44 668 THR A O 1
ATOM 5191 N N . GLU A 1 669 ? 5.261 -3.944 -26.729 1.00 87.88 669 GLU A N 1
ATOM 5192 C CA . GLU A 1 669 ? 4.914 -4.904 -27.777 1.00 87.88 669 GLU A CA 1
ATOM 5193 C C . GLU A 1 669 ? 5.035 -4.284 -29.173 1.00 87.88 669 GLU A C 1
ATOM 5195 O O . GLU A 1 669 ? 5.625 -4.877 -30.075 1.00 87.88 669 GLU A O 1
ATOM 5200 N N . GLU A 1 670 ? 4.580 -3.039 -29.327 1.00 89.50 670 GLU A N 1
ATOM 5201 C CA . GLU A 1 670 ? 4.729 -2.287 -30.571 1.00 89.50 670 GLU A CA 1
ATOM 5202 C C . GLU A 1 670 ? 6.199 -2.196 -31.002 1.00 89.50 670 GLU A C 1
ATOM 5204 O O . GLU A 1 670 ? 6.539 -2.512 -32.145 1.00 89.50 670 GLU A O 1
ATOM 5209 N N . ASN A 1 671 ? 7.098 -1.822 -30.090 1.00 91.12 671 ASN A N 1
ATOM 5210 C CA . ASN A 1 671 ? 8.517 -1.728 -30.402 1.00 91.12 671 ASN A CA 1
ATOM 5211 C C . ASN A 1 671 ? 9.122 -3.091 -30.737 1.00 91.12 671 ASN A C 1
ATOM 5213 O O . ASN A 1 671 ? 9.907 -3.174 -31.682 1.00 91.12 671 ASN A O 1
ATOM 5217 N N . ARG A 1 672 ? 8.742 -4.171 -30.041 1.00 88.19 672 ARG A N 1
ATOM 5218 C CA . ARG A 1 672 ? 9.190 -5.533 -30.384 1.00 88.19 672 ARG A CA 1
ATOM 5219 C C . ARG A 1 672 ? 8.804 -5.907 -31.814 1.00 88.19 672 ARG A C 1
ATOM 5221 O O . ARG A 1 672 ? 9.663 -6.368 -32.570 1.00 88.19 672 ARG A O 1
ATOM 5228 N N . GLN A 1 673 ? 7.562 -5.639 -32.211 1.00 91.00 673 GLN A N 1
ATOM 5229 C CA . GLN A 1 673 ? 7.091 -5.895 -33.574 1.00 91.00 673 GLN A CA 1
ATOM 5230 C C . GLN A 1 673 ? 7.829 -5.028 -34.605 1.00 91.00 673 GLN A C 1
ATOM 5232 O O . GLN A 1 673 ? 8.312 -5.531 -35.624 1.00 91.00 673 GLN A O 1
ATOM 5237 N N . GLN A 1 674 ? 8.011 -3.737 -34.321 1.00 92.06 674 GLN A N 1
ATOM 5238 C CA . GLN A 1 674 ? 8.747 -2.832 -35.206 1.00 92.06 674 GLN A CA 1
ATOM 5239 C C . GLN A 1 674 ? 10.225 -3.216 -35.343 1.00 92.06 674 GLN A C 1
ATOM 5241 O O . GLN A 1 674 ? 10.782 -3.134 -36.437 1.00 92.06 674 GLN A O 1
ATOM 5246 N N . LEU A 1 675 ? 10.867 -3.703 -34.278 1.00 90.81 675 LEU A N 1
ATOM 5247 C CA . LEU A 1 675 ? 12.244 -4.197 -34.331 1.00 90.81 675 LEU A CA 1
ATOM 5248 C C . LEU A 1 675 ? 12.391 -5.392 -35.281 1.00 90.81 675 LEU A C 1
ATOM 5250 O O . LEU A 1 675 ? 13.388 -5.466 -36.000 1.00 90.81 675 LEU A O 1
ATOM 5254 N N . ILE A 1 676 ? 11.416 -6.307 -35.329 1.00 90.38 676 ILE A N 1
ATOM 5255 C CA . ILE A 1 676 ? 11.416 -7.429 -36.286 1.00 90.38 676 ILE A CA 1
ATOM 5256 C C . ILE A 1 676 ? 11.372 -6.893 -37.723 1.00 90.38 676 ILE A C 1
ATOM 5258 O O . ILE A 1 676 ? 12.172 -7.303 -38.571 1.00 90.38 676 ILE A O 1
ATOM 5262 N N . VAL A 1 677 ? 10.487 -5.927 -37.989 1.00 94.06 677 VAL A N 1
ATOM 5263 C CA . VAL A 1 677 ? 10.352 -5.291 -39.309 1.00 94.06 677 VAL A CA 1
ATOM 5264 C C . VAL A 1 677 ? 11.631 -4.548 -39.703 1.00 94.06 677 VAL A C 1
ATOM 5266 O O . VAL A 1 677 ? 12.111 -4.704 -40.828 1.00 94.06 677 VAL A O 1
ATOM 5269 N N . LEU A 1 678 ? 12.215 -3.771 -38.789 1.00 91.56 678 LEU A N 1
ATOM 5270 C CA . LEU A 1 678 ? 13.447 -3.017 -39.025 1.00 91.56 678 LEU A CA 1
ATOM 5271 C C . LEU A 1 678 ? 14.632 -3.944 -39.303 1.00 91.56 678 LEU A C 1
ATOM 5273 O O . LEU A 1 678 ? 15.353 -3.711 -40.271 1.00 91.56 678 LEU A O 1
ATOM 5277 N N . LYS A 1 679 ? 14.794 -5.030 -38.535 1.00 87.25 679 LYS A N 1
ATOM 5278 C CA . LYS A 1 679 ? 15.848 -6.034 -38.769 1.00 87.25 679 LYS A CA 1
ATOM 5279 C C . LYS A 1 679 ? 15.748 -6.648 -40.165 1.00 87.25 679 LYS A C 1
ATOM 5281 O O . LYS A 1 679 ? 16.761 -6.762 -40.852 1.00 87.25 679 LYS A O 1
ATOM 5286 N N . ARG A 1 680 ? 14.533 -6.992 -40.613 1.00 88.81 680 ARG A N 1
ATOM 5287 C CA . ARG A 1 680 ? 14.301 -7.501 -41.974 1.00 88.81 680 ARG A CA 1
ATOM 5288 C C . ARG A 1 680 ? 14.685 -6.464 -43.033 1.00 88.81 680 ARG A C 1
ATOM 5290 O O . ARG A 1 680 ? 15.436 -6.787 -43.945 1.00 88.81 680 ARG A O 1
ATOM 5297 N N . ARG A 1 681 ? 14.239 -5.213 -42.881 1.00 92.81 681 ARG A N 1
ATOM 5298 C CA . ARG A 1 681 ? 14.559 -4.124 -43.824 1.00 92.81 681 ARG A CA 1
ATOM 5299 C C . ARG A 1 681 ? 16.055 -3.828 -43.890 1.00 92.81 681 ARG A C 1
ATOM 5301 O O . ARG A 1 681 ? 16.571 -3.573 -44.970 1.00 92.81 681 ARG A O 1
ATOM 5308 N N . ILE A 1 682 ? 16.754 -3.857 -42.755 1.00 86.69 682 ILE A N 1
ATOM 5309 C CA . ILE A 1 682 ? 18.211 -3.681 -42.718 1.00 86.69 682 ILE A CA 1
ATOM 5310 C C . ILE A 1 682 ? 18.884 -4.781 -43.539 1.00 86.69 682 ILE A C 1
ATOM 5312 O O . ILE A 1 682 ? 19.685 -4.450 -44.410 1.00 86.69 682 ILE A O 1
ATOM 5316 N N . ARG A 1 683 ? 18.500 -6.050 -43.337 1.00 82.75 683 ARG A N 1
ATOM 5317 C CA . ARG A 1 683 ? 19.032 -7.181 -44.112 1.00 82.75 683 ARG A CA 1
ATOM 5318 C C . ARG A 1 683 ? 18.762 -7.027 -45.611 1.00 82.75 683 ARG A C 1
ATOM 5320 O O . ARG A 1 683 ? 19.691 -7.103 -46.398 1.00 82.75 683 ARG A O 1
ATOM 5327 N N . GLU A 1 684 ? 17.536 -6.686 -46.005 1.00 88.88 684 GLU A N 1
ATOM 5328 C CA . GLU A 1 684 ? 17.186 -6.460 -47.418 1.00 88.88 684 GLU A CA 1
ATOM 5329 C C . GLU A 1 684 ? 18.024 -5.352 -48.081 1.00 88.88 684 GLU A C 1
ATOM 5331 O O . GLU A 1 684 ? 18.338 -5.422 -49.270 1.00 88.88 684 GLU A O 1
ATOM 5336 N N . VAL A 1 685 ? 18.357 -4.285 -47.345 1.00 89.69 685 VAL A N 1
ATOM 5337 C CA . VAL A 1 685 ? 19.197 -3.198 -47.870 1.00 89.69 685 VAL A CA 1
ATOM 5338 C C . VAL A 1 685 ? 20.673 -3.603 -47.886 1.00 89.69 685 VAL A C 1
ATOM 5340 O O . VAL A 1 685 ? 21.373 -3.241 -48.831 1.00 89.69 685 VAL A O 1
ATOM 5343 N N . GLN A 1 686 ? 21.134 -4.382 -46.903 1.00 83.19 686 GLN A N 1
ATOM 5344 C CA . GLN A 1 686 ? 22.475 -4.976 -46.900 1.00 83.19 686 GLN A CA 1
ATOM 5345 C C . GLN A 1 686 ? 22.668 -5.907 -48.102 1.00 83.19 686 GLN A C 1
ATOM 5347 O O . GLN A 1 686 ? 23.631 -5.727 -48.840 1.00 83.19 686 GLN A O 1
ATOM 5352 N N . ASP A 1 687 ? 21.705 -6.786 -48.387 1.00 78.75 687 ASP A N 1
ATOM 5353 C CA . ASP A 1 687 ? 21.751 -7.698 -49.535 1.00 78.75 687 ASP A CA 1
ATOM 5354 C C . ASP A 1 687 ? 21.870 -6.934 -50.865 1.00 78.75 687 ASP A C 1
ATOM 5356 O O . ASP A 1 687 ? 22.584 -7.353 -51.775 1.00 78.75 687 ASP A O 1
ATOM 5360 N N . LYS A 1 688 ? 21.222 -5.765 -50.982 1.00 88.44 688 LYS A N 1
ATOM 5361 C CA . LYS A 1 688 ? 21.344 -4.893 -52.165 1.00 88.44 688 LYS A CA 1
ATOM 5362 C C . LYS A 1 688 ? 22.740 -4.290 -52.319 1.00 88.44 688 LYS A C 1
ATOM 5364 O O . LYS A 1 688 ? 23.173 -4.093 -53.454 1.00 88.44 688 LYS A O 1
ATOM 5369 N N . ILE A 1 689 ? 23.418 -3.966 -51.215 1.00 85.81 689 ILE A N 1
ATOM 5370 C CA . ILE A 1 689 ? 24.818 -3.516 -51.250 1.00 85.81 689 ILE A CA 1
ATOM 5371 C C . ILE A 1 689 ? 25.707 -4.682 -51.674 1.00 85.81 689 ILE A C 1
ATOM 5373 O O . ILE A 1 689 ? 26.467 -4.529 -52.625 1.00 85.81 689 ILE A O 1
ATOM 5377 N N . SER A 1 690 ? 25.541 -5.858 -51.063 1.00 78.62 690 SER A N 1
ATOM 5378 C CA . SER A 1 690 ? 26.316 -7.054 -51.407 1.00 78.62 690 SER A CA 1
ATOM 5379 C C . SER A 1 690 ? 26.147 -7.457 -52.874 1.00 78.62 690 SER A C 1
ATOM 5381 O O . SER A 1 690 ? 27.130 -7.747 -53.543 1.00 78.62 690 SER A O 1
ATOM 5383 N N . GLN A 1 691 ? 24.929 -7.409 -53.425 1.00 83.56 691 GLN A N 1
ATOM 5384 C CA . GLN A 1 691 ? 24.687 -7.678 -54.850 1.00 83.56 691 GLN A CA 1
ATOM 5385 C C . GLN A 1 691 ? 25.399 -6.678 -55.771 1.00 83.56 691 GLN A C 1
ATOM 5387 O O . GLN A 1 691 ? 25.936 -7.067 -56.809 1.00 83.56 691 GLN A O 1
ATOM 5392 N N . LEU A 1 692 ? 25.400 -5.393 -55.403 1.00 87.00 692 LEU A N 1
ATOM 5393 C CA . LEU A 1 692 ? 26.073 -4.339 -56.160 1.00 87.00 692 LEU A CA 1
ATOM 5394 C C . LEU A 1 692 ? 27.596 -4.520 -56.126 1.00 87.00 692 LEU A C 1
ATOM 5396 O O . LEU A 1 692 ? 28.241 -4.479 -57.171 1.00 87.00 692 LEU A O 1
ATOM 5400 N N . GLU A 1 693 ? 28.161 -4.782 -54.949 1.00 84.62 693 GLU A N 1
ATOM 5401 C CA . GLU A 1 693 ? 29.596 -5.021 -54.771 1.00 84.62 693 GLU A CA 1
ATOM 5402 C C . GLU A 1 693 ? 30.048 -6.321 -55.456 1.00 84.62 693 GLU A C 1
ATOM 5404 O O . GLU A 1 693 ? 31.081 -6.336 -56.124 1.00 84.62 693 GLU A O 1
ATOM 5409 N N . GLN A 1 694 ? 29.238 -7.385 -55.411 1.00 78.88 694 GLN A N 1
ATOM 5410 C CA . GLN A 1 694 ? 29.522 -8.641 -56.111 1.00 78.88 694 GLN A CA 1
ATOM 5411 C C . GLN A 1 694 ? 29.553 -8.462 -57.636 1.00 78.88 694 GLN A C 1
ATOM 5413 O O . GLN A 1 694 ? 30.381 -9.064 -58.322 1.00 78.88 694 GLN A O 1
ATOM 5418 N N . ALA A 1 695 ? 28.669 -7.628 -58.192 1.00 84.94 695 ALA A N 1
ATOM 5419 C CA . ALA A 1 695 ? 28.672 -7.338 -59.623 1.00 84.94 695 ALA A CA 1
ATOM 5420 C C . ALA A 1 695 ? 29.967 -6.631 -60.060 1.00 84.94 695 ALA A C 1
ATOM 5422 O O . ALA A 1 695 ? 30.510 -6.939 -61.121 1.00 84.94 695 ALA A O 1
ATOM 5423 N N . VAL A 1 696 ? 30.485 -5.719 -59.234 1.00 86.00 696 VAL A N 1
ATOM 5424 C CA . VAL A 1 696 ? 31.757 -5.016 -59.469 1.00 86.00 696 VAL A CA 1
ATOM 5425 C C . VAL A 1 696 ? 32.938 -5.974 -59.320 1.00 86.00 696 VAL A C 1
ATOM 5427 O O . VAL A 1 696 ? 33.796 -6.028 -60.199 1.00 86.00 696 VAL A O 1
ATOM 5430 N N . ARG A 1 697 ? 32.939 -6.807 -58.274 1.00 82.38 697 ARG A N 1
ATOM 5431 C CA . ARG A 1 697 ? 33.934 -7.866 -58.061 1.00 82.38 697 ARG A CA 1
ATOM 5432 C C . ARG A 1 697 ? 34.064 -8.781 -59.276 1.00 82.38 697 ARG A C 1
ATOM 5434 O O . ARG A 1 697 ? 35.164 -9.003 -59.769 1.00 82.38 697 ARG A O 1
ATOM 5441 N N . ASN A 1 698 ? 32.941 -9.255 -59.812 1.00 80.31 698 ASN A N 1
ATOM 5442 C CA . ASN A 1 698 ? 32.932 -10.112 -60.999 1.00 80.31 698 ASN A CA 1
ATOM 5443 C C . ASN A 1 698 ? 33.495 -9.407 -62.250 1.00 80.31 698 ASN A C 1
ATOM 5445 O O . ASN A 1 698 ? 34.003 -10.085 -63.143 1.00 80.31 698 ASN A O 1
ATOM 5449 N N . ARG A 1 699 ? 33.410 -8.068 -62.342 1.00 85.44 699 ARG A N 1
ATOM 5450 C CA . ARG A 1 699 ? 34.068 -7.293 -63.411 1.00 85.44 699 ARG A CA 1
ATOM 5451 C C . ARG A 1 699 ? 35.582 -7.254 -63.209 1.00 85.44 699 ARG A C 1
ATOM 5453 O O . ARG A 1 699 ? 36.309 -7.586 -64.138 1.00 85.44 699 ARG A O 1
ATOM 5460 N N . LEU A 1 700 ? 36.033 -6.939 -61.995 1.00 82.31 700 LEU A N 1
ATOM 5461 C CA . LEU A 1 700 ? 37.457 -6.880 -61.654 1.00 82.31 700 LEU A CA 1
ATOM 5462 C C . LEU A 1 700 ? 38.162 -8.228 -61.832 1.00 82.31 700 LEU A C 1
ATOM 5464 O O . LEU A 1 700 ? 39.242 -8.273 -62.411 1.00 82.31 700 LEU A O 1
ATOM 5468 N N . LEU A 1 701 ? 37.529 -9.334 -61.426 1.00 75.81 701 LEU A N 1
ATOM 5469 C CA . LEU A 1 701 ? 38.080 -10.679 -61.627 1.00 75.81 701 LEU A CA 1
ATOM 5470 C C . LEU A 1 701 ? 38.258 -11.015 -63.117 1.00 75.81 701 LEU A C 1
ATOM 5472 O O . LEU A 1 701 ? 39.300 -11.538 -63.503 1.00 75.81 701 LEU A O 1
ATOM 5476 N N . LYS A 1 702 ? 37.292 -10.652 -63.975 1.00 74.56 702 LYS A N 1
ATOM 5477 C CA . LYS A 1 702 ? 37.406 -10.836 -65.435 1.00 74.56 702 LYS A CA 1
ATOM 5478 C C . LYS A 1 702 ? 38.520 -9.990 -66.055 1.00 74.56 702 LYS A C 1
ATOM 5480 O O . LYS A 1 702 ? 39.162 -10.434 -67.001 1.00 74.56 702 LYS A O 1
ATOM 5485 N N . GLU A 1 703 ? 38.741 -8.778 -65.550 1.00 70.69 703 GLU A N 1
ATOM 5486 C CA . GLU A 1 703 ? 39.835 -7.902 -65.993 1.00 70.69 703 GLU A CA 1
ATOM 5487 C C . GLU A 1 703 ? 41.206 -8.393 -65.499 1.00 70.69 703 GLU A C 1
ATOM 5489 O O . GLU A 1 703 ? 42.211 -8.235 -66.194 1.00 70.69 703 GLU A O 1
ATOM 5494 N N . GLN A 1 704 ? 41.249 -9.022 -64.324 1.00 68.56 704 GLN A N 1
ATOM 5495 C CA . GLN A 1 704 ? 42.460 -9.572 -63.722 1.00 68.56 704 GLN A CA 1
ATOM 5496 C C . GLN A 1 704 ? 42.907 -10.887 -64.376 1.00 68.56 704 GLN A C 1
ATOM 5498 O O . GLN A 1 704 ? 44.097 -11.047 -64.647 1.00 68.56 704 GLN A O 1
ATOM 5503 N N . GLU A 1 705 ? 41.975 -11.790 -64.712 1.00 63.25 705 GLU A N 1
ATOM 5504 C CA . GLU A 1 705 ? 42.259 -13.006 -65.501 1.00 63.25 705 GLU A CA 1
ATOM 5505 C C . GLU A 1 705 ? 42.933 -12.687 -66.849 1.00 63.25 705 GLU A C 1
ATOM 5507 O O . GLU A 1 705 ? 43.646 -13.519 -67.406 1.00 63.25 705 GLU A O 1
ATOM 5512 N N . GLN A 1 706 ? 42.751 -11.466 -67.361 1.00 58.22 706 GLN A N 1
ATOM 5513 C CA . GLN A 1 706 ? 43.348 -10.996 -68.610 1.00 58.22 706 GLN A CA 1
ATOM 5514 C C . GLN A 1 706 ? 44.722 -10.319 -68.437 1.00 58.22 706 GLN A C 1
ATOM 5516 O O . GLN A 1 706 ? 45.362 -10.035 -69.451 1.00 58.22 706 GLN A O 1
ATOM 5521 N N . ARG A 1 707 ? 45.191 -10.032 -67.206 1.00 57.06 707 ARG A N 1
ATOM 5522 C CA . ARG A 1 707 ? 46.319 -9.105 -66.972 1.00 57.06 707 ARG A CA 1
ATOM 5523 C C . ARG A 1 707 ? 47.633 -9.674 -66.422 1.00 57.06 707 ARG A C 1
ATOM 5525 O O . ARG A 1 707 ? 48.640 -9.026 -66.691 1.00 57.06 707 ARG A O 1
ATOM 5532 N N . GLU A 1 708 ? 47.722 -10.817 -65.727 1.00 56.94 708 GLU A N 1
ATOM 5533 C CA . GLU A 1 708 ? 49.009 -11.176 -65.075 1.00 56.94 708 GLU A CA 1
ATOM 5534 C C . GLU A 1 708 ? 49.439 -12.658 -65.062 1.00 56.94 708 GLU A C 1
ATOM 5536 O O . GLU A 1 708 ? 48.692 -13.564 -64.702 1.00 56.94 708 GLU A O 1
ATOM 5541 N N . ASN A 1 709 ? 50.738 -12.860 -65.346 1.00 62.91 709 ASN A N 1
ATOM 5542 C CA . ASN A 1 709 ? 51.567 -14.011 -64.958 1.00 62.91 709 ASN A CA 1
ATOM 5543 C C . ASN A 1 709 ? 51.946 -13.896 -63.461 1.00 62.91 709 ASN A C 1
ATOM 5545 O O . ASN A 1 709 ? 53.097 -13.607 -63.129 1.00 62.91 709 ASN A O 1
ATOM 5549 N N . LEU A 1 710 ? 50.994 -14.083 -62.542 1.00 67.38 710 LEU A N 1
ATOM 5550 C CA . LEU A 1 710 ? 51.314 -14.174 -61.109 1.00 67.38 710 LEU A CA 1
ATOM 5551 C C . LEU A 1 710 ? 52.104 -15.466 -60.806 1.00 67.38 710 LEU A C 1
ATOM 5553 O O . LEU A 1 710 ? 51.868 -16.501 -61.443 1.00 67.38 710 LEU A O 1
ATOM 5557 N N . PRO A 1 711 ? 53.041 -15.455 -59.837 1.00 72.62 711 PRO A N 1
ATOM 5558 C CA . PRO A 1 711 ? 53.719 -16.673 -59.403 1.00 72.62 711 PRO A CA 1
ATOM 5559 C C . PRO A 1 711 ? 52.701 -17.671 -58.837 1.00 72.62 711 PRO A C 1
ATOM 5561 O O . PRO A 1 711 ? 51.753 -17.295 -58.151 1.00 72.62 711 PRO A O 1
ATOM 5564 N N . LYS A 1 712 ? 52.884 -18.969 -59.105 1.00 77.12 712 LYS A N 1
ATOM 5565 C CA . LYS A 1 712 ? 51.960 -19.999 -58.606 1.00 77.12 712 LYS A CA 1
ATOM 5566 C C . LYS A 1 712 ? 52.062 -20.115 -57.082 1.00 77.12 712 LYS A C 1
ATOM 5568 O O . LYS A 1 712 ? 53.020 -20.694 -56.573 1.00 77.12 712 LYS A O 1
ATOM 5573 N N . ARG A 1 713 ? 51.051 -19.612 -56.365 1.00 82.12 713 ARG A N 1
ATOM 5574 C CA . ARG A 1 713 ? 50.877 -19.835 -54.922 1.00 82.12 713 ARG A CA 1
ATOM 5575 C C . ARG A 1 713 ? 50.644 -21.322 -54.634 1.00 82.12 713 ARG A C 1
ATOM 5577 O O . ARG A 1 713 ? 49.868 -21.988 -55.322 1.00 82.12 713 ARG A O 1
ATOM 5584 N N . VAL A 1 714 ? 51.296 -21.835 -53.593 1.00 89.06 714 VAL A N 1
ATOM 5585 C CA . VAL A 1 714 ? 51.018 -23.174 -53.052 1.00 89.06 714 VAL A CA 1
ATOM 5586 C C . VAL A 1 714 ? 49.608 -23.176 -52.466 1.00 89.06 714 VAL A C 1
ATOM 5588 O O . VAL A 1 714 ? 49.231 -22.237 -51.783 1.00 89.06 714 VAL A O 1
ATOM 5591 N N . ARG A 1 715 ? 48.800 -24.204 -52.727 1.00 91.19 715 ARG A N 1
ATOM 5592 C CA . ARG A 1 715 ? 47.431 -24.260 -52.196 1.00 91.19 715 ARG A CA 1
ATOM 5593 C C . ARG A 1 715 ? 47.460 -24.483 -50.666 1.00 91.19 715 ARG A C 1
ATOM 5595 O O . ARG A 1 715 ? 48.042 -25.487 -50.254 1.00 91.19 715 ARG A O 1
ATOM 5602 N N . PRO A 1 716 ? 46.847 -23.608 -49.843 1.00 94.06 716 PRO A N 1
ATOM 5603 C CA . PRO A 1 716 ? 46.669 -23.860 -48.413 1.00 94.06 716 PRO A CA 1
ATOM 5604 C C . PRO A 1 716 ? 45.652 -24.974 -48.150 1.00 94.06 716 PRO A C 1
ATOM 5606 O O . PRO A 1 716 ? 44.835 -25.292 -49.016 1.00 94.06 716 PRO A O 1
ATOM 5609 N N . ILE A 1 717 ? 45.675 -25.531 -46.937 1.00 94.38 717 ILE A N 1
ATOM 5610 C CA . ILE A 1 717 ? 44.631 -26.455 -46.467 1.00 94.38 717 ILE A CA 1
ATOM 5611 C C . ILE A 1 717 ? 43.367 -25.717 -46.013 1.00 94.38 717 ILE A C 1
ATOM 5613 O O . ILE A 1 717 ? 42.296 -26.312 -46.029 1.00 94.38 717 ILE A O 1
ATOM 5617 N N . ALA A 1 718 ? 43.495 -24.436 -45.649 1.00 95.12 718 ALA A N 1
ATOM 5618 C CA . ALA A 1 718 ? 42.378 -23.549 -45.341 1.00 95.12 718 ALA A CA 1
ATOM 5619 C C . ALA A 1 718 ? 42.716 -22.087 -45.652 1.00 95.12 718 ALA A C 1
ATOM 5621 O O . ALA A 1 718 ? 43.852 -21.647 -45.426 1.00 95.12 718 ALA A O 1
ATOM 5622 N N . ARG A 1 719 ? 41.726 -21.333 -46.136 1.00 93.31 719 ARG A N 1
ATOM 5623 C CA . ARG A 1 719 ? 41.815 -19.884 -46.359 1.00 93.31 719 ARG A CA 1
ATOM 5624 C C . ARG A 1 719 ? 40.524 -19.204 -45.932 1.00 93.31 719 ARG A C 1
ATOM 5626 O O . ARG A 1 719 ? 39.457 -19.571 -46.399 1.00 93.31 719 ARG A O 1
ATOM 5633 N N . TRP A 1 720 ? 40.645 -18.158 -45.127 1.00 93.62 720 TRP A N 1
ATOM 5634 C CA . TRP A 1 720 ? 39.543 -17.264 -44.781 1.00 93.62 720 TRP A CA 1
ATOM 5635 C C . TRP A 1 720 ? 39.821 -15.903 -45.407 1.00 93.62 720 TRP A C 1
ATOM 5637 O O . TRP A 1 720 ? 40.846 -15.298 -45.100 1.00 93.62 720 TRP A O 1
ATOM 5647 N N . ASP A 1 721 ? 38.945 -15.454 -46.301 1.00 88.25 721 ASP A N 1
ATOM 5648 C CA . ASP A 1 721 ? 39.046 -14.152 -46.982 1.00 88.25 721 ASP A CA 1
ATOM 5649 C C . ASP A 1 721 ? 38.203 -13.055 -46.312 1.00 88.25 721 ASP A C 1
ATOM 5651 O O . ASP A 1 721 ? 38.336 -11.887 -46.647 1.00 88.25 721 ASP A O 1
ATOM 5655 N N . PHE A 1 722 ? 37.346 -13.427 -45.354 1.00 89.12 722 PHE A N 1
ATOM 5656 C CA . PHE A 1 722 ? 36.517 -12.523 -44.551 1.00 89.12 722 PHE A CA 1
ATOM 5657 C C . PHE A 1 722 ? 35.649 -11.542 -45.355 1.00 89.12 722 PHE A C 1
ATOM 5659 O O . PHE A 1 722 ? 35.127 -10.577 -44.796 1.00 89.12 722 PHE A O 1
ATOM 5666 N N . GLU A 1 723 ? 35.436 -11.793 -46.649 1.00 80.12 723 GLU A N 1
ATOM 5667 C CA . GLU A 1 723 ? 34.785 -10.825 -47.531 1.00 80.12 723 GLU A CA 1
ATOM 5668 C C . GLU A 1 723 ? 33.284 -10.725 -47.264 1.00 80.12 723 GLU A C 1
ATOM 5670 O O . GLU A 1 723 ? 32.687 -9.652 -47.363 1.00 80.12 723 GLU A O 1
ATOM 5675 N N . SER A 1 724 ? 32.664 -11.860 -46.945 1.00 76.31 724 SER A N 1
ATOM 5676 C CA . SER A 1 724 ? 31.216 -11.962 -46.742 1.00 76.31 724 SER A CA 1
ATOM 5677 C C . SER A 1 724 ? 30.826 -12.808 -45.533 1.00 76.31 724 SER A C 1
ATOM 5679 O O . SER A 1 724 ? 29.796 -12.539 -44.912 1.00 76.31 724 SER A O 1
ATOM 5681 N N . ASP A 1 725 ? 31.641 -13.796 -45.165 1.00 82.69 725 ASP A N 1
ATOM 5682 C CA . ASP A 1 725 ? 31.406 -14.663 -44.019 1.00 82.69 725 ASP A CA 1
ATOM 5683 C C . ASP A 1 725 ? 32.730 -15.159 -43.393 1.00 82.69 725 ASP A C 1
ATOM 5685 O O . ASP A 1 725 ? 33.807 -14.623 -43.647 1.00 82.69 725 ASP A O 1
ATOM 5689 N N . LEU A 1 726 ? 32.631 -16.135 -42.487 1.00 88.12 726 LEU A N 1
ATOM 5690 C CA . LEU A 1 726 ? 33.761 -16.755 -41.784 1.00 88.12 726 LEU A CA 1
ATOM 5691 C C . LEU A 1 726 ? 34.101 -18.148 -42.341 1.00 88.12 726 LEU A C 1
ATOM 5693 O O . LEU A 1 726 ? 34.734 -18.960 -41.654 1.00 88.12 726 LEU A O 1
ATOM 5697 N N . ARG A 1 727 ? 33.630 -18.482 -43.546 1.00 89.19 727 ARG A N 1
ATOM 5698 C CA . ARG A 1 727 ? 33.877 -19.797 -44.133 1.00 89.19 727 ARG A CA 1
ATOM 5699 C C . ARG A 1 727 ? 35.291 -19.887 -44.682 1.00 89.19 727 ARG A C 1
ATOM 5701 O O . ARG A 1 727 ? 35.930 -18.904 -45.039 1.00 89.19 727 ARG A O 1
ATOM 5708 N N . ASP A 1 728 ? 35.765 -21.122 -44.701 1.00 88.62 728 ASP A N 1
ATOM 5709 C CA . ASP A 1 728 ? 36.984 -21.485 -45.406 1.00 88.62 728 ASP A CA 1
ATOM 5710 C C . ASP A 1 728 ? 36.641 -21.577 -46.897 1.00 88.62 728 ASP A C 1
ATOM 5712 O O . ASP A 1 728 ? 35.743 -22.331 -47.272 1.00 88.62 728 ASP A O 1
ATOM 5716 N N . SER A 1 729 ? 37.308 -20.784 -47.734 1.00 86.56 729 SER A N 1
ATOM 5717 C CA . SER A 1 729 ? 37.058 -20.726 -49.175 1.00 86.56 729 SER A CA 1
ATOM 5718 C C . SER A 1 729 ? 37.767 -21.832 -49.965 1.00 86.56 729 SER A C 1
ATOM 5720 O O . SER A 1 729 ? 37.593 -21.924 -51.182 1.00 86.56 729 SER A O 1
ATOM 5722 N N . ILE A 1 730 ? 38.559 -22.691 -49.307 1.00 84.50 730 ILE A N 1
ATOM 5723 C CA . ILE A 1 730 ? 39.318 -23.776 -49.951 1.00 84.50 730 ILE A CA 1
ATOM 5724 C C . ILE A 1 730 ? 38.951 -25.161 -49.416 1.00 84.50 730 ILE A C 1
ATOM 5726 O O . ILE A 1 730 ? 38.908 -26.111 -50.208 1.00 84.50 730 ILE A O 1
ATOM 5730 N N . GLY A 1 731 ? 38.774 -25.284 -48.104 1.00 82.31 731 GLY A N 1
ATOM 5731 C CA . GLY A 1 731 ? 38.520 -26.535 -47.398 1.00 82.31 731 GLY A CA 1
ATOM 5732 C C . GLY A 1 731 ? 37.288 -26.469 -46.494 1.00 82.31 731 GLY A C 1
ATOM 5733 O O . GLY A 1 731 ? 36.350 -25.714 -46.734 1.00 82.31 731 GLY A O 1
ATOM 5734 N N . GLU A 1 732 ? 37.297 -27.282 -45.439 1.00 84.88 732 GLU A N 1
ATOM 5735 C CA . GLU A 1 732 ? 36.165 -27.466 -44.517 1.00 84.88 732 GLU A CA 1
ATOM 5736 C C . GLU A 1 732 ? 36.417 -26.822 -43.136 1.00 84.88 732 GLU A C 1
ATOM 5738 O O . GLU A 1 732 ? 35.649 -27.030 -42.194 1.00 84.88 732 GLU A O 1
ATOM 5743 N N . LEU A 1 733 ? 37.485 -26.025 -42.971 1.00 91.12 733 LEU A N 1
ATOM 5744 C CA . LEU A 1 733 ? 37.845 -25.408 -41.685 1.00 91.12 733 LEU A CA 1
ATOM 5745 C C . LEU A 1 733 ? 37.009 -24.143 -41.423 1.00 91.12 733 LEU A C 1
ATOM 5747 O O . LEU A 1 733 ? 37.521 -23.059 -41.151 1.00 91.12 733 LEU A O 1
ATOM 5751 N N . HIS A 1 734 ? 35.688 -24.253 -41.522 1.00 92.06 734 HIS A N 1
ATOM 5752 C CA . HIS A 1 734 ? 34.785 -23.124 -41.334 1.00 92.06 734 HIS A CA 1
ATOM 5753 C C . HIS A 1 734 ? 34.845 -22.592 -39.899 1.00 92.06 734 HIS A C 1
ATOM 5755 O O . HIS A 1 734 ? 34.766 -23.358 -38.928 1.00 92.06 734 HIS A O 1
ATOM 5761 N N . ALA A 1 735 ? 34.956 -21.270 -39.767 1.00 89.44 735 ALA A N 1
ATOM 5762 C CA . ALA A 1 735 ? 34.918 -20.603 -38.480 1.00 89.44 735 ALA A CA 1
ATOM 5763 C C . ALA A 1 735 ? 33.492 -20.171 -38.122 1.00 89.44 735 ALA A C 1
ATOM 5765 O O . ALA A 1 735 ? 32.666 -19.820 -38.963 1.00 89.44 735 ALA A O 1
ATOM 5766 N N . THR A 1 736 ? 33.212 -20.201 -36.828 1.00 84.56 736 THR A N 1
ATOM 5767 C CA . THR A 1 736 ? 31.984 -19.701 -36.220 1.00 84.56 736 THR A CA 1
ATOM 5768 C C . THR A 1 736 ? 32.261 -18.408 -35.471 1.00 84.56 736 THR A C 1
ATOM 5770 O O . THR A 1 736 ? 33.275 -18.266 -34.781 1.00 84.56 736 THR A O 1
ATOM 5773 N N . GLN A 1 737 ? 31.342 -17.459 -35.630 1.00 72.75 737 GLN A N 1
ATOM 5774 C CA . GLN A 1 737 ? 31.376 -16.157 -34.980 1.00 72.75 737 GLN A CA 1
ATOM 5775 C C . GLN A 1 737 ? 31.043 -16.313 -33.493 1.00 72.75 737 GLN A C 1
ATOM 5777 O O . GLN A 1 737 ? 29.994 -16.859 -33.148 1.00 72.75 737 GLN A O 1
ATOM 5782 N N . HIS A 1 738 ? 31.898 -15.797 -32.612 1.00 69.81 738 HIS A N 1
ATOM 5783 C CA . HIS A 1 738 ? 31.558 -15.597 -31.204 1.00 69.81 738 HIS A CA 1
ATOM 5784 C C . HIS A 1 738 ? 31.013 -14.163 -31.012 1.00 69.81 738 HIS A C 1
ATOM 5786 O O . HIS A 1 738 ? 31.382 -13.287 -31.802 1.00 69.81 738 HIS A O 1
ATOM 5792 N N . PRO A 1 739 ? 30.119 -13.888 -30.031 1.00 55.94 739 PRO A N 1
ATOM 5793 C CA . PRO A 1 739 ? 29.456 -12.591 -29.862 1.00 55.94 739 PRO A CA 1
ATOM 5794 C C . PRO A 1 739 ? 30.379 -11.382 -30.052 1.00 55.94 739 PRO A C 1
ATOM 5796 O O . PRO A 1 739 ? 31.464 -11.348 -29.490 1.00 55.94 739 PRO A O 1
ATOM 5799 N N . ASP A 1 740 ? 29.920 -10.412 -30.849 1.00 63.88 740 ASP A N 1
ATOM 5800 C CA . ASP A 1 740 ? 30.560 -9.128 -31.192 1.00 63.88 740 ASP A CA 1
ATOM 5801 C C . ASP A 1 740 ? 31.734 -9.133 -32.201 1.00 63.88 740 ASP A C 1
ATOM 5803 O O . ASP A 1 740 ? 32.256 -8.060 -32.501 1.00 63.88 740 ASP A O 1
ATOM 5807 N N . ALA A 1 741 ? 32.149 -10.271 -32.778 1.00 67.88 741 ALA A N 1
ATOM 5808 C CA . ALA A 1 741 ? 33.014 -10.250 -33.973 1.00 67.88 741 ALA A CA 1
ATOM 5809 C C . ALA A 1 741 ? 32.179 -9.857 -35.196 1.00 67.88 741 ALA A C 1
ATOM 5811 O O . ALA A 1 741 ? 31.153 -10.482 -35.414 1.00 67.88 741 ALA A O 1
ATOM 5812 N N . THR A 1 742 ? 32.559 -8.864 -35.996 1.00 79.56 742 THR A N 1
ATOM 5813 C CA . THR A 1 742 ? 31.779 -8.448 -37.180 1.00 79.56 742 THR A CA 1
ATOM 5814 C C . THR A 1 742 ? 32.604 -8.563 -38.455 1.00 79.56 742 THR A C 1
ATOM 5816 O O . THR A 1 742 ? 33.824 -8.422 -38.425 1.00 79.56 742 THR A O 1
ATOM 5819 N N . ILE A 1 743 ? 31.931 -8.844 -39.575 1.00 82.31 743 ILE A N 1
ATOM 5820 C CA . ILE A 1 743 ? 32.487 -8.589 -40.904 1.00 82.31 743 ILE A CA 1
ATOM 5821 C C . ILE A 1 743 ? 32.058 -7.178 -41.301 1.00 82.31 743 ILE A C 1
ATOM 5823 O O . ILE A 1 743 ? 30.859 -6.896 -41.385 1.00 82.31 743 ILE A O 1
ATOM 5827 N N . GLU A 1 744 ? 33.023 -6.290 -41.511 1.00 79.94 744 GLU A N 1
ATOM 5828 C CA . GLU A 1 744 ? 32.795 -4.912 -41.952 1.00 79.94 744 GLU A CA 1
ATOM 5829 C C . GLU A 1 744 ? 33.708 -4.621 -43.135 1.00 79.94 744 GLU A C 1
ATOM 5831 O O . GLU A 1 744 ? 34.907 -4.877 -43.063 1.00 79.94 744 GLU A O 1
ATOM 5836 N N . ASP A 1 745 ? 33.129 -4.127 -44.233 1.00 77.56 745 ASP A N 1
ATOM 5837 C CA . ASP A 1 745 ? 33.864 -3.771 -45.454 1.00 77.56 745 ASP A CA 1
ATOM 5838 C C . ASP A 1 745 ? 34.823 -4.889 -45.928 1.00 77.56 745 ASP A C 1
ATOM 5840 O O . ASP A 1 745 ? 35.970 -4.649 -46.302 1.00 77.56 745 ASP A O 1
ATOM 5844 N N . GLY A 1 746 ? 34.343 -6.138 -45.872 1.00 80.69 746 GLY A N 1
ATOM 5845 C CA . GLY A 1 746 ? 35.072 -7.337 -46.296 1.00 80.69 746 GLY A CA 1
ATOM 5846 C C . GLY A 1 746 ? 36.227 -7.759 -45.386 1.00 80.69 746 GLY A C 1
ATOM 5847 O O . GLY A 1 746 ? 37.172 -8.379 -45.860 1.00 80.69 746 GLY A O 1
ATOM 5848 N N . ARG A 1 747 ? 36.193 -7.375 -44.105 1.00 88.62 747 ARG A N 1
ATOM 5849 C CA . ARG A 1 747 ? 37.248 -7.665 -43.126 1.00 88.62 747 ARG A CA 1
ATOM 5850 C C . ARG A 1 747 ? 36.656 -8.187 -41.831 1.00 88.62 747 ARG A C 1
ATOM 5852 O O . ARG A 1 747 ? 35.624 -7.695 -41.374 1.00 88.62 747 ARG A O 1
ATOM 5859 N N . LEU A 1 748 ? 37.361 -9.106 -41.177 1.00 89.94 748 LEU A N 1
ATOM 5860 C CA . LEU A 1 748 ? 37.036 -9.511 -39.813 1.00 89.94 748 LEU A CA 1
ATOM 5861 C C . LEU A 1 748 ? 37.542 -8.456 -38.826 1.00 89.94 748 LEU A C 1
ATOM 5863 O O . LEU A 1 748 ? 38.748 -8.244 -38.692 1.00 89.94 748 LEU A O 1
ATOM 5867 N N . VAL A 1 749 ? 36.612 -7.816 -38.118 1.00 88.44 749 VAL A N 1
ATOM 5868 C CA . VAL A 1 749 ? 36.894 -6.807 -37.092 1.00 88.44 749 VAL A CA 1
ATOM 5869 C C . VAL A 1 749 ? 37.178 -7.478 -35.749 1.00 88.44 749 VAL A C 1
ATOM 5871 O O . VAL A 1 749 ? 36.362 -8.233 -35.216 1.00 88.44 749 VAL A O 1
ATOM 5874 N N . LEU A 1 750 ? 38.329 -7.152 -35.164 1.00 85.38 750 LEU A N 1
ATOM 5875 C CA . LEU A 1 750 ? 38.784 -7.633 -33.864 1.00 85.38 750 LEU A CA 1
ATOM 5876 C C . LEU A 1 750 ? 38.653 -6.507 -32.826 1.00 85.38 750 LEU A C 1
ATOM 5878 O O . LEU A 1 750 ? 39.456 -5.574 -32.793 1.00 85.38 750 LEU A O 1
ATOM 5882 N N . ASN A 1 751 ? 37.627 -6.579 -31.972 1.00 72.75 751 ASN A N 1
ATOM 5883 C CA . ASN A 1 751 ? 37.214 -5.478 -31.087 1.00 72.75 751 ASN A CA 1
ATOM 5884 C C . ASN A 1 751 ? 37.585 -5.690 -29.600 1.00 72.75 751 ASN A C 1
ATOM 5886 O O . ASN A 1 751 ? 36.727 -5.660 -28.717 1.00 72.75 751 ASN A O 1
ATOM 5890 N N . GLY A 1 752 ? 38.865 -5.953 -29.316 1.00 65.69 752 GLY A N 1
ATOM 5891 C CA . GLY A 1 752 ? 39.507 -5.637 -28.026 1.00 65.69 752 GLY A CA 1
ATOM 5892 C C . GLY A 1 752 ? 38.798 -6.048 -26.730 1.00 65.69 752 GLY A C 1
ATOM 5893 O O . GLY A 1 752 ? 38.763 -5.263 -25.783 1.00 65.69 752 GLY A O 1
ATOM 5894 N N . GLY A 1 753 ? 38.249 -7.257 -26.661 1.00 62.88 753 GLY A N 1
ATOM 5895 C CA . GLY A 1 753 ? 37.583 -7.808 -25.477 1.00 62.88 753 GLY A CA 1
ATOM 5896 C C . GLY A 1 753 ? 36.228 -8.451 -25.757 1.00 62.88 753 GLY A C 1
ATOM 5897 O O . GLY A 1 753 ? 35.675 -9.073 -24.852 1.00 62.88 753 GLY A O 1
ATOM 5898 N N . LYS A 1 754 ? 35.687 -8.285 -26.969 1.00 63.78 754 LYS A N 1
ATOM 5899 C CA . LYS A 1 754 ? 34.327 -8.711 -27.312 1.00 63.78 754 LYS A CA 1
ATOM 5900 C C . LYS A 1 754 ? 34.289 -9.736 -28.452 1.00 63.78 754 LYS A C 1
ATOM 5902 O O . LYS A 1 754 ? 33.873 -10.860 -28.211 1.00 63.78 754 LYS A O 1
ATOM 5907 N N . GLY A 1 755 ? 34.831 -9.421 -29.630 1.00 69.56 755 GLY A N 1
ATOM 5908 C CA . GLY A 1 755 ? 34.751 -10.292 -30.813 1.00 69.56 755 GLY A CA 1
ATOM 5909 C C . GLY A 1 755 ? 35.975 -11.182 -31.071 1.00 69.56 755 GLY A C 1
ATOM 5910 O O . GLY A 1 755 ? 37.098 -10.686 -31.111 1.00 69.56 755 GLY A O 1
ATOM 5911 N N . TYR A 1 756 ? 35.750 -12.482 -31.296 1.00 84.75 756 TYR A N 1
ATOM 5912 C CA . TYR A 1 756 ? 36.701 -13.421 -31.914 1.00 84.75 756 TYR A CA 1
ATOM 5913 C C . TYR A 1 756 ? 35.961 -14.436 -32.806 1.00 84.75 756 TYR A C 1
ATOM 5915 O O . TYR A 1 756 ? 34.739 -14.582 -32.713 1.00 84.75 756 TYR A O 1
ATOM 5923 N N . ALA A 1 757 ? 36.700 -15.151 -33.654 1.00 88.50 757 ALA A N 1
ATOM 5924 C CA . ALA A 1 757 ? 36.178 -16.262 -34.449 1.00 88.50 757 ALA A CA 1
ATOM 5925 C C . ALA A 1 757 ? 37.023 -17.518 -34.212 1.00 88.50 757 ALA A C 1
ATOM 5927 O O . ALA A 1 757 ? 38.230 -17.423 -33.977 1.00 88.50 757 ALA A O 1
ATOM 5928 N N . ALA A 1 758 ? 36.393 -18.689 -34.249 1.00 91.19 758 ALA A N 1
ATOM 5929 C CA . ALA A 1 758 ? 37.082 -19.962 -34.070 1.00 91.19 758 ALA A CA 1
ATOM 5930 C C . ALA A 1 758 ? 36.453 -21.061 -34.922 1.00 91.19 758 ALA A C 1
ATOM 5932 O O . ALA A 1 758 ? 35.244 -21.070 -35.153 1.00 91.19 758 ALA A O 1
ATOM 5933 N N . THR A 1 759 ? 37.286 -21.985 -35.378 1.00 93.25 759 THR A N 1
ATOM 5934 C CA . THR A 1 759 ? 36.859 -23.193 -36.096 1.00 93.25 759 THR A CA 1
ATOM 5935 C C . THR A 1 759 ? 36.443 -24.300 -35.131 1.00 93.25 759 THR A C 1
ATOM 5937 O O . THR A 1 759 ? 36.737 -24.253 -33.936 1.00 93.25 759 THR A O 1
ATOM 5940 N N . HIS A 1 760 ? 35.774 -25.318 -35.666 1.00 89.69 760 HIS A N 1
ATOM 5941 C CA . HIS A 1 760 ? 35.524 -26.569 -34.955 1.00 89.69 760 HIS A CA 1
ATOM 5942 C C . HIS A 1 760 ? 36.822 -27.378 -34.803 1.00 89.69 760 HIS A C 1
ATOM 5944 O O . HIS A 1 760 ? 37.836 -27.078 -35.438 1.00 89.69 760 HIS A O 1
ATOM 5950 N N . HIS A 1 761 ? 36.793 -28.425 -33.978 1.00 92.19 761 HIS A N 1
ATOM 5951 C CA . HIS A 1 761 ? 37.933 -29.328 -33.851 1.00 92.19 761 HIS A CA 1
ATOM 5952 C C . HIS A 1 761 ? 38.174 -30.099 -35.155 1.00 92.19 761 HIS A C 1
ATOM 5954 O O . HIS A 1 761 ? 37.227 -30.521 -35.817 1.00 92.19 761 HIS A O 1
ATOM 5960 N N . GLN A 1 762 ? 39.442 -30.298 -35.506 1.00 92.88 762 GLN A N 1
ATOM 5961 C CA . GLN A 1 762 ? 39.851 -30.853 -36.796 1.00 92.88 762 GLN A CA 1
ATOM 5962 C C . GLN A 1 762 ? 40.265 -32.317 -36.690 1.00 92.88 762 GLN A C 1
ATOM 5964 O O . GLN A 1 762 ? 40.991 -32.697 -35.778 1.00 92.88 762 GLN A O 1
ATOM 5969 N N . SER A 1 763 ? 39.842 -33.148 -37.641 1.00 91.12 763 SER A N 1
ATOM 5970 C CA . SER A 1 763 ? 39.929 -34.617 -37.566 1.00 91.12 763 SER A CA 1
ATOM 5971 C C . SER A 1 763 ? 41.248 -35.232 -38.052 1.00 91.12 763 SER A C 1
ATOM 5973 O O . SER A 1 763 ? 41.379 -36.455 -38.080 1.00 91.12 763 SER A O 1
ATOM 5975 N N . PHE A 1 764 ? 42.236 -34.420 -38.423 1.00 93.12 764 PHE A N 1
ATOM 5976 C CA . PHE A 1 764 ? 43.531 -34.878 -38.934 1.00 93.12 764 PHE A CA 1
ATOM 5977 C C . PHE A 1 764 ? 44.693 -34.358 -38.083 1.00 93.12 764 PHE A C 1
ATOM 5979 O O . PHE A 1 764 ? 44.536 -33.432 -37.291 1.00 93.12 764 PHE A O 1
ATOM 5986 N N . LEU A 1 765 ? 45.861 -34.988 -38.218 1.00 94.75 765 LEU A N 1
ATOM 5987 C CA . LEU A 1 765 ? 47.081 -34.588 -37.517 1.00 94.75 765 LEU A CA 1
ATOM 5988 C C . LEU A 1 765 ? 47.690 -33.363 -38.206 1.00 94.75 765 LEU A C 1
ATOM 5990 O O . LEU A 1 765 ? 47.942 -33.410 -39.408 1.00 94.75 765 LEU A O 1
ATOM 5994 N N . LEU A 1 766 ? 47.998 -32.315 -37.445 1.00 95.94 766 LEU A N 1
ATOM 5995 C CA . LEU A 1 766 ? 48.765 -31.170 -37.932 1.00 95.94 766 LEU A CA 1
ATOM 5996 C C . LEU A 1 766 ? 50.109 -31.103 -37.196 1.00 95.94 766 LEU A C 1
ATOM 5998 O O . LEU A 1 766 ? 50.162 -30.944 -35.979 1.00 95.94 766 LEU A O 1
ATOM 6002 N N . GLY A 1 767 ? 51.203 -31.247 -37.939 1.00 94.06 767 GLY A N 1
ATOM 6003 C CA . GLY A 1 767 ? 52.563 -31.150 -37.413 1.00 94.06 767 GLY A CA 1
ATOM 6004 C C . GLY A 1 767 ? 53.289 -29.967 -38.033 1.00 94.06 767 GLY A C 1
ATOM 6005 O O . GLY A 1 767 ? 53.180 -28.834 -37.549 1.00 94.06 767 GLY A O 1
ATOM 6006 N N . GLU A 1 768 ? 54.023 -30.257 -39.112 1.00 95.94 768 GLU A N 1
ATOM 6007 C CA . GLU A 1 768 ? 54.665 -29.232 -39.931 1.00 95.94 768 GLU A CA 1
ATOM 6008 C C . GLU A 1 768 ? 53.601 -28.293 -40.492 1.00 95.94 768 GLU A C 1
ATOM 6010 O O . GLU A 1 768 ? 52.535 -28.745 -40.908 1.00 95.94 768 GLU A O 1
ATOM 6015 N N . LYS A 1 769 ? 53.849 -26.983 -40.440 1.00 97.38 769 LYS A N 1
ATOM 6016 C CA . LYS A 1 769 ? 52.823 -26.006 -40.813 1.00 97.38 769 LYS A CA 1
ATOM 6017 C C . LYS A 1 769 ? 53.379 -24.639 -41.154 1.00 97.38 769 LYS A C 1
ATOM 6019 O O . LYS A 1 769 ? 54.456 -24.252 -40.699 1.00 97.38 769 LYS A O 1
ATOM 6024 N N . THR A 1 770 ? 52.573 -23.882 -41.883 1.00 98.06 770 THR A N 1
ATOM 6025 C CA . THR A 1 770 ? 52.739 -22.440 -42.063 1.00 98.06 770 THR A CA 1
ATOM 6026 C C . THR A 1 770 ? 51.428 -21.763 -41.725 1.00 98.06 770 THR A C 1
ATOM 6028 O O . THR A 1 770 ? 50.371 -22.211 -42.165 1.00 98.06 770 THR A O 1
ATOM 6031 N N . ILE A 1 771 ? 51.501 -20.699 -40.936 1.00 97.62 771 ILE A N 1
ATOM 6032 C CA . ILE A 1 771 ? 50.348 -19.883 -40.570 1.00 97.62 771 ILE A CA 1
ATOM 6033 C C . ILE A 1 771 ? 50.589 -18.482 -41.128 1.00 97.62 771 ILE A C 1
ATOM 6035 O O . ILE A 1 771 ? 51.664 -17.923 -40.901 1.00 97.62 771 ILE A O 1
ATOM 6039 N N . GLU A 1 772 ? 49.610 -17.928 -41.842 1.00 97.88 772 GLU A N 1
ATOM 6040 C CA . GLU A 1 772 ? 49.680 -16.595 -42.452 1.00 97.88 772 GLU A CA 1
ATOM 6041 C C . GLU A 1 772 ? 48.467 -15.741 -42.066 1.00 97.88 772 GLU A C 1
ATOM 6043 O O . GLU A 1 772 ? 47.349 -16.250 -41.950 1.00 97.88 772 GLU A O 1
ATOM 6048 N N . ALA A 1 773 ? 48.679 -14.434 -41.904 1.00 96.81 773 ALA A N 1
ATOM 6049 C CA . ALA A 1 773 ? 47.614 -13.454 -41.722 1.00 96.81 773 ALA A CA 1
ATOM 6050 C C . ALA A 1 773 ? 47.953 -12.111 -42.377 1.00 96.81 773 ALA A C 1
ATOM 6052 O O . ALA A 1 773 ? 49.077 -11.613 -42.258 1.00 96.81 773 ALA A O 1
ATOM 6053 N N . TRP A 1 774 ? 46.944 -11.506 -43.001 1.00 95.38 774 TRP A N 1
ATOM 6054 C CA . TRP A 1 774 ? 46.952 -10.130 -43.484 1.00 95.38 774 TRP A CA 1
ATOM 6055 C C . TRP A 1 774 ? 46.220 -9.273 -42.471 1.00 95.38 774 TRP A C 1
ATOM 6057 O O . TRP A 1 774 ? 44.996 -9.331 -42.352 1.00 95.38 774 TRP A O 1
ATOM 6067 N N . VAL A 1 775 ? 46.992 -8.523 -41.692 1.00 94.31 775 VAL A N 1
ATOM 6068 C CA . VAL A 1 775 ? 46.520 -7.868 -40.476 1.00 94.31 775 VAL A CA 1
ATOM 6069 C C . VAL A 1 775 ? 46.852 -6.385 -40.491 1.00 94.31 775 VAL A C 1
ATOM 6071 O O . VAL A 1 775 ? 47.967 -5.987 -40.824 1.00 94.31 775 VAL A O 1
ATOM 6074 N N . LYS A 1 776 ? 45.877 -5.576 -40.081 1.00 93.94 776 LYS A N 1
ATOM 6075 C CA . LYS A 1 776 ? 46.048 -4.166 -39.736 1.00 93.94 776 LYS A CA 1
ATOM 6076 C C . LYS A 1 776 ? 45.646 -3.974 -38.281 1.00 93.94 776 LYS A C 1
ATOM 6078 O O . LYS A 1 776 ? 44.581 -4.415 -37.867 1.00 93.94 776 LYS A O 1
ATOM 6083 N N . LEU A 1 777 ? 46.493 -3.344 -37.489 1.00 92.75 777 LEU A N 1
ATOM 6084 C CA . LEU A 1 777 ? 46.262 -3.035 -36.087 1.00 92.75 777 LEU A CA 1
ATOM 6085 C C . LEU A 1 777 ? 45.436 -1.750 -35.943 1.00 92.75 777 LEU A C 1
ATOM 6087 O O . LEU A 1 777 ? 45.555 -0.827 -36.733 1.00 92.75 777 LEU A O 1
ATOM 6091 N N . ASP A 1 778 ? 44.625 -1.670 -34.893 1.00 89.81 778 ASP A N 1
ATOM 6092 C CA . ASP A 1 778 ? 43.929 -0.431 -34.498 1.00 89.81 778 ASP A CA 1
ATOM 6093 C C . ASP A 1 778 ? 44.898 0.620 -33.923 1.00 89.81 778 ASP A C 1
ATOM 6095 O O . ASP A 1 778 ? 44.708 1.825 -34.030 1.00 89.81 778 ASP A O 1
ATOM 6099 N N . GLY A 1 779 ? 45.998 0.154 -33.335 1.00 90.19 779 GLY A N 1
ATOM 6100 C CA . GLY A 1 779 ? 47.081 1.010 -32.871 1.00 90.19 779 GLY A CA 1
ATOM 6101 C C . GLY A 1 779 ? 48.277 0.196 -32.399 1.00 90.19 779 GLY A C 1
ATOM 6102 O O . GLY A 1 779 ? 48.137 -0.952 -31.965 1.00 90.19 779 GLY A O 1
ATOM 6103 N N . LEU A 1 780 ? 49.468 0.787 -32.468 1.00 91.19 780 LEU A N 1
ATOM 6104 C CA . LEU A 1 780 ? 50.723 0.075 -32.205 1.00 91.19 780 LEU A CA 1
ATOM 6105 C C . LEU A 1 780 ? 50.985 -0.194 -30.713 1.00 91.19 780 LEU A C 1
ATOM 6107 O O . LEU A 1 780 ? 51.706 -1.140 -30.396 1.00 91.19 780 LEU A O 1
ATOM 6111 N N . ASP A 1 781 ? 50.378 0.576 -29.804 1.00 88.31 781 ASP A N 1
ATOM 6112 C CA . ASP A 1 781 ? 50.609 0.496 -28.348 1.00 88.31 781 ASP A CA 1
ATOM 6113 C C . ASP A 1 781 ? 49.717 -0.525 -27.617 1.00 88.31 781 ASP A C 1
ATOM 6115 O O . ASP A 1 781 ? 49.675 -0.586 -26.383 1.00 88.31 781 ASP A O 1
ATOM 6119 N N . GLN A 1 782 ? 48.996 -1.359 -28.365 1.00 87.94 782 GLN A N 1
ATOM 6120 C CA . GLN A 1 782 ? 48.230 -2.461 -27.793 1.00 87.94 782 GLN A CA 1
ATOM 6121 C C . GLN A 1 782 ? 49.138 -3.570 -27.243 1.00 87.94 782 GLN A C 1
ATOM 6123 O O . GLN A 1 782 ? 50.264 -3.776 -27.701 1.00 87.94 782 GLN A O 1
ATOM 6128 N N . LYS A 1 783 ? 48.639 -4.297 -26.240 1.00 75.94 783 LYS A N 1
ATOM 6129 C CA . LYS A 1 783 ? 49.380 -5.361 -25.558 1.00 75.94 783 LYS A CA 1
ATOM 6130 C C . LYS A 1 783 ? 48.599 -6.666 -25.640 1.00 75.94 783 LYS A C 1
ATOM 6132 O O . LYS A 1 783 ? 47.488 -6.725 -25.126 1.00 75.94 783 LYS A O 1
ATOM 6137 N N . ALA A 1 784 ? 49.261 -7.686 -26.191 1.00 72.75 784 ALA A N 1
ATOM 6138 C CA . ALA A 1 784 ? 48.816 -9.073 -26.304 1.00 72.75 784 ALA A CA 1
ATOM 6139 C C . ALA A 1 784 ? 47.608 -9.327 -27.229 1.00 72.75 784 ALA A C 1
ATOM 6141 O O . ALA A 1 784 ? 46.783 -8.459 -27.481 1.00 72.75 784 ALA A O 1
ATOM 6142 N N . GLY A 1 785 ? 47.547 -10.553 -27.757 1.00 84.81 785 GLY A N 1
ATOM 6143 C CA . GLY A 1 785 ? 46.622 -10.975 -28.811 1.00 84.81 785 GLY A CA 1
ATOM 6144 C C . GLY A 1 785 ? 47.341 -11.800 -29.879 1.00 84.81 785 GLY A C 1
ATOM 6145 O O . GLY A 1 785 ? 48.573 -11.788 -29.943 1.00 84.81 785 GLY A O 1
ATOM 6146 N N . ALA A 1 786 ? 46.579 -12.515 -30.705 1.00 90.88 786 ALA A N 1
ATOM 6147 C CA . ALA A 1 786 ? 47.095 -13.210 -31.881 1.00 90.88 786 ALA A CA 1
ATOM 6148 C C . ALA A 1 786 ? 46.252 -12.855 -33.107 1.00 90.88 786 ALA A C 1
ATOM 6150 O O . ALA A 1 786 ? 45.035 -12.745 -32.987 1.00 90.88 786 ALA A O 1
ATOM 6151 N N . ALA A 1 787 ? 46.884 -12.686 -34.269 1.00 93.25 787 ALA A N 1
ATOM 6152 C CA . ALA A 1 787 ? 46.154 -12.527 -35.528 1.00 93.25 787 ALA A CA 1
ATOM 6153 C C . ALA A 1 787 ? 45.447 -13.845 -35.884 1.00 93.25 787 ALA A C 1
ATOM 6155 O O . ALA A 1 787 ? 44.241 -13.881 -36.104 1.00 93.25 787 ALA A O 1
ATOM 6156 N N . ILE A 1 788 ? 46.201 -14.938 -35.819 1.00 94.75 788 ILE A N 1
ATOM 6157 C CA . ILE A 1 788 ? 45.747 -16.309 -36.020 1.00 94.75 788 ILE A CA 1
ATOM 6158 C C . ILE A 1 788 ? 46.547 -17.223 -35.089 1.00 94.75 788 ILE A C 1
ATOM 6160 O O . ILE A 1 788 ? 47.750 -17.015 -34.876 1.00 94.75 788 ILE A O 1
ATOM 6164 N N . SER A 1 789 ? 45.879 -18.225 -34.530 1.00 93.62 789 SER A N 1
ATOM 6165 C CA . SER A 1 789 ? 46.494 -19.240 -33.682 1.00 93.62 789 SER A CA 1
ATOM 6166 C C . SER A 1 789 ? 45.927 -20.629 -33.951 1.00 93.62 789 SER A C 1
ATOM 6168 O O . SER A 1 789 ? 44.737 -20.795 -34.208 1.00 93.62 789 SER A O 1
ATOM 6170 N N . VAL A 1 790 ? 46.794 -21.635 -33.865 1.00 94.81 790 VAL A N 1
ATOM 6171 C CA . VAL A 1 790 ? 46.441 -23.058 -33.850 1.00 94.81 790 VAL A CA 1
ATOM 6172 C C . VAL A 1 790 ? 46.539 -23.532 -32.405 1.00 94.81 790 VAL A C 1
ATOM 6174 O O . VAL A 1 790 ? 47.602 -23.423 -31.793 1.00 94.81 790 VAL A O 1
ATOM 6177 N N . HIS A 1 791 ? 45.435 -24.037 -31.865 1.00 92.50 791 HIS A N 1
ATOM 6178 C CA . HIS A 1 791 ? 45.282 -24.428 -30.467 1.00 92.50 791 HIS A CA 1
ATOM 6179 C C . HIS A 1 791 ? 45.022 -25.914 -30.319 1.00 92.50 791 HIS A C 1
ATOM 6181 O O . HIS A 1 791 ? 44.208 -26.459 -31.054 1.00 92.50 791 HIS A O 1
ATOM 6187 N N . SER A 1 792 ? 45.642 -26.524 -29.313 1.00 90.94 792 SER A N 1
ATOM 6188 C CA . SER A 1 792 ? 45.268 -27.828 -28.774 1.00 90.94 792 SER A CA 1
ATOM 6189 C C . SER A 1 792 ? 44.341 -27.672 -27.561 1.00 90.94 792 SER A C 1
ATOM 6191 O O . SER A 1 792 ? 44.426 -26.683 -26.826 1.00 90.94 792 SER A O 1
ATOM 6193 N N . THR A 1 793 ? 43.506 -28.676 -27.289 1.00 87.19 793 THR A N 1
ATOM 6194 C CA . THR A 1 793 ? 42.717 -28.791 -26.048 1.00 87.19 793 THR A CA 1
ATOM 6195 C C . THR A 1 793 ? 43.585 -28.836 -24.788 1.00 87.19 793 THR A C 1
ATOM 6197 O O . THR A 1 793 ? 43.119 -28.463 -23.714 1.00 87.19 793 THR A O 1
ATOM 6200 N N . ASP A 1 794 ? 44.858 -29.222 -24.916 1.00 85.25 794 ASP A N 1
ATOM 6201 C CA . ASP A 1 794 ? 45.825 -29.279 -23.809 1.00 85.25 794 ASP A CA 1
ATOM 6202 C C . ASP A 1 794 ? 46.534 -27.933 -23.556 1.00 85.25 794 ASP A C 1
ATOM 6204 O O . ASP A 1 794 ? 47.553 -27.865 -22.870 1.00 85.25 794 ASP A O 1
ATOM 6208 N N . ASN A 1 795 ? 45.991 -26.837 -24.098 1.00 83.75 795 ASN A N 1
ATOM 6209 C CA . ASN A 1 795 ? 46.520 -25.468 -24.017 1.00 83.75 795 ASN A CA 1
ATOM 6210 C C . ASN A 1 795 ? 47.881 -25.237 -24.701 1.00 83.75 795 ASN A C 1
ATOM 6212 O O . ASN A 1 795 ? 48.453 -24.152 -24.561 1.00 83.75 795 ASN A O 1
ATOM 6216 N N . GLU A 1 796 ? 48.391 -26.201 -25.469 1.00 91.19 796 GLU A N 1
ATOM 6217 C CA . GLU A 1 796 ? 49.508 -25.973 -26.388 1.00 91.19 796 GLU A CA 1
ATOM 6218 C C . GLU A 1 796 ? 49.030 -25.172 -27.606 1.00 91.19 796 GLU A C 1
ATOM 6220 O O . GLU A 1 796 ? 47.949 -25.422 -28.140 1.00 91.19 796 GLU A O 1
ATOM 6225 N N . PHE A 1 797 ? 49.817 -24.187 -28.045 1.00 93.25 797 PHE A N 1
ATOM 6226 C CA . PHE A 1 797 ? 49.464 -23.384 -29.213 1.00 93.25 797 PHE A CA 1
ATOM 6227 C C . PHE A 1 797 ? 50.684 -22.904 -29.996 1.00 93.25 797 PHE A C 1
ATOM 6229 O O . PHE A 1 797 ? 51.787 -22.795 -29.458 1.00 93.25 797 PHE A O 1
ATOM 6236 N N . ASP A 1 798 ? 50.446 -22.589 -31.267 1.00 95.38 798 ASP A N 1
ATOM 6237 C CA . ASP A 1 798 ? 51.363 -21.881 -32.157 1.00 95.38 798 ASP A CA 1
ATOM 6238 C C . ASP A 1 798 ? 50.603 -20.725 -32.817 1.00 95.38 798 ASP A C 1
ATOM 6240 O O . ASP A 1 798 ? 49.514 -20.922 -33.358 1.00 95.38 798 ASP A O 1
ATOM 6244 N N . ALA A 1 799 ? 51.135 -19.505 -32.731 1.00 95.06 799 ALA A N 1
ATOM 6245 C CA . ALA A 1 799 ? 50.386 -18.304 -33.101 1.00 95.06 799 ALA A CA 1
ATOM 6246 C C . ALA A 1 799 ? 51.252 -17.182 -33.676 1.00 95.06 799 ALA A C 1
ATOM 6248 O O . ALA A 1 799 ? 52.431 -17.049 -33.344 1.00 95.06 799 ALA A O 1
ATOM 6249 N N . ILE A 1 800 ? 50.627 -16.301 -34.459 1.00 96.12 800 ILE A N 1
ATOM 6250 C CA . ILE A 1 800 ? 51.198 -15.004 -34.839 1.00 96.12 800 ILE A CA 1
ATOM 6251 C C . ILE A 1 800 ? 50.769 -13.975 -33.792 1.00 96.12 800 ILE A C 1
ATOM 6253 O O . ILE A 1 800 ? 49.621 -13.529 -33.799 1.00 96.12 800 ILE A O 1
ATOM 6257 N N . VAL A 1 801 ? 51.673 -13.601 -32.883 1.00 94.19 801 VAL A N 1
ATOM 6258 C CA . VAL A 1 801 ? 51.361 -12.729 -31.733 1.00 94.19 801 VAL A CA 1
ATOM 6259 C C . VAL A 1 801 ? 52.055 -11.376 -31.830 1.00 94.19 801 VAL A C 1
ATOM 6261 O O . VAL A 1 801 ? 53.159 -11.264 -32.371 1.00 94.19 801 VAL A O 1
ATOM 6264 N N . TYR A 1 802 ? 51.420 -10.354 -31.255 1.00 93.06 802 TYR A N 1
ATOM 6265 C CA . TYR A 1 802 ? 51.922 -8.981 -31.240 1.00 93.06 802 TYR A CA 1
ATOM 6266 C C . TYR A 1 802 ? 52.161 -8.473 -29.816 1.00 93.06 802 TYR A C 1
ATOM 6268 O O . TYR A 1 802 ? 51.348 -8.669 -28.910 1.00 93.06 802 TYR A O 1
ATOM 6276 N N . ALA A 1 803 ? 53.290 -7.790 -29.628 1.00 89.69 803 ALA A N 1
ATOM 6277 C CA . ALA A 1 803 ? 53.671 -7.101 -28.396 1.00 89.69 803 ALA A CA 1
ATOM 6278 C C . ALA A 1 803 ? 53.703 -7.982 -27.125 1.00 89.69 803 ALA A C 1
ATOM 6280 O O . ALA A 1 803 ? 53.579 -7.470 -26.013 1.00 89.69 803 ALA A O 1
ATOM 6281 N N . GLU A 1 804 ? 53.881 -9.301 -27.266 1.00 84.81 804 GLU A N 1
ATOM 6282 C CA . GLU A 1 804 ? 53.759 -10.242 -26.144 1.00 84.81 804 GLU A CA 1
ATOM 6283 C C . GLU A 1 804 ? 54.981 -10.230 -25.208 1.00 84.81 804 GLU A C 1
ATOM 6285 O O . GLU A 1 804 ? 54.848 -10.102 -23.993 1.00 84.81 804 GLU A O 1
ATOM 6290 N N . ARG A 1 805 ? 56.193 -10.341 -25.769 1.00 87.44 805 ARG A N 1
ATOM 6291 C CA . ARG A 1 805 ? 57.461 -10.305 -25.010 1.00 87.44 805 ARG A CA 1
ATOM 6292 C C . ARG A 1 805 ? 58.128 -8.937 -25.003 1.00 87.44 805 ARG A C 1
ATOM 6294 O O . ARG A 1 805 ? 58.836 -8.600 -24.056 1.00 87.44 805 ARG A O 1
ATOM 6301 N N . LYS A 1 806 ? 57.973 -8.196 -26.096 1.00 87.12 806 LYS A N 1
ATOM 6302 C CA . LYS A 1 806 ? 58.546 -6.868 -26.306 1.00 87.12 806 LYS A CA 1
ATOM 6303 C C . LYS A 1 806 ? 57.493 -5.998 -26.983 1.00 87.12 806 LYS A C 1
ATOM 6305 O O . LYS A 1 806 ? 56.896 -6.479 -27.945 1.00 87.12 806 LYS A O 1
ATOM 6310 N N . PRO A 1 807 ? 57.266 -4.759 -26.512 1.00 89.81 807 PRO A N 1
ATOM 6311 C CA . PRO A 1 807 ? 56.325 -3.844 -27.144 1.00 89.81 807 PRO A CA 1
ATOM 6312 C C . PRO A 1 807 ? 56.624 -3.678 -28.632 1.00 89.81 807 PRO A C 1
ATOM 6314 O O . PRO A 1 807 ? 57.793 -3.664 -29.026 1.00 89.81 807 PRO A O 1
ATOM 6317 N N . ARG A 1 808 ? 55.567 -3.531 -29.436 1.00 92.31 808 ARG A N 1
ATOM 6318 C CA . ARG A 1 808 ? 55.658 -3.252 -30.874 1.00 92.31 808 ARG A CA 1
ATOM 6319 C C . ARG A 1 808 ? 56.472 -4.273 -31.670 1.00 92.31 808 ARG A C 1
ATOM 6321 O O . ARG A 1 808 ? 57.209 -3.904 -32.574 1.00 92.31 808 ARG A O 1
ATOM 6328 N N . ARG A 1 809 ? 56.396 -5.561 -31.329 1.00 92.62 809 ARG A N 1
ATOM 6329 C CA . ARG A 1 809 ? 57.077 -6.623 -32.087 1.00 92.62 809 ARG A CA 1
ATOM 6330 C C . ARG A 1 809 ? 56.156 -7.796 -32.361 1.00 92.62 809 ARG A C 1
ATOM 6332 O O . ARG A 1 809 ? 55.463 -8.255 -31.452 1.00 92.62 809 ARG A O 1
ATOM 6339 N N . TRP A 1 810 ? 56.225 -8.298 -33.587 1.00 94.31 810 TRP A N 1
ATOM 6340 C CA . TRP A 1 810 ? 55.656 -9.584 -33.969 1.00 94.31 810 TRP A CA 1
ATOM 6341 C C . TRP A 1 810 ? 56.601 -10.721 -33.591 1.00 94.31 810 TRP A C 1
ATOM 6343 O O . TRP A 1 810 ? 57.823 -10.565 -33.616 1.00 94.31 810 TRP A O 1
ATOM 6353 N N . MET A 1 811 ? 56.044 -11.872 -33.235 1.00 94.19 811 MET A N 1
ATOM 6354 C CA . MET A 1 811 ? 56.814 -13.077 -32.927 1.00 94.19 811 MET A CA 1
ATOM 6355 C C . MET A 1 811 ? 55.960 -14.334 -33.100 1.00 94.19 811 MET A C 1
ATOM 6357 O O . MET A 1 811 ? 54.738 -14.256 -33.215 1.00 94.19 811 MET A O 1
ATOM 6361 N N . ALA A 1 812 ? 56.613 -15.495 -33.078 1.00 95.00 812 ALA A N 1
ATOM 6362 C CA . ALA A 1 812 ? 55.931 -16.776 -32.944 1.00 95.00 812 ALA A CA 1
ATOM 6363 C C . ALA A 1 812 ? 55.511 -16.972 -31.484 1.00 95.00 812 ALA A C 1
ATOM 6365 O O . ALA A 1 812 ? 56.358 -17.149 -30.606 1.00 95.00 812 ALA A O 1
ATOM 6366 N N . GLY A 1 813 ? 54.214 -16.897 -31.210 1.00 93.00 813 GLY A N 1
ATOM 6367 C CA . GLY A 1 813 ? 53.628 -17.173 -29.903 1.00 93.00 813 GLY A CA 1
ATOM 6368 C C . GLY A 1 813 ? 53.542 -18.671 -29.644 1.00 93.00 813 GLY A C 1
ATOM 6369 O O . GLY A 1 813 ? 53.300 -19.448 -30.566 1.00 93.00 813 GLY A O 1
ATOM 6370 N N . SER A 1 814 ? 53.757 -19.065 -28.392 1.00 93.50 814 SER A N 1
ATOM 6371 C CA . SER A 1 814 ? 53.622 -20.449 -27.933 1.00 93.50 814 SER A CA 1
ATOM 6372 C C . SER A 1 814 ? 53.355 -20.508 -26.435 1.00 93.50 814 SER A C 1
ATOM 6374 O O . SER A 1 814 ? 53.665 -19.563 -25.697 1.00 93.50 814 SER A O 1
ATOM 6376 N N . ASP A 1 815 ? 52.811 -21.628 -25.973 1.00 91.25 815 ASP A N 1
ATOM 6377 C CA . ASP A 1 815 ? 52.555 -21.876 -24.560 1.00 91.25 815 ASP A CA 1
ATOM 6378 C C . ASP A 1 815 ? 53.848 -21.757 -23.740 1.00 91.25 815 ASP A C 1
ATOM 6380 O O . ASP A 1 815 ? 54.912 -22.251 -24.117 1.00 91.25 815 ASP A O 1
ATOM 6384 N N . PHE A 1 816 ? 53.776 -21.005 -22.638 1.00 89.44 816 PHE A N 1
ATOM 6385 C CA . PHE A 1 816 ? 54.917 -20.692 -21.764 1.00 89.44 816 PHE A CA 1
ATOM 6386 C C . PHE A 1 816 ? 56.173 -20.181 -22.499 1.00 89.44 816 PHE A C 1
ATOM 6388 O O . PHE A 1 816 ? 57.289 -20.309 -21.994 1.00 89.44 816 PHE A O 1
ATOM 6395 N N . PHE A 1 817 ? 56.009 -19.589 -23.688 1.00 91.69 817 PHE A N 1
ATOM 6396 C CA . PHE A 1 817 ? 57.099 -19.136 -24.553 1.00 91.69 817 PHE A CA 1
ATOM 6397 C C . PHE A 1 817 ? 58.060 -20.248 -25.003 1.00 91.69 817 PHE A C 1
ATOM 6399 O O . PHE A 1 817 ? 59.197 -19.935 -25.373 1.00 91.69 817 PHE A O 1
ATOM 6406 N N . LYS A 1 818 ? 57.660 -21.528 -24.983 1.00 93.25 818 LYS A N 1
ATOM 6407 C CA . LYS A 1 818 ? 58.530 -22.676 -25.320 1.00 93.25 818 LYS A CA 1
ATOM 6408 C C . LYS A 1 818 ? 59.215 -22.526 -26.677 1.00 93.25 818 LYS A C 1
ATOM 6410 O O . LYS A 1 818 ? 60.405 -22.802 -26.806 1.00 93.25 818 LYS A O 1
ATOM 6415 N N . ARG A 1 819 ? 58.481 -22.019 -27.663 1.00 93.69 819 ARG A N 1
ATOM 6416 C CA . ARG A 1 819 ? 58.921 -21.775 -29.040 1.00 93.69 819 ARG A CA 1
ATOM 6417 C C . ARG A 1 819 ? 59.027 -20.287 -29.385 1.00 93.69 819 ARG A C 1
ATOM 6419 O O . ARG A 1 819 ? 59.339 -19.959 -30.515 1.00 93.69 819 ARG A O 1
ATOM 6426 N N . THR A 1 820 ? 58.837 -19.380 -28.426 1.00 93.56 820 THR A N 1
ATOM 6427 C CA . THR A 1 820 ? 58.867 -17.923 -28.654 1.00 93.56 820 THR A CA 1
ATOM 6428 C C . THR A 1 820 ? 60.245 -17.328 -28.371 1.00 93.56 820 THR A C 1
ATOM 6430 O O . THR A 1 820 ? 60.796 -17.522 -27.283 1.00 93.56 820 THR A O 1
ATOM 6433 N N . THR A 1 821 ? 60.790 -16.540 -29.299 1.00 92.50 821 THR A N 1
ATOM 6434 C CA . THR A 1 821 ? 62.038 -15.784 -29.099 1.00 92.50 821 THR A CA 1
ATOM 6435 C C . THR A 1 821 ? 61.914 -14.325 -29.539 1.00 92.50 821 THR A C 1
ATOM 6437 O O . THR A 1 821 ? 61.010 -13.967 -30.290 1.00 92.50 821 THR A O 1
ATOM 6440 N N . ASP A 1 822 ? 62.839 -13.479 -29.079 1.00 89.88 822 ASP A N 1
ATOM 6441 C CA . ASP A 1 822 ? 63.006 -12.137 -29.634 1.00 89.88 822 ASP A CA 1
ATOM 6442 C C . ASP A 1 822 ? 63.827 -12.200 -30.926 1.00 89.88 822 ASP A C 1
ATOM 6444 O O . ASP A 1 822 ? 64.995 -12.588 -30.919 1.00 89.88 822 ASP A O 1
ATOM 6448 N N . LEU A 1 823 ? 63.223 -11.772 -32.030 1.00 91.19 823 LEU A N 1
ATOM 6449 C CA . LEU A 1 823 ? 63.819 -11.830 -33.365 1.00 91.19 823 LEU A CA 1
ATOM 6450 C C . LEU A 1 823 ? 64.881 -10.742 -33.602 1.00 91.19 823 LEU A C 1
ATOM 6452 O O . LEU A 1 823 ? 65.516 -10.731 -34.653 1.00 91.19 823 LEU A O 1
ATOM 6456 N N . SER A 1 824 ? 65.095 -9.838 -32.632 1.00 87.69 824 SER A N 1
ATOM 6457 C CA . SER A 1 824 ? 66.063 -8.726 -32.715 1.00 87.69 824 SER A CA 1
ATOM 6458 C C . SER A 1 824 ? 65.836 -7.792 -33.911 1.00 87.69 824 SER A C 1
ATOM 6460 O O . SER A 1 824 ? 66.764 -7.201 -34.453 1.00 87.69 824 SER A O 1
ATOM 6462 N N . VAL A 1 825 ? 64.572 -7.650 -34.296 1.00 89.12 825 VAL A N 1
ATOM 6463 C CA . VAL A 1 825 ? 64.077 -6.791 -35.377 1.00 89.12 825 VAL A CA 1
ATOM 6464 C C . VAL A 1 825 ? 63.648 -5.412 -34.846 1.00 89.12 825 VAL A C 1
ATOM 6466 O O . VAL A 1 825 ? 63.370 -5.280 -33.644 1.00 89.12 825 VAL A O 1
ATOM 6469 N N . PRO A 1 826 ? 63.595 -4.373 -35.704 1.00 89.50 826 PRO A N 1
ATOM 6470 C CA . PRO A 1 826 ? 63.024 -3.073 -35.349 1.00 89.50 826 PRO A CA 1
ATOM 6471 C C . PRO A 1 826 ? 61.578 -3.178 -34.842 1.00 89.50 826 PRO A C 1
ATOM 6473 O O . PRO A 1 826 ? 60.877 -4.153 -35.114 1.00 89.50 826 PRO A O 1
ATOM 6476 N N . ALA A 1 827 ? 61.147 -2.174 -34.076 1.00 91.19 827 ALA A N 1
ATOM 6477 C CA . ALA A 1 827 ? 59.754 -2.062 -33.654 1.00 91.19 827 ALA A CA 1
ATOM 6478 C C . ALA A 1 827 ? 58.841 -1.809 -34.866 1.00 91.19 827 ALA A C 1
ATOM 6480 O O . ALA A 1 827 ? 59.227 -1.095 -35.784 1.00 91.19 827 ALA A O 1
ATOM 6481 N N . GLU A 1 828 ? 57.640 -2.378 -34.837 1.00 92.50 828 GLU A N 1
ATOM 6482 C CA . GLU A 1 828 ? 56.588 -2.175 -35.831 1.00 92.50 828 GLU A CA 1
ATOM 6483 C C . GLU A 1 828 ? 56.139 -0.708 -35.850 1.00 92.50 828 GLU A C 1
ATOM 6485 O O . GLU A 1 828 ? 55.970 -0.089 -34.791 1.00 92.50 828 GLU A O 1
ATOM 6490 N N . ASP A 1 829 ? 55.966 -0.160 -37.050 1.00 91.12 829 ASP A N 1
ATOM 6491 C CA . ASP A 1 829 ? 55.723 1.261 -37.314 1.00 91.12 829 ASP A CA 1
ATOM 6492 C C . ASP A 1 829 ? 54.651 1.534 -38.379 1.00 91.12 829 ASP A C 1
ATOM 6494 O O . ASP A 1 829 ? 54.279 2.690 -38.560 1.00 91.12 829 ASP A O 1
ATOM 6498 N N . THR A 1 830 ? 54.154 0.502 -39.065 1.00 91.56 830 THR A N 1
ATOM 6499 C CA . THR A 1 830 ? 53.269 0.667 -40.232 1.00 91.56 830 THR A CA 1
ATOM 6500 C C . THR A 1 830 ? 51.983 -0.148 -40.143 1.00 91.56 830 THR A C 1
ATOM 6502 O O . THR A 1 830 ? 50.991 0.217 -40.772 1.00 91.56 830 THR A O 1
ATOM 6505 N N . ALA A 1 831 ? 51.945 -1.201 -39.319 1.00 89.69 831 ALA A N 1
ATOM 6506 C CA . ALA A 1 831 ? 50.780 -2.081 -39.203 1.00 89.69 831 ALA A CA 1
ATOM 6507 C C . ALA A 1 831 ? 49.488 -1.397 -38.714 1.00 89.69 831 ALA A C 1
ATOM 6509 O O . ALA A 1 831 ? 48.433 -2.001 -38.817 1.00 89.69 831 ALA A O 1
ATOM 6510 N N . ASP A 1 832 ? 49.530 -0.184 -38.162 1.00 91.00 832 ASP A N 1
ATOM 6511 C CA . ASP A 1 832 ? 48.348 0.615 -37.797 1.00 91.00 832 ASP A CA 1
ATOM 6512 C C . ASP A 1 832 ? 47.784 1.455 -38.954 1.00 91.00 832 ASP A C 1
ATOM 6514 O O . ASP A 1 832 ? 46.626 1.873 -38.936 1.00 91.00 832 ASP A O 1
ATOM 6518 N N . ASN A 1 833 ? 48.585 1.672 -39.995 1.00 86.31 833 ASN A N 1
ATOM 6519 C CA . ASN A 1 833 ? 48.237 2.501 -41.141 1.00 86.31 833 ASN A CA 1
ATOM 6520 C C . ASN A 1 833 ? 47.898 1.656 -42.376 1.00 86.31 833 ASN A C 1
ATOM 6522 O O . ASN A 1 833 ? 46.952 1.984 -43.099 1.00 86.31 833 ASN A O 1
ATOM 6526 N N . GLU A 1 834 ? 48.571 0.521 -42.561 1.00 89.00 834 GLU A N 1
ATOM 6527 C CA . GLU A 1 834 ? 48.385 -0.394 -43.691 1.00 89.00 834 GLU A CA 1
ATOM 6528 C C . GLU A 1 834 ? 48.249 -1.861 -43.254 1.00 89.00 834 GLU A C 1
ATOM 6530 O O . GLU A 1 834 ? 48.649 -2.241 -42.153 1.00 89.00 834 GLU A O 1
ATOM 6535 N N . PHE A 1 835 ? 47.676 -2.693 -44.130 1.00 90.75 835 PHE A N 1
ATOM 6536 C CA . PHE A 1 835 ? 47.683 -4.142 -43.945 1.00 90.75 835 PHE A CA 1
ATOM 6537 C C . PHE A 1 835 ? 49.078 -4.694 -44.202 1.00 90.75 835 PHE A C 1
ATOM 6539 O O . PHE A 1 835 ? 49.688 -4.438 -45.242 1.00 90.75 835 PHE A O 1
ATOM 6546 N N . ILE A 1 836 ? 49.558 -5.501 -43.264 1.00 94.19 836 ILE A N 1
ATOM 6547 C CA . ILE A 1 836 ? 50.817 -6.222 -43.395 1.00 94.19 836 ILE A CA 1
ATOM 6548 C C . ILE A 1 836 ? 50.554 -7.720 -43.471 1.00 94.19 836 ILE A C 1
ATOM 6550 O O . ILE A 1 836 ? 49.622 -8.239 -42.859 1.00 94.19 836 ILE A O 1
ATOM 6554 N N . HIS A 1 837 ? 51.409 -8.426 -44.197 1.00 96.19 837 HIS A N 1
ATOM 6555 C CA . HIS A 1 837 ? 51.415 -9.879 -44.225 1.00 96.19 837 HIS A CA 1
ATOM 6556 C C . HIS A 1 837 ? 52.415 -10.393 -43.197 1.00 96.19 837 HIS A C 1
ATOM 6558 O O . HIS A 1 837 ? 53.609 -10.107 -43.303 1.00 96.19 837 HIS A O 1
ATOM 6564 N N . MET A 1 838 ? 51.939 -11.172 -42.234 1.00 97.44 838 MET A N 1
ATOM 6565 C CA . MET A 1 838 ? 52.778 -11.931 -41.317 1.00 97.44 838 MET A CA 1
ATOM 6566 C C . MET A 1 838 ? 52.637 -13.417 -41.615 1.00 97.44 838 MET A C 1
ATOM 6568 O O . MET A 1 838 ? 51.519 -13.925 -41.670 1.00 97.44 838 MET A O 1
ATOM 6572 N N . ALA A 1 839 ? 53.765 -14.113 -41.735 1.00 97.69 839 ALA A N 1
ATOM 6573 C CA . ALA A 1 839 ? 53.792 -15.564 -41.875 1.00 97.69 839 ALA A CA 1
ATOM 6574 C C . ALA A 1 839 ? 54.813 -16.196 -40.932 1.00 97.69 839 ALA A C 1
ATOM 6576 O O . ALA A 1 839 ? 55.889 -15.638 -40.700 1.00 97.69 839 ALA A O 1
ATOM 6577 N N . ILE A 1 840 ? 54.483 -17.366 -40.387 1.00 98.00 840 ILE A N 1
ATOM 6578 C CA . ILE A 1 840 ? 55.379 -18.143 -39.528 1.00 98.00 840 ILE A CA 1
ATOM 6579 C C . ILE A 1 840 ? 55.356 -19.602 -39.969 1.00 98.00 840 ILE A C 1
ATOM 6581 O O . ILE A 1 840 ? 54.300 -20.234 -40.005 1.00 98.00 840 ILE A O 1
ATOM 6585 N N . THR A 1 841 ? 56.534 -20.135 -40.282 1.00 97.62 841 THR A N 1
ATOM 6586 C CA . THR A 1 841 ? 56.733 -21.528 -40.693 1.00 97.62 841 THR A CA 1
ATOM 6587 C C . THR A 1 841 ? 57.307 -22.328 -39.530 1.00 97.62 841 THR A C 1
ATOM 6589 O O . THR A 1 841 ? 58.262 -21.879 -38.894 1.00 97.62 841 THR A O 1
ATOM 6592 N N . TYR A 1 842 ? 56.785 -23.527 -39.297 1.00 97.38 842 TYR A N 1
ATOM 6593 C CA . TYR A 1 842 ? 57.259 -24.480 -38.296 1.00 97.38 842 TYR A CA 1
ATOM 6594 C C . TYR A 1 842 ? 57.679 -25.759 -39.018 1.00 97.38 842 TYR A C 1
ATOM 6596 O O . TYR A 1 842 ? 56.817 -26.531 -39.435 1.00 97.38 842 TYR A O 1
ATOM 6604 N N . ALA A 1 843 ? 58.987 -25.952 -39.196 1.00 95.06 843 ALA A N 1
ATOM 6605 C CA . ALA A 1 843 ? 59.554 -27.105 -39.891 1.00 95.06 843 ALA A CA 1
ATOM 6606 C C . ALA A 1 843 ? 59.628 -28.343 -38.986 1.00 95.06 843 ALA A C 1
ATOM 6608 O O . ALA A 1 843 ? 59.756 -28.234 -37.762 1.00 95.06 843 ALA A O 1
ATOM 6609 N N . THR A 1 844 ? 59.629 -29.527 -39.602 1.00 92.06 844 THR A N 1
ATOM 6610 C CA . THR A 1 844 ? 59.738 -30.827 -38.907 1.00 92.06 844 THR A CA 1
ATOM 6611 C C . THR A 1 844 ? 60.941 -30.944 -37.962 1.00 92.06 844 THR A C 1
ATOM 6613 O O . THR A 1 844 ? 60.856 -31.611 -36.934 1.00 92.06 844 THR A O 1
ATOM 6616 N N . ASP A 1 845 ? 62.048 -30.263 -38.259 1.00 92.06 845 ASP A N 1
ATOM 6617 C CA . ASP A 1 845 ? 63.267 -30.261 -37.440 1.00 92.06 845 ASP A CA 1
ATOM 6618 C C . ASP A 1 845 ? 63.267 -29.234 -36.284 1.00 92.06 845 ASP A C 1
ATOM 6620 O O . ASP A 1 845 ? 64.292 -29.032 -35.620 1.00 92.06 845 ASP A O 1
ATOM 6624 N N . GLY A 1 846 ? 62.125 -28.579 -36.050 1.00 92.00 846 GLY A N 1
ATOM 6625 C CA . GLY A 1 846 ? 61.925 -27.555 -35.025 1.00 92.00 846 GLY A CA 1
ATOM 6626 C C . GLY A 1 846 ? 62.351 -26.144 -35.441 1.00 92.00 846 GLY A C 1
ATOM 6627 O O . GLY A 1 846 ? 62.331 -25.242 -34.600 1.00 92.00 846 GLY A O 1
ATOM 6628 N N . THR A 1 847 ? 62.760 -25.928 -36.698 1.00 96.25 847 THR A N 1
ATOM 6629 C CA . THR A 1 847 ? 63.080 -24.584 -37.208 1.00 96.25 847 THR A CA 1
ATOM 6630 C C . THR A 1 847 ? 61.823 -23.730 -37.314 1.00 96.25 847 THR A C 1
ATOM 6632 O O . THR A 1 847 ? 60.845 -24.122 -37.948 1.00 96.25 847 THR A O 1
ATOM 6635 N N . ILE A 1 848 ? 61.880 -22.534 -36.727 1.00 97.69 848 ILE A N 1
ATOM 6636 C CA . ILE A 1 848 ? 60.846 -21.508 -36.833 1.00 97.69 848 ILE A CA 1
ATOM 6637 C C . ILE A 1 848 ? 61.411 -20.328 -37.615 1.00 97.69 848 ILE A C 1
ATOM 6639 O O . ILE A 1 848 ? 62.431 -19.752 -37.221 1.00 97.69 848 ILE A O 1
ATOM 6643 N N . SER A 1 849 ? 60.728 -19.956 -38.696 1.00 97.38 849 SER A N 1
ATOM 6644 C CA . SER A 1 849 ? 61.053 -18.783 -39.513 1.00 97.38 849 SER A CA 1
ATOM 6645 C C . SER A 1 849 ? 59.850 -17.853 -39.553 1.00 97.38 849 SER A C 1
ATOM 6647 O O . SER A 1 849 ? 58.724 -18.299 -39.759 1.00 97.38 849 SER A O 1
ATOM 6649 N N . CYS A 1 850 ? 60.090 -16.561 -39.352 1.00 97.44 850 CYS A N 1
ATOM 6650 C CA . CYS A 1 850 ? 59.063 -15.529 -39.422 1.00 97.44 850 CYS A CA 1
ATOM 6651 C C . CYS A 1 850 ? 59.291 -14.675 -40.668 1.00 97.44 850 CYS A C 1
ATOM 6653 O O . CYS A 1 850 ? 60.437 -14.414 -41.037 1.00 97.44 850 CYS A O 1
ATOM 6655 N N . TYR A 1 851 ? 58.213 -14.197 -41.275 1.00 97.44 851 TYR A N 1
ATOM 6656 C CA . TYR A 1 851 ? 58.233 -13.377 -42.478 1.00 97.44 851 TYR A CA 1
ATOM 6657 C C . TYR A 1 851 ? 57.281 -12.196 -42.333 1.00 97.44 851 TYR A C 1
ATOM 6659 O O . TYR A 1 851 ? 56.233 -12.311 -41.696 1.00 97.44 851 TYR A O 1
ATOM 6667 N N . ARG A 1 852 ? 57.648 -11.076 -42.956 1.00 95.50 852 ARG A N 1
ATOM 6668 C CA . ARG A 1 852 ? 56.840 -9.863 -43.060 1.00 95.50 852 ARG A CA 1
ATOM 6669 C C . ARG A 1 852 ? 56.808 -9.411 -44.514 1.00 95.50 852 ARG A C 1
ATOM 6671 O O . ARG A 1 852 ? 57.863 -9.218 -45.117 1.00 95.50 852 ARG A O 1
ATOM 6678 N N . ASN A 1 853 ? 55.616 -9.233 -45.075 1.00 94.56 853 ASN A N 1
ATOM 6679 C CA . ASN A 1 853 ? 55.400 -8.795 -46.461 1.00 94.56 853 ASN A CA 1
ATOM 6680 C C . ASN A 1 853 ? 56.191 -9.632 -47.480 1.00 94.56 853 ASN A C 1
ATOM 6682 O O . ASN A 1 853 ? 56.869 -9.093 -48.350 1.00 94.56 853 ASN A O 1
ATOM 6686 N N . GLY A 1 854 ? 56.161 -10.959 -47.312 1.00 91.81 854 GLY A N 1
ATOM 6687 C CA . GLY A 1 854 ? 56.852 -11.901 -48.199 1.00 91.81 854 GLY A CA 1
ATOM 6688 C C . GLY A 1 854 ? 58.354 -12.059 -47.930 1.00 91.81 854 GLY A C 1
ATOM 6689 O O . GLY A 1 854 ? 58.977 -12.953 -48.488 1.00 91.81 854 GLY A O 1
ATOM 6690 N N . LYS A 1 855 ? 58.953 -11.232 -47.061 1.00 94.69 855 LYS A N 1
ATOM 6691 C CA . LYS A 1 855 ? 60.401 -11.219 -46.797 1.00 94.69 855 LYS A CA 1
ATOM 6692 C C . LYS A 1 855 ? 60.744 -11.783 -45.415 1.00 94.69 855 LYS A C 1
ATOM 6694 O O . LYS A 1 855 ? 59.939 -11.636 -44.496 1.00 94.69 855 LYS A O 1
ATOM 6699 N N . PRO A 1 856 ? 61.935 -12.381 -45.219 1.00 95.38 856 PRO A N 1
ATOM 6700 C CA . PRO A 1 856 ? 62.371 -12.854 -43.905 1.00 95.38 856 PRO A CA 1
ATOM 6701 C C . PRO A 1 856 ? 62.337 -11.753 -42.831 1.00 95.38 856 PRO A C 1
ATOM 6703 O O . PRO A 1 856 ? 62.824 -10.643 -43.045 1.00 95.38 856 PRO A O 1
ATOM 6706 N N . TYR A 1 857 ? 61.791 -12.075 -41.659 1.00 94.75 857 TYR A N 1
ATOM 6707 C CA . TYR A 1 857 ? 61.626 -11.186 -40.509 1.00 94.75 857 TYR A CA 1
ATOM 6708 C C . TYR A 1 857 ? 62.412 -11.730 -39.310 1.00 94.75 857 TYR A C 1
ATOM 6710 O O . TYR A 1 857 ? 61.898 -12.465 -38.468 1.00 94.75 857 TYR A O 1
ATOM 6718 N N . GLY A 1 858 ? 63.696 -11.373 -39.253 1.00 92.69 858 GLY A N 1
ATOM 6719 C CA . GLY A 1 858 ? 64.656 -11.931 -38.297 1.00 92.69 858 GLY A CA 1
ATOM 6720 C C . GLY A 1 858 ? 65.321 -13.216 -38.800 1.00 92.69 858 GLY A C 1
ATOM 6721 O O . GLY A 1 858 ? 65.077 -13.673 -39.916 1.00 92.69 858 GLY A O 1
ATOM 6722 N N . LYS A 1 859 ? 66.217 -13.785 -37.985 1.00 93.12 859 LYS A N 1
ATOM 6723 C CA . LYS A 1 859 ? 66.893 -15.051 -38.313 1.00 93.12 859 LYS A CA 1
ATOM 6724 C C . LYS A 1 859 ? 66.030 -16.246 -37.884 1.00 93.12 859 LYS A C 1
ATOM 6726 O O . LYS A 1 859 ? 65.488 -16.202 -36.777 1.00 93.12 859 LYS A O 1
ATOM 6731 N N . PRO A 1 860 ? 65.953 -17.321 -38.693 1.00 94.88 860 PRO A N 1
ATOM 6732 C CA . PRO A 1 860 ? 65.376 -18.586 -38.256 1.00 94.88 860 PRO A CA 1
ATOM 6733 C C . PRO A 1 860 ? 66.055 -19.106 -36.989 1.00 94.88 860 PRO A C 1
ATOM 6735 O O . PRO A 1 860 ? 67.255 -18.896 -36.784 1.00 94.88 860 PRO A O 1
ATOM 6738 N N . TYR A 1 861 ? 65.300 -19.794 -36.139 1.00 96.31 861 TYR A N 1
ATOM 6739 C CA . TYR A 1 861 ? 65.807 -20.300 -34.865 1.00 96.31 861 TYR A CA 1
ATOM 6740 C C . TYR A 1 861 ? 65.173 -21.637 -34.486 1.00 96.31 861 TYR A C 1
ATOM 6742 O O . TYR A 1 861 ? 64.116 -22.011 -34.988 1.00 96.31 861 TYR A O 1
ATOM 6750 N N . ARG A 1 862 ? 65.828 -22.349 -33.563 1.00 95.06 862 ARG A N 1
ATOM 6751 C CA . ARG A 1 862 ? 65.312 -23.560 -32.914 1.00 95.06 862 ARG A CA 1
ATOM 6752 C C . ARG A 1 862 ? 65.378 -23.371 -31.412 1.00 95.06 862 ARG A C 1
ATOM 6754 O O . ARG A 1 862 ? 66.451 -23.103 -30.877 1.00 95.06 862 ARG A O 1
ATOM 6761 N N . LYS A 1 863 ? 64.234 -23.479 -30.741 1.00 91.94 863 LYS A N 1
ATOM 6762 C CA . LYS A 1 863 ? 64.135 -23.302 -29.282 1.00 91.94 863 LYS A CA 1
ATOM 6763 C C . LYS A 1 863 ? 63.586 -24.538 -28.574 1.00 91.94 863 LYS A C 1
ATOM 6765 O O . LYS A 1 863 ? 64.055 -24.879 -27.495 1.00 91.94 863 LYS A O 1
ATOM 6770 N N . ALA A 1 864 ? 62.626 -25.211 -29.197 1.00 90.62 864 ALA A N 1
ATOM 6771 C CA . ALA A 1 864 ? 62.027 -26.452 -28.730 1.00 90.62 864 ALA A CA 1
ATOM 6772 C C . ALA A 1 864 ? 61.576 -27.280 -29.947 1.00 90.62 864 ALA A C 1
ATOM 6774 O O . ALA A 1 864 ? 61.474 -26.717 -31.043 1.00 90.62 864 ALA A O 1
ATOM 6775 N N . PRO A 1 865 ? 61.299 -28.585 -29.777 1.00 88.06 865 PRO A N 1
ATOM 6776 C CA . PRO A 1 865 ? 60.668 -29.392 -30.814 1.00 88.06 865 PRO A CA 1
ATOM 6777 C C . PRO A 1 865 ? 59.339 -28.790 -31.288 1.00 88.06 865 PRO A C 1
ATOM 6779 O O . PRO A 1 865 ? 58.668 -28.049 -30.561 1.00 88.06 865 PRO A O 1
ATOM 6782 N N . MET A 1 866 ? 58.964 -29.129 -32.518 1.00 89.19 866 MET A N 1
ATOM 6783 C CA . MET A 1 866 ? 57.682 -28.753 -33.107 1.00 89.19 866 MET A CA 1
ATOM 6784 C C . MET A 1 866 ? 56.514 -29.381 -32.329 1.00 89.19 866 MET A C 1
ATOM 6786 O O . MET A 1 866 ? 56.600 -30.535 -31.912 1.00 89.19 866 MET A O 1
ATOM 6790 N N . SER A 1 867 ? 55.424 -28.627 -32.162 1.00 90.06 867 SER A N 1
ATOM 6791 C CA . SER A 1 867 ? 54.173 -29.147 -31.596 1.00 90.06 867 SER A CA 1
ATOM 6792 C C . SER A 1 867 ? 53.446 -30.065 -32.583 1.00 90.06 867 SER A C 1
ATOM 6794 O O . SER A 1 867 ? 53.376 -29.755 -33.777 1.00 90.06 867 SER A O 1
ATOM 6796 N N . LEU A 1 868 ? 52.879 -31.162 -32.072 1.00 93.00 868 LEU A N 1
ATOM 6797 C CA . LEU A 1 868 ? 51.974 -32.048 -32.801 1.00 93.00 868 LEU A CA 1
ATOM 6798 C C . LEU A 1 868 ? 50.538 -31.821 -32.322 1.00 93.00 868 LEU A C 1
ATOM 6800 O O . LEU A 1 868 ? 50.212 -32.035 -31.158 1.00 93.00 868 LEU A O 1
ATOM 6804 N N . PHE A 1 869 ? 49.663 -31.439 -33.244 1.00 94.25 869 PHE A N 1
ATOM 6805 C CA . PHE A 1 869 ? 48.249 -31.206 -32.985 1.00 94.25 869 PHE A CA 1
ATOM 6806 C C . PHE A 1 869 ? 47.441 -32.427 -33.434 1.00 94.25 869 PHE A C 1
ATOM 6808 O O . PHE A 1 869 ? 47.224 -32.652 -34.626 1.00 94.25 869 PHE A O 1
ATOM 6815 N N . HIS A 1 870 ? 47.052 -33.260 -32.466 1.00 94.31 870 HIS A N 1
ATOM 6816 C CA . HIS A 1 870 ? 46.422 -34.559 -32.707 1.00 94.31 870 HIS A CA 1
ATOM 6817 C C . HIS A 1 870 ? 44.966 -34.448 -33.197 1.00 94.31 870 HIS A C 1
ATOM 6819 O O . HIS A 1 870 ? 44.245 -33.558 -32.749 1.00 94.31 870 HIS A O 1
ATOM 6825 N N . PRO A 1 871 ? 44.496 -35.379 -34.053 1.00 94.38 871 PRO A N 1
ATOM 6826 C CA . PRO A 1 871 ? 43.105 -35.440 -34.503 1.00 94.38 871 PRO A CA 1
ATOM 6827 C C . PRO A 1 871 ? 42.072 -35.216 -33.390 1.00 94.38 871 PRO A C 1
ATOM 6829 O O . PRO A 1 871 ? 42.159 -35.811 -32.320 1.00 94.38 871 PRO A O 1
ATOM 6832 N N . ASN A 1 872 ? 41.070 -34.388 -33.674 1.00 91.44 872 ASN A N 1
ATOM 6833 C CA . ASN A 1 872 ? 39.964 -33.954 -32.812 1.00 91.44 872 ASN A CA 1
ATOM 6834 C C . ASN A 1 872 ? 40.368 -33.180 -31.546 1.00 91.44 872 ASN A C 1
ATOM 6836 O O . ASN A 1 872 ? 39.503 -32.838 -30.739 1.00 91.44 872 ASN A O 1
ATOM 6840 N N . MET A 1 873 ? 41.655 -32.868 -31.390 1.00 92.62 873 MET A N 1
ATOM 6841 C CA . MET A 1 873 ? 42.203 -32.166 -30.229 1.00 92.62 873 MET A CA 1
ATOM 6842 C C . MET A 1 873 ? 42.705 -30.770 -30.581 1.00 92.62 873 MET A C 1
ATOM 6844 O O . MET A 1 873 ? 43.335 -30.141 -29.741 1.00 92.62 873 MET A O 1
ATOM 6848 N N . TRP A 1 874 ? 42.454 -30.266 -31.795 1.00 94.00 874 TRP A N 1
ATOM 6849 C CA . TRP A 1 874 ? 42.915 -28.936 -32.186 1.00 94.00 874 TRP A CA 1
ATOM 6850 C C . TRP A 1 874 ? 41.943 -28.159 -33.067 1.00 94.00 874 TRP A C 1
ATOM 6852 O O . TRP A 1 874 ? 41.131 -28.744 -33.782 1.00 94.00 874 TRP A O 1
ATOM 6862 N N . TYR A 1 875 ? 42.052 -26.833 -33.003 1.00 93.81 875 TYR A N 1
ATOM 6863 C CA . TYR A 1 875 ? 41.236 -25.864 -33.732 1.00 93.81 875 TYR A CA 1
ATOM 6864 C C . TYR A 1 875 ? 42.019 -24.563 -33.984 1.00 93.81 875 TYR A C 1
ATOM 6866 O O . TYR A 1 875 ? 43.042 -24.294 -33.355 1.00 93.81 875 TYR A O 1
ATOM 6874 N N . VAL A 1 876 ? 41.541 -23.747 -34.922 1.00 94.44 876 VAL A N 1
ATOM 6875 C CA . VAL A 1 876 ? 42.074 -22.410 -35.249 1.00 94.44 876 VAL A CA 1
ATOM 6876 C C . VAL A 1 876 ? 41.241 -21.311 -34.590 1.00 94.44 876 VAL A C 1
ATOM 6878 O O . VAL A 1 876 ? 40.010 -21.406 -34.579 1.00 94.44 876 VAL A O 1
ATOM 6881 N N . MET A 1 877 ? 41.897 -20.258 -34.093 1.00 92.06 877 MET A N 1
ATOM 6882 C CA . MET A 1 877 ? 41.265 -19.034 -33.587 1.00 92.06 877 MET A CA 1
ATOM 6883 C C . MET A 1 877 ? 41.812 -17.776 -34.273 1.00 92.06 877 MET A C 1
ATOM 6885 O O . MET A 1 877 ? 42.969 -17.734 -34.694 1.00 92.06 877 MET A O 1
ATOM 6889 N N . PHE A 1 878 ? 40.987 -16.728 -34.306 1.00 92.50 878 PHE A N 1
ATOM 6890 C CA . PHE A 1 878 ? 41.320 -15.400 -34.826 1.00 92.50 878 PHE A CA 1
ATOM 6891 C C . PHE A 1 878 ? 41.157 -14.337 -33.742 1.00 92.50 878 PHE A C 1
ATOM 6893 O O . PHE A 1 878 ? 40.150 -14.311 -33.033 1.00 92.50 878 PHE A O 1
ATOM 6900 N N . GLY A 1 879 ? 42.137 -13.443 -33.617 1.00 88.38 879 GLY A N 1
ATOM 6901 C CA . GLY A 1 879 ? 42.081 -12.291 -32.712 1.00 88.38 879 GLY A CA 1
ATOM 6902 C C . GLY A 1 879 ? 42.367 -12.567 -31.237 1.00 88.38 879 GLY A C 1
ATOM 6903 O O . GLY A 1 879 ? 42.454 -11.623 -30.453 1.00 88.38 879 GLY A O 1
ATOM 6904 N N . ILE A 1 880 ? 42.555 -13.819 -30.823 1.00 85.62 880 ILE A N 1
ATOM 6905 C CA . ILE A 1 880 ? 42.820 -14.188 -29.428 1.00 85.62 880 ILE A CA 1
ATOM 6906 C C . ILE A 1 880 ? 44.008 -15.135 -29.325 1.00 85.62 880 ILE A C 1
ATOM 6908 O O . ILE A 1 880 ? 44.172 -16.040 -30.134 1.00 85.62 880 ILE A O 1
ATOM 6912 N N . ARG A 1 881 ? 44.851 -14.914 -28.311 1.00 76.44 881 ARG A N 1
ATOM 6913 C CA . ARG A 1 881 ? 46.053 -15.727 -28.093 1.00 76.44 881 ARG A CA 1
ATOM 6914 C C . ARG A 1 881 ? 45.776 -17.070 -27.420 1.00 76.44 881 ARG A C 1
ATOM 6916 O O . ARG A 1 881 ? 46.449 -18.028 -27.749 1.00 76.44 881 ARG A O 1
ATOM 6923 N N . THR A 1 882 ? 44.922 -17.106 -26.394 1.00 74.00 882 THR A N 1
ATOM 6924 C CA . THR A 1 882 ? 44.524 -18.311 -25.636 1.00 74.00 882 THR A CA 1
ATOM 6925 C C . THR A 1 882 ? 43.401 -17.958 -24.648 1.00 74.00 882 THR A C 1
ATOM 6927 O O . THR A 1 882 ? 43.311 -16.805 -24.209 1.00 74.00 882 THR A O 1
ATOM 6930 N N . GLY A 1 883 ? 42.576 -18.937 -24.263 1.00 69.56 883 GLY A N 1
ATOM 6931 C CA . GLY A 1 883 ? 41.467 -18.771 -23.316 1.00 69.56 883 GLY A CA 1
ATOM 6932 C C . GLY A 1 883 ? 40.227 -18.079 -23.904 1.00 69.56 883 GLY A C 1
ATOM 6933 O O . GLY A 1 883 ? 40.039 -18.041 -25.115 1.00 69.56 883 GLY A O 1
ATOM 6934 N N . GLY A 1 884 ? 39.359 -17.556 -23.030 1.00 65.94 884 GLY A N 1
ATOM 6935 C CA . GLY A 1 884 ? 38.139 -16.824 -23.406 1.00 65.94 884 GLY A CA 1
ATOM 6936 C C . GLY A 1 884 ? 38.354 -15.315 -23.627 1.00 65.94 884 GLY A C 1
ATOM 6937 O O . GLY A 1 884 ? 39.424 -14.790 -23.299 1.00 65.94 884 GLY A O 1
ATOM 6938 N N . PRO A 1 885 ? 37.344 -14.592 -24.150 1.00 65.88 885 PRO A N 1
ATOM 6939 C CA . PRO A 1 885 ? 37.457 -13.177 -24.501 1.00 65.88 885 PRO A CA 1
ATOM 6940 C C . PRO A 1 885 ? 37.826 -12.320 -23.282 1.00 65.88 885 PRO A C 1
ATOM 6942 O O . PRO A 1 885 ? 37.125 -12.292 -22.272 1.00 65.88 885 PRO A O 1
ATOM 6945 N N . ASN A 1 886 ? 38.962 -11.628 -23.371 1.00 70.25 886 ASN A N 1
ATOM 6946 C CA . ASN A 1 886 ? 39.466 -10.715 -22.349 1.00 70.25 886 ASN A CA 1
ATOM 6947 C C . ASN A 1 886 ? 40.253 -9.592 -23.046 1.00 70.25 886 ASN A C 1
ATOM 6949 O O . ASN A 1 886 ? 41.147 -9.913 -23.837 1.00 70.25 886 ASN A O 1
ATOM 6953 N N . PRO A 1 887 ? 40.009 -8.305 -22.724 1.00 67.50 887 PRO A N 1
ATOM 6954 C CA . PRO A 1 887 ? 40.759 -7.174 -23.283 1.00 67.50 887 PRO A CA 1
ATOM 6955 C C . PRO A 1 887 ? 42.288 -7.287 -23.168 1.00 67.50 887 PRO A C 1
ATOM 6957 O O . PRO A 1 887 ? 43.011 -6.633 -23.908 1.00 67.50 887 PRO A O 1
ATOM 6960 N N . LYS A 1 888 ? 42.798 -8.101 -22.232 1.00 69.88 888 LYS A N 1
ATOM 6961 C CA . LYS A 1 888 ? 44.235 -8.318 -22.001 1.00 69.88 888 LYS A CA 1
ATOM 6962 C C . LYS A 1 888 ? 44.871 -9.410 -22.872 1.00 69.88 888 LYS A C 1
ATOM 6964 O O . LYS A 1 888 ? 46.082 -9.567 -22.799 1.00 69.88 888 LYS A O 1
ATOM 6969 N N . ASN A 1 889 ? 44.092 -10.194 -23.621 1.00 73.31 889 ASN A N 1
ATOM 6970 C CA . ASN A 1 889 ? 44.578 -11.333 -24.420 1.00 73.31 889 ASN A CA 1
ATOM 6971 C C . ASN A 1 889 ? 44.087 -11.302 -25.882 1.00 73.31 889 ASN A C 1
ATOM 6973 O O . ASN A 1 889 ? 44.249 -12.300 -26.594 1.00 73.31 889 ASN A O 1
ATOM 6977 N N . GLN A 1 890 ? 43.487 -10.192 -26.324 1.00 82.75 890 GLN A N 1
ATOM 6978 C CA . GLN A 1 890 ? 42.894 -10.044 -27.652 1.00 82.75 890 GLN A CA 1
ATOM 6979 C C . GLN A 1 890 ? 43.538 -8.921 -28.459 1.00 82.75 890 GLN A C 1
ATOM 6981 O O . GLN A 1 890 ? 43.779 -7.828 -27.948 1.00 82.75 890 GLN A O 1
ATOM 6986 N N . LEU A 1 891 ? 43.752 -9.209 -29.740 1.00 88.69 891 LEU A N 1
ATOM 6987 C CA . LEU A 1 891 ? 44.261 -8.263 -30.717 1.00 88.69 891 LEU A CA 1
ATOM 6988 C C . LEU A 1 891 ? 43.148 -7.283 -31.108 1.00 88.69 891 LEU A C 1
ATOM 6990 O O . LEU A 1 891 ? 41.990 -7.672 -31.254 1.00 88.69 891 LEU A O 1
ATOM 6994 N N . ARG A 1 892 ? 43.504 -6.013 -31.287 1.00 89.44 892 ARG A N 1
ATOM 6995 C CA . ARG A 1 892 ? 42.636 -4.969 -31.834 1.00 89.44 892 ARG A CA 1
ATOM 6996 C C . ARG A 1 892 ? 43.082 -4.615 -33.237 1.00 89.44 892 ARG A C 1
ATOM 6998 O O . ARG A 1 892 ? 44.228 -4.196 -33.430 1.00 89.44 892 ARG A O 1
ATOM 7005 N N . GLY A 1 893 ? 42.187 -4.773 -34.200 1.00 90.44 893 GLY A N 1
ATOM 7006 C CA . GLY A 1 893 ? 42.501 -4.538 -35.600 1.00 90.44 893 GLY A CA 1
ATOM 7007 C C . GLY A 1 893 ? 41.549 -5.245 -36.552 1.00 90.44 893 GLY A C 1
ATOM 7008 O O . GLY A 1 893 ? 40.448 -5.635 -36.175 1.00 90.44 893 GLY A O 1
ATOM 7009 N N . TRP A 1 894 ? 42.006 -5.431 -37.781 1.00 92.06 894 TRP A N 1
ATOM 7010 C CA . TRP A 1 894 ? 41.267 -6.037 -38.877 1.00 92.06 894 TRP A CA 1
ATOM 7011 C C . TRP A 1 894 ? 42.099 -7.143 -39.510 1.00 92.06 894 TRP A C 1
ATOM 7013 O O . TRP A 1 894 ? 43.311 -6.988 -39.686 1.00 92.06 894 TRP A O 1
ATOM 7023 N N . LEU A 1 895 ? 41.438 -8.238 -39.876 1.00 92.62 895 LEU A N 1
ATOM 7024 C CA . LEU A 1 895 ? 42.005 -9.264 -40.742 1.00 92.62 895 LEU A CA 1
ATOM 7025 C C . LEU A 1 895 ? 41.344 -9.175 -42.111 1.00 92.62 895 LEU A C 1
ATOM 7027 O O . LEU A 1 895 ? 40.119 -9.231 -42.213 1.00 92.62 895 LEU A O 1
ATOM 7031 N N . GLU A 1 896 ? 42.170 -9.030 -43.139 1.00 90.56 896 GLU A N 1
ATOM 7032 C CA . GLU A 1 896 ? 41.733 -9.075 -44.537 1.00 90.56 896 GLU A CA 1
ATOM 7033 C C . GLU A 1 896 ? 41.774 -10.506 -45.069 1.00 90.56 896 GLU A C 1
ATOM 7035 O O . GLU A 1 896 ? 40.902 -10.903 -45.821 1.00 90.56 896 GLU A O 1
ATOM 7040 N N . ALA A 1 897 ? 42.735 -11.314 -44.620 1.00 93.06 897 ALA A N 1
ATOM 7041 C CA . ALA A 1 897 ? 42.775 -12.735 -44.926 1.00 93.06 897 ALA A CA 1
ATOM 7042 C C . ALA A 1 897 ? 43.596 -13.503 -43.887 1.00 93.06 897 ALA A C 1
ATOM 7044 O O . ALA A 1 897 ? 44.460 -12.941 -43.202 1.00 93.06 897 ALA A O 1
ATOM 7045 N N . ALA A 1 898 ? 43.373 -14.810 -43.803 1.00 95.88 898 ALA A N 1
ATOM 7046 C CA . ALA A 1 898 ? 44.227 -15.735 -43.072 1.00 95.88 898 ALA A CA 1
ATOM 7047 C C . ALA A 1 898 ? 44.338 -17.077 -43.804 1.00 95.88 898 ALA A C 1
ATOM 7049 O O . ALA A 1 898 ? 43.392 -17.515 -44.459 1.00 95.88 898 ALA A O 1
ATOM 7050 N N . GLN A 1 899 ? 45.494 -17.735 -43.698 1.00 96.19 899 GLN A N 1
ATOM 7051 C CA . GLN A 1 899 ? 45.753 -19.015 -44.365 1.00 96.19 899 GLN A CA 1
ATOM 7052 C C . GLN A 1 899 ? 46.496 -19.989 -43.450 1.00 96.19 899 GLN A C 1
ATOM 7054 O O . GLN A 1 899 ? 47.330 -19.592 -42.631 1.00 96.19 899 GLN A O 1
ATOM 7059 N N . LEU A 1 900 ? 46.212 -21.278 -43.631 1.00 97.25 900 LEU A N 1
ATOM 7060 C CA . LEU A 1 900 ? 46.892 -22.376 -42.951 1.00 97.25 900 LEU A CA 1
ATOM 7061 C C . LEU A 1 900 ? 47.398 -23.400 -43.971 1.00 97.25 900 LEU A C 1
ATOM 7063 O O . LEU A 1 900 ? 46.673 -23.804 -44.881 1.00 97.25 900 LEU A O 1
ATOM 7067 N N . TYR A 1 901 ? 48.633 -23.853 -43.779 1.00 96.81 901 TYR A N 1
ATOM 7068 C CA . TYR A 1 901 ? 49.284 -24.895 -44.568 1.00 96.81 901 TYR A CA 1
ATOM 7069 C C . TYR A 1 901 ? 49.730 -26.037 -43.658 1.00 96.81 901 TYR A C 1
ATOM 7071 O O . TYR A 1 901 ? 50.171 -25.798 -42.536 1.00 96.81 901 TYR A O 1
ATOM 7079 N N . ASP A 1 902 ? 49.697 -27.259 -44.178 1.00 94.75 902 ASP A N 1
ATOM 7080 C CA . ASP A 1 902 ? 50.168 -28.499 -43.542 1.00 94.75 902 ASP A CA 1
ATOM 7081 C C . ASP A 1 902 ? 51.660 -28.792 -43.798 1.00 94.75 902 ASP A C 1
ATOM 7083 O O . ASP A 1 902 ? 52.110 -29.936 -43.735 1.00 94.75 902 ASP A O 1
ATOM 7087 N N . ARG A 1 903 ? 52.423 -27.751 -44.148 1.00 95.94 903 ARG A N 1
ATOM 7088 C CA . ARG A 1 903 ? 53.856 -27.808 -44.456 1.00 95.94 903 ARG A CA 1
ATOM 7089 C C . ARG A 1 903 ? 54.547 -26.492 -44.136 1.00 95.94 903 ARG A C 1
ATOM 7091 O O . ARG A 1 903 ? 53.905 -25.436 -44.127 1.00 95.94 903 ARG A O 1
ATOM 7098 N N . ALA A 1 904 ? 55.858 -26.536 -43.945 1.00 96.31 904 ALA A N 1
ATOM 7099 C CA . ALA A 1 904 ? 56.686 -25.339 -43.837 1.00 96.31 904 ALA A CA 1
ATOM 7100 C C . ALA A 1 904 ? 57.008 -24.816 -45.245 1.00 96.31 904 ALA A C 1
ATOM 7102 O O . ALA A 1 904 ? 57.666 -25.496 -46.032 1.00 96.31 904 ALA A O 1
ATOM 7103 N N . LEU A 1 905 ? 56.514 -23.625 -45.584 1.00 96.88 905 LEU A N 1
ATOM 7104 C CA . LEU A 1 905 ? 56.755 -23.006 -46.887 1.00 96.88 905 LEU A CA 1
ATOM 7105 C C . LEU A 1 905 ? 58.175 -22.431 -46.984 1.00 96.88 905 LEU A C 1
ATOM 7107 O O . LEU A 1 905 ? 58.740 -21.961 -45.996 1.00 96.88 905 LEU A O 1
ATOM 7111 N N . THR A 1 906 ? 58.752 -22.442 -48.188 1.00 95.00 906 THR A N 1
ATOM 7112 C CA . THR A 1 906 ? 60.030 -21.759 -48.455 1.00 95.00 906 THR A CA 1
ATOM 7113 C C . THR A 1 906 ? 59.837 -20.247 -48.557 1.00 95.00 906 THR A C 1
ATOM 7115 O O . THR A 1 906 ? 58.727 -19.766 -48.785 1.00 95.00 906 THR A O 1
ATOM 7118 N N . SER A 1 907 ? 60.922 -19.477 -48.448 1.00 93.44 907 SER A N 1
ATOM 7119 C CA . SER A 1 907 ? 60.879 -18.014 -48.586 1.00 93.44 907 SER A CA 1
ATOM 7120 C C . SER A 1 907 ? 60.229 -17.560 -49.901 1.00 93.44 907 SER A C 1
ATOM 7122 O O . SER A 1 907 ? 59.426 -16.634 -49.895 1.00 93.44 907 SER A O 1
ATOM 7124 N N . GLU A 1 908 ? 60.505 -18.248 -51.011 1.00 92.06 908 GLU A N 1
ATOM 7125 C CA . GLU A 1 908 ? 59.924 -17.955 -52.329 1.00 92.06 908 GLU A CA 1
ATOM 7126 C C . GLU A 1 908 ? 58.419 -18.263 -52.370 1.00 92.06 908 GLU A C 1
ATOM 7128 O O . GLU A 1 908 ? 57.649 -17.558 -53.020 1.00 92.06 908 GLU A O 1
ATOM 7133 N N . GLN A 1 909 ? 57.977 -19.309 -51.665 1.00 94.75 909 GLN A N 1
ATOM 7134 C CA . GLN A 1 909 ? 56.561 -19.673 -51.573 1.00 94.75 909 GLN A CA 1
ATOM 7135 C C . GLN A 1 909 ? 55.775 -18.685 -50.701 1.00 94.75 909 GLN A C 1
ATOM 7137 O O . GLN A 1 909 ? 54.647 -18.338 -51.052 1.00 94.75 909 GLN A O 1
ATOM 7142 N N . ILE A 1 910 ? 56.380 -18.191 -49.615 1.00 95.06 910 ILE A N 1
ATOM 7143 C CA . ILE A 1 910 ? 55.824 -17.117 -48.779 1.00 95.06 910 ILE A CA 1
ATOM 7144 C C . ILE A 1 910 ? 55.716 -15.807 -49.575 1.00 95.06 910 ILE A C 1
ATOM 7146 O O . ILE A 1 910 ? 54.700 -15.113 -49.509 1.00 95.06 910 ILE A O 1
ATOM 7150 N N . GLU A 1 911 ? 56.738 -15.470 -50.367 1.00 91.69 911 GLU A N 1
ATOM 7151 C CA . GLU A 1 911 ? 56.710 -14.303 -51.254 1.00 91.69 911 GLU A CA 1
ATOM 7152 C C . GLU A 1 911 ? 55.628 -14.435 -52.336 1.00 91.69 911 GLU A C 1
ATOM 7154 O O . GLU A 1 911 ? 54.870 -13.492 -52.567 1.00 91.69 911 GLU A O 1
ATOM 7159 N N . ALA A 1 912 ? 55.480 -15.616 -52.945 1.00 89.06 912 ALA A N 1
ATOM 7160 C CA . ALA A 1 912 ? 54.408 -15.886 -53.900 1.00 89.06 912 ALA A CA 1
ATOM 7161 C C . ALA A 1 912 ? 53.011 -15.774 -53.260 1.00 89.06 912 ALA A C 1
ATOM 7163 O O . ALA A 1 912 ? 52.106 -15.223 -53.890 1.00 89.06 912 ALA A O 1
ATOM 7164 N N . SER A 1 913 ? 52.835 -16.249 -52.018 1.00 90.69 913 SER A N 1
ATOM 7165 C CA . SER A 1 913 ? 51.583 -16.099 -51.257 1.00 90.69 913 SER A CA 1
ATOM 7166 C C . SER A 1 913 ? 51.240 -14.621 -51.041 1.00 90.69 913 SER A C 1
ATOM 7168 O O . SER A 1 913 ? 50.136 -14.185 -51.366 1.00 90.69 913 SER A O 1
ATOM 7170 N N . TRP A 1 914 ? 52.225 -13.823 -50.611 1.00 89.69 914 TRP A N 1
ATOM 7171 C CA . TRP A 1 914 ? 52.089 -12.375 -50.444 1.00 89.69 914 TRP A CA 1
ATOM 7172 C C . TRP A 1 914 ? 51.713 -11.650 -51.743 1.00 89.69 914 TRP A C 1
ATOM 7174 O O . TRP A 1 914 ? 50.793 -10.833 -51.739 1.00 89.69 914 TRP A O 1
ATOM 7184 N N . LEU A 1 915 ? 52.401 -11.948 -52.851 1.00 85.00 915 LEU A N 1
ATOM 7185 C CA . LEU A 1 915 ? 52.136 -11.329 -54.154 1.00 85.00 915 LEU A CA 1
ATOM 7186 C C . LEU A 1 915 ? 50.739 -11.671 -54.682 1.00 85.00 915 LEU A C 1
ATOM 7188 O O . LEU A 1 915 ? 50.055 -10.789 -55.196 1.00 85.00 915 LEU A O 1
ATOM 7192 N N . CYS A 1 916 ? 50.303 -12.924 -54.527 1.00 82.62 916 CYS A N 1
ATOM 7193 C CA . CYS A 1 916 ? 48.971 -13.350 -54.955 1.00 82.62 916 CYS A CA 1
ATOM 7194 C C . CYS A 1 916 ? 47.861 -12.663 -54.157 1.00 82.62 916 CYS A C 1
ATOM 7196 O O . CYS A 1 916 ? 46.860 -12.262 -54.742 1.00 82.62 916 CYS A O 1
ATOM 7198 N N . GLU A 1 917 ? 48.036 -12.506 -52.844 1.00 82.00 917 GLU A N 1
ATOM 7199 C CA . GLU A 1 917 ? 47.034 -11.831 -52.016 1.00 82.00 917 GLU A CA 1
ATOM 7200 C C . GLU A 1 917 ? 47.010 -10.323 -52.275 1.00 82.00 917 GLU A C 1
ATOM 7202 O O . GLU A 1 917 ? 45.944 -9.731 -52.388 1.00 82.00 917 GLU A O 1
ATOM 7207 N N . LYS A 1 918 ? 48.178 -9.701 -52.481 1.00 77.44 918 LYS A N 1
ATOM 7208 C CA . LYS A 1 918 ? 48.274 -8.286 -52.867 1.00 77.44 918 LYS A CA 1
ATOM 7209 C C . LYS A 1 918 ? 47.578 -7.993 -54.202 1.00 77.44 918 LYS A C 1
ATOM 7211 O O . LYS A 1 918 ? 47.101 -6.880 -54.407 1.00 77.44 918 LYS A O 1
ATOM 7216 N N . ALA A 1 919 ? 47.554 -8.966 -55.108 1.00 72.50 919 ALA A N 1
ATOM 7217 C CA . ALA A 1 919 ? 46.865 -8.856 -56.385 1.00 72.50 919 ALA A CA 1
ATOM 7218 C C . ALA A 1 919 ? 45.361 -9.175 -56.290 1.00 72.50 919 ALA A C 1
ATOM 7220 O O . ALA A 1 919 ? 44.650 -8.936 -57.258 1.00 72.50 919 ALA A O 1
ATOM 7221 N N . ALA A 1 920 ? 44.853 -9.726 -55.183 1.00 72.75 920 ALA A N 1
ATOM 7222 C CA . ALA A 1 920 ? 43.451 -10.122 -55.071 1.00 72.75 920 ALA A CA 1
ATOM 7223 C C . ALA A 1 920 ? 42.488 -8.922 -55.171 1.00 72.75 920 ALA A C 1
ATOM 7225 O O . ALA A 1 920 ? 42.822 -7.793 -54.812 1.00 72.75 920 ALA A O 1
ATOM 7226 N N . VAL A 1 921 ? 41.260 -9.177 -55.638 1.00 74.00 921 VAL A N 1
ATOM 7227 C CA . VAL A 1 921 ? 40.181 -8.177 -55.650 1.00 74.00 921 VAL A CA 1
ATOM 7228 C C . VAL A 1 921 ? 39.722 -7.915 -54.216 1.00 74.00 921 VAL A C 1
ATOM 7230 O O . VAL A 1 921 ? 38.863 -8.618 -53.685 1.00 74.00 921 VAL A O 1
ATOM 7233 N N . THR A 1 922 ? 40.304 -6.894 -53.594 1.00 74.94 922 THR A N 1
ATOM 7234 C CA . THR A 1 922 ? 39.958 -6.442 -52.241 1.00 74.94 922 THR A CA 1
ATOM 7235 C C . THR A 1 922 ? 38.687 -5.595 -52.233 1.00 74.94 922 THR A C 1
ATOM 7237 O O . THR A 1 922 ? 38.277 -5.049 -53.264 1.00 74.94 922 THR A O 1
ATOM 7240 N N . HIS A 1 923 ? 38.087 -5.404 -51.055 1.00 76.12 923 HIS A N 1
ATOM 7241 C CA . HIS A 1 923 ? 36.976 -4.463 -50.890 1.00 76.12 923 HIS A CA 1
ATOM 7242 C C . HIS A 1 923 ? 37.342 -3.045 -51.366 1.00 76.12 923 HIS A C 1
ATOM 7244 O O . HIS A 1 923 ? 36.573 -2.422 -52.093 1.00 76.12 923 HIS A O 1
ATOM 7250 N N . ASP A 1 924 ? 38.550 -2.564 -51.060 1.00 76.88 924 ASP A N 1
ATOM 7251 C CA . ASP A 1 924 ? 39.011 -1.239 -51.493 1.00 76.88 924 ASP A CA 1
ATOM 7252 C C . ASP A 1 924 ? 39.094 -1.132 -53.027 1.00 76.88 924 ASP A C 1
ATOM 7254 O O . ASP A 1 924 ? 38.718 -0.108 -53.603 1.00 76.88 924 ASP A O 1
ATOM 7258 N N . SER A 1 925 ? 39.506 -2.208 -53.711 1.00 80.00 925 SER A N 1
ATOM 7259 C CA . SER A 1 925 ? 39.508 -2.262 -55.179 1.00 80.00 925 SER A CA 1
ATOM 7260 C C . SER A 1 925 ? 38.091 -2.239 -55.765 1.00 80.00 925 SER A C 1
ATOM 7262 O O . SER A 1 925 ? 37.849 -1.559 -56.762 1.00 80.00 925 SER A O 1
ATOM 7264 N N . ILE A 1 926 ? 37.133 -2.903 -55.105 1.00 82.56 926 ILE A N 1
ATOM 7265 C CA . ILE A 1 926 ? 35.714 -2.868 -55.476 1.00 82.56 926 ILE A CA 1
ATOM 7266 C C . ILE A 1 926 ? 35.186 -1.445 -55.363 1.00 82.56 926 ILE A C 1
ATOM 7268 O O . ILE A 1 926 ? 34.568 -0.957 -56.306 1.00 82.56 926 ILE A O 1
ATOM 7272 N N . LEU A 1 927 ? 35.461 -0.758 -54.251 1.00 84.25 927 LEU A N 1
ATOM 7273 C CA . LEU A 1 927 ? 35.029 0.624 -54.057 1.00 84.25 927 LEU A CA 1
ATOM 7274 C C . LEU A 1 927 ? 35.641 1.572 -55.093 1.00 84.25 927 LEU A C 1
ATOM 7276 O O . LEU A 1 927 ? 34.932 2.429 -55.621 1.00 84.25 927 LEU A O 1
ATOM 7280 N N . ALA A 1 928 ? 36.925 1.399 -55.413 1.00 86.00 928 ALA A N 1
ATOM 7281 C CA . ALA A 1 928 ? 37.621 2.198 -56.419 1.00 86.00 928 ALA A CA 1
ATOM 7282 C C . ALA A 1 928 ? 37.094 1.967 -57.849 1.00 86.00 928 ALA A C 1
ATOM 7284 O O . ALA A 1 928 ? 37.190 2.862 -58.687 1.00 86.00 928 ALA A O 1
ATOM 7285 N N . ALA A 1 929 ? 36.523 0.791 -58.127 1.00 88.00 929 ALA A N 1
ATOM 7286 C CA . ALA A 1 929 ? 36.002 0.404 -59.439 1.00 88.00 929 ALA A CA 1
ATOM 7287 C C . ALA A 1 929 ? 34.503 0.698 -59.645 1.00 88.00 929 ALA A C 1
ATOM 7289 O O . ALA A 1 929 ? 33.954 0.424 -60.720 1.00 88.00 929 ALA A O 1
ATOM 7290 N N . LEU A 1 930 ? 33.822 1.246 -58.634 1.00 89.62 930 LEU A N 1
ATOM 7291 C CA . LEU A 1 930 ? 32.430 1.674 -58.755 1.00 89.62 930 LEU A CA 1
ATOM 7292 C C . LEU A 1 930 ? 32.298 2.806 -59.784 1.00 89.62 930 LEU A C 1
ATOM 7294 O O . LEU A 1 930 ? 33.005 3.812 -59.735 1.00 89.62 930 LEU A O 1
ATOM 7298 N N . THR A 1 931 ? 31.325 2.690 -60.686 1.00 92.31 931 THR A N 1
ATOM 7299 C CA . THR A 1 931 ? 30.931 3.800 -61.567 1.00 92.31 931 THR A CA 1
ATOM 7300 C C . THR A 1 931 ? 30.266 4.927 -60.761 1.00 92.31 931 THR A C 1
ATOM 7302 O O . THR A 1 931 ? 29.726 4.666 -59.683 1.00 92.31 931 THR A O 1
ATOM 7305 N N . PRO A 1 932 ? 30.214 6.177 -61.265 1.00 91.56 932 PRO A N 1
ATOM 7306 C CA . PRO A 1 932 ? 29.557 7.281 -60.554 1.00 91.56 932 PRO A CA 1
ATOM 7307 C C . PRO A 1 932 ? 28.110 6.979 -60.115 1.00 91.56 932 PRO A C 1
ATOM 7309 O O . PRO A 1 932 ? 27.704 7.346 -59.008 1.00 91.56 932 PRO A O 1
ATOM 7312 N N . ASP A 1 933 ? 27.345 6.254 -60.939 1.00 90.81 933 ASP A N 1
ATOM 7313 C CA . ASP A 1 933 ? 25.976 5.840 -60.612 1.00 90.81 933 ASP A CA 1
ATOM 7314 C C . ASP A 1 933 ? 25.929 4.749 -59.530 1.00 90.81 933 ASP A C 1
ATOM 7316 O O . ASP A 1 933 ? 25.082 4.799 -58.632 1.00 90.81 933 ASP A O 1
ATOM 7320 N N . GLU A 1 934 ? 26.855 3.787 -59.557 1.00 91.75 934 GLU A N 1
ATOM 7321 C CA . GLU A 1 934 ? 26.980 2.761 -58.515 1.00 91.75 934 GLU A CA 1
ATOM 7322 C C . GLU A 1 934 ? 27.446 3.362 -57.184 1.00 91.75 934 GLU A C 1
ATOM 7324 O O . GLU A 1 934 ? 26.894 3.004 -56.144 1.00 91.75 934 GLU A O 1
ATOM 7329 N N . VAL A 1 935 ? 28.369 4.335 -57.199 1.00 90.38 935 VAL A N 1
ATOM 7330 C CA . VAL A 1 935 ? 28.767 5.112 -56.010 1.00 90.38 935 VAL A CA 1
ATOM 7331 C C . VAL A 1 935 ? 27.552 5.816 -55.411 1.00 90.38 935 VAL A C 1
ATOM 7333 O O . VAL A 1 935 ? 27.303 5.716 -54.205 1.00 90.38 935 VAL A O 1
ATOM 7336 N N . LYS A 1 936 ? 26.751 6.497 -56.241 1.00 91.25 936 LYS A N 1
ATOM 7337 C CA . LYS A 1 936 ? 25.524 7.174 -55.798 1.00 91.25 936 LYS A CA 1
ATOM 7338 C C . LYS A 1 936 ? 24.523 6.184 -55.198 1.00 91.25 936 LYS A C 1
ATOM 7340 O O . LYS A 1 936 ? 23.962 6.449 -54.131 1.00 91.25 936 LYS A O 1
ATOM 7345 N N . ARG A 1 937 ? 24.320 5.030 -55.844 1.00 92.50 937 ARG A N 1
ATOM 7346 C CA . ARG A 1 937 ? 23.407 3.975 -55.382 1.00 92.50 937 ARG A CA 1
ATOM 7347 C C . ARG A 1 937 ? 23.875 3.345 -54.071 1.00 92.50 937 ARG A C 1
ATOM 7349 O O . ARG A 1 937 ? 23.073 3.245 -53.145 1.00 92.50 937 ARG A O 1
ATOM 7356 N N . ARG A 1 938 ? 25.154 2.981 -53.961 1.00 91.31 938 ARG A N 1
ATOM 7357 C CA . ARG A 1 938 ? 25.758 2.452 -52.731 1.00 91.31 938 ARG A CA 1
ATOM 7358 C C . ARG A 1 938 ? 25.626 3.456 -51.590 1.00 91.31 938 ARG A C 1
ATOM 7360 O O . ARG A 1 938 ? 25.081 3.112 -50.552 1.00 91.31 938 ARG A O 1
ATOM 7367 N N . THR A 1 939 ? 26.001 4.717 -51.816 1.00 90.25 939 THR A N 1
ATOM 7368 C CA . THR A 1 939 ? 25.894 5.795 -50.814 1.00 90.25 939 THR A CA 1
ATOM 7369 C C . THR A 1 939 ? 24.460 5.960 -50.303 1.00 90.25 939 THR A C 1
ATOM 7371 O O . THR A 1 939 ? 24.236 6.109 -49.099 1.00 90.25 939 THR A O 1
ATOM 7374 N N . ALA A 1 940 ? 23.466 5.897 -51.196 1.00 92.19 940 ALA A N 1
ATOM 7375 C CA . ALA A 1 940 ? 22.059 5.964 -50.812 1.00 92.19 940 ALA A CA 1
ATOM 7376 C C . ALA A 1 940 ? 21.626 4.760 -49.954 1.00 92.19 940 ALA A C 1
ATOM 7378 O O . ALA A 1 940 ? 20.941 4.947 -48.946 1.00 92.19 940 ALA A O 1
ATOM 7379 N N . LEU A 1 941 ? 22.049 3.542 -50.311 1.00 93.25 941 LEU A N 1
ATOM 7380 C CA . LEU A 1 941 ? 21.765 2.325 -49.540 1.00 93.25 941 LEU A CA 1
ATOM 7381 C C . LEU A 1 941 ? 22.450 2.353 -48.164 1.00 93.25 941 LEU A C 1
ATOM 7383 O O . LEU A 1 941 ? 21.806 2.057 -47.159 1.00 93.25 941 LEU A O 1
ATOM 7387 N N . THR A 1 942 ? 23.708 2.794 -48.084 1.00 87.88 942 THR A N 1
ATOM 7388 C CA . THR A 1 942 ? 24.439 2.953 -46.817 1.00 87.88 942 THR A CA 1
ATOM 7389 C C . THR A 1 942 ? 23.746 3.960 -45.899 1.00 87.88 942 THR A C 1
ATOM 7391 O O . THR A 1 942 ? 23.537 3.682 -44.716 1.00 87.88 942 THR A O 1
ATOM 7394 N N . ARG A 1 943 ? 23.300 5.106 -46.436 1.00 92.31 943 ARG A N 1
ATOM 7395 C CA . ARG A 1 943 ? 22.509 6.087 -45.674 1.00 92.31 943 ARG A CA 1
ATOM 7396 C C . ARG A 1 943 ? 21.178 5.497 -45.197 1.00 92.31 943 ARG A C 1
ATOM 7398 O O . ARG A 1 943 ? 20.772 5.752 -44.067 1.00 92.31 943 ARG A O 1
ATOM 7405 N N . ALA A 1 944 ? 20.512 4.691 -46.024 1.00 92.50 944 ALA A N 1
ATOM 7406 C CA . ALA A 1 944 ? 19.277 4.016 -45.633 1.00 92.50 944 ALA A CA 1
ATOM 7407 C C . ALA A 1 944 ? 19.502 3.032 -44.471 1.00 92.50 944 ALA A C 1
ATOM 7409 O O . ALA A 1 944 ? 18.723 3.045 -43.519 1.00 92.50 944 ALA A O 1
ATOM 7410 N N . ILE A 1 945 ? 20.585 2.244 -44.491 1.00 88.81 945 ILE A N 1
ATOM 7411 C CA . ILE A 1 945 ? 20.961 1.366 -43.368 1.00 88.81 945 ILE A CA 1
ATOM 7412 C C . ILE A 1 945 ? 21.224 2.184 -42.104 1.00 88.81 945 ILE A C 1
ATOM 7414 O O . ILE A 1 945 ? 20.725 1.820 -41.043 1.00 88.81 945 ILE A O 1
ATOM 7418 N N . ALA A 1 946 ? 21.970 3.288 -42.202 1.00 87.06 946 ALA A N 1
ATOM 7419 C CA . ALA A 1 946 ? 22.261 4.144 -41.052 1.00 87.06 946 ALA A CA 1
ATOM 7420 C C . ALA A 1 946 ? 20.974 4.689 -40.406 1.00 87.06 946 ALA A C 1
ATOM 7422 O O . ALA A 1 946 ? 20.809 4.598 -39.189 1.00 87.06 946 ALA A O 1
ATOM 7423 N N . ASN A 1 947 ? 20.026 5.167 -41.217 1.00 92.88 947 ASN A N 1
ATOM 7424 C CA . ASN A 1 947 ? 18.730 5.650 -40.735 1.00 92.88 947 ASN A CA 1
ATOM 7425 C C . ASN A 1 947 ? 17.900 4.532 -40.084 1.00 92.88 947 ASN A C 1
ATOM 7427 O O . ASN A 1 947 ? 17.350 4.726 -39.000 1.00 92.88 947 ASN A O 1
ATOM 7431 N N . LEU A 1 948 ? 17.840 3.352 -40.711 1.00 92.62 948 LEU A N 1
ATOM 7432 C CA . LEU A 1 948 ? 17.120 2.198 -40.166 1.00 92.62 948 LEU A CA 1
ATOM 7433 C C . LEU A 1 948 ? 17.737 1.712 -38.848 1.00 92.62 948 LEU A C 1
ATOM 7435 O O . LEU A 1 948 ? 16.999 1.421 -37.912 1.00 92.62 948 LEU A O 1
ATOM 7439 N N . LYS A 1 949 ? 19.072 1.674 -38.738 1.00 87.00 949 LYS A N 1
ATOM 7440 C CA . LYS A 1 949 ? 19.781 1.335 -37.492 1.00 87.00 949 LYS A CA 1
ATOM 7441 C C . LYS A 1 949 ? 19.546 2.380 -36.397 1.00 87.00 949 LYS A C 1
ATOM 7443 O O . LYS A 1 949 ? 19.371 2.017 -35.238 1.00 87.00 949 LYS A O 1
ATOM 7448 N N . ALA A 1 950 ? 19.496 3.667 -36.744 1.00 89.44 950 ALA A N 1
ATOM 7449 C CA . ALA A 1 950 ? 19.166 4.726 -35.791 1.00 89.44 950 ALA A CA 1
ATOM 7450 C C . ALA A 1 950 ? 17.719 4.613 -35.279 1.00 89.44 950 ALA A C 1
ATOM 7452 O O . ALA A 1 950 ? 17.450 4.867 -34.106 1.00 89.44 950 ALA A O 1
ATOM 7453 N N . GLU A 1 951 ? 16.775 4.214 -36.134 1.00 91.75 951 GLU A N 1
ATOM 7454 C CA . GLU A 1 951 ? 15.406 3.927 -35.703 1.00 91.75 951 GLU A CA 1
ATOM 7455 C C . GLU A 1 951 ? 15.300 2.644 -34.878 1.00 91.75 951 GLU A C 1
ATOM 7457 O O . GLU A 1 951 ? 14.622 2.649 -33.855 1.00 91.75 951 GLU A O 1
ATOM 7462 N N . GLN A 1 952 ? 16.031 1.593 -35.253 1.00 89.25 952 GLN A N 1
ATOM 7463 C CA . GLN A 1 952 ? 16.136 0.370 -34.461 1.00 89.25 952 GLN A CA 1
ATOM 7464 C C . GLN A 1 952 ? 16.592 0.695 -33.034 1.00 89.25 952 GLN A C 1
ATOM 7466 O O . GLN A 1 952 ? 15.906 0.329 -32.087 1.00 89.25 952 GLN A O 1
ATOM 7471 N N . LYS A 1 953 ? 17.677 1.465 -32.883 1.00 86.94 953 LYS A N 1
ATOM 7472 C CA . LYS A 1 953 ? 18.222 1.865 -31.578 1.00 86.94 953 LYS A CA 1
ATOM 7473 C C . LYS A 1 953 ? 17.212 2.613 -30.699 1.00 86.94 953 LYS A C 1
ATOM 7475 O O . LYS A 1 953 ? 17.196 2.425 -29.491 1.00 86.94 953 LYS A O 1
ATOM 7480 N N . ARG A 1 954 ? 16.346 3.448 -31.287 1.00 88.56 954 ARG A N 1
ATOM 7481 C CA . ARG A 1 954 ? 15.304 4.191 -30.545 1.00 88.56 954 ARG A CA 1
ATOM 7482 C C . ARG A 1 954 ? 14.181 3.302 -30.002 1.00 88.56 954 ARG A C 1
ATOM 7484 O O . ARG A 1 954 ? 13.441 3.746 -29.134 1.00 88.56 954 ARG A O 1
ATOM 7491 N N . ARG A 1 955 ? 14.041 2.082 -30.523 1.00 90.44 955 ARG A N 1
ATOM 7492 C CA . ARG A 1 955 ? 12.993 1.112 -30.160 1.00 90.44 955 ARG A CA 1
ATOM 7493 C C . ARG A 1 955 ? 13.548 -0.103 -29.417 1.00 90.44 955 ARG A C 1
ATOM 7495 O O . ARG A 1 955 ? 12.825 -1.071 -29.182 1.00 90.44 955 ARG A O 1
ATOM 7502 N N . GLU A 1 956 ? 14.842 -0.091 -29.105 1.00 89.44 956 GLU A N 1
ATOM 7503 C CA . GLU A 1 956 ? 15.475 -1.132 -28.305 1.00 89.44 956 GLU A CA 1
ATOM 7504 C C . GLU A 1 956 ? 14.919 -1.143 -26.883 1.00 89.44 956 GLU A C 1
ATOM 7506 O O . GLU A 1 956 ? 14.370 -0.157 -26.389 1.00 89.44 956 GLU A O 1
ATOM 7511 N N . ALA A 1 957 ? 15.042 -2.301 -26.240 1.00 91.75 957 ALA A N 1
ATOM 7512 C CA . ALA A 1 957 ? 14.635 -2.444 -24.859 1.00 91.75 957 ALA A CA 1
ATOM 7513 C C . ALA A 1 957 ? 15.464 -1.501 -23.978 1.00 91.75 957 ALA A C 1
ATOM 7515 O O . ALA A 1 957 ? 16.681 -1.393 -24.150 1.00 91.75 957 ALA A O 1
ATOM 7516 N N . TRP A 1 958 ? 14.814 -0.847 -23.023 1.00 93.62 958 TRP A N 1
ATOM 7517 C CA . TRP A 1 958 ? 15.488 -0.023 -22.027 1.00 93.62 958 TRP A CA 1
ATOM 7518 C C . TRP A 1 958 ? 15.472 -0.726 -20.678 1.00 93.62 958 TRP A C 1
ATOM 7520 O O . TRP A 1 958 ? 14.768 -1.715 -20.468 1.00 93.62 958 TRP A O 1
ATOM 7530 N N . THR A 1 959 ? 16.301 -0.239 -19.766 1.00 95.75 959 THR A N 1
ATOM 7531 C CA . THR A 1 959 ? 16.450 -0.833 -18.442 1.00 95.75 959 THR A CA 1
ATOM 7532 C C . THR A 1 959 ? 15.736 0.024 -17.413 1.00 95.75 959 THR A C 1
ATOM 7534 O O . THR A 1 959 ? 15.923 1.237 -17.395 1.00 95.75 959 THR A O 1
ATOM 7537 N N . ILE A 1 960 ? 14.983 -0.618 -16.526 1.00 96.38 960 ILE A N 1
ATOM 7538 C CA . ILE A 1 960 ? 14.324 -0.011 -15.364 1.00 96.38 960 ILE A CA 1
ATOM 7539 C C . ILE A 1 960 ? 14.776 -0.713 -14.084 1.00 96.38 960 ILE A C 1
ATOM 7541 O O . ILE A 1 960 ? 15.195 -1.872 -14.132 1.00 96.38 960 ILE A O 1
ATOM 7545 N N . TYR A 1 961 ? 14.704 -0.030 -12.943 1.00 96.25 961 TYR A N 1
ATOM 7546 C CA . TYR A 1 961 ? 14.907 -0.647 -11.631 1.00 96.25 961 TYR A CA 1
ATOM 7547 C C . TYR A 1 961 ? 13.547 -0.993 -11.014 1.00 96.25 961 TYR A C 1
ATOM 7549 O O . TYR A 1 961 ? 12.743 -0.102 -10.760 1.00 96.25 961 TYR A O 1
ATOM 7557 N N . ALA A 1 962 ? 13.278 -2.283 -10.830 1.00 96.44 962 ALA A N 1
ATOM 7558 C CA . ALA A 1 962 ? 11.970 -2.811 -10.440 1.00 96.44 962 ALA A CA 1
ATOM 7559 C C . ALA A 1 962 ? 12.125 -4.185 -9.763 1.00 96.44 962 ALA A C 1
ATOM 7561 O O . ALA A 1 962 ? 13.242 -4.700 -9.650 1.00 96.44 962 ALA A O 1
ATOM 7562 N N . ASN A 1 963 ? 11.019 -4.802 -9.336 1.00 96.00 963 ASN A N 1
ATOM 7563 C CA . ASN A 1 963 ? 11.051 -6.160 -8.796 1.00 96.00 963 ASN A CA 1
ATOM 7564 C C . ASN A 1 963 ? 11.605 -7.161 -9.827 1.00 96.00 963 ASN A C 1
ATOM 7566 O O . ASN A 1 963 ? 11.092 -7.257 -10.945 1.00 96.00 963 ASN A O 1
ATOM 7570 N N . VAL A 1 964 ? 12.614 -7.943 -9.432 1.00 95.94 964 VAL A N 1
ATOM 7571 C CA . VAL A 1 964 ? 13.137 -9.100 -10.172 1.00 95.94 964 VAL A CA 1
ATOM 7572 C C . VAL A 1 964 ? 12.648 -10.379 -9.481 1.00 95.94 964 VAL A C 1
ATOM 7574 O O . VAL A 1 964 ? 13.342 -10.901 -8.604 1.00 95.94 964 VAL A O 1
ATOM 7577 N N . PRO A 1 965 ? 11.464 -10.901 -9.845 1.00 94.50 965 PRO A N 1
ATOM 7578 C CA . PRO A 1 965 ? 10.858 -12.005 -9.118 1.00 94.50 965 PRO A CA 1
ATOM 7579 C C . PRO A 1 965 ? 11.734 -13.262 -9.171 1.00 94.50 965 PRO A C 1
ATOM 7581 O O . PRO A 1 965 ? 12.287 -13.630 -10.212 1.00 94.50 965 PRO A O 1
ATOM 7584 N N . ARG A 1 966 ? 11.840 -13.948 -8.034 1.00 93.69 966 ARG A N 1
ATOM 7585 C CA . ARG A 1 966 ? 12.417 -15.291 -7.909 1.00 93.69 966 ARG A CA 1
ATOM 7586 C C . ARG A 1 966 ? 11.399 -16.239 -7.283 1.00 93.69 966 ARG A C 1
ATOM 7588 O O . ARG A 1 966 ? 10.545 -15.774 -6.528 1.00 93.69 966 ARG A O 1
ATOM 7595 N N . PRO A 1 967 ? 11.498 -17.556 -7.537 1.00 91.56 967 PRO A N 1
ATOM 7596 C CA . PRO A 1 967 ? 10.731 -18.534 -6.776 1.00 91.56 967 PRO A CA 1
ATOM 7597 C C . PRO A 1 967 ? 10.929 -18.294 -5.267 1.00 91.56 967 PRO A C 1
ATOM 7599 O O . PRO A 1 967 ? 12.082 -18.242 -4.826 1.00 91.56 967 PRO A O 1
ATOM 7602 N N . PRO A 1 968 ? 9.852 -18.070 -4.492 1.00 88.56 968 PRO A N 1
ATOM 7603 C CA . PRO A 1 968 ? 9.962 -17.859 -3.056 1.00 88.56 968 PRO A CA 1
ATOM 7604 C C . PRO A 1 968 ? 10.404 -19.146 -2.352 1.00 88.56 968 PRO A C 1
ATOM 7606 O O . PRO A 1 968 ? 10.026 -20.248 -2.753 1.00 88.56 968 PRO A O 1
ATOM 7609 N N . ASP A 1 969 ? 11.170 -18.996 -1.273 1.00 87.88 969 ASP A N 1
ATOM 7610 C CA . ASP A 1 969 ? 11.490 -20.104 -0.373 1.00 87.88 969 ASP A CA 1
ATOM 7611 C C . ASP A 1 969 ? 10.249 -20.530 0.432 1.00 87.88 969 ASP A C 1
ATOM 7613 O O . ASP A 1 969 ? 9.281 -19.779 0.576 1.00 87.88 969 ASP A O 1
ATOM 7617 N N . THR A 1 970 ? 10.281 -21.738 1.001 1.00 91.75 970 THR A N 1
ATOM 7618 C CA . THR A 1 970 ? 9.236 -22.169 1.943 1.00 91.75 970 THR A CA 1
ATOM 7619 C C . THR A 1 970 ? 9.258 -21.283 3.190 1.00 91.75 970 THR A C 1
ATOM 7621 O O . THR A 1 970 ? 10.301 -21.128 3.825 1.00 91.75 970 THR A O 1
ATOM 7624 N N . ALA A 1 971 ? 8.105 -20.723 3.553 1.00 94.06 971 ALA A N 1
ATOM 7625 C CA . ALA A 1 971 ? 7.965 -19.834 4.699 1.00 94.06 971 ALA A CA 1
ATOM 7626 C C . ALA A 1 971 ? 7.503 -20.584 5.957 1.00 94.06 971 ALA A C 1
ATOM 7628 O O . ALA A 1 971 ? 6.676 -21.498 5.904 1.00 94.06 971 ALA A O 1
ATOM 7629 N N . PHE A 1 972 ? 8.013 -20.152 7.108 1.00 95.31 972 PHE A N 1
ATOM 7630 C CA . PHE A 1 972 ? 7.687 -20.693 8.426 1.00 95.31 972 PHE A CA 1
ATOM 7631 C C . PHE A 1 972 ? 7.412 -19.544 9.391 1.00 95.31 972 PHE A C 1
ATOM 7633 O O . PHE A 1 972 ? 8.033 -18.489 9.282 1.00 95.31 972 PHE A O 1
ATOM 7640 N N . VAL A 1 973 ? 6.544 -19.763 10.381 1.00 95.12 973 VAL A N 1
ATOM 7641 C CA . VAL A 1 973 ? 6.446 -18.848 11.525 1.00 95.12 973 VAL A CA 1
ATOM 7642 C C . VAL A 1 973 ? 7.741 -18.926 12.323 1.00 95.12 973 VAL A C 1
ATOM 7644 O O . VAL A 1 973 ? 8.068 -19.991 12.842 1.00 95.12 973 VAL A O 1
ATOM 7647 N N . LEU A 1 974 ? 8.483 -17.828 12.455 1.00 94.50 974 LEU A N 1
ATOM 7648 C CA . LEU A 1 974 ? 9.750 -17.837 13.191 1.00 94.50 974 LEU A CA 1
ATOM 7649 C C . LEU A 1 974 ? 9.541 -17.502 14.666 1.00 94.50 974 LEU A C 1
ATOM 7651 O O . LEU A 1 974 ? 8.935 -16.486 15.025 1.00 94.50 974 LEU A O 1
ATOM 7655 N N . LYS A 1 975 ? 10.116 -18.318 15.554 1.00 90.44 975 LYS A N 1
ATOM 7656 C CA . LYS A 1 975 ? 10.071 -18.046 16.994 1.00 90.44 975 LYS A CA 1
ATOM 7657 C C . LYS A 1 975 ? 10.859 -16.769 17.291 1.00 90.44 975 LYS A C 1
ATOM 7659 O O . LYS A 1 975 ? 12.067 -16.727 17.070 1.00 90.44 975 LYS A O 1
ATOM 7664 N N . ARG A 1 976 ? 10.176 -15.727 17.788 1.00 89.81 976 ARG A N 1
ATOM 7665 C CA . ARG A 1 976 ? 10.761 -14.391 18.033 1.00 89.81 976 ARG A CA 1
ATOM 7666 C C . ARG A 1 976 ? 11.495 -13.816 16.804 1.00 89.81 976 ARG A C 1
ATOM 7668 O O . ARG A 1 976 ? 12.519 -13.163 16.960 1.00 89.81 976 ARG A O 1
ATOM 7675 N N . GLY A 1 977 ? 11.019 -14.107 15.589 1.00 91.06 977 GLY A N 1
ATOM 7676 C CA . GLY A 1 977 ? 11.636 -13.594 14.359 1.00 91.06 977 GLY A CA 1
ATOM 7677 C C . GLY A 1 977 ? 12.975 -14.233 13.975 1.00 91.06 977 GLY A C 1
ATOM 7678 O O . GLY A 1 977 ? 13.603 -13.778 13.023 1.00 91.06 977 GLY A O 1
ATOM 7679 N N . ASN A 1 978 ? 13.432 -15.268 14.691 1.00 93.50 978 ASN A N 1
ATOM 7680 C CA . ASN A 1 978 ? 14.746 -15.863 14.467 1.00 93.50 978 ASN A CA 1
ATOM 7681 C C . ASN A 1 978 ? 14.699 -16.963 13.381 1.00 93.50 978 ASN A C 1
ATOM 7683 O O . ASN A 1 978 ? 14.089 -18.014 13.615 1.00 93.50 978 ASN A O 1
ATOM 7687 N N . PRO A 1 979 ? 15.387 -16.786 12.232 1.00 92.94 979 PRO A N 1
ATOM 7688 C CA . PRO A 1 979 ? 15.379 -17.757 11.135 1.00 92.94 979 PRO A CA 1
ATOM 7689 C C . PRO A 1 979 ? 16.032 -19.102 11.487 1.00 92.94 979 PRO A C 1
ATOM 7691 O O . PRO A 1 979 ? 15.773 -20.096 10.816 1.00 92.94 979 PRO A O 1
ATOM 7694 N N . ALA A 1 980 ? 16.845 -19.173 12.547 1.00 92.56 980 ALA A N 1
ATOM 7695 C CA . ALA A 1 980 ? 17.436 -20.426 13.021 1.00 92.56 980 ALA A CA 1
ATOM 7696 C C . ALA A 1 980 ? 16.455 -21.302 13.825 1.00 92.56 980 ALA A C 1
ATOM 7698 O O . ALA A 1 980 ? 16.760 -22.456 14.121 1.00 92.56 980 ALA A O 1
ATOM 7699 N N . THR A 1 981 ? 15.287 -20.769 14.197 1.00 93.00 981 THR A N 1
ATOM 7700 C CA . THR A 1 981 ? 14.267 -21.477 14.983 1.00 93.00 981 THR A CA 1
ATOM 7701 C C . THR A 1 981 ? 12.908 -21.432 14.276 1.00 93.00 981 THR A C 1
ATOM 7703 O O . THR A 1 981 ? 12.008 -20.709 14.726 1.00 93.00 981 THR A O 1
ATOM 7706 N N . PRO A 1 982 ? 12.749 -22.168 13.158 1.00 93.50 982 PRO A N 1
ATOM 7707 C CA . PRO A 1 982 ? 11.489 -22.228 12.433 1.00 93.50 982 PRO A CA 1
ATOM 7708 C C . PRO A 1 982 ? 10.429 -22.976 13.247 1.00 93.50 982 PRO A C 1
ATOM 7710 O O . PRO A 1 982 ? 10.696 -23.997 13.881 1.00 93.50 982 PRO A O 1
ATOM 7713 N N . GLY A 1 983 ? 9.218 -22.438 13.234 1.00 92.44 983 GLY A N 1
ATOM 7714 C CA . GLY A 1 983 ? 8.007 -23.070 13.734 1.00 92.44 983 GLY A CA 1
ATOM 7715 C C . GLY A 1 983 ? 7.221 -23.737 12.599 1.00 92.44 983 GLY A C 1
ATOM 7716 O O . GLY A 1 983 ? 7.815 -24.259 11.655 1.00 92.44 983 GLY A O 1
ATOM 7717 N N . PRO A 1 984 ? 5.880 -23.742 12.672 1.00 92.88 984 PRO A N 1
ATOM 7718 C CA . PRO A 1 984 ? 5.035 -24.310 11.628 1.00 92.88 984 PRO A CA 1
ATOM 7719 C C . PRO A 1 984 ? 5.222 -23.625 10.270 1.00 92.88 984 PRO A C 1
ATOM 7721 O O . PRO A 1 984 ? 5.393 -22.408 10.191 1.00 92.88 984 PRO A O 1
ATOM 7724 N N . MET A 1 985 ? 5.137 -24.417 9.201 1.00 95.56 985 MET A N 1
ATOM 7725 C CA . MET A 1 985 ? 5.095 -23.923 7.823 1.00 95.56 985 MET A CA 1
ATOM 7726 C C . MET A 1 985 ? 3.826 -23.093 7.585 1.00 95.56 985 MET A C 1
ATOM 7728 O O . MET A 1 985 ? 2.763 -23.415 8.123 1.00 95.56 985 MET A O 1
ATOM 7732 N N . VAL A 1 986 ? 3.926 -22.054 6.755 1.00 95.38 986 VAL A N 1
ATOM 7733 C CA . VAL A 1 986 ? 2.793 -21.203 6.368 1.00 95.38 986 VAL A CA 1
ATOM 7734 C C . VAL A 1 986 ? 2.688 -21.054 4.856 1.00 95.38 986 VAL A C 1
ATOM 7736 O O . VAL A 1 986 ? 3.688 -21.038 4.142 1.00 95.38 986 VAL A O 1
ATOM 7739 N N . SER A 1 987 ? 1.455 -20.936 4.371 1.00 95.44 987 SER A N 1
ATOM 7740 C CA . SER A 1 987 ? 1.159 -20.633 2.970 1.00 95.44 987 SER A CA 1
ATOM 7741 C C . SER A 1 987 ? 0.910 -19.132 2.785 1.00 95.44 987 SER A C 1
ATOM 7743 O O . SER A 1 987 ? 0.356 -18.517 3.699 1.00 95.44 987 SER A O 1
ATOM 7745 N N . PRO A 1 988 ? 1.257 -18.553 1.622 1.00 94.75 988 PRO A N 1
ATOM 7746 C CA . PRO A 1 988 ? 0.944 -17.162 1.297 1.00 94.75 988 PRO A CA 1
ATOM 7747 C C . PRO A 1 988 ? -0.532 -16.798 1.514 1.00 94.75 988 PRO A C 1
ATOM 7749 O O . PRO A 1 988 ? -1.413 -17.554 1.103 1.00 94.75 988 PRO A O 1
ATOM 7752 N N . ALA A 1 989 ? -0.795 -15.649 2.142 1.00 93.38 989 ALA A N 1
ATOM 7753 C CA . ALA A 1 989 ? -2.122 -15.039 2.303 1.00 93.38 989 ALA A CA 1
ATOM 7754 C C . ALA A 1 989 ? -1.991 -13.534 2.631 1.00 93.38 989 ALA A C 1
ATOM 7756 O O . ALA A 1 989 ? -0.877 -13.034 2.775 1.00 93.38 989 ALA A O 1
ATOM 7757 N N . GLY A 1 990 ? -3.120 -12.824 2.719 1.00 81.69 990 GLY A N 1
ATOM 7758 C CA . GLY A 1 990 ? -3.185 -11.448 3.229 1.00 81.69 990 GLY A CA 1
ATOM 7759 C C . GLY A 1 990 ? -3.325 -11.387 4.755 1.00 81.69 990 GLY A C 1
ATOM 7760 O O . GLY A 1 990 ? -3.406 -12.431 5.404 1.00 81.69 990 GLY A O 1
ATOM 7761 N N . ILE A 1 991 ? -3.345 -10.159 5.281 1.00 78.75 991 ILE A N 1
ATOM 7762 C CA . ILE A 1 991 ? -3.710 -9.830 6.669 1.00 78.75 991 ILE A CA 1
ATOM 7763 C C . ILE A 1 991 ? -5.203 -9.523 6.722 1.00 78.75 991 ILE A C 1
ATOM 7765 O O . ILE A 1 991 ? -5.679 -8.852 5.775 1.00 78.75 991 ILE A O 1
#

Radius of gyration: 51.55 Å; chains: 1; bounding box: 128×75×130 Å

Secondary structure (DSSP, 8-state):
-------SSSSSSSSS-------SS-SSEEEEEEETT--HHHHHHS--HHHHHHHHTEEEEEEEESS-TT---S---HHHHHHHHHHSS-HHHH---STT-TT--TTTS--HHHHHHHH-TT-EEEEEESSHHHHHHTSTT-SEEEE----SHHHHHHHHHHHHHHHHHHHTSTTEEEEEEEE-HHHHHHHHT-SSTT-HHHHHHHHHHHHHHHHHHHHHHTSTTTTTTTEEEEEE-S---BTTB-TTGGG-HHHHEEEEEEEETTB-SS---S--BTTHHHHHHHHHTTPPPPGGG-------SB-----TT-----IIIIIHHHHHHHTTTTS-SSS-GGG---SSHHHHHH-BTTB----TT-GGG-HHHHHHHTT-SSSSSPPPHHHHHHHHHHHHTT----SSS--TTSS--SSS--TT-GGGSPP---PPP--TT-SSHHHHHHHHHHHHTT--PPPPPPHHHHHHHHHHHHHSSPPPHHHHHHHHHHHHH-HHHHHHHHHHHHHTSHHHHHHHHHHHHHHTT--SB--SSS--B-TT-HHHHHHHHHHHHTT--HHHHHHHHHHHHHHSTT-HHHHHHGGGGG-S---HHHHT-S-HHHHHHHHHHHHHHHHHHHIIIII----GGGGTSS-SSSS--HHHHHHHHHHTTT--EEEEEE--HHHHHHHHHHHHHHHHHHHHHHHHHHHHHHHHHHHHTTT-----PPPPSEEE--SSSS--SSSS--EEE-TT-EEETTEEEEETTS--EEEPPPSS-B-SEEEEEEEEES-TT----EEEEEEETTS-EEEEEESSSSTT-EEEEEGGGTT-----PPPP-STTTS-EEEEEEE-TTS-EEEEETTEE-S--B-SSPPP-B-TTSEEEEESBSSSS--TTSB-EEEEEEEEEESS---HHHHHHHHHHHHTS--HHHHHHT--HHHHHHHHHHHHHHHHHHHHHHHTS-EEEEEE---PPPPEEEEGGG-TTSEEEEE-----

Sequence (991 aa):
MNQISASCVVALASLLSSALIADDVPSGRLLLIGIDGCRPDALESAQTPHIDALIRNGCWTKTTQILGERYGKNDTISGPGWSSFLTGVWADRHGVHDNTFEGRKFDEYPHLFQRIRQAYPKALLGSFVDWAPIDRFIVQDADVRVVLPSEGADQYARHDKVLARSAVEFLSKPDAHAAMVYFGATDETGHAGGFHPNVPEYISAIEQTDALVGELIDAVNNRPNSKQENWLVVVSTDHGGKNKGHSDGHSVPEIRTTFLIVSGNAAQKTPITQQTYVVDVAATALAHLGIAIRPEWKLDGRRVGLNPTDNKSERKVSFREDVAPILTSKCLECHSGVAPEGGLNLTSRALAFKGGENGIPLHPGKPTESLLWNRIHNNEMPPEHPLTTVERDIIKRWIASGANWEGGEIDRFGKTTANRAGSDWWSLQPLQSTTPPGVAGAKNPIDAFVRARLNSKGLKPSPRATPEVLIRRLSFDLTGLPPSPSQVTEFLAAWQKDADSAAEGLVDQLLASPHFGERWGRHWLDVVRFGESQGFERDKLRSNSWYYRDWVIDALNSDMPYDEFARRQLAGDVIGPEDPAYITATGFLVAGPWDEVGQSQRSQTMKAIVRQDEIEDYVGTISQTFLGLTVNCARCHDHKFDPILQKEYYQLAAAVGGVRHGQRSVNTEENRQQLIVLKRRIREVQDKISQLEQAVRNRLLKEQEQRENLPKRVRPIARWDFESDLRDSIGELHATQHPDATIEDGRLVLNGGKGYAATHHQSFLLGEKTIEAWVKLDGLDQKAGAAISVHSTDNEFDAIVYAERKPRRWMAGSDFFKRTTDLSVPAEDTADNEFIHMAITYATDGTISCYRNGKPYGKPYRKAPMSLFHPNMWYVMFGIRTGGPNPKNQLRGWLEAAQLYDRALTSEQIEASWLCEKAAVTHDSILAALTPDEVKRRTALTRAIANLKAEQKRREAWTIYANVPRPPDTAFVLKRGNPATPGPMVSPAGI